Protein AF-A0A7S2K3W3-F1 (afdb_monomer)

Mean predicted aligned error: 16.67 Å

Structure (mmCIF, N/CA/C/O backbone):
data_AF-A0A7S2K3W3-F1
#
_entry.id   AF-A0A7S2K3W3-F1
#
loop_
_atom_site.group_PDB
_atom_site.id
_atom_site.type_symbol
_atom_site.label_atom_id
_atom_site.label_alt_id
_atom_site.label_comp_id
_atom_site.label_asym_id
_atom_site.label_entity_id
_atom_site.label_seq_id
_atom_site.pdbx_PDB_ins_code
_atom_site.Cartn_x
_atom_site.Cartn_y
_atom_site.Cartn_z
_atom_site.occupancy
_atom_site.B_iso_or_equiv
_atom_site.auth_seq_id
_atom_site.auth_comp_id
_atom_site.auth_asym_id
_atom_site.auth_atom_id
_atom_site.pdbx_PDB_model_num
ATOM 1 N N . PHE A 1 1 ? 16.239 -10.147 33.349 1.00 66.12 1 PHE A N 1
ATOM 2 C CA . PHE A 1 1 ? 14.987 -10.497 32.644 1.00 66.12 1 PHE A CA 1
ATOM 3 C C . PHE A 1 1 ? 14.206 -9.239 32.261 1.00 66.12 1 PHE A C 1
ATOM 5 O O . PHE A 1 1 ? 14.341 -8.818 31.120 1.00 66.12 1 PHE A O 1
ATOM 12 N N . TYR A 1 2 ? 13.499 -8.589 33.196 1.00 72.44 2 TYR A N 1
ATOM 13 C CA . TYR A 1 2 ? 12.538 -7.499 32.931 1.00 72.44 2 TYR A CA 1
ATOM 14 C C . TYR A 1 2 ? 13.020 -6.342 32.036 1.00 72.44 2 TYR A C 1
ATOM 16 O O . TYR A 1 2 ? 12.250 -5.871 31.209 1.00 72.44 2 TYR A O 1
ATOM 24 N N . THR A 1 3 ? 14.295 -5.949 32.094 1.00 75.31 3 THR A N 1
ATOM 25 C CA . THR A 1 3 ? 14.893 -4.932 31.200 1.00 75.31 3 THR A CA 1
ATOM 26 C C . THR A 1 3 ? 14.745 -5.253 29.704 1.00 75.31 3 THR A C 1
ATOM 28 O O . THR A 1 3 ? 14.711 -4.340 28.892 1.00 75.31 3 THR A O 1
ATOM 31 N N . ARG A 1 4 ? 14.646 -6.538 29.329 1.00 77.31 4 ARG A N 1
ATOM 32 C CA . ARG A 1 4 ? 14.405 -7.001 27.948 1.00 77.31 4 ARG A CA 1
ATOM 33 C C . ARG A 1 4 ? 12.940 -7.379 27.684 1.00 77.31 4 ARG A C 1
ATOM 35 O O . ARG A 1 4 ? 12.635 -7.844 26.592 1.00 77.31 4 ARG A O 1
ATOM 42 N N . LEU A 1 5 ? 12.033 -7.231 28.659 1.00 81.62 5 LEU A N 1
ATOM 43 C CA . LEU A 1 5 ? 10.653 -7.712 28.524 1.00 81.62 5 LEU A CA 1
ATOM 44 C C . LEU A 1 5 ? 9.931 -6.998 27.378 1.00 81.62 5 LEU A C 1
ATOM 46 O O . LEU A 1 5 ? 9.382 -7.687 26.529 1.00 81.62 5 LEU A O 1
ATOM 50 N N . GLY A 1 6 ? 10.018 -5.663 27.290 1.00 79.75 6 GLY A N 1
ATOM 51 C CA . GLY A 1 6 ? 9.455 -4.895 26.169 1.00 79.75 6 GLY A CA 1
ATOM 52 C C . GLY A 1 6 ? 9.907 -5.432 24.809 1.00 79.75 6 GLY A C 1
ATOM 53 O O . GLY A 1 6 ? 9.072 -5.817 23.999 1.00 79.75 6 GLY A O 1
ATOM 54 N N . SER A 1 7 ? 11.220 -5.589 24.615 1.00 80.38 7 SER A N 1
ATOM 55 C CA . SER A 1 7 ? 11.822 -6.183 23.412 1.00 80.38 7 SER A CA 1
ATOM 56 C C . SER A 1 7 ? 11.330 -7.595 23.088 1.00 80.38 7 SER A C 1
ATOM 58 O O . SER A 1 7 ? 11.260 -7.971 21.923 1.00 80.38 7 SER A O 1
ATOM 60 N N . THR A 1 8 ? 11.019 -8.414 24.093 1.00 82.38 8 THR A N 1
ATOM 61 C CA . THR A 1 8 ? 10.470 -9.762 23.880 1.00 82.38 8 THR A CA 1
ATOM 62 C C . THR A 1 8 ? 8.980 -9.718 23.543 1.00 82.38 8 THR A C 1
ATOM 64 O O . THR A 1 8 ? 8.552 -10.444 22.649 1.00 82.38 8 THR A O 1
ATOM 67 N N . VAL A 1 9 ? 8.192 -8.853 24.194 1.00 84.25 9 VAL A N 1
ATOM 68 C CA . VAL A 1 9 ? 6.762 -8.712 23.876 1.00 84.25 9 VAL A CA 1
ATOM 69 C C . VAL A 1 9 ? 6.581 -8.115 22.479 1.00 84.25 9 VAL A C 1
ATOM 71 O O . VAL A 1 9 ? 5.855 -8.700 21.687 1.00 84.25 9 VAL A O 1
ATOM 74 N N . SER A 1 10 ? 7.293 -7.041 22.121 1.00 81.12 10 SER A N 1
ATOM 75 C CA . SER A 1 10 ? 7.212 -6.422 20.787 1.00 81.12 10 SER A CA 1
ATOM 76 C C . SER A 1 10 ? 7.600 -7.375 19.656 1.00 81.12 10 SER A C 1
ATOM 78 O O . SER A 1 10 ? 6.868 -7.473 18.674 1.00 81.12 10 SER A O 1
ATOM 80 N N . ARG A 1 11 ? 8.689 -8.146 19.809 1.00 78.38 11 ARG A N 1
ATOM 81 C CA . ARG A 1 11 ? 9.066 -9.176 18.822 1.00 78.38 11 ARG A CA 1
ATOM 82 C C . ARG A 1 11 ? 8.009 -10.271 18.696 1.00 78.38 11 ARG A C 1
ATOM 84 O O . ARG A 1 11 ? 7.728 -10.713 17.589 1.00 78.38 11 ARG A O 1
ATOM 91 N N . ARG A 1 12 ? 7.372 -10.689 19.798 1.00 81.00 12 ARG A N 1
ATOM 92 C CA . ARG A 1 12 ? 6.327 -11.723 19.741 1.00 81.00 12 ARG A CA 1
ATOM 93 C C . ARG A 1 12 ? 4.989 -11.200 19.196 1.00 81.00 12 ARG A C 1
ATOM 95 O O . ARG A 1 12 ? 4.342 -11.927 18.451 1.00 81.00 12 ARG A O 1
ATOM 102 N N . VAL A 1 13 ? 4.624 -9.947 19.483 1.00 80.62 13 VAL A N 1
ATOM 103 C CA . VAL A 1 13 ? 3.512 -9.232 18.825 1.00 80.62 13 VAL A CA 1
ATOM 104 C C . VAL A 1 13 ? 3.749 -9.183 17.313 1.00 80.62 13 VAL A C 1
ATOM 106 O O . VAL A 1 13 ? 2.879 -9.581 16.545 1.00 80.62 13 VAL A O 1
ATOM 109 N N . TRP A 1 14 ? 4.955 -8.810 16.873 1.00 78.56 14 TRP A N 1
ATOM 110 C CA . TRP A 1 14 ? 5.309 -8.807 15.451 1.00 78.56 14 TRP A CA 1
ATOM 111 C C . TRP A 1 14 ? 5.325 -10.209 14.812 1.00 78.56 14 TRP A C 1
ATOM 113 O O . TRP A 1 14 ? 4.853 -10.384 13.689 1.00 78.56 14 TRP A O 1
ATOM 123 N N . ALA A 1 15 ? 5.822 -11.231 15.512 1.00 74.94 15 ALA A N 1
ATOM 124 C CA . ALA A 1 15 ? 5.856 -12.602 14.999 1.00 74.94 15 ALA A CA 1
ATOM 125 C C . ALA A 1 15 ? 4.452 -13.211 14.821 1.00 74.94 15 ALA A C 1
ATOM 127 O O . ALA A 1 15 ? 4.197 -13.891 13.831 1.00 74.94 15 ALA A O 1
ATOM 128 N N . GLU A 1 16 ? 3.527 -12.961 15.754 1.00 75.50 16 GLU A N 1
ATOM 129 C CA . GLU A 1 16 ? 2.178 -13.548 15.731 1.00 75.50 16 GLU A CA 1
ATOM 130 C C . GLU A 1 16 ? 1.143 -12.718 14.948 1.00 75.50 16 GLU A C 1
ATOM 132 O O . GLU A 1 16 ? -0.002 -13.144 14.818 1.00 75.50 16 GLU A O 1
ATOM 137 N N . ARG A 1 17 ? 1.530 -11.568 14.379 1.00 72.50 17 ARG A N 1
ATOM 138 C CA . ARG A 1 17 ? 0.621 -10.590 13.750 1.00 72.50 17 ARG A CA 1
ATOM 139 C C . ARG A 1 17 ? -0.324 -11.145 12.672 1.00 72.50 17 ARG A C 1
ATOM 141 O O . ARG A 1 17 ? -1.456 -10.688 12.561 1.00 72.50 17 ARG A O 1
ATOM 148 N N . ALA A 1 18 ? 0.107 -12.156 11.916 1.00 63.22 18 ALA A N 1
ATOM 149 C CA . ALA A 1 18 ? -0.701 -12.809 10.880 1.00 63.22 18 ALA A CA 1
ATOM 150 C C . ALA A 1 18 ? -1.655 -13.894 11.390 1.00 63.22 18 ALA A C 1
ATOM 152 O O . ALA A 1 18 ? -2.540 -14.329 10.644 1.00 63.22 18 ALA A O 1
ATOM 153 N N . ALA A 1 19 ? -1.491 -14.347 12.635 1.00 61.09 19 ALA A N 1
ATOM 154 C CA . ALA A 1 19 ? -2.384 -15.300 13.278 1.00 61.09 19 ALA A CA 1
ATOM 155 C C . ALA A 1 19 ? -3.650 -14.573 13.755 1.00 61.09 19 ALA A C 1
ATOM 157 O O . ALA A 1 19 ? -3.922 -14.501 14.945 1.00 61.09 19 ALA A O 1
ATOM 158 N N . THR A 1 20 ? -4.394 -13.978 12.824 1.00 56.06 20 THR A N 1
ATOM 159 C CA . THR A 1 20 ? -5.616 -13.221 13.105 1.00 56.06 20 THR A CA 1
ATOM 160 C C . THR A 1 20 ? -6.818 -14.164 13.277 1.00 56.06 20 THR A C 1
ATOM 162 O O . THR A 1 20 ? -6.922 -15.130 12.521 1.00 56.06 20 THR A O 1
ATOM 165 N N . PRO A 1 21 ? -7.728 -13.922 14.246 1.00 56.25 21 PRO A N 1
ATOM 166 C CA . PRO A 1 21 ? -7.554 -13.049 15.415 1.00 56.25 21 PRO A CA 1
ATOM 167 C C . PRO A 1 21 ? -6.444 -13.582 16.337 1.00 56.25 21 PRO A C 1
ATOM 169 O O . PRO A 1 21 ? -6.320 -14.795 16.508 1.00 56.25 21 PRO A O 1
ATOM 172 N N . VAL A 1 22 ? -5.678 -12.700 16.991 1.00 61.62 22 VAL A N 1
ATOM 173 C CA . VAL A 1 22 ? -4.498 -13.108 17.784 1.00 61.62 22 VAL A CA 1
ATOM 174 C C . VAL A 1 22 ? -4.883 -13.673 19.158 1.00 61.62 22 VAL A C 1
ATOM 176 O O . VAL A 1 22 ? -4.533 -13.161 20.216 1.00 61.62 22 VAL A O 1
ATOM 179 N N . SER A 1 23 ? -5.588 -14.808 19.151 1.00 59.91 23 SER A N 1
ATOM 180 C CA . SER A 1 23 ? -6.044 -15.554 20.332 1.00 59.91 23 SER A CA 1
ATOM 181 C C . SER A 1 23 ? -4.921 -16.308 21.066 1.00 59.91 23 SER A C 1
ATOM 183 O O . SER A 1 23 ? -5.163 -17.311 21.747 1.00 59.91 23 SER A O 1
ATOM 185 N N . SER A 1 24 ? -3.674 -15.874 20.895 1.00 69.75 24 SER A N 1
ATOM 186 C CA . SER A 1 24 ? -2.498 -16.495 21.489 1.00 69.75 24 SER A CA 1
ATOM 187 C C . SER A 1 24 ? -2.404 -16.167 22.971 1.00 69.75 24 SER A C 1
ATOM 189 O O . SER A 1 24 ? -2.020 -15.070 23.382 1.00 69.75 24 SER A O 1
ATOM 191 N N . ARG A 1 25 ? -2.677 -17.176 23.801 1.00 73.00 25 ARG A N 1
ATOM 192 C CA . ARG A 1 25 ? -2.486 -17.086 25.255 1.00 73.00 25 ARG A CA 1
ATOM 193 C C . ARG A 1 25 ? -1.047 -16.732 25.642 1.00 73.00 25 ARG A C 1
ATOM 195 O O . ARG A 1 25 ? -0.843 -16.234 26.741 1.00 73.00 25 ARG A O 1
ATOM 202 N N . TYR A 1 26 ? -0.065 -16.996 24.774 1.00 77.44 26 TYR A N 1
ATOM 203 C CA . TYR A 1 26 ? 1.340 -16.708 25.049 1.00 77.44 26 TYR A CA 1
ATOM 204 C C . TYR A 1 26 ? 1.639 -15.205 24.958 1.00 77.44 26 TYR A C 1
ATOM 206 O O . TYR A 1 26 ? 2.129 -14.634 25.932 1.00 77.44 26 TYR A O 1
ATOM 214 N N . VAL A 1 27 ? 1.265 -14.535 23.859 1.00 79.75 27 VAL A N 1
ATOM 215 C CA . VAL A 1 27 ? 1.392 -13.067 23.772 1.00 79.75 27 VAL A CA 1
ATOM 216 C C . VAL A 1 27 ? 0.486 -12.374 24.779 1.00 79.75 27 VAL A C 1
ATOM 218 O O . VAL A 1 27 ? 0.955 -11.491 25.491 1.00 79.75 27 VAL A O 1
ATOM 221 N N . GLN A 1 28 ? -0.770 -12.802 24.912 1.00 81.75 28 GLN A N 1
ATOM 222 C CA . GLN A 1 28 ? -1.704 -12.183 25.856 1.00 81.75 28 GLN A CA 1
ATOM 223 C C . GLN A 1 28 ? -1.186 -12.257 27.311 1.00 81.75 28 GLN A C 1
ATOM 225 O O . GLN A 1 28 ? -1.299 -11.282 28.052 1.00 81.75 28 GLN A O 1
ATOM 230 N N . ALA A 1 29 ? -0.525 -13.354 27.709 1.00 80.06 29 ALA A N 1
ATOM 231 C CA . ALA A 1 29 ? 0.133 -13.462 29.017 1.00 80.06 29 ALA A CA 1
ATOM 232 C C . ALA A 1 29 ? 1.418 -12.615 29.139 1.00 80.06 29 ALA A C 1
ATOM 234 O O . ALA A 1 29 ? 1.698 -12.087 30.214 1.00 80.06 29 ALA A O 1
ATOM 235 N N . LEU A 1 30 ? 2.193 -12.450 28.061 1.00 83.38 30 LEU A N 1
ATOM 236 C CA . LEU A 1 30 ? 3.357 -11.553 28.039 1.00 83.38 30 LEU A CA 1
ATOM 237 C C . LEU A 1 30 ? 2.950 -10.071 28.141 1.00 83.38 30 LEU A C 1
ATOM 239 O O . LEU A 1 30 ? 3.629 -9.300 28.820 1.00 83.38 30 LEU A O 1
ATOM 243 N N . ILE A 1 31 ? 1.832 -9.683 27.522 1.00 85.06 31 ILE A N 1
ATOM 244 C CA . ILE A 1 31 ? 1.232 -8.344 27.626 1.00 85.06 31 ILE A CA 1
ATOM 245 C C . ILE A 1 31 ? 0.707 -8.096 29.049 1.00 85.06 31 ILE A C 1
ATOM 247 O O . ILE A 1 31 ? 1.043 -7.075 29.650 1.00 85.06 31 ILE A O 1
ATOM 251 N N . GLU A 1 32 ? -0.037 -9.046 29.628 1.00 82.56 32 GLU A N 1
ATOM 252 C CA . GLU A 1 32 ? -0.505 -8.998 31.026 1.00 82.56 32 GLU A CA 1
ATOM 253 C C . GLU A 1 32 ? 0.671 -8.851 32.013 1.00 82.56 32 GLU A C 1
ATOM 255 O O . GLU A 1 32 ? 0.630 -8.017 32.923 1.00 82.56 32 GLU A O 1
ATOM 260 N N . LEU A 1 33 ? 1.768 -9.589 31.798 1.00 81.81 33 LEU A N 1
ATOM 261 C CA . LEU A 1 33 ? 2.997 -9.456 32.584 1.00 81.81 33 LEU A CA 1
ATOM 262 C C . LEU A 1 33 ? 3.638 -8.068 32.423 1.00 81.81 33 LEU A C 1
ATOM 264 O O . LEU A 1 33 ? 4.057 -7.473 33.415 1.00 81.81 33 LEU A O 1
ATOM 268 N N . LEU A 1 34 ? 3.705 -7.528 31.202 1.00 83.06 34 LEU A N 1
ATOM 269 C CA . LEU A 1 34 ? 4.310 -6.220 30.941 1.00 83.06 34 LEU A CA 1
ATOM 270 C C . LEU A 1 34 ? 3.490 -5.057 31.525 1.00 83.06 34 LEU A C 1
ATOM 272 O O . LEU A 1 34 ? 4.081 -4.158 32.126 1.00 83.06 34 LEU A O 1
ATOM 276 N N . SER A 1 35 ? 2.154 -5.090 31.417 1.00 81.31 35 SER A N 1
ATOM 277 C CA . SER A 1 35 ? 1.265 -4.160 32.139 1.00 81.31 35 SER A CA 1
ATOM 278 C C . SER A 1 35 ? 1.536 -4.233 33.641 1.00 81.31 35 SER A C 1
ATOM 280 O O . SER A 1 35 ? 1.785 -3.215 34.281 1.00 81.31 35 SER A O 1
ATOM 282 N N . SER A 1 36 ? 1.569 -5.441 34.207 1.00 77.88 36 SER A N 1
ATOM 283 C CA . SER A 1 36 ? 1.782 -5.644 35.644 1.00 77.88 36 SER A CA 1
ATOM 284 C C . SER A 1 36 ? 3.129 -5.084 36.124 1.00 77.88 36 SER A C 1
ATOM 286 O O . SER A 1 36 ? 3.174 -4.378 37.127 1.00 77.88 36 SER A O 1
ATOM 288 N N . VAL A 1 37 ? 4.215 -5.291 35.368 1.00 77.81 37 VAL A N 1
ATOM 289 C CA . VAL A 1 37 ? 5.541 -4.719 35.675 1.00 77.81 37 VAL A CA 1
ATOM 290 C C . VAL A 1 37 ? 5.544 -3.185 35.592 1.00 77.81 37 VAL A C 1
ATOM 292 O O . VAL A 1 37 ? 6.164 -2.537 36.438 1.00 77.81 37 VAL A O 1
ATOM 295 N N . LYS A 1 38 ? 4.829 -2.586 34.626 1.00 76.56 38 LYS A N 1
ATOM 296 C CA . LYS A 1 38 ? 4.646 -1.124 34.559 1.00 76.56 38 LYS A CA 1
ATOM 297 C C . LYS A 1 38 ? 3.835 -0.592 35.747 1.00 76.56 38 LYS A C 1
ATOM 299 O O . LYS A 1 38 ? 4.248 0.394 36.352 1.00 76.56 38 LYS A O 1
ATOM 304 N N . ARG A 1 39 ? 2.736 -1.261 36.122 1.00 71.12 39 ARG A N 1
ATOM 305 C CA . ARG A 1 39 ? 1.883 -0.900 37.273 1.00 71.12 39 ARG A CA 1
ATOM 306 C C . ARG A 1 39 ? 2.648 -0.913 38.603 1.00 71.12 39 ARG A C 1
ATOM 308 O O . ARG A 1 39 ? 2.373 -0.083 39.460 1.00 71.12 39 ARG A O 1
ATOM 315 N N . CYS A 1 40 ? 3.663 -1.767 38.751 1.00 69.88 40 CYS A N 1
ATOM 316 C CA . CYS A 1 40 ? 4.581 -1.762 39.899 1.00 69.88 40 CYS A CA 1
ATOM 317 C C . CYS A 1 40 ? 5.620 -0.614 39.902 1.00 69.88 40 CYS A C 1
ATOM 319 O O . CYS A 1 40 ? 6.519 -0.617 40.739 1.00 69.88 40 CYS A O 1
ATOM 321 N N . GLY A 1 41 ? 5.559 0.345 38.970 1.00 64.88 41 GLY A N 1
ATOM 322 C CA . GLY A 1 41 ? 6.457 1.506 38.947 1.00 64.88 41 GLY A CA 1
ATOM 323 C C . GLY A 1 41 ? 7.912 1.191 38.569 1.00 64.88 41 GLY A C 1
ATOM 324 O O . GLY A 1 41 ? 8.815 1.954 38.918 1.00 64.88 41 GLY A O 1
ATOM 325 N N . TRP A 1 42 ? 8.172 0.078 37.869 1.00 67.31 42 TRP A N 1
ATOM 326 C CA . TRP A 1 42 ? 9.525 -0.346 37.481 1.00 67.31 42 TRP A CA 1
ATOM 327 C C . TRP A 1 42 ? 10.189 0.676 36.534 1.00 67.31 42 TRP A C 1
ATOM 329 O O . TRP A 1 42 ? 9.989 0.654 35.320 1.00 67.31 42 TRP A O 1
ATOM 339 N N . LYS A 1 43 ? 11.049 1.551 37.074 1.00 58.28 43 LYS A N 1
ATOM 340 C CA . LYS A 1 43 ? 11.775 2.585 36.300 1.00 58.28 43 LYS A CA 1
ATOM 341 C C . LYS A 1 43 ? 12.898 2.033 35.404 1.00 58.28 43 LYS A C 1
ATOM 343 O O . LYS A 1 43 ? 13.396 2.734 34.533 1.00 58.28 43 LYS A O 1
ATOM 348 N N . GLY A 1 44 ? 13.307 0.776 35.591 1.00 52.38 44 GLY A N 1
ATOM 349 C CA . GLY A 1 44 ? 14.406 0.134 34.853 1.00 52.38 44 GLY A CA 1
ATOM 350 C C . GLY A 1 44 ? 14.049 -0.399 33.456 1.00 52.38 44 GLY A C 1
ATOM 351 O O . GLY A 1 44 ? 14.685 -1.355 33.009 1.00 52.38 44 GLY A O 1
ATOM 352 N N . MET A 1 45 ? 13.019 0.143 32.799 1.00 56.78 45 MET A N 1
ATOM 353 C CA . MET A 1 45 ? 12.616 -0.203 31.430 1.00 56.78 45 MET A CA 1
ATOM 354 C C . MET A 1 45 ? 13.083 0.909 30.477 1.00 56.78 45 MET A C 1
ATOM 356 O O . MET A 1 45 ? 12.405 1.918 30.318 1.00 56.78 45 MET A O 1
ATOM 360 N N . LYS A 1 46 ? 14.277 0.733 29.894 1.00 58.06 46 LYS A N 1
ATOM 361 C CA . LYS A 1 46 ? 14.842 1.625 28.862 1.00 58.06 46 LYS A CA 1
ATOM 362 C C . LYS A 1 46 ? 14.298 1.269 27.465 1.00 58.06 46 LYS A C 1
ATOM 364 O O . LYS A 1 46 ? 13.422 0.411 27.358 1.00 58.06 46 LYS A O 1
ATOM 369 N N . ASP A 1 47 ? 14.804 1.937 26.425 1.00 60.03 47 ASP A N 1
ATOM 370 C CA . ASP A 1 47 ? 14.374 1.799 25.027 1.00 60.03 47 ASP A CA 1
ATOM 371 C C . ASP A 1 47 ? 14.198 0.346 24.556 1.00 60.03 47 ASP A C 1
ATOM 373 O O . ASP A 1 47 ? 14.935 -0.568 24.939 1.00 60.03 47 ASP A O 1
ATOM 377 N N . VAL A 1 48 ? 13.208 0.143 23.685 1.00 64.00 48 VAL A N 1
ATOM 378 C CA . VAL A 1 48 ? 12.814 -1.173 23.171 1.00 64.00 48 VAL A CA 1
ATOM 379 C C . VAL A 1 48 ? 13.711 -1.558 21.991 1.00 64.00 48 VAL A C 1
ATOM 381 O O . VAL A 1 48 ? 13.369 -1.355 20.831 1.00 64.00 48 VAL A O 1
ATOM 384 N N . TYR A 1 49 ? 14.879 -2.124 22.294 1.00 65.12 49 TYR A N 1
ATOM 385 C CA . TYR A 1 49 ? 15.778 -2.689 21.282 1.00 65.12 49 TYR A CA 1
ATOM 386 C C . TYR A 1 49 ? 15.183 -3.976 20.702 1.00 65.12 49 TYR A C 1
ATOM 388 O O . TYR A 1 49 ? 14.996 -4.944 21.441 1.00 65.12 49 TYR A O 1
ATOM 396 N N . VAL A 1 50 ? 14.912 -4.000 19.400 1.00 61.47 50 VAL A N 1
ATOM 397 C CA . VAL A 1 50 ? 14.488 -5.195 18.650 1.00 61.47 50 VAL A CA 1
ATOM 398 C C . VAL A 1 50 ? 15.553 -5.595 17.622 1.00 61.47 50 VAL A C 1
ATOM 400 O O . VAL A 1 50 ? 16.581 -4.931 17.490 1.00 61.47 50 VAL A O 1
ATOM 403 N N . ASP A 1 51 ? 15.358 -6.735 16.968 1.00 61.25 51 ASP A N 1
ATOM 404 C CA . ASP A 1 51 ? 16.263 -7.293 15.967 1.00 61.25 51 ASP A CA 1
ATOM 405 C C . ASP A 1 51 ? 15.874 -6.880 14.538 1.00 61.25 51 ASP A C 1
ATOM 407 O O . ASP A 1 51 ? 14.764 -6.428 14.287 1.00 61.25 51 ASP A O 1
ATOM 411 N N . ALA A 1 52 ? 16.779 -7.094 13.581 1.00 56.59 52 ALA A N 1
ATOM 412 C CA . ALA A 1 52 ? 16.612 -6.746 12.165 1.00 56.59 52 ALA A CA 1
ATOM 413 C C . ALA A 1 52 ? 15.310 -7.248 11.495 1.00 56.59 52 ALA A C 1
ATOM 415 O O . ALA A 1 52 ? 14.836 -6.638 10.536 1.00 56.59 52 ALA A O 1
ATOM 416 N N . ALA A 1 53 ? 14.743 -8.362 11.974 1.00 60.03 53 ALA A N 1
ATOM 417 C CA . ALA A 1 53 ? 13.506 -8.948 11.452 1.00 60.03 53 ALA A CA 1
ATOM 418 C C . ALA A 1 53 ? 12.221 -8.308 12.022 1.00 60.03 53 ALA A C 1
ATOM 420 O O . ALA A 1 53 ? 11.118 -8.680 11.616 1.00 60.03 53 ALA A O 1
ATOM 421 N N . THR A 1 54 ? 12.358 -7.363 12.954 1.00 67.06 54 THR A N 1
ATOM 422 C CA . THR A 1 54 ? 11.261 -6.710 13.669 1.00 67.06 54 THR A CA 1
ATOM 423 C C . THR A 1 54 ? 11.355 -5.196 13.474 1.00 67.06 54 THR A C 1
ATOM 425 O O . THR A 1 54 ? 12.311 -4.594 13.962 1.00 67.06 54 THR A O 1
ATOM 428 N N . PRO A 1 55 ? 10.383 -4.552 12.804 1.00 68.88 55 PRO A N 1
ATOM 429 C CA . PRO A 1 55 ? 10.383 -3.108 12.634 1.00 68.88 55 PRO A CA 1
ATOM 430 C C . PRO A 1 55 ? 10.416 -2.346 13.961 1.00 68.88 55 PRO A C 1
ATOM 432 O O . PRO A 1 55 ? 9.696 -2.661 14.912 1.00 68.88 55 PRO A O 1
ATOM 435 N N . ILE A 1 56 ? 11.269 -1.329 13.997 1.00 72.12 56 ILE A N 1
ATOM 436 C CA . ILE A 1 56 ? 11.388 -0.346 15.070 1.00 72.12 56 ILE A CA 1
ATOM 437 C C . ILE A 1 56 ? 10.302 0.722 14.866 1.00 72.12 56 ILE A C 1
ATOM 439 O O . ILE A 1 56 ? 10.046 1.126 13.731 1.00 72.12 56 ILE A O 1
ATOM 443 N N . GLN A 1 57 ? 9.699 1.215 15.957 1.00 69.56 57 GLN A N 1
ATOM 444 C CA . GLN A 1 57 ? 8.766 2.346 15.907 1.00 69.56 57 GLN A CA 1
ATOM 445 C C . GLN A 1 57 ? 9.436 3.545 15.227 1.00 69.56 57 GLN A C 1
ATOM 447 O O . GLN A 1 57 ? 10.451 4.053 15.714 1.00 69.56 57 GLN A O 1
ATOM 452 N N . GLN A 1 58 ? 8.829 4.039 14.148 1.00 65.62 58 GLN A N 1
ATOM 453 C CA . GLN A 1 58 ? 9.236 5.301 13.547 1.00 65.62 58 GLN A CA 1
ATOM 454 C C . GLN A 1 58 ? 8.915 6.437 14.526 1.00 65.62 58 GLN A C 1
ATOM 456 O O . GLN A 1 58 ? 7.774 6.599 14.959 1.00 65.62 58 GLN A O 1
ATOM 461 N N . LYS A 1 59 ? 9.924 7.227 14.904 1.00 59.66 59 LYS A N 1
ATOM 462 C CA . LYS A 1 59 ? 9.749 8.380 15.800 1.00 59.66 59 LYS A CA 1
ATOM 463 C C . LYS A 1 59 ? 9.284 9.602 15.002 1.00 59.66 59 LYS A C 1
ATOM 465 O O . LYS A 1 59 ? 9.994 10.600 14.943 1.00 59.66 59 LYS A O 1
ATOM 470 N N . LEU A 1 60 ? 8.111 9.488 14.375 1.00 55.88 60 LEU A N 1
ATOM 471 C CA . LEU A 1 60 ? 7.463 10.587 13.662 1.00 55.88 60 LEU A CA 1
ATOM 472 C C . LEU A 1 60 ? 7.213 11.762 14.605 1.00 55.88 60 LEU A C 1
ATOM 474 O O . LEU A 1 60 ? 6.795 11.582 15.754 1.00 55.88 60 LEU A O 1
ATOM 478 N N . SER A 1 61 ? 7.450 12.975 14.113 1.00 51.84 61 SER A N 1
ATOM 479 C CA . SER A 1 61 ? 7.010 14.174 14.815 1.00 51.84 61 SER A CA 1
ATOM 480 C C . SER A 1 61 ? 5.546 14.498 14.497 1.00 51.84 61 SER A C 1
ATOM 482 O O . SER A 1 61 ? 5.156 14.566 13.334 1.00 51.84 61 SER A O 1
ATOM 484 N N . LEU A 1 62 ? 4.739 14.671 15.554 1.00 50.78 62 LEU A N 1
ATOM 485 C CA . LEU A 1 62 ? 3.292 14.903 15.461 1.00 50.78 62 LEU A CA 1
ATOM 486 C C . LEU A 1 62 ? 2.975 16.080 14.530 1.00 50.78 62 LEU A C 1
ATOM 488 O O . LEU A 1 62 ? 3.537 17.164 14.714 1.00 50.78 62 LEU A O 1
ATOM 492 N N . SER A 1 63 ? 2.037 15.899 13.596 1.00 50.66 63 SER A N 1
ATOM 493 C CA . SER A 1 63 ? 1.505 17.012 12.797 1.00 50.66 63 SER A CA 1
ATOM 494 C C . SER A 1 63 ? 0.096 17.378 13.241 1.00 50.66 63 SER A C 1
ATOM 496 O O . SER A 1 63 ? -0.729 16.506 13.483 1.00 50.66 63 SER A O 1
ATOM 498 N N . GLU A 1 64 ? -0.208 18.672 13.316 1.00 47.47 64 GLU A N 1
ATOM 499 C CA . GLU A 1 64 ? -1.476 19.173 13.872 1.00 47.47 64 GLU A CA 1
ATOM 500 C C . GLU A 1 64 ? -2.713 18.899 12.988 1.00 47.47 64 GLU A C 1
ATOM 502 O O . GLU A 1 64 ? -3.826 19.271 13.352 1.00 47.47 64 GLU A O 1
ATOM 507 N N . SER A 1 65 ? -2.524 18.266 11.826 1.00 48.09 65 SER A N 1
ATOM 508 C CA . SER A 1 65 ? -3.519 18.092 10.759 1.00 48.09 65 SER A CA 1
ATOM 509 C C . SER A 1 65 ? -3.938 16.640 10.478 1.00 48.09 65 SER A C 1
ATOM 511 O O . SER A 1 65 ? -4.751 16.423 9.575 1.00 48.09 65 SER A O 1
ATOM 513 N N . THR A 1 66 ? -3.379 15.660 11.192 1.00 55.84 66 THR A N 1
ATOM 514 C CA . THR A 1 66 ? -3.563 14.214 10.958 1.00 55.84 66 THR A CA 1
ATOM 515 C C . THR A 1 66 ? -4.164 13.502 12.171 1.00 55.84 66 THR A C 1
ATOM 517 O O . THR A 1 66 ? -4.022 13.953 13.308 1.00 55.84 66 THR A O 1
ATOM 520 N N . SER A 1 67 ? -4.834 12.370 11.940 1.00 65.94 67 SER A N 1
ATOM 521 C CA . SER A 1 67 ? -5.360 11.522 13.015 1.00 65.94 67 SER A CA 1
ATOM 522 C C . SER A 1 67 ? -4.229 10.739 13.697 1.00 65.94 67 SER A C 1
ATOM 524 O O . SER A 1 67 ? -3.285 10.282 13.047 1.00 65.94 67 SER A O 1
ATOM 526 N N . TRP A 1 68 ? -4.314 10.560 15.022 1.00 72.31 68 TRP A N 1
ATOM 527 C CA . TRP A 1 68 ? -3.240 9.954 15.828 1.00 72.31 68 TRP A CA 1
ATOM 528 C C . TRP A 1 68 ? -2.882 8.521 15.392 1.00 72.31 68 TRP A C 1
ATOM 530 O O . TRP A 1 68 ? -1.754 8.077 15.591 1.00 72.31 68 TRP A O 1
ATOM 540 N N . GLU A 1 69 ? -3.813 7.806 14.756 1.00 68.75 69 GLU A N 1
ATOM 541 C CA . GLU A 1 69 ? -3.584 6.475 14.187 1.00 68.75 69 GLU A CA 1
ATOM 542 C C . GLU A 1 69 ? -2.585 6.494 13.027 1.00 68.75 69 GLU A C 1
ATOM 544 O O . GLU A 1 69 ? -1.826 5.541 12.872 1.00 68.75 69 GLU A O 1
ATOM 549 N N . THR A 1 70 ? -2.559 7.564 12.228 1.00 65.75 70 THR A N 1
ATOM 550 C CA . THR A 1 70 ? -1.578 7.740 11.143 1.00 65.75 70 THR A CA 1
ATOM 551 C C . THR A 1 70 ? -0.215 8.193 11.680 1.00 65.75 70 THR A C 1
ATOM 553 O O . THR A 1 70 ? 0.820 7.849 11.110 1.00 65.75 70 THR A O 1
ATOM 556 N N . ASP A 1 71 ? -0.191 8.886 12.824 1.00 66.25 71 ASP A N 1
ATOM 557 C CA . ASP A 1 71 ? 1.029 9.301 13.535 1.00 66.25 71 ASP A CA 1
ATOM 558 C C . ASP A 1 71 ? 1.688 8.140 14.301 1.00 66.25 71 ASP A C 1
ATOM 560 O O . ASP A 1 71 ? 2.914 8.045 14.337 1.00 66.25 71 ASP A O 1
ATOM 564 N N . GLU A 1 72 ? 0.901 7.221 14.871 1.00 67.00 72 GLU A N 1
ATOM 565 C CA . GLU A 1 72 ? 1.399 5.961 15.452 1.00 67.00 72 GLU A CA 1
ATOM 566 C C . GLU A 1 72 ? 1.530 4.828 14.403 1.00 67.00 72 GLU A C 1
ATOM 568 O O . GLU A 1 72 ? 1.915 3.713 14.753 1.00 67.00 72 GLU A O 1
ATOM 573 N N . GLY A 1 73 ? 1.229 5.092 13.122 1.00 64.50 73 GLY A N 1
ATOM 574 C CA . GLY A 1 73 ? 1.343 4.137 12.005 1.00 64.50 73 GLY A CA 1
ATOM 575 C C . GLY A 1 73 ? 0.375 2.943 12.061 1.00 64.50 73 GLY A C 1
ATOM 576 O O . GLY A 1 73 ? 0.600 1.927 11.410 1.00 64.50 73 GLY A O 1
ATOM 577 N N . LEU A 1 74 ? -0.681 3.029 12.870 1.00 64.56 74 LEU A N 1
ATOM 578 C CA . LEU A 1 74 ? -1.611 1.940 13.180 1.00 64.56 74 LEU A CA 1
ATOM 579 C C . LEU A 1 74 ? -2.733 1.766 12.144 1.00 64.56 74 LEU A C 1
ATOM 581 O O . LEU A 1 74 ? -3.296 0.674 12.043 1.00 64.56 74 LEU A O 1
ATOM 585 N N . VAL A 1 75 ? -3.049 2.808 11.369 1.00 58.66 75 VAL A N 1
ATOM 586 C CA . VAL A 1 75 ? -3.946 2.725 10.204 1.00 58.66 75 VAL A CA 1
ATOM 587 C C . VAL A 1 75 ? -3.125 2.692 8.917 1.00 58.66 75 VAL A C 1
ATOM 589 O O . VAL A 1 75 ? -2.151 3.421 8.752 1.00 58.66 75 VAL A O 1
ATOM 592 N N . SER A 1 76 ? -3.522 1.811 7.997 1.00 58.09 76 SER A N 1
ATOM 593 C CA . SER A 1 76 ? -2.907 1.671 6.678 1.00 58.09 76 SER A CA 1
ATOM 594 C C . SER A 1 76 ? -3.586 2.593 5.665 1.00 58.09 76 SER A C 1
ATOM 596 O O . SER A 1 76 ? -4.540 2.201 4.998 1.00 58.09 76 SER A O 1
ATOM 598 N N . SER A 1 77 ? -3.068 3.815 5.560 1.00 59.66 77 SER A N 1
ATOM 599 C CA . SER A 1 77 ? -3.507 4.849 4.618 1.00 59.66 77 SER A CA 1
ATOM 600 C C . SER A 1 77 ? -2.309 5.522 3.940 1.00 59.66 77 SER A C 1
ATOM 602 O O . SER A 1 77 ? -1.302 5.791 4.596 1.00 59.66 77 SER A O 1
ATOM 604 N N . ASP A 1 78 ? -2.446 5.874 2.658 1.00 58.03 78 ASP A N 1
ATOM 605 C CA . ASP A 1 78 ? -1.527 6.793 1.955 1.00 58.03 78 ASP A CA 1
ATOM 606 C C . ASP A 1 78 ? -1.746 8.271 2.370 1.00 58.03 78 ASP A C 1
ATOM 608 O O . ASP A 1 78 ? -1.057 9.168 1.882 1.00 58.03 78 ASP A O 1
ATOM 612 N N . GLU A 1 79 ? -2.711 8.566 3.253 1.00 57.19 79 GLU A N 1
ATOM 613 C CA . GLU A 1 79 ? -2.953 9.934 3.723 1.00 57.19 79 GLU A CA 1
ATOM 614 C C . GLU A 1 79 ? -1.734 10.484 4.488 1.00 57.19 79 GLU A C 1
ATOM 616 O O . GLU A 1 79 ? -1.144 9.811 5.335 1.00 57.19 79 GLU A O 1
ATOM 621 N N . GLY A 1 80 ? -1.337 11.719 4.167 1.00 58.84 80 GLY A N 1
ATOM 622 C CA . GLY A 1 80 ? -0.167 12.385 4.747 1.00 58.84 80 GLY A CA 1
ATOM 623 C C . GLY A 1 80 ? 1.182 11.957 4.153 1.00 58.84 80 GLY A C 1
ATOM 624 O O . GLY A 1 80 ? 2.190 12.600 4.456 1.00 58.84 80 GLY A O 1
ATOM 625 N N . TRP A 1 81 ? 1.213 10.936 3.288 1.00 70.44 81 TRP A N 1
ATOM 626 C CA . TRP A 1 81 ? 2.424 10.407 2.658 1.00 70.44 81 TRP A CA 1
ATOM 627 C C . TRP A 1 81 ? 2.468 10.699 1.156 1.00 70.44 81 TRP A C 1
ATOM 629 O O . TRP A 1 81 ? 1.758 10.086 0.360 1.00 70.44 81 TRP A O 1
ATOM 639 N N . ASN A 1 82 ? 3.388 11.567 0.737 1.00 75.06 82 ASN A N 1
ATOM 640 C CA . ASN A 1 82 ? 3.766 11.660 -0.670 1.00 75.06 82 ASN A CA 1
ATOM 641 C C . ASN A 1 82 ? 4.701 10.485 -1.001 1.00 75.06 82 ASN A C 1
ATOM 643 O O . ASN A 1 82 ? 5.794 10.386 -0.442 1.00 75.06 82 ASN A O 1
ATOM 647 N N . CYS A 1 83 ? 4.266 9.591 -1.891 1.00 79.00 83 CYS A N 1
ATOM 648 C CA . CYS A 1 83 ? 5.043 8.428 -2.326 1.00 79.00 83 CYS A CA 1
ATOM 649 C C . CYS A 1 83 ? 5.728 8.710 -3.670 1.00 79.00 83 CYS A C 1
ATOM 651 O O . CYS A 1 83 ? 5.058 8.937 -4.679 1.00 79.00 83 CYS A O 1
ATOM 653 N N . TRP A 1 84 ? 7.059 8.703 -3.672 1.00 84.50 84 TRP A N 1
ATOM 654 C CA . TRP A 1 84 ? 7.918 8.980 -4.823 1.00 84.50 84 TRP A CA 1
ATOM 655 C C . TRP A 1 84 ? 8.662 7.711 -5.239 1.00 84.50 84 TRP A C 1
ATOM 657 O O . TRP A 1 84 ? 9.140 6.951 -4.391 1.00 84.50 84 TRP A O 1
ATOM 667 N N . LEU A 1 85 ? 8.768 7.483 -6.546 1.00 85.44 85 LEU A N 1
ATOM 668 C CA . LEU A 1 85 ? 9.465 6.319 -7.098 1.00 85.44 85 LEU A CA 1
ATOM 669 C C . LEU A 1 85 ? 10.896 6.702 -7.459 1.00 85.44 85 LEU A C 1
ATOM 671 O O . LEU A 1 85 ? 11.150 7.853 -7.809 1.00 85.44 85 LEU A O 1
ATOM 675 N N . GLY A 1 86 ? 11.824 5.751 -7.416 1.00 85.88 86 GLY A N 1
ATOM 676 C CA . GLY A 1 86 ? 13.204 6.030 -7.783 1.00 85.88 86 GLY A CA 1
ATOM 677 C C . GLY A 1 86 ? 14.041 4.812 -8.135 1.00 85.88 86 GLY A C 1
ATOM 678 O O . GLY A 1 86 ? 13.661 3.664 -7.902 1.00 85.88 86 GLY A O 1
ATOM 679 N N . ILE A 1 87 ? 15.223 5.088 -8.677 1.00 88.94 87 ILE A N 1
ATOM 680 C CA . ILE A 1 87 ? 16.277 4.107 -8.938 1.00 88.94 87 ILE A CA 1
ATOM 681 C C . ILE A 1 87 ? 17.577 4.644 -8.345 1.00 88.94 87 ILE A C 1
ATOM 683 O O . ILE A 1 87 ? 17.933 5.804 -8.556 1.00 88.94 87 ILE A O 1
ATOM 687 N N . VAL A 1 88 ? 18.312 3.784 -7.640 1.00 89.50 88 VAL A N 1
ATOM 688 C CA . VAL A 1 88 ? 19.706 4.033 -7.270 1.00 89.50 88 VAL A CA 1
ATOM 689 C C . VAL A 1 88 ? 20.609 3.126 -8.090 1.00 89.50 88 VAL A C 1
ATOM 691 O O . VAL A 1 88 ? 20.516 1.900 -8.025 1.00 89.50 88 VAL A O 1
ATOM 694 N N . GLU A 1 89 ? 21.504 3.735 -8.858 1.00 89.19 89 GLU A N 1
ATOM 695 C CA . GLU A 1 89 ? 22.519 3.044 -9.638 1.00 89.19 89 GLU A CA 1
ATOM 696 C C . GLU A 1 89 ? 23.877 3.140 -8.934 1.00 89.19 89 GLU A C 1
ATOM 698 O O . GLU A 1 89 ? 24.497 4.201 -8.858 1.00 89.19 89 GLU A O 1
ATOM 703 N N . CYS A 1 90 ? 24.354 2.011 -8.409 1.00 86.06 90 CYS A N 1
ATOM 704 C CA . CYS A 1 90 ? 25.731 1.878 -7.951 1.00 86.06 90 CYS A CA 1
ATOM 705 C C . CYS A 1 90 ? 26.627 1.666 -9.174 1.00 86.06 90 CYS A C 1
ATOM 707 O O . CYS A 1 90 ? 26.470 0.684 -9.909 1.00 86.06 90 CYS A O 1
ATOM 709 N N . MET A 1 91 ? 27.568 2.583 -9.386 1.00 85.56 91 MET A N 1
ATOM 710 C CA . MET A 1 91 ? 28.450 2.562 -10.550 1.00 85.56 91 MET A CA 1
ATOM 711 C C . MET A 1 91 ? 29.493 1.446 -10.445 1.00 85.56 91 MET A C 1
ATOM 713 O O . MET A 1 91 ? 29.896 1.043 -9.352 1.00 85.56 91 MET A O 1
ATOM 717 N N . SER A 1 92 ? 29.942 0.947 -11.599 1.00 83.12 92 SER A N 1
ATOM 718 C CA . SER A 1 92 ? 31.081 0.030 -11.661 1.00 83.12 92 SER A CA 1
ATOM 719 C C . SER A 1 92 ? 32.336 0.706 -11.121 1.00 83.12 92 SER A C 1
ATOM 721 O O . SER A 1 92 ? 32.599 1.864 -11.445 1.00 83.12 92 SER A O 1
ATOM 723 N N . VAL A 1 93 ? 33.119 -0.022 -10.329 1.00 78.44 93 VAL A N 1
ATOM 724 C CA . VAL A 1 93 ? 34.329 0.506 -9.691 1.00 78.44 93 VAL A CA 1
ATOM 725 C C . VAL A 1 93 ? 35.564 -0.034 -10.400 1.00 78.44 93 VAL A C 1
ATOM 727 O O . VAL A 1 93 ? 35.644 -1.231 -10.674 1.00 78.44 93 VAL A O 1
ATOM 730 N N . GLU A 1 94 ? 36.543 0.834 -10.655 1.00 69.69 94 GLU A N 1
ATOM 731 C CA . GLU A 1 94 ? 37.866 0.459 -11.165 1.00 69.69 94 GLU A CA 1
ATOM 732 C C . GLU A 1 94 ? 38.629 -0.335 -10.094 1.00 69.69 94 GLU A C 1
ATOM 734 O O . GLU A 1 94 ? 39.309 0.207 -9.223 1.00 69.69 94 GLU A O 1
ATOM 739 N N . TRP A 1 95 ? 38.419 -1.650 -10.101 1.00 69.62 95 TRP A N 1
ATOM 740 C CA . TRP A 1 95 ? 38.914 -2.565 -9.082 1.00 69.62 95 TRP A CA 1
ATOM 741 C C . TRP A 1 95 ? 39.091 -3.961 -9.677 1.00 69.62 95 TRP A C 1
ATOM 743 O O . TRP A 1 95 ? 38.119 -4.616 -10.060 1.00 69.62 95 TRP A O 1
ATOM 753 N N . MET A 1 96 ? 40.336 -4.440 -9.748 1.00 63.59 96 MET A N 1
ATOM 754 C CA . MET A 1 96 ? 40.608 -5.799 -10.215 1.00 63.59 96 MET A CA 1
ATOM 755 C C . MET A 1 96 ? 40.079 -6.834 -9.220 1.00 63.59 96 MET A C 1
ATOM 757 O O . MET A 1 96 ? 40.676 -7.074 -8.169 1.00 63.59 96 MET A O 1
ATOM 761 N N . THR A 1 97 ? 38.987 -7.503 -9.592 1.00 60.62 97 THR A N 1
ATOM 762 C CA . THR A 1 97 ? 38.452 -8.645 -8.847 1.00 60.62 97 THR A CA 1
ATOM 763 C C . THR A 1 97 ? 39.515 -9.747 -8.743 1.00 60.62 97 THR A C 1
ATOM 765 O O . THR A 1 97 ? 39.963 -10.242 -9.784 1.00 60.62 97 THR A O 1
ATOM 768 N N . PRO A 1 98 ? 39.927 -10.175 -7.536 1.00 60.94 98 PRO A N 1
ATOM 769 C CA . PRO A 1 98 ? 40.877 -11.272 -7.393 1.00 60.94 98 PRO A CA 1
ATOM 770 C C . PRO A 1 98 ? 40.308 -12.577 -7.963 1.00 60.94 98 PRO A C 1
ATOM 772 O O . PRO A 1 98 ? 39.104 -12.836 -7.903 1.00 60.94 98 PRO A O 1
ATOM 775 N N . SER A 1 99 ? 41.187 -13.427 -8.497 1.00 58.09 99 SER A N 1
ATOM 776 C CA . SER A 1 99 ? 40.809 -14.734 -9.037 1.00 58.09 99 SER A CA 1
ATOM 777 C C . SER A 1 99 ? 40.104 -15.597 -7.981 1.00 58.09 99 SER A C 1
ATOM 779 O O . SER A 1 99 ? 40.437 -15.558 -6.793 1.00 58.09 99 SER A O 1
ATOM 781 N N . ARG A 1 100 ? 39.100 -16.373 -8.416 1.00 55.12 100 ARG A N 1
ATOM 782 C CA . ARG A 1 100 ? 38.295 -17.231 -7.531 1.00 55.12 100 ARG A CA 1
ATOM 783 C C . ARG A 1 100 ? 39.183 -18.246 -6.810 1.00 55.12 100 ARG A C 1
ATOM 785 O O . ARG A 1 100 ? 39.960 -18.954 -7.446 1.00 55.12 100 ARG A O 1
ATOM 792 N N . SER A 1 101 ? 39.024 -18.355 -5.495 1.00 54.84 101 SER A N 1
ATOM 793 C CA . SER A 1 101 ? 39.703 -19.370 -4.695 1.00 54.84 101 SER A CA 1
ATOM 794 C C . SER A 1 101 ? 38.990 -20.726 -4.801 1.00 54.84 101 SER A C 1
ATOM 796 O O . SER A 1 101 ? 37.763 -20.813 -4.816 1.00 54.84 101 SER A O 1
ATOM 798 N N . THR A 1 102 ? 39.758 -21.816 -4.832 1.00 50.66 102 THR A N 1
ATOM 799 C CA . THR A 1 102 ? 39.246 -23.204 -4.771 1.00 50.66 102 THR A CA 1
ATOM 800 C C . THR A 1 102 ? 38.754 -23.606 -3.373 1.00 50.66 102 THR A C 1
ATOM 802 O O . THR A 1 102 ? 38.263 -24.712 -3.167 1.00 50.66 102 THR A O 1
ATOM 805 N N . VAL A 1 103 ? 38.873 -22.695 -2.406 1.00 53.72 103 VAL A N 1
ATOM 806 C CA . VAL A 1 103 ? 38.722 -22.918 -0.962 1.00 53.72 103 VAL A CA 1
ATOM 807 C C . VAL A 1 103 ? 37.301 -23.313 -0.573 1.00 53.72 103 VAL A C 1
ATOM 809 O O . VAL A 1 103 ? 37.126 -24.126 0.330 1.00 53.72 103 VAL A O 1
ATOM 812 N N . ARG A 1 104 ? 36.282 -22.790 -1.267 1.00 51.44 104 ARG A N 1
ATOM 813 C CA . ARG A 1 104 ? 34.881 -23.050 -0.915 1.00 51.44 104 ARG A CA 1
ATOM 814 C C . ARG A 1 104 ? 34.502 -24.532 -1.011 1.00 51.44 104 ARG A C 1
ATOM 816 O O . ARG A 1 104 ? 33.806 -25.010 -0.128 1.00 51.44 104 ARG A O 1
ATOM 823 N N . ALA A 1 105 ? 35.014 -25.258 -2.009 1.00 51.31 105 ALA A N 1
ATOM 824 C CA . ALA A 1 105 ? 34.773 -26.699 -2.134 1.00 51.31 105 ALA A CA 1
ATOM 825 C C . ALA A 1 105 ? 35.259 -27.466 -0.888 1.00 51.31 105 ALA A C 1
ATOM 827 O O . ALA A 1 105 ? 34.547 -28.316 -0.370 1.00 51.31 105 ALA A O 1
ATOM 828 N N . LEU A 1 106 ? 36.421 -27.082 -0.348 1.00 50.31 106 LEU A N 1
ATOM 829 C CA . LEU A 1 106 ? 36.987 -27.673 0.868 1.00 50.31 106 LEU A CA 1
ATOM 830 C C . LEU A 1 106 ? 36.223 -27.251 2.135 1.00 50.31 106 LEU A C 1
ATOM 832 O O . LEU A 1 106 ? 36.123 -28.028 3.079 1.00 50.31 106 LEU A O 1
ATOM 836 N N . MET A 1 107 ? 35.667 -26.034 2.174 1.00 53.09 107 MET A N 1
ATOM 837 C CA . MET A 1 107 ? 34.847 -25.570 3.303 1.00 53.09 107 MET A CA 1
ATOM 838 C C . MET A 1 107 ? 33.481 -26.262 3.358 1.00 53.09 107 MET A C 1
ATOM 840 O O . MET A 1 107 ? 33.053 -26.636 4.448 1.00 53.09 107 MET A O 1
ATOM 844 N N . ASP A 1 108 ? 32.832 -26.473 2.209 1.00 52.94 108 ASP A N 1
ATOM 845 C CA . ASP A 1 108 ? 31.550 -27.185 2.119 1.00 52.94 108 ASP A CA 1
ATOM 846 C C . ASP A 1 108 ? 31.711 -28.699 2.441 1.00 52.94 108 ASP A C 1
ATOM 848 O O . ASP A 1 108 ? 30.765 -29.332 2.910 1.00 52.94 108 ASP A O 1
ATOM 852 N N . GLU A 1 109 ? 32.920 -29.264 2.289 1.00 52.59 109 GLU A N 1
ATOM 853 C CA . GLU A 1 109 ? 33.306 -30.622 2.739 1.00 52.59 109 GLU A CA 1
ATOM 854 C C . GLU A 1 109 ? 33.815 -30.692 4.200 1.00 52.59 109 GLU A C 1
ATOM 856 O O . GLU A 1 109 ? 34.016 -31.780 4.740 1.00 52.59 109 GLU A O 1
ATOM 861 N N . GLY A 1 110 ? 34.013 -29.550 4.869 1.00 49.97 110 GLY A N 1
ATOM 862 C CA . GLY A 1 110 ? 34.485 -29.467 6.258 1.00 49.97 110 GLY A CA 1
ATOM 863 C C . GLY A 1 110 ? 36.010 -29.394 6.453 1.00 49.97 110 GLY A C 1
ATOM 864 O O . GLY A 1 110 ? 36.455 -29.089 7.560 1.00 49.97 110 GLY A O 1
ATOM 865 N N . GLU A 1 111 ? 36.823 -29.559 5.405 1.00 54.91 111 GLU A N 1
ATOM 866 C CA . GLU A 1 111 ? 38.284 -29.327 5.416 1.00 54.91 111 GLU A CA 1
ATOM 867 C C . GLU A 1 111 ? 38.654 -27.842 5.179 1.00 54.91 111 GLU A C 1
ATOM 869 O O . GLU A 1 111 ? 39.574 -27.497 4.431 1.00 54.91 111 GLU A O 1
ATOM 874 N N . GLY A 1 112 ? 37.935 -26.926 5.836 1.00 57.69 112 GLY A N 1
ATOM 875 C CA . GLY A 1 112 ? 38.195 -25.487 5.745 1.00 57.69 112 GLY A CA 1
ATOM 876 C C . GLY A 1 112 ? 39.581 -25.086 6.294 1.00 57.69 112 GLY A C 1
ATOM 877 O O . GLY A 1 112 ? 40.031 -25.648 7.296 1.00 57.69 112 GLY A O 1
ATOM 878 N N . PRO A 1 113 ? 40.274 -24.100 5.686 1.00 62.19 113 PRO A N 1
ATOM 879 C CA . PRO A 1 113 ? 41.632 -23.731 6.085 1.00 62.19 113 PRO A CA 1
ATOM 880 C C . PRO A 1 113 ? 41.709 -23.208 7.532 1.00 62.19 113 PRO A C 1
ATOM 882 O O . PRO A 1 113 ? 40.985 -22.270 7.886 1.00 62.19 113 PRO A O 1
ATOM 885 N N . PRO A 1 114 ? 42.618 -23.738 8.375 1.00 64.00 114 PRO A N 1
ATOM 886 C CA . PRO A 1 114 ? 42.797 -23.255 9.738 1.00 64.00 114 PRO A CA 1
ATOM 887 C C . PRO A 1 114 ? 43.382 -21.835 9.757 1.00 64.00 114 PRO A C 1
ATOM 889 O O . PRO A 1 114 ? 44.527 -21.608 9.353 1.00 64.00 114 PRO A O 1
ATOM 892 N N . MET A 1 115 ? 42.591 -20.893 10.282 1.00 69.94 115 MET A N 1
ATOM 893 C CA . MET A 1 115 ? 42.985 -19.501 10.536 1.00 69.94 115 MET A CA 1
ATOM 894 C C . MET A 1 115 ? 44.316 -19.423 11.293 1.00 69.94 115 MET A C 1
ATOM 896 O O . MET A 1 115 ? 44.451 -20.031 12.355 1.00 69.94 115 MET A O 1
ATOM 900 N N . LEU A 1 116 ? 45.262 -18.618 10.794 1.00 79.56 116 LEU A N 1
ATOM 901 C CA . LEU A 1 116 ? 46.514 -18.337 11.501 1.00 79.56 116 LEU A CA 1
ATOM 902 C C . LEU A 1 116 ? 46.238 -17.605 12.820 1.00 79.56 116 LEU A C 1
ATOM 904 O O . LEU A 1 116 ? 45.830 -16.439 12.823 1.00 79.56 116 LEU A O 1
ATOM 908 N N . ARG A 1 117 ? 46.491 -18.313 13.921 1.00 82.38 117 ARG A N 1
ATOM 909 C CA . ARG A 1 117 ? 46.472 -17.826 15.304 1.00 82.38 117 ARG A CA 1
ATOM 910 C C . ARG A 1 117 ? 47.905 -17.714 15.832 1.00 82.38 117 ARG A C 1
ATOM 912 O O . ARG A 1 117 ? 48.845 -18.162 15.178 1.00 82.38 117 ARG A O 1
ATOM 919 N N . ASP A 1 118 ? 48.050 -17.132 17.017 1.00 84.50 118 ASP A N 1
ATOM 920 C CA . ASP A 1 118 ? 49.275 -17.244 17.816 1.00 84.50 118 ASP A CA 1
ATOM 921 C C . ASP A 1 118 ? 49.691 -18.724 17.973 1.00 84.50 118 ASP A C 1
ATOM 923 O O . ASP A 1 118 ? 48.841 -19.618 18.045 1.00 84.50 118 ASP A O 1
ATOM 927 N N . GLY A 1 119 ? 50.996 -18.987 17.933 1.00 82.25 119 GLY A N 1
ATOM 928 C CA . GLY A 1 119 ? 51.590 -20.325 17.943 1.00 82.25 119 GLY A CA 1
ATOM 929 C C . GLY A 1 119 ? 51.597 -21.073 16.598 1.00 82.25 119 GLY A C 1
ATOM 930 O O . GLY A 1 119 ? 52.319 -22.063 16.473 1.00 82.25 119 GLY A O 1
ATOM 931 N N . CYS A 1 120 ? 50.864 -20.628 15.567 1.00 87.25 120 CYS A N 1
ATOM 932 C CA . CYS A 1 120 ? 50.875 -21.290 14.254 1.00 87.25 120 CYS A CA 1
ATOM 933 C C . CYS A 1 120 ? 52.229 -21.146 13.531 1.00 87.25 120 CYS A C 1
ATOM 935 O O . CYS A 1 120 ? 52.854 -20.082 13.558 1.00 87.25 120 CYS A O 1
ATOM 937 N N . VAL A 1 121 ? 52.651 -22.205 12.828 1.00 88.75 121 VAL A N 1
ATOM 938 C CA . VAL A 1 121 ? 53.900 -22.241 12.044 1.00 88.75 121 VAL A CA 1
ATOM 939 C C . VAL A 1 121 ? 53.647 -21.806 10.599 1.00 88.75 121 VAL A C 1
ATOM 941 O O . VAL A 1 121 ? 52.698 -22.249 9.946 1.00 88.75 121 VAL A O 1
ATOM 944 N N . VAL A 1 122 ? 54.510 -20.931 10.085 1.00 90.38 122 VAL A N 1
ATOM 945 C CA . VAL A 1 122 ? 54.386 -20.319 8.758 1.00 90.38 122 VAL A CA 1
ATOM 946 C C . VAL A 1 122 ? 55.671 -20.404 7.941 1.00 90.38 122 VAL A C 1
ATOM 948 O O . VAL A 1 122 ? 56.780 -20.349 8.470 1.00 90.38 122 VAL A O 1
ATOM 951 N N . CYS A 1 123 ? 55.503 -20.472 6.622 1.00 88.88 123 CYS A N 1
ATOM 952 C CA . CYS A 1 123 ? 56.522 -20.119 5.636 1.00 88.88 123 CYS A CA 1
ATOM 953 C C . CYS A 1 123 ? 56.057 -18.895 4.830 1.00 88.88 123 CYS A C 1
ATOM 955 O O . CYS A 1 123 ? 54.917 -18.442 4.979 1.00 88.88 123 CYS A O 1
ATOM 957 N N . ARG A 1 124 ? 56.904 -18.382 3.930 1.00 84.88 124 ARG A N 1
ATOM 958 C CA . ARG A 1 124 ? 56.497 -17.340 2.973 1.00 84.88 124 ARG A CA 1
ATOM 959 C C . ARG A 1 124 ? 55.322 -17.799 2.095 1.00 84.88 124 ARG A C 1
ATOM 961 O O . ARG A 1 124 ? 55.237 -18.960 1.678 1.00 84.88 124 ARG A O 1
ATOM 968 N N . GLY A 1 125 ? 54.408 -16.868 1.851 1.00 80.81 125 GLY A N 1
ATOM 969 C CA . GLY A 1 125 ? 53.301 -16.982 0.908 1.00 80.81 125 GLY A CA 1
ATOM 970 C C . GLY A 1 125 ? 53.758 -16.804 -0.539 1.00 80.81 125 GLY A C 1
ATOM 971 O O . GLY A 1 125 ? 54.951 -16.860 -0.831 1.00 80.81 125 GLY A O 1
ATOM 972 N N . VAL A 1 126 ? 52.802 -16.639 -1.452 1.00 77.56 126 VAL A N 1
ATOM 973 C CA . VAL A 1 126 ? 53.094 -16.447 -2.886 1.00 77.56 126 VAL A CA 1
ATOM 974 C C . VAL A 1 126 ? 53.323 -14.966 -3.214 1.00 77.56 126 VAL A C 1
ATOM 976 O O . VAL A 1 126 ? 54.086 -14.668 -4.124 1.00 77.56 126 VAL A O 1
ATOM 979 N N . ASP A 1 127 ? 52.739 -14.047 -2.438 1.00 76.00 127 ASP A N 1
ATOM 980 C CA . ASP A 1 127 ? 52.808 -12.598 -2.687 1.00 76.00 127 ASP A CA 1
ATOM 981 C C . ASP A 1 127 ? 54.011 -11.894 -2.012 1.00 76.00 127 ASP A C 1
ATOM 983 O O . ASP A 1 127 ? 54.144 -10.669 -2.105 1.00 76.00 127 ASP A O 1
ATOM 987 N N . TRP A 1 128 ? 54.893 -12.639 -1.325 1.00 81.44 128 TRP A N 1
ATOM 988 C CA . TRP A 1 128 ? 56.065 -12.069 -0.645 1.00 81.44 128 TRP A CA 1
ATOM 989 C C . TRP A 1 128 ? 57.276 -11.915 -1.574 1.00 81.44 128 TRP A C 1
ATOM 991 O O . TRP A 1 128 ? 57.957 -12.892 -1.890 1.00 81.44 128 TRP A O 1
ATOM 1001 N N . ASN A 1 129 ? 57.605 -10.660 -1.887 1.00 70.44 129 ASN A N 1
ATOM 1002 C CA . ASN A 1 129 ? 58.774 -10.263 -2.684 1.00 70.44 129 ASN A CA 1
ATOM 1003 C C . ASN A 1 129 ? 59.808 -9.435 -1.882 1.00 70.44 129 ASN A C 1
ATOM 1005 O O . ASN A 1 129 ? 60.642 -8.756 -2.476 1.00 70.44 129 ASN A O 1
ATOM 1009 N N . GLY A 1 130 ? 59.722 -9.425 -0.547 1.00 67.56 130 GLY A N 1
ATOM 1010 C CA . GLY A 1 130 ? 60.582 -8.612 0.323 1.00 67.56 130 GLY A CA 1
ATOM 1011 C C . GLY A 1 130 ? 61.870 -9.308 0.790 1.00 67.56 130 GLY A C 1
ATOM 1012 O O . GLY A 1 130 ? 62.230 -10.388 0.322 1.00 67.56 130 GLY A O 1
ATOM 1013 N N . CYS A 1 131 ? 62.553 -8.672 1.743 1.00 64.69 131 CYS A N 1
ATOM 1014 C CA . CYS A 1 131 ? 63.879 -9.039 2.245 1.00 64.69 131 CYS A CA 1
ATOM 1015 C C . CYS A 1 131 ? 64.009 -10.467 2.831 1.00 64.69 131 CYS A C 1
ATOM 1017 O O . CYS A 1 131 ? 63.034 -11.132 3.197 1.00 64.69 131 CYS A O 1
ATOM 1019 N N . ASN A 1 132 ? 65.264 -10.927 2.938 1.00 71.38 132 ASN A N 1
ATOM 1020 C CA . ASN A 1 132 ? 65.692 -12.252 3.422 1.00 71.38 132 ASN A CA 1
ATOM 1021 C C . ASN A 1 132 ? 65.597 -12.412 4.963 1.00 71.38 132 ASN A C 1
ATOM 1023 O O . ASN A 1 132 ? 66.432 -13.059 5.590 1.00 71.38 132 ASN A O 1
ATOM 1027 N N . ASP A 1 133 ? 64.592 -11.815 5.604 1.00 71.12 133 ASP A N 1
ATOM 1028 C CA . ASP A 1 133 ? 64.467 -11.788 7.076 1.00 71.12 133 ASP A CA 1
ATOM 1029 C C . ASP A 1 133 ? 64.184 -13.174 7.688 1.00 71.12 133 ASP A C 1
ATOM 1031 O O . ASP A 1 133 ? 64.273 -13.355 8.899 1.00 71.12 133 ASP A O 1
ATOM 1035 N N . ASP A 1 134 ? 63.840 -14.154 6.850 1.00 74.06 134 ASP A N 1
ATOM 1036 C CA . ASP A 1 134 ? 63.540 -15.547 7.192 1.00 74.06 134 ASP A CA 1
ATOM 1037 C C . ASP A 1 134 ? 64.771 -16.473 7.148 1.00 74.06 134 ASP A C 1
ATOM 1039 O O . ASP A 1 134 ? 64.681 -17.648 7.520 1.00 74.06 134 ASP A O 1
ATOM 1043 N N . GLY A 1 135 ? 65.924 -15.960 6.704 1.00 73.50 135 GLY A N 1
ATOM 1044 C CA . GLY A 1 135 ? 67.161 -16.723 6.553 1.00 73.50 135 GLY A CA 1
ATOM 1045 C C . GLY A 1 135 ? 67.117 -17.738 5.408 1.00 73.50 135 GLY A C 1
ATOM 1046 O O . GLY A 1 135 ? 67.766 -18.787 5.484 1.00 73.50 135 GLY A O 1
ATOM 1047 N N . ARG A 1 136 ? 66.316 -17.476 4.365 1.00 79.06 136 ARG A N 1
ATOM 1048 C CA . ARG A 1 136 ? 66.169 -18.346 3.189 1.00 79.06 136 ARG A CA 1
ATOM 1049 C C . ARG A 1 136 ? 67.473 -18.522 2.409 1.00 79.06 136 ARG A C 1
ATOM 1051 O O . ARG A 1 136 ? 67.799 -19.652 2.058 1.00 79.06 136 ARG A O 1
ATOM 1058 N N . ASN A 1 137 ? 68.228 -17.450 2.176 1.00 80.06 137 ASN A N 1
ATOM 1059 C CA . ASN A 1 137 ? 69.524 -17.519 1.496 1.00 80.06 137 ASN A CA 1
ATOM 1060 C C . ASN A 1 137 ? 70.502 -18.410 2.276 1.00 80.06 137 ASN A C 1
ATOM 1062 O O . ASN A 1 137 ? 71.164 -19.260 1.687 1.00 80.06 137 ASN A O 1
ATOM 1066 N N . ASP A 1 138 ? 70.525 -18.285 3.605 1.00 78.81 138 ASP A N 1
ATOM 1067 C CA . ASP A 1 138 ? 71.372 -19.099 4.483 1.00 78.81 138 ASP A CA 1
ATOM 1068 C C . ASP A 1 138 ? 70.958 -20.577 4.433 1.00 78.81 138 ASP A C 1
ATOM 1070 O O . ASP A 1 138 ? 71.809 -21.464 4.383 1.00 78.81 138 ASP A O 1
ATOM 1074 N N . TYR A 1 139 ? 69.649 -20.854 4.373 1.00 81.56 139 TYR A N 1
ATOM 1075 C CA . TYR A 1 139 ? 69.128 -22.204 4.163 1.00 81.56 139 TYR A CA 1
ATOM 1076 C C . TYR A 1 139 ? 69.542 -22.782 2.805 1.00 81.56 139 TYR A C 1
ATOM 1078 O O . TYR A 1 139 ? 69.970 -23.933 2.749 1.00 81.56 139 TYR A O 1
ATOM 1086 N N . ASP A 1 140 ? 69.426 -22.023 1.712 1.00 81.44 140 ASP A N 1
ATOM 1087 C CA . ASP A 1 140 ? 69.790 -22.514 0.380 1.00 81.44 140 ASP A CA 1
ATOM 1088 C C . ASP A 1 140 ? 71.323 -22.698 0.235 1.00 81.44 140 ASP A C 1
ATOM 1090 O O . ASP A 1 140 ? 71.752 -23.674 -0.386 1.00 81.44 140 ASP A O 1
ATOM 1094 N N . VAL A 1 141 ? 72.148 -21.885 0.913 1.00 81.19 141 VAL A N 1
ATOM 1095 C CA . VAL A 1 141 ? 73.608 -22.093 1.053 1.00 81.19 141 VAL A CA 1
ATOM 1096 C C . VAL A 1 141 ? 73.932 -23.343 1.885 1.00 81.19 141 VAL A C 1
ATOM 1098 O O . VAL A 1 141 ? 74.690 -24.204 1.433 1.00 81.19 141 VAL A O 1
ATOM 1101 N N . GLU A 1 142 ? 73.333 -23.509 3.070 1.00 79.06 142 GLU A N 1
ATOM 1102 C CA . GLU A 1 142 ? 73.497 -24.714 3.902 1.00 79.06 142 GLU A CA 1
ATOM 1103 C C . GLU A 1 142 ? 73.076 -25.991 3.163 1.00 79.06 142 GLU A C 1
ATOM 1105 O O . GLU A 1 142 ? 73.705 -27.039 3.300 1.00 79.06 142 GLU A O 1
ATOM 1110 N N . LYS A 1 143 ? 72.001 -25.911 2.378 1.00 81.25 143 LYS A N 1
ATOM 1111 C CA . LYS A 1 143 ? 71.435 -26.997 1.571 1.00 81.25 143 LYS A CA 1
ATOM 1112 C C . LYS A 1 143 ? 72.320 -27.351 0.381 1.00 81.25 143 LYS A C 1
ATOM 1114 O O . LYS A 1 143 ? 72.463 -28.541 0.099 1.00 81.25 143 LYS A O 1
ATOM 1119 N N . ALA A 1 144 ? 72.948 -26.370 -0.269 1.00 79.00 144 ALA A N 1
ATOM 1120 C CA . ALA A 1 144 ? 73.981 -26.612 -1.273 1.00 79.00 144 ALA A CA 1
ATOM 1121 C C . ALA A 1 144 ? 75.184 -27.339 -0.646 1.00 79.00 144 ALA A C 1
ATOM 1123 O O . ALA A 1 144 ? 75.522 -28.440 -1.079 1.00 79.00 144 ALA A O 1
ATOM 1124 N N . ALA A 1 145 ? 75.734 -26.809 0.452 1.00 76.75 145 ALA A N 1
ATOM 1125 C CA . ALA A 1 145 ? 76.855 -27.422 1.168 1.00 76.75 145 ALA A CA 1
ATOM 1126 C C . ALA A 1 145 ? 76.514 -28.805 1.767 1.00 76.75 145 ALA A C 1
ATOM 1128 O O . ALA A 1 145 ? 77.378 -29.677 1.866 1.00 76.75 145 ALA A O 1
ATOM 1129 N N . PHE A 1 146 ? 75.259 -29.046 2.166 1.00 77.88 146 PHE A N 1
ATOM 1130 C CA . PHE A 1 146 ? 74.782 -30.368 2.584 1.00 77.88 146 PHE A CA 1
ATOM 1131 C C . PHE A 1 146 ? 74.713 -31.337 1.399 1.00 77.88 146 PHE A C 1
ATOM 1133 O O . PHE A 1 146 ? 75.132 -32.486 1.536 1.00 77.88 146 PHE A O 1
ATOM 1140 N N . LYS A 1 147 ? 74.197 -30.895 0.242 1.00 76.31 147 LYS A N 1
ATOM 1141 C CA . LYS A 1 147 ? 74.122 -31.708 -0.981 1.00 76.31 147 LYS A CA 1
ATOM 1142 C C . LYS A 1 147 ? 75.521 -32.114 -1.443 1.00 76.31 147 LYS A C 1
ATOM 1144 O O . LYS A 1 147 ? 75.762 -33.301 -1.621 1.00 76.31 147 LYS A O 1
ATOM 1149 N N . GLU A 1 148 ? 76.441 -31.159 -1.518 1.00 74.62 148 GLU A N 1
ATOM 1150 C CA . GLU A 1 148 ? 77.853 -31.365 -1.852 1.00 74.62 148 GLU A CA 1
ATOM 1151 C C . GLU A 1 148 ? 78.524 -32.373 -0.901 1.00 74.62 148 GLU A C 1
ATOM 1153 O O . GLU A 1 148 ? 79.061 -33.386 -1.346 1.00 74.62 148 GLU A O 1
ATOM 1158 N N . LYS A 1 149 ? 78.393 -32.190 0.422 1.00 67.38 149 LYS A N 1
ATOM 1159 C CA . LYS A 1 149 ? 78.921 -33.139 1.426 1.00 67.38 149 LYS A CA 1
ATOM 1160 C C . LYS A 1 149 ? 78.269 -34.525 1.358 1.00 67.38 149 LYS A C 1
ATOM 1162 O O . LYS A 1 149 ? 78.908 -35.516 1.702 1.00 67.38 149 LYS A O 1
ATOM 1167 N N . HIS A 1 150 ? 77.012 -34.619 0.928 1.00 68.56 150 HIS A N 1
ATOM 1168 C CA . HIS A 1 150 ? 76.301 -35.886 0.748 1.00 68.56 150 HIS A CA 1
ATOM 1169 C C . HIS A 1 150 ? 76.665 -36.588 -0.576 1.00 68.56 150 HIS A C 1
ATOM 1171 O O . HIS A 1 150 ? 76.648 -37.817 -0.644 1.00 68.56 150 HIS A O 1
ATOM 1177 N N . GLU A 1 151 ? 77.006 -35.834 -1.620 1.00 65.94 151 GLU A N 1
ATOM 1178 C CA . GLU A 1 151 ? 77.514 -36.356 -2.894 1.00 65.94 151 GLU A CA 1
ATOM 1179 C C . GLU A 1 151 ? 78.972 -36.820 -2.741 1.00 65.94 151 GLU A C 1
ATOM 1181 O O . GLU A 1 151 ? 79.279 -37.957 -3.099 1.00 65.94 151 GLU A O 1
ATOM 1186 N N . ALA A 1 152 ? 79.819 -36.056 -2.043 1.00 59.06 152 ALA A N 1
ATOM 1187 C CA . ALA A 1 152 ? 81.151 -36.499 -1.619 1.00 59.06 152 ALA A CA 1
ATOM 1188 C C . ALA A 1 152 ? 81.099 -37.766 -0.737 1.00 59.06 152 ALA A C 1
ATOM 1190 O O . ALA A 1 152 ? 81.893 -38.681 -0.914 1.00 59.06 152 ALA A O 1
ATOM 1191 N N . ALA A 1 153 ? 80.111 -37.893 0.158 1.00 57.25 153 ALA A N 1
ATOM 1192 C CA . ALA A 1 153 ? 79.913 -39.100 0.974 1.00 57.25 153 ALA A CA 1
ATOM 1193 C C . ALA A 1 153 ? 79.339 -40.322 0.212 1.00 57.25 153 ALA A C 1
ATOM 1195 O O . ALA A 1 153 ? 79.117 -41.372 0.829 1.00 57.25 153 ALA A O 1
ATOM 1196 N N . LYS A 1 154 ? 79.075 -40.192 -1.097 1.00 57.44 154 LYS A N 1
ATOM 1197 C CA . LYS A 1 154 ? 78.735 -41.294 -2.017 1.00 57.44 154 LYS A CA 1
ATOM 1198 C C . LYS A 1 154 ? 79.893 -41.695 -2.935 1.00 57.44 154 LYS A C 1
ATOM 1200 O O . LYS A 1 154 ? 79.896 -42.833 -3.398 1.00 57.44 154 LYS A O 1
ATOM 1205 N N . ALA A 1 155 ? 80.826 -40.790 -3.212 1.00 50.06 155 ALA A N 1
ATOM 1206 C CA . ALA A 1 155 ? 81.972 -41.032 -4.079 1.00 50.06 155 ALA A CA 1
ATOM 1207 C C . ALA A 1 155 ? 83.140 -41.646 -3.287 1.00 50.06 155 ALA A C 1
ATOM 1209 O O . ALA A 1 155 ? 84.084 -40.939 -2.963 1.00 50.06 155 ALA A O 1
ATOM 1210 N N . ASP A 1 156 ? 83.000 -42.925 -2.905 1.00 39.31 156 ASP A N 1
ATOM 1211 C CA . ASP A 1 156 ? 84.079 -43.938 -2.857 1.00 39.31 156 ASP A CA 1
ATOM 1212 C C . ASP A 1 156 ? 83.665 -45.209 -2.075 1.00 39.31 156 ASP A C 1
ATOM 1214 O O . ASP A 1 156 ? 82.893 -45.113 -1.109 1.00 39.31 156 ASP A O 1
ATOM 1218 N N . PRO A 1 157 ? 84.237 -46.397 -2.377 1.00 47.19 157 PRO A N 1
ATOM 1219 C CA . PRO A 1 157 ? 84.978 -46.793 -3.585 1.00 47.19 157 PRO A CA 1
ATOM 1220 C C . PRO A 1 157 ? 84.282 -47.942 -4.352 1.00 47.19 157 PRO A C 1
ATOM 1222 O O . PRO A 1 157 ? 83.489 -48.692 -3.775 1.00 47.19 157 PRO A O 1
ATOM 1225 N N . ALA A 1 158 ? 84.616 -48.118 -5.636 1.00 37.56 158 ALA A N 1
ATOM 1226 C CA . ALA A 1 158 ? 84.297 -49.329 -6.405 1.00 37.56 158 ALA A CA 1
ATOM 1227 C C . ALA A 1 158 ? 85.202 -49.498 -7.647 1.00 37.56 158 ALA A C 1
ATOM 1229 O O . ALA A 1 158 ? 84.809 -49.182 -8.770 1.00 37.56 158 ALA A O 1
ATOM 1230 N N . GLU A 1 159 ? 86.389 -50.067 -7.443 1.00 37.56 159 GLU A N 1
ATOM 1231 C CA . GLU A 1 159 ? 86.967 -51.013 -8.413 1.00 37.56 159 GLU A CA 1
ATOM 1232 C C . GLU A 1 159 ? 86.029 -52.257 -8.460 1.00 37.56 159 GLU A C 1
ATOM 1234 O O . GLU A 1 159 ? 85.176 -52.427 -7.586 1.00 37.56 159 GLU A O 1
ATOM 1239 N N . GLU A 1 160 ? 86.030 -53.166 -9.433 1.00 45.09 160 GLU A N 1
ATOM 1240 C CA . GLU A 1 160 ? 87.028 -53.568 -10.429 1.00 45.09 160 GLU A CA 1
ATOM 1241 C C . GLU A 1 160 ? 86.303 -54.382 -11.532 1.00 45.09 160 GLU A C 1
ATOM 1243 O O . GLU A 1 160 ? 85.247 -54.953 -11.243 1.00 45.09 160 GLU A O 1
ATOM 1248 N N . LYS A 1 161 ? 86.847 -54.515 -12.758 1.00 33.72 161 LYS A N 1
ATOM 1249 C CA . LYS A 1 161 ? 86.467 -55.608 -13.689 1.00 33.72 161 LYS A CA 1
ATOM 1250 C C . LYS A 1 161 ? 87.561 -55.986 -14.697 1.00 33.72 161 LYS A C 1
ATOM 1252 O O . LYS A 1 161 ? 87.842 -55.228 -15.620 1.00 33.72 161 LYS A O 1
ATOM 1257 N N . CYS A 1 162 ? 88.028 -57.230 -14.600 1.00 27.91 162 CYS A N 1
ATOM 1258 C CA . CYS A 1 162 ? 88.417 -58.058 -15.751 1.00 27.91 162 CYS A CA 1
ATOM 1259 C C . CYS A 1 162 ? 87.321 -59.120 -16.017 1.00 27.91 162 CYS A C 1
ATOM 1261 O O . CYS A 1 162 ? 86.313 -59.158 -15.305 1.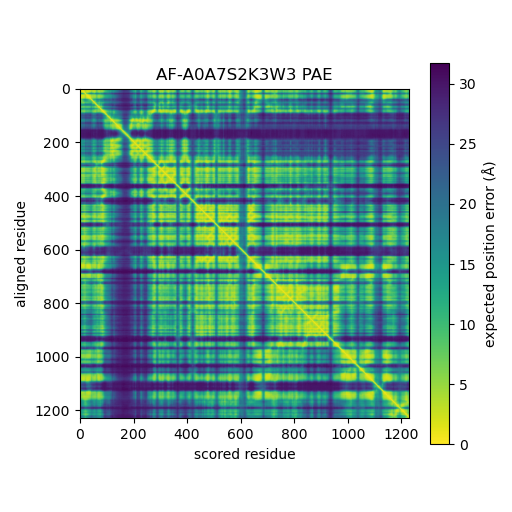00 27.91 162 CYS A O 1
ATOM 1263 N N . ALA A 1 163 ? 87.485 -59.948 -17.053 1.00 35.53 163 ALA A N 1
ATOM 1264 C CA . ALA A 1 163 ? 86.529 -60.981 -17.478 1.00 35.53 163 ALA A CA 1
ATOM 1265 C C . ALA A 1 163 ? 87.229 -62.332 -17.757 1.00 35.53 163 ALA A C 1
ATOM 1267 O O . ALA A 1 163 ? 88.454 -62.388 -17.687 1.00 35.53 163 ALA A O 1
ATOM 1268 N N . ASP A 1 164 ? 86.430 -63.354 -18.114 1.00 30.95 164 ASP A N 1
ATOM 1269 C CA . ASP A 1 164 ? 86.813 -64.706 -18.589 1.00 30.95 164 ASP A CA 1
ATOM 1270 C C . ASP A 1 164 ? 87.450 -65.649 -17.531 1.00 30.95 164 ASP A C 1
ATOM 1272 O O . ASP A 1 164 ? 88.271 -65.211 -16.735 1.00 30.95 164 ASP A O 1
ATOM 1276 N N . MET A 1 165 ? 87.179 -66.967 -17.416 1.00 32.34 165 MET A N 1
ATOM 1277 C CA . MET A 1 165 ? 86.031 -67.872 -17.732 1.00 32.34 165 MET A CA 1
ATOM 1278 C C . MET A 1 165 ? 85.896 -68.856 -16.518 1.00 32.34 165 MET A C 1
ATOM 1280 O O . MET A 1 165 ? 86.546 -68.611 -15.507 1.00 32.34 165 MET A O 1
ATOM 1284 N N . GLU A 1 166 ? 85.158 -69.975 -16.425 1.00 30.70 166 GLU A N 1
ATOM 1285 C CA . GLU A 1 166 ? 84.218 -70.803 -17.226 1.00 30.70 166 GLU A CA 1
ATOM 1286 C C . GLU A 1 166 ? 83.403 -71.649 -16.195 1.00 30.70 166 GLU A C 1
ATOM 1288 O O . GLU A 1 166 ? 83.689 -71.590 -14.999 1.00 30.70 166 GLU A O 1
ATOM 1293 N N . GLY A 1 167 ? 82.489 -72.531 -16.619 1.00 30.28 167 GLY A N 1
ATOM 1294 C CA . GLY A 1 167 ? 82.501 -73.900 -16.072 1.00 30.28 167 GLY A CA 1
ATOM 1295 C C . GLY A 1 167 ? 81.375 -74.350 -15.130 1.00 30.28 167 GLY A C 1
ATOM 1296 O O . GLY A 1 167 ? 81.632 -74.606 -13.963 1.00 30.28 167 GLY A O 1
ATOM 1297 N N . LYS A 1 168 ? 80.200 -74.646 -15.709 1.00 31.39 168 LYS A N 1
ATOM 1298 C CA . LYS A 1 168 ? 79.238 -75.723 -15.327 1.00 31.39 168 LYS A CA 1
ATOM 1299 C C . LYS A 1 168 ? 78.517 -75.741 -13.948 1.00 31.39 168 LYS A C 1
ATOM 1301 O O . LYS A 1 168 ? 79.076 -75.562 -12.878 1.00 31.39 168 LYS A O 1
ATOM 1306 N N . ASN A 1 169 ? 77.236 -76.123 -14.045 1.00 32.12 169 ASN A N 1
ATOM 1307 C CA . ASN A 1 169 ? 76.297 -76.614 -13.011 1.00 32.12 169 ASN A CA 1
ATOM 1308 C C . ASN A 1 169 ? 76.758 -77.951 -12.346 1.00 32.12 169 ASN A C 1
ATOM 1310 O O . ASN A 1 169 ? 77.676 -78.559 -12.908 1.00 32.12 169 ASN A O 1
ATOM 1314 N N . PRO A 1 170 ? 76.089 -78.509 -11.292 1.00 51.78 170 PRO A N 1
ATOM 1315 C CA . PRO A 1 170 ? 74.773 -78.151 -10.710 1.00 51.78 170 PRO A CA 1
ATOM 1316 C C . PRO A 1 170 ? 74.659 -78.118 -9.154 1.00 51.78 170 PRO A C 1
ATOM 1318 O O . PRO A 1 170 ? 75.611 -78.376 -8.432 1.00 51.78 170 PRO A O 1
ATOM 1321 N N . GLU A 1 171 ? 73.417 -77.876 -8.700 1.00 32.91 171 GLU A N 1
ATOM 1322 C CA . GLU A 1 171 ? 72.753 -78.385 -7.474 1.00 32.91 171 GLU A CA 1
ATOM 1323 C C . GLU A 1 171 ? 73.085 -77.852 -6.053 1.00 32.91 171 GLU A C 1
ATOM 1325 O O . GLU A 1 171 ? 74.148 -78.064 -5.489 1.00 32.91 171 GLU A O 1
ATOM 1330 N N . ASN A 1 172 ? 72.034 -77.247 -5.475 1.00 30.83 172 ASN A N 1
ATOM 1331 C CA . ASN A 1 172 ? 71.480 -77.362 -4.116 1.00 30.83 172 ASN A CA 1
ATOM 1332 C C . ASN A 1 172 ? 72.268 -77.130 -2.797 1.00 30.83 172 ASN A C 1
ATOM 1334 O O . ASN A 1 172 ? 73.301 -77.716 -2.502 1.00 30.83 172 ASN A O 1
ATOM 1338 N N . ASP A 1 173 ? 71.524 -76.427 -1.927 1.00 33.16 173 ASP A N 1
ATOM 1339 C CA . ASP A 1 173 ? 71.325 -76.631 -0.481 1.00 33.16 173 ASP A CA 1
ATOM 1340 C C . ASP A 1 173 ? 72.080 -75.833 0.614 1.00 33.16 173 ASP A C 1
ATOM 1342 O O . ASP A 1 173 ? 73.249 -75.475 0.540 1.00 33.16 173 ASP A O 1
ATOM 1346 N N . GLU A 1 174 ? 71.269 -75.574 1.652 1.00 32.31 174 GLU A N 1
ATOM 1347 C CA . GLU A 1 174 ? 71.488 -75.072 3.021 1.00 32.31 174 GLU A CA 1
ATOM 1348 C C . GLU A 1 174 ? 72.067 -73.667 3.341 1.00 32.31 174 GLU A C 1
ATOM 1350 O O . GLU A 1 174 ? 72.890 -73.053 2.669 1.00 32.31 174 GLU A O 1
ATOM 1355 N N . LYS A 1 175 ? 71.547 -73.134 4.461 1.00 39.66 175 LYS A N 1
ATOM 1356 C CA . LYS A 1 175 ? 71.897 -71.868 5.138 1.00 39.66 175 LYS A CA 1
ATOM 1357 C C . LYS A 1 175 ? 72.818 -72.192 6.332 1.00 39.66 175 LYS A C 1
ATOM 1359 O O . LYS A 1 175 ? 72.676 -73.279 6.887 1.00 39.66 175 LYS A O 1
ATOM 1364 N N . PRO A 1 176 ? 73.636 -71.250 6.858 1.00 42.00 176 PRO A N 1
ATOM 1365 C CA . PRO A 1 176 ? 73.116 -70.382 7.928 1.00 42.00 176 PRO A CA 1
ATOM 1366 C C . PRO A 1 176 ? 73.702 -68.948 8.011 1.00 42.00 176 PRO A C 1
ATOM 1368 O O . PRO A 1 176 ? 74.544 -68.503 7.240 1.00 42.00 176 PRO A O 1
ATOM 1371 N N . SER A 1 177 ? 73.172 -68.205 8.984 1.00 31.89 177 SER A N 1
ATOM 1372 C CA . SER A 1 177 ? 73.371 -66.782 9.320 1.00 31.89 177 SER A CA 1
ATOM 1373 C C . SER A 1 177 ? 74.297 -66.572 10.551 1.00 31.89 177 SER A C 1
ATOM 1375 O O . SER A 1 177 ? 74.703 -67.562 11.150 1.00 31.89 177 SER A O 1
ATOM 1377 N N . PRO A 1 178 ? 74.448 -65.355 11.131 1.00 49.31 178 PRO A N 1
ATOM 1378 C CA . PRO A 1 178 ? 74.879 -64.066 10.561 1.00 49.31 178 PRO A CA 1
ATOM 1379 C C . PRO A 1 178 ? 75.975 -63.363 11.419 1.00 49.31 178 PRO A C 1
ATOM 1381 O O . PRO A 1 178 ? 76.156 -63.671 12.596 1.00 49.31 178 PRO A O 1
ATOM 1384 N N . THR A 1 179 ? 76.626 -62.304 10.913 1.00 35.94 179 THR A N 1
ATOM 1385 C CA . THR A 1 179 ? 77.499 -61.421 11.734 1.00 35.94 179 THR A CA 1
ATOM 1386 C C . THR A 1 179 ? 77.233 -59.916 11.539 1.00 35.94 179 THR A C 1
ATOM 1388 O O . THR A 1 179 ? 76.613 -59.478 10.570 1.00 35.94 179 THR A O 1
ATOM 1391 N N . LYS A 1 180 ? 77.618 -59.111 12.543 1.00 45.44 180 LYS A N 1
ATOM 1392 C CA . LYS A 1 180 ? 77.160 -57.720 12.765 1.00 45.44 180 LYS A CA 1
ATOM 1393 C C . LYS A 1 180 ? 77.979 -56.680 11.974 1.00 45.44 180 LYS A C 1
ATOM 1395 O O . LYS A 1 180 ? 79.199 -56.789 11.899 1.00 45.44 180 LYS A O 1
ATOM 1400 N N . LYS A 1 181 ? 77.338 -55.601 11.492 1.00 40.22 181 LYS A N 1
ATOM 1401 C CA . LYS A 1 181 ? 78.003 -54.408 10.908 1.00 40.22 181 LYS A CA 1
ATOM 1402 C C . LYS A 1 181 ? 77.915 -53.176 11.832 1.00 40.22 181 LYS A C 1
ATOM 1404 O O . LYS A 1 181 ? 77.007 -53.072 12.651 1.00 40.22 181 LYS A O 1
ATOM 1409 N N . LYS A 1 182 ? 78.888 -52.259 11.714 1.00 41.31 182 LYS A N 1
ATOM 1410 C CA . LYS A 1 182 ? 79.041 -51.037 12.542 1.00 41.31 182 LYS A CA 1
ATOM 1411 C C . LYS A 1 182 ? 78.166 -49.869 12.042 1.00 41.31 182 LYS A C 1
ATOM 1413 O O . LYS A 1 182 ? 77.894 -49.761 10.850 1.00 41.31 182 LYS A O 1
ATOM 1418 N N . ASN A 1 183 ? 77.790 -48.956 12.943 1.00 40.44 183 ASN A N 1
ATOM 1419 C CA . ASN A 1 183 ? 76.995 -47.755 12.633 1.00 40.44 183 ASN A CA 1
ATOM 1420 C C . ASN A 1 183 ? 77.822 -46.635 11.963 1.00 40.44 183 ASN A C 1
ATOM 1422 O O . ASN A 1 183 ? 78.884 -46.272 12.466 1.00 40.44 183 ASN A O 1
ATOM 1426 N N . LYS A 1 184 ? 77.282 -45.999 10.909 1.00 44.19 184 LYS A N 1
ATOM 1427 C CA . LYS A 1 184 ? 77.726 -44.671 10.427 1.00 44.19 184 LYS A CA 1
ATOM 1428 C C . LYS A 1 184 ? 77.014 -43.558 11.222 1.00 44.19 184 LYS A C 1
ATOM 1430 O O . LYS A 1 184 ? 75.814 -43.661 11.478 1.00 44.19 184 LYS A O 1
ATOM 1435 N N . ARG A 1 185 ? 77.718 -42.470 11.574 1.00 49.06 185 ARG A N 1
ATOM 1436 C CA . ARG A 1 185 ? 77.087 -41.233 12.090 1.00 49.06 185 ARG A CA 1
ATOM 1437 C C . ARG A 1 185 ? 76.265 -40.575 10.969 1.00 49.06 185 ARG A C 1
ATOM 1439 O O . ARG A 1 185 ? 76.745 -40.483 9.843 1.00 49.06 185 ARG A O 1
ATOM 1446 N N . LYS A 1 186 ? 75.044 -40.117 11.268 1.00 53.53 186 LYS A N 1
ATOM 1447 C CA . LYS A 1 186 ? 74.201 -39.358 10.323 1.00 53.53 186 LYS A CA 1
ATOM 1448 C C . LYS A 1 186 ? 74.499 -37.860 10.428 1.00 53.53 186 LYS A C 1
ATOM 1450 O O . LYS A 1 186 ? 74.558 -37.334 11.536 1.00 53.53 186 LYS A O 1
ATOM 1455 N N . ILE A 1 187 ? 74.641 -37.191 9.286 1.00 59.12 187 ILE A N 1
ATOM 1456 C CA . ILE A 1 187 ? 74.750 -35.727 9.195 1.00 59.12 187 ILE A CA 1
ATOM 1457 C C . ILE A 1 187 ? 73.345 -35.125 9.418 1.00 59.12 187 ILE A C 1
ATOM 1459 O O . ILE A 1 187 ? 72.386 -35.647 8.841 1.00 59.12 187 ILE A O 1
ATOM 1463 N N . PRO A 1 188 ? 73.175 -34.074 10.242 1.00 60.72 188 PRO A N 1
ATOM 1464 C CA . PRO A 1 188 ? 71.895 -33.380 10.369 1.00 60.72 188 PRO A CA 1
ATOM 1465 C C . PRO A 1 188 ? 71.562 -32.595 9.089 1.00 60.72 188 PRO A C 1
ATOM 1467 O O . PRO A 1 188 ? 72.432 -31.959 8.500 1.00 60.72 188 PRO A O 1
ATOM 1470 N N . HIS A 1 189 ? 70.297 -32.630 8.668 1.00 70.69 189 HIS A N 1
ATOM 1471 C CA . HIS A 1 189 ? 69.795 -31.797 7.569 1.00 70.69 189 HIS A CA 1
ATOM 1472 C C . HIS A 1 189 ? 69.565 -30.346 8.043 1.00 70.69 189 HIS A C 1
ATOM 1474 O O . HIS A 1 189 ? 69.207 -30.162 9.210 1.00 70.69 189 HIS A O 1
ATOM 1480 N N . PRO A 1 190 ? 69.696 -29.335 7.164 1.00 74.50 190 PRO A N 1
ATOM 1481 C CA . PRO A 1 190 ? 69.409 -27.942 7.511 1.00 74.50 190 PRO A CA 1
ATOM 1482 C C . PRO A 1 190 ? 67.921 -27.710 7.819 1.00 74.50 190 PRO A C 1
ATOM 1484 O O . PRO A 1 190 ? 67.042 -28.281 7.163 1.00 74.50 190 PRO A O 1
ATOM 1487 N N . LYS A 1 191 ? 67.640 -26.856 8.813 1.00 76.38 191 LYS A N 1
ATOM 1488 C CA . LYS A 1 191 ? 66.276 -26.429 9.173 1.00 76.38 191 LYS A CA 1
ATOM 1489 C C . LYS A 1 191 ? 65.713 -25.461 8.135 1.00 76.38 191 LYS A C 1
ATOM 1491 O O . LYS A 1 191 ? 66.432 -24.588 7.650 1.00 76.38 191 LYS A O 1
ATOM 1496 N N . LEU A 1 192 ? 64.420 -25.588 7.847 1.00 81.50 192 LEU A N 1
ATOM 1497 C CA . LEU A 1 192 ? 63.698 -24.732 6.906 1.00 81.50 192 LEU A CA 1
ATOM 1498 C C . LEU A 1 192 ? 63.633 -23.258 7.369 1.00 81.50 192 LEU A C 1
ATOM 1500 O O . LEU A 1 192 ? 63.640 -23.000 8.574 1.00 81.50 192 LEU A O 1
ATOM 1504 N N . PRO A 1 193 ? 63.497 -22.292 6.439 1.00 82.50 193 PRO A N 1
ATOM 1505 C CA . PRO A 1 193 ? 63.119 -20.915 6.752 1.00 82.50 193 PRO A CA 1
ATOM 1506 C C . PRO A 1 193 ? 61.624 -20.866 7.105 1.00 82.50 193 PRO A C 1
ATOM 1508 O O . PRO A 1 193 ? 60.755 -20.664 6.254 1.00 82.50 193 PRO A O 1
ATOM 1511 N N . ILE A 1 194 ? 61.332 -21.134 8.377 1.00 88.19 194 ILE A N 1
ATOM 1512 C CA . ILE A 1 194 ? 59.998 -21.081 8.982 1.00 88.19 194 ILE A CA 1
ATOM 1513 C C . ILE A 1 194 ? 59.983 -20.103 10.159 1.00 88.19 194 ILE A C 1
ATOM 1515 O O . ILE A 1 194 ? 61.024 -19.772 10.732 1.00 88.19 194 ILE A O 1
ATOM 1519 N N . GLY A 1 195 ? 58.793 -19.632 10.513 1.00 88.50 195 GLY A N 1
ATOM 1520 C CA . GLY A 1 195 ? 58.563 -18.782 11.673 1.00 88.50 195 GLY A CA 1
ATOM 1521 C C . GLY A 1 195 ? 57.294 -19.171 12.419 1.00 88.50 195 GLY A C 1
ATOM 1522 O O . GLY A 1 195 ? 56.483 -19.956 11.927 1.00 88.50 195 GLY A O 1
ATOM 1523 N N . THR A 1 196 ? 57.116 -18.598 13.605 1.00 90.75 196 THR A N 1
ATOM 1524 C CA . THR A 1 196 ? 55.891 -18.733 14.405 1.00 90.75 196 THR A CA 1
ATOM 1525 C C . THR A 1 196 ? 55.184 -17.387 14.484 1.00 90.75 196 THR A C 1
ATOM 1527 O O . THR A 1 196 ? 55.830 -16.363 14.711 1.00 90.75 196 THR A O 1
ATOM 1530 N N . VAL A 1 197 ? 53.862 -17.386 14.303 1.00 91.25 197 VAL A N 1
ATOM 1531 C CA . VAL A 1 197 ? 53.011 -16.219 14.578 1.00 91.25 197 VAL A CA 1
ATOM 1532 C C . VAL A 1 197 ? 53.022 -15.946 16.085 1.00 91.25 197 VAL A C 1
ATOM 1534 O O . VAL A 1 197 ? 52.716 -16.850 16.853 1.00 91.25 197 VAL A O 1
ATOM 1537 N N . VAL A 1 198 ? 53.370 -14.721 16.484 1.00 90.44 198 VAL A N 1
ATOM 1538 C CA . VAL A 1 198 ? 53.477 -14.268 17.889 1.00 90.44 198 VAL A CA 1
ATOM 1539 C C . VAL A 1 198 ? 52.289 -13.388 18.296 1.00 90.44 198 VAL A C 1
ATOM 1541 O O . VAL A 1 198 ? 51.881 -13.364 19.451 1.00 90.44 198 VAL A O 1
ATOM 1544 N N . SER A 1 199 ? 51.726 -12.634 17.350 1.00 89.69 199 SER A N 1
ATOM 1545 C CA . SER A 1 199 ? 50.538 -11.806 17.572 1.00 89.69 199 SER A CA 1
ATOM 1546 C C . SER A 1 199 ? 49.799 -11.535 16.257 1.00 89.69 199 SER A C 1
ATOM 1548 O O . SER A 1 199 ? 50.345 -11.665 15.155 1.00 89.69 199 SER A O 1
ATOM 1550 N N . ILE A 1 200 ? 48.526 -11.158 16.380 1.00 89.25 200 ILE A N 1
ATOM 1551 C CA . ILE A 1 200 ? 47.698 -10.656 15.280 1.00 89.25 200 ILE A CA 1
ATOM 1552 C C . ILE A 1 200 ? 47.594 -9.141 15.452 1.00 89.25 200 ILE A C 1
ATOM 1554 O O . ILE A 1 200 ? 47.193 -8.667 16.512 1.00 89.25 200 ILE A O 1
ATOM 1558 N N . GLU A 1 201 ? 47.955 -8.387 14.417 1.00 86.50 201 GLU A N 1
ATOM 1559 C CA . GLU A 1 201 ? 48.145 -6.933 14.482 1.00 86.50 201 GLU A CA 1
ATOM 1560 C C . GLU A 1 201 ? 47.427 -6.225 13.318 1.00 86.50 201 GLU A C 1
ATOM 1562 O O . GLU A 1 201 ? 47.044 -6.868 12.332 1.00 86.50 201 GLU A O 1
ATOM 1567 N N . PRO A 1 202 ? 47.147 -4.913 13.421 1.00 84.19 202 PRO A N 1
ATOM 1568 C CA . PRO A 1 202 ? 46.550 -4.174 12.318 1.00 84.19 202 PRO A CA 1
ATOM 1569 C C . PRO A 1 202 ? 47.543 -3.996 11.162 1.00 84.19 202 PRO A C 1
ATOM 1571 O O . PRO A 1 202 ? 48.708 -3.679 11.382 1.00 84.19 202 PRO A O 1
ATOM 1574 N N . TRP A 1 203 ? 47.061 -4.133 9.926 1.00 82.44 203 TRP A N 1
ATOM 1575 C CA . TRP A 1 203 ? 47.796 -3.732 8.721 1.00 82.44 203 TRP A CA 1
ATOM 1576 C C . TRP A 1 203 ? 47.151 -2.463 8.160 1.00 82.44 203 TRP A C 1
ATOM 1578 O O . TRP A 1 203 ? 45.943 -2.452 7.943 1.00 82.44 203 TRP A O 1
ATOM 1588 N N . GLU A 1 204 ? 47.909 -1.374 8.007 1.00 73.44 204 GLU A N 1
ATOM 1589 C CA . GLU A 1 204 ? 47.387 -0.051 7.599 1.00 73.44 204 GLU A CA 1
ATOM 1590 C C . GLU A 1 204 ? 46.109 0.393 8.351 1.00 73.44 204 GLU A C 1
ATOM 1592 O O . GLU A 1 204 ? 45.137 0.892 7.776 1.00 73.44 204 GLU A O 1
ATOM 1597 N N . GLY A 1 205 ? 46.079 0.153 9.666 1.00 69.38 205 GLY A N 1
ATOM 1598 C CA . GLY A 1 205 ? 44.932 0.456 10.529 1.00 69.38 205 GLY A CA 1
ATOM 1599 C C . GLY A 1 205 ? 43.749 -0.519 10.424 1.00 69.38 205 GLY A C 1
ATOM 1600 O O . GLY A 1 205 ? 42.796 -0.382 11.188 1.00 69.38 205 GLY A O 1
ATOM 1601 N N . MET A 1 206 ? 43.795 -1.521 9.541 1.00 70.94 206 MET A N 1
ATOM 1602 C CA . MET A 1 206 ? 42.790 -2.586 9.446 1.00 70.94 206 MET A CA 1
ATOM 1603 C C . MET A 1 206 ? 43.128 -3.725 10.424 1.00 70.94 206 MET A C 1
ATOM 1605 O O . MET A 1 206 ? 44.126 -4.425 10.217 1.00 70.94 206 MET A O 1
ATOM 1609 N N . PRO A 1 207 ? 42.345 -3.936 11.500 1.00 75.50 207 PRO A N 1
ATOM 1610 C CA . PRO A 1 207 ? 42.643 -4.954 12.504 1.00 75.50 207 PRO A CA 1
ATOM 1611 C C . PRO A 1 207 ? 42.497 -6.368 11.931 1.00 75.50 207 PRO A C 1
ATOM 1613 O O . PRO A 1 207 ? 41.594 -6.645 11.146 1.00 75.50 207 PRO A O 1
ATOM 1616 N N . GLY A 1 208 ? 43.363 -7.289 12.358 1.00 76.50 208 GLY A N 1
ATOM 1617 C CA . GLY A 1 208 ? 43.235 -8.708 12.010 1.00 76.50 208 GLY A CA 1
ATOM 1618 C C . GLY A 1 208 ? 43.800 -9.117 10.646 1.00 76.50 208 GLY A C 1
ATOM 1619 O O . GLY A 1 208 ? 43.626 -10.277 10.264 1.00 76.50 208 GLY A O 1
ATOM 1620 N N . LEU A 1 209 ? 44.485 -8.217 9.926 1.00 80.81 209 LEU A N 1
ATOM 1621 C CA . LEU A 1 209 ? 45.108 -8.491 8.619 1.00 80.81 209 LEU A CA 1
ATOM 1622 C C . LEU A 1 209 ? 46.639 -8.661 8.682 1.00 80.81 209 LEU A C 1
ATOM 1624 O O . LEU A 1 209 ? 47.191 -9.437 7.900 1.00 80.81 209 LEU A O 1
ATOM 1628 N N . GLY A 1 210 ? 47.320 -8.045 9.651 1.00 86.31 210 GLY A N 1
ATOM 1629 C CA . GLY A 1 210 ? 48.742 -8.274 9.916 1.00 86.31 210 GLY A CA 1
ATOM 1630 C C . GLY A 1 210 ? 48.976 -9.472 10.843 1.00 86.31 210 GLY A C 1
ATOM 1631 O O . GLY A 1 210 ? 48.203 -9.722 11.771 1.00 86.31 210 GLY A O 1
ATOM 1632 N N . ARG A 1 211 ? 50.059 -10.221 10.617 1.00 90.88 211 ARG A N 1
ATOM 1633 C CA . ARG A 1 211 ? 50.608 -11.177 11.596 1.00 90.88 211 ARG A CA 1
ATOM 1634 C C . ARG A 1 211 ? 52.039 -10.790 11.925 1.00 90.88 211 ARG A C 1
ATOM 1636 O O . ARG A 1 211 ? 52.854 -10.676 11.012 1.00 90.88 211 ARG A O 1
ATOM 1643 N N . ARG A 1 212 ? 52.347 -10.655 13.215 1.00 90.94 212 ARG A N 1
ATOM 1644 C CA . ARG A 1 212 ? 53.729 -10.599 13.696 1.00 90.94 212 ARG A CA 1
ATOM 1645 C C . ARG A 1 212 ? 54.285 -12.015 13.704 1.00 90.94 212 ARG A C 1
ATOM 1647 O O . ARG A 1 212 ? 53.705 -12.898 14.335 1.00 90.94 212 ARG A O 1
ATOM 1654 N N . VAL A 1 213 ? 55.392 -12.236 13.010 1.00 91.19 213 VAL A N 1
ATOM 1655 C CA . VAL A 1 213 ? 56.058 -13.539 12.904 1.00 91.19 213 VAL A CA 1
ATOM 1656 C C . VAL A 1 213 ? 57.492 -13.403 13.381 1.00 91.19 213 VAL A C 1
ATOM 1658 O O . VAL A 1 213 ? 58.202 -12.509 12.925 1.00 91.19 213 VAL A O 1
ATOM 1661 N N . ARG A 1 214 ? 57.922 -14.314 14.260 1.00 91.12 214 ARG A N 1
ATOM 1662 C CA . ARG A 1 214 ? 59.329 -14.497 14.633 1.00 91.12 214 ARG A CA 1
ATOM 1663 C C . ARG A 1 214 ? 59.917 -15.638 13.810 1.00 91.12 214 ARG A C 1
ATOM 1665 O O . ARG A 1 214 ? 59.458 -16.778 13.929 1.00 91.12 214 ARG A O 1
ATOM 1672 N N . TRP A 1 215 ? 60.916 -15.351 12.982 1.00 89.75 215 TRP A N 1
ATOM 1673 C CA . TRP A 1 215 ? 61.576 -16.358 12.146 1.00 89.75 215 TRP A CA 1
ATOM 1674 C C . TRP A 1 215 ? 62.584 -17.177 12.955 1.00 89.75 215 TRP A C 1
ATOM 1676 O O . TRP A 1 215 ? 63.397 -16.634 13.700 1.00 89.75 215 TRP A O 1
ATOM 1686 N N . HIS A 1 216 ? 62.547 -18.503 12.813 1.00 86.44 216 HIS A N 1
ATOM 1687 C CA . HIS A 1 216 ? 63.332 -19.422 13.649 1.00 86.44 216 HIS A CA 1
ATOM 1688 C C . HIS A 1 216 ? 64.827 -19.430 13.313 1.00 86.44 216 HIS A C 1
ATOM 1690 O O . HIS A 1 216 ? 65.635 -19.763 14.176 1.00 86.44 216 HIS A O 1
ATOM 1696 N N . ARG A 1 217 ? 65.199 -19.095 12.069 1.00 79.94 217 ARG A N 1
ATOM 1697 C CA . ARG A 1 217 ? 66.600 -19.082 11.609 1.00 79.94 217 ARG A CA 1
ATOM 1698 C C . ARG A 1 217 ? 67.345 -17.802 11.993 1.00 79.94 217 ARG A C 1
ATOM 1700 O O . ARG A 1 217 ? 68.506 -17.875 12.371 1.00 79.94 217 ARG A O 1
ATOM 1707 N N . THR A 1 218 ? 66.686 -16.649 11.892 1.00 80.12 218 THR A N 1
ATOM 1708 C CA . THR A 1 218 ? 67.293 -15.318 12.093 1.00 80.12 218 THR A CA 1
ATOM 1709 C C . THR A 1 218 ? 66.979 -14.705 13.458 1.00 80.12 218 THR A C 1
ATOM 1711 O O . THR A 1 218 ? 67.670 -13.788 13.888 1.00 80.12 218 THR A O 1
ATOM 1714 N N . GLY A 1 219 ? 65.920 -15.169 14.132 1.00 79.44 219 GLY A N 1
ATOM 1715 C CA . GLY A 1 219 ? 65.391 -14.558 15.355 1.00 79.44 219 GLY A CA 1
ATOM 1716 C C . GLY A 1 219 ? 64.637 -13.239 15.134 1.00 79.44 219 GLY A C 1
ATOM 1717 O O . GLY A 1 219 ? 64.103 -12.690 16.095 1.00 79.44 219 GLY A O 1
ATOM 1718 N N . ILE A 1 220 ? 64.570 -12.739 13.894 1.00 85.25 220 ILE A N 1
ATOM 1719 C CA . ILE A 1 220 ? 63.958 -11.449 13.553 1.00 85.25 220 ILE A CA 1
ATOM 1720 C C . ILE A 1 220 ? 62.431 -11.544 13.661 1.00 85.25 220 ILE A C 1
ATOM 1722 O O . ILE A 1 220 ? 61.820 -12.524 13.223 1.00 85.25 220 ILE A O 1
ATOM 1726 N N . GLU A 1 221 ? 61.817 -10.499 14.220 1.00 89.38 221 GLU A N 1
ATOM 1727 C CA . GLU A 1 221 ? 60.371 -10.280 14.183 1.00 89.38 221 GLU A CA 1
ATOM 1728 C C . GLU A 1 221 ? 59.994 -9.274 13.096 1.00 89.38 221 GLU A C 1
ATOM 1730 O O . GLU A 1 221 ? 60.591 -8.204 12.996 1.00 89.38 221 GLU A O 1
ATOM 1735 N N . GLY A 1 222 ? 58.958 -9.597 12.323 1.00 87.81 222 GLY A N 1
ATOM 1736 C CA . GLY A 1 222 ? 58.362 -8.695 11.339 1.00 87.81 222 GLY A CA 1
ATOM 1737 C C . GLY A 1 222 ? 56.844 -8.838 11.289 1.00 87.81 222 GLY A C 1
ATOM 1738 O O . GLY A 1 222 ? 56.298 -9.871 11.682 1.00 87.81 222 GLY A O 1
ATOM 1739 N N . ILE A 1 223 ? 56.157 -7.797 10.814 1.00 88.88 223 ILE A N 1
ATOM 1740 C CA . ILE A 1 223 ? 54.715 -7.824 10.539 1.00 88.88 223 ILE A CA 1
ATOM 1741 C C . ILE A 1 223 ? 54.531 -8.102 9.045 1.00 88.88 223 ILE A C 1
ATOM 1743 O O . ILE A 1 223 ? 55.139 -7.429 8.217 1.00 88.88 223 ILE A O 1
ATOM 1747 N N . TYR A 1 224 ? 53.688 -9.076 8.704 1.00 88.31 224 TYR A N 1
ATOM 1748 C CA . TYR A 1 224 ? 53.465 -9.524 7.325 1.00 88.31 224 TYR A CA 1
ATOM 1749 C C . TYR A 1 224 ? 51.968 -9.607 6.991 1.00 88.31 224 TYR A C 1
ATOM 1751 O O . TYR A 1 224 ? 51.140 -9.863 7.876 1.00 88.31 224 TYR A O 1
ATOM 1759 N N . ARG A 1 225 ? 51.611 -9.405 5.715 1.00 86.19 225 ARG A N 1
ATOM 1760 C CA . ARG A 1 225 ? 50.218 -9.385 5.238 1.00 86.19 225 ARG A CA 1
ATOM 1761 C C . ARG A 1 225 ? 49.617 -10.777 5.180 1.00 86.19 225 ARG A C 1
ATOM 1763 O O . ARG A 1 225 ? 50.236 -11.737 4.720 1.00 86.19 225 ARG A O 1
ATOM 1770 N N . PHE A 1 226 ? 48.351 -10.867 5.558 1.00 84.56 226 PHE A N 1
ATOM 1771 C CA . PHE A 1 226 ? 47.544 -12.065 5.385 1.00 84.56 226 PHE A CA 1
ATOM 1772 C C . PHE A 1 226 ? 46.096 -11.622 5.136 1.00 84.56 226 PHE A C 1
ATOM 1774 O O . PHE A 1 226 ? 45.308 -11.485 6.072 1.00 84.56 226 PHE A O 1
ATOM 1781 N N . GLY A 1 227 ? 45.798 -11.312 3.869 1.00 76.19 227 GLY A N 1
ATOM 1782 C CA . GLY A 1 227 ? 44.575 -10.632 3.435 1.00 76.19 227 GLY A CA 1
ATOM 1783 C C . GLY A 1 227 ? 44.701 -9.102 3.364 1.00 76.19 227 GLY A C 1
ATOM 1784 O O . GLY A 1 227 ? 43.691 -8.419 3.464 1.00 76.19 227 GLY A O 1
ATOM 1785 N N . GLY A 1 228 ? 45.921 -8.561 3.245 1.00 71.12 228 GLY A N 1
ATOM 1786 C CA . GLY A 1 228 ? 46.166 -7.120 3.057 1.00 71.12 228 GLY A CA 1
ATOM 1787 C C . GLY A 1 228 ? 46.164 -6.710 1.579 1.00 71.12 228 GLY A C 1
ATOM 1788 O O . GLY A 1 228 ? 46.207 -7.569 0.706 1.00 71.12 228 GLY A O 1
ATOM 1789 N N . ASP A 1 229 ? 46.154 -5.406 1.297 1.00 74.19 229 ASP A N 1
ATOM 1790 C CA . ASP A 1 229 ? 46.454 -4.807 -0.019 1.00 74.19 229 ASP A CA 1
ATOM 1791 C C . ASP A 1 229 ? 45.734 -5.465 -1.220 1.00 74.19 229 ASP A C 1
ATOM 1793 O O . ASP A 1 229 ? 46.357 -5.827 -2.222 1.00 74.19 229 ASP A O 1
ATOM 1797 N N . GLY A 1 230 ? 44.418 -5.678 -1.107 1.00 71.19 230 GLY A N 1
ATOM 1798 C CA . GLY A 1 230 ? 43.623 -6.337 -2.148 1.00 71.19 230 GLY A CA 1
ATOM 1799 C C . GLY A 1 230 ? 43.740 -7.868 -2.137 1.00 71.19 230 GLY A C 1
ATOM 1800 O O . GLY A 1 230 ? 43.818 -8.494 -3.197 1.00 71.19 230 GLY A O 1
ATOM 1801 N N . GLY A 1 231 ? 43.770 -8.474 -0.946 1.00 75.19 231 GLY A N 1
ATOM 1802 C CA . GLY A 1 231 ? 43.754 -9.927 -0.756 1.00 75.19 231 GLY A CA 1
ATOM 1803 C C . GLY A 1 231 ? 45.102 -10.639 -0.927 1.00 75.19 231 GLY A C 1
ATOM 1804 O O . GLY A 1 231 ? 45.116 -11.828 -1.239 1.00 75.19 231 GLY A O 1
ATOM 1805 N N . ARG A 1 232 ? 46.230 -9.943 -0.738 1.00 79.88 232 ARG A N 1
ATOM 1806 C CA . ARG A 1 232 ? 47.592 -10.505 -0.774 1.00 79.88 232 ARG A CA 1
ATOM 1807 C C . ARG A 1 232 ? 47.942 -11.261 0.517 1.00 79.88 232 ARG A C 1
ATOM 1809 O O . ARG A 1 232 ? 47.580 -10.851 1.627 1.00 79.88 232 ARG A O 1
ATOM 1816 N N . PHE A 1 233 ? 48.705 -12.346 0.381 1.00 84.62 233 PHE A N 1
ATOM 1817 C CA . PHE A 1 233 ? 49.155 -13.211 1.472 1.00 84.62 233 PHE A CA 1
ATOM 1818 C C . PHE A 1 233 ? 50.678 -13.436 1.425 1.00 84.62 233 PHE A C 1
ATOM 1820 O O . PHE A 1 233 ? 51.193 -14.273 0.679 1.00 84.62 233 PHE A O 1
ATOM 1827 N N . ASP A 1 234 ? 51.403 -12.737 2.304 1.00 86.44 234 ASP A N 1
ATOM 1828 C CA . ASP A 1 234 ? 52.861 -12.852 2.478 1.00 86.44 234 ASP A CA 1
ATOM 1829 C C . ASP A 1 234 ? 53.282 -14.126 3.228 1.00 86.44 234 ASP A C 1
ATOM 1831 O O . ASP A 1 234 ? 54.466 -14.469 3.278 1.00 86.44 234 ASP A O 1
ATOM 1835 N N . LEU A 1 235 ? 52.320 -14.831 3.832 1.00 87.25 235 LEU A N 1
ATOM 1836 C CA . LEU A 1 235 ? 52.522 -16.016 4.665 1.00 87.25 235 LEU A CA 1
ATOM 1837 C C . LEU A 1 235 ? 51.683 -17.200 4.172 1.00 87.25 235 LEU A C 1
ATOM 1839 O O . LEU A 1 235 ? 50.660 -17.050 3.504 1.00 87.25 235 LEU A O 1
ATOM 1843 N N . SER A 1 236 ? 52.082 -18.410 4.547 1.00 86.69 236 SER A N 1
ATOM 1844 C CA . SER A 1 236 ? 51.278 -19.623 4.390 1.00 86.69 236 SER A CA 1
ATOM 1845 C C . SER A 1 236 ? 51.462 -20.554 5.579 1.00 86.69 236 SER A C 1
ATOM 1847 O O . SER A 1 236 ? 52.585 -20.793 6.017 1.00 86.69 236 SER A O 1
ATOM 1849 N N . HIS A 1 237 ? 50.351 -21.090 6.081 1.00 87.50 237 HIS A N 1
ATOM 1850 C CA . HIS A 1 237 ? 50.319 -22.024 7.204 1.00 87.50 237 HIS A CA 1
ATOM 1851 C C . HIS A 1 237 ? 50.848 -23.398 6.755 1.00 87.50 237 HIS A C 1
ATOM 1853 O O . HIS A 1 237 ? 50.380 -23.953 5.754 1.00 87.50 237 HIS A O 1
ATOM 1859 N N . VAL A 1 238 ? 51.831 -23.939 7.477 1.00 87.94 238 VAL A N 1
ATOM 1860 C CA . VAL A 1 238 ? 52.487 -25.214 7.153 1.00 87.94 238 VAL A CA 1
ATOM 1861 C C . VAL A 1 238 ? 52.674 -26.091 8.386 1.00 87.94 238 VAL A C 1
ATOM 1863 O O . VAL A 1 238 ? 53.219 -25.656 9.396 1.00 87.94 238 VAL A O 1
ATOM 1866 N N . ASP A 1 239 ? 52.307 -27.364 8.260 1.00 86.75 239 ASP A N 1
ATOM 1867 C CA . ASP A 1 239 ? 52.647 -28.389 9.243 1.00 86.75 239 ASP A CA 1
ATOM 1868 C C . ASP A 1 239 ? 54.059 -28.894 8.928 1.00 86.75 239 ASP A C 1
ATOM 1870 O O . ASP A 1 239 ? 54.329 -29.325 7.802 1.00 86.75 239 ASP A O 1
ATOM 1874 N N . VAL A 1 240 ? 54.970 -28.890 9.901 1.00 86.75 240 VAL A N 1
ATOM 1875 C CA . VAL A 1 240 ? 56.349 -29.387 9.735 1.00 86.75 240 VAL A CA 1
ATOM 1876 C C . VAL A 1 240 ? 56.580 -30.695 10.489 1.00 86.75 240 VAL A C 1
ATOM 1878 O O . VAL A 1 240 ? 55.820 -31.090 11.369 1.00 86.75 240 VAL A O 1
ATOM 1881 N N . ASN A 1 241 ? 57.628 -31.424 10.109 1.00 82.88 241 ASN A N 1
ATOM 1882 C CA . ASN A 1 241 ? 58.087 -32.586 10.867 1.00 82.88 241 ASN A CA 1
ATOM 1883 C C . ASN A 1 241 ? 58.793 -32.155 12.171 1.00 82.88 241 ASN A C 1
ATOM 1885 O O . ASN A 1 241 ? 59.364 -31.072 12.205 1.00 82.88 241 ASN A O 1
ATOM 1889 N N . GLU A 1 242 ? 58.876 -33.034 13.178 1.00 76.19 242 GLU A N 1
ATOM 1890 C CA . GLU A 1 242 ? 59.475 -32.801 14.523 1.00 76.19 242 GLU A CA 1
ATOM 1891 C C . GLU A 1 242 ? 60.895 -32.197 14.550 1.00 76.19 242 GLU A C 1
ATOM 1893 O O . GLU A 1 242 ? 61.387 -31.792 15.598 1.00 76.19 242 GLU A O 1
ATOM 1898 N N . LYS A 1 243 ? 61.597 -32.203 13.413 1.00 74.56 243 LYS A N 1
ATOM 1899 C CA . LYS A 1 243 ? 62.974 -31.709 13.260 1.00 74.56 243 LYS A CA 1
ATOM 1900 C C . LYS A 1 243 ? 63.077 -30.487 12.345 1.00 74.56 243 LYS A C 1
ATOM 1902 O O . LYS A 1 243 ? 64.185 -30.088 12.019 1.00 74.56 243 LYS A O 1
ATOM 1907 N N . GLU A 1 244 ? 61.943 -29.937 11.901 1.00 79.50 244 GLU A N 1
ATOM 1908 C CA . GLU A 1 244 ? 61.822 -28.699 11.106 1.00 79.50 244 GLU A CA 1
ATOM 1909 C C . GLU A 1 244 ? 62.549 -28.730 9.743 1.00 79.50 244 GLU A C 1
ATOM 1911 O O . GLU A 1 244 ? 62.788 -27.705 9.111 1.00 79.50 244 GLU A O 1
ATOM 1916 N N . THR A 1 245 ? 62.874 -29.928 9.248 1.00 76.56 245 THR A N 1
ATOM 1917 C CA . THR A 1 245 ? 63.625 -30.164 7.999 1.00 76.56 245 THR A CA 1
ATOM 1918 C C . THR A 1 245 ? 62.746 -30.459 6.780 1.00 76.56 245 THR A C 1
ATOM 1920 O O . THR A 1 245 ? 63.247 -30.495 5.657 1.00 76.56 245 THR A O 1
ATOM 1923 N N . LYS A 1 246 ? 61.441 -30.708 6.968 1.00 80.69 246 LYS A N 1
ATOM 1924 C CA . LYS A 1 246 ? 60.484 -30.983 5.882 1.00 80.69 246 LYS A CA 1
ATOM 1925 C C . LYS A 1 246 ? 59.060 -30.560 6.265 1.00 80.69 246 LYS A C 1
ATOM 1927 O O . LYS A 1 246 ? 58.600 -30.883 7.361 1.00 80.69 246 LYS A O 1
ATOM 1932 N N . ILE A 1 247 ? 58.361 -29.912 5.331 1.00 85.56 247 ILE A N 1
ATOM 1933 C CA . ILE A 1 247 ? 56.915 -29.636 5.392 1.00 85.56 247 ILE A CA 1
ATOM 1934 C C . ILE A 1 247 ? 56.138 -30.945 5.157 1.00 85.56 247 ILE A C 1
ATOM 1936 O O . ILE A 1 247 ? 56.427 -31.683 4.213 1.00 85.56 247 ILE A O 1
ATOM 1940 N N . ARG A 1 248 ? 55.162 -31.235 6.023 1.00 84.81 248 ARG A N 1
ATOM 1941 C CA . ARG A 1 248 ? 54.219 -32.361 5.923 1.00 84.81 248 ARG A CA 1
ATOM 1942 C C . ARG A 1 248 ? 52.969 -31.983 5.117 1.00 84.81 248 ARG A C 1
ATOM 1944 O O . ARG A 1 248 ? 52.612 -32.714 4.201 1.00 84.81 248 ARG A O 1
ATOM 1951 N N . ARG A 1 249 ? 52.341 -30.845 5.435 1.00 82.88 249 ARG A N 1
ATOM 1952 C CA . ARG A 1 249 ? 51.130 -30.302 4.786 1.00 82.88 249 ARG A CA 1
ATOM 1953 C C . ARG A 1 249 ? 51.287 -28.786 4.645 1.00 82.88 249 ARG A C 1
ATOM 1955 O O . ARG A 1 249 ? 51.826 -28.141 5.540 1.00 82.88 249 ARG A O 1
ATOM 1962 N N . ARG A 1 250 ? 50.824 -28.215 3.532 1.00 82.94 250 ARG A N 1
ATOM 1963 C CA . ARG A 1 250 ? 50.590 -26.770 3.381 1.00 82.94 250 ARG A CA 1
ATOM 1964 C C . ARG A 1 250 ? 49.082 -26.583 3.341 1.00 82.94 250 ARG A C 1
ATOM 1966 O O . ARG A 1 250 ? 48.423 -27.232 2.531 1.00 82.94 250 ARG A O 1
ATOM 1973 N N . HIS A 1 251 ? 48.542 -25.756 4.225 1.00 80.06 251 HIS A N 1
ATOM 1974 C CA . HIS A 1 251 ? 47.108 -25.472 4.232 1.00 80.06 251 HIS A CA 1
ATOM 1975 C C . HIS A 1 251 ? 46.774 -24.459 3.126 1.00 80.06 251 HIS A C 1
ATOM 1977 O O . HIS A 1 251 ? 47.628 -23.626 2.796 1.00 80.06 251 HIS A O 1
ATOM 1983 N N . PRO A 1 252 ? 45.568 -24.513 2.532 1.00 75.44 252 PRO A N 1
ATOM 1984 C CA . PRO A 1 252 ? 45.142 -23.488 1.590 1.00 75.44 252 PRO A CA 1
ATOM 1985 C C . PRO A 1 252 ? 45.020 -22.124 2.286 1.00 75.44 252 PRO A C 1
ATOM 1987 O O . PRO A 1 252 ? 44.842 -22.035 3.503 1.00 75.44 252 PRO A O 1
ATOM 1990 N N . LEU A 1 253 ? 45.131 -21.047 1.510 1.00 76.06 253 LEU A N 1
ATOM 1991 C CA . LEU A 1 253 ? 44.857 -19.694 1.998 1.00 76.06 253 LEU A CA 1
ATOM 1992 C C . LEU A 1 253 ? 43.342 -19.526 2.233 1.00 76.06 253 LEU A C 1
ATOM 1994 O O . LEU A 1 253 ? 42.562 -20.170 1.533 1.00 76.06 253 LEU A O 1
ATOM 1998 N N . PRO A 1 254 ? 42.897 -18.702 3.196 1.00 74.94 254 PRO A N 1
ATOM 1999 C CA . PRO A 1 254 ? 41.478 -18.395 3.363 1.00 74.94 254 PRO A CA 1
ATOM 2000 C C . PRO A 1 254 ? 40.952 -17.512 2.218 1.00 74.94 254 PRO A C 1
ATOM 2002 O O . PRO A 1 254 ? 41.721 -16.833 1.538 1.00 74.94 254 PRO A O 1
ATOM 2005 N N . GLU A 1 255 ? 39.631 -17.495 2.027 1.00 74.38 255 GLU A N 1
ATOM 2006 C CA . GLU A 1 255 ? 38.964 -16.543 1.128 1.00 74.38 255 GLU A CA 1
ATOM 2007 C C . GLU A 1 255 ? 39.189 -15.105 1.641 1.00 74.38 255 GLU A C 1
ATOM 2009 O O . GLU A 1 255 ? 38.989 -14.836 2.828 1.00 74.38 255 GLU A O 1
ATOM 2014 N N . SER A 1 256 ? 39.641 -14.188 0.779 1.00 75.25 256 SER A N 1
ATOM 2015 C CA . SER A 1 256 ? 39.904 -12.796 1.182 1.00 75.25 256 SER A CA 1
ATOM 2016 C C . SER A 1 256 ? 38.622 -11.955 1.226 1.00 75.25 256 SER A C 1
ATOM 2018 O O . SER A 1 256 ? 37.629 -12.277 0.568 1.00 75.25 256 SER A O 1
ATOM 2020 N N . SER A 1 257 ? 38.642 -10.836 1.959 1.00 74.81 257 SER A N 1
ATOM 2021 C CA . SER A 1 257 ? 37.523 -9.881 2.019 1.00 74.81 257 SER A CA 1
ATOM 2022 C C . SER A 1 257 ? 37.060 -9.452 0.623 1.00 74.81 257 SER A C 1
ATOM 2024 O O . SER A 1 257 ? 35.867 -9.405 0.340 1.00 74.81 257 SER A O 1
ATOM 2026 N N . GLU A 1 258 ? 38.011 -9.206 -0.275 1.00 77.00 258 GLU A N 1
ATOM 2027 C CA . GLU A 1 258 ? 37.808 -8.852 -1.678 1.00 77.00 258 GLU A CA 1
ATOM 2028 C C . GLU A 1 258 ? 37.109 -9.971 -2.465 1.00 77.00 258 GLU A C 1
ATOM 2030 O O . GLU A 1 258 ? 36.153 -9.705 -3.193 1.00 77.00 258 GLU A O 1
ATOM 2035 N N . GLN A 1 259 ? 37.535 -11.228 -2.296 1.00 75.12 259 GLN A N 1
ATOM 2036 C CA . GLN A 1 259 ? 36.882 -12.384 -2.925 1.00 75.12 259 GLN A CA 1
ATOM 2037 C C . GLN A 1 259 ? 35.429 -12.530 -2.440 1.00 75.12 259 GLN A C 1
ATOM 2039 O O . GLN A 1 259 ? 34.526 -12.725 -3.257 1.00 75.12 259 GLN A O 1
ATOM 2044 N N . ILE A 1 260 ? 35.186 -12.342 -1.137 1.00 75.19 260 ILE A N 1
ATOM 2045 C CA . ILE A 1 260 ? 33.842 -12.365 -0.541 1.00 75.19 260 ILE A CA 1
ATOM 2046 C C . ILE A 1 260 ? 32.974 -11.232 -1.117 1.00 75.19 260 ILE A C 1
ATOM 2048 O O . ILE A 1 260 ? 31.856 -11.494 -1.559 1.00 75.19 260 ILE A O 1
ATOM 2052 N N . MET A 1 261 ? 33.467 -9.988 -1.173 1.00 74.00 261 MET A N 1
ATOM 2053 C CA . MET A 1 261 ? 32.700 -8.863 -1.734 1.00 74.00 261 MET A CA 1
ATOM 2054 C C . MET A 1 261 ? 32.414 -9.053 -3.235 1.00 74.00 261 MET A C 1
ATOM 2056 O O . MET A 1 261 ? 31.282 -8.848 -3.676 1.00 74.00 261 MET A O 1
ATOM 2060 N N . SER A 1 262 ? 33.396 -9.513 -4.022 1.00 75.00 262 SER A N 1
ATOM 2061 C CA . SER A 1 262 ? 33.219 -9.819 -5.452 1.00 75.00 262 SER A CA 1
ATOM 2062 C C . SER A 1 262 ? 32.157 -10.906 -5.675 1.00 75.00 262 SER A C 1
ATOM 2064 O O . SER A 1 262 ? 31.307 -10.766 -6.553 1.00 75.00 262 SER A O 1
ATOM 2066 N N . ARG A 1 263 ? 32.113 -11.939 -4.822 1.00 72.38 263 ARG A N 1
ATOM 2067 C CA . ARG A 1 263 ? 31.076 -12.986 -4.837 1.00 72.38 263 ARG A CA 1
ATOM 2068 C C . ARG A 1 263 ? 29.662 -12.450 -4.573 1.00 72.38 263 ARG A C 1
ATOM 2070 O O . ARG A 1 263 ? 28.707 -12.980 -5.132 1.00 72.38 263 ARG A O 1
ATOM 2077 N N . HIS A 1 264 ? 29.514 -11.400 -3.764 1.00 71.25 264 HIS A N 1
ATOM 2078 C CA . HIS A 1 264 ? 28.239 -10.689 -3.579 1.00 71.25 264 HIS A CA 1
ATOM 2079 C C . HIS A 1 264 ? 27.958 -9.652 -4.696 1.00 71.25 264 HIS A C 1
ATOM 2081 O O . HIS A 1 264 ? 26.934 -8.962 -4.687 1.00 71.25 264 HIS A O 1
ATOM 2087 N N . GLY A 1 265 ? 28.829 -9.564 -5.706 1.00 70.81 265 GLY A N 1
ATOM 2088 C CA . GLY A 1 265 ? 28.724 -8.636 -6.830 1.00 70.81 265 GLY A CA 1
ATOM 2089 C C . GLY A 1 265 ? 28.964 -7.185 -6.418 1.00 70.81 265 GLY A C 1
ATOM 2090 O O . GLY A 1 265 ? 28.212 -6.301 -6.823 1.00 70.81 265 GLY A O 1
ATOM 2091 N N . PHE A 1 266 ? 29.949 -6.937 -5.556 1.00 79.06 266 PHE A N 1
ATOM 2092 C CA . PHE A 1 266 ? 30.549 -5.611 -5.417 1.00 79.06 266 PHE A CA 1
ATOM 2093 C C . PHE A 1 266 ? 31.442 -5.308 -6.637 1.00 79.06 266 PHE A C 1
ATOM 2095 O O . PHE A 1 266 ? 32.028 -6.220 -7.221 1.00 79.06 266 PHE A O 1
ATOM 2102 N N . GLY A 1 267 ? 31.543 -4.034 -7.027 1.00 73.12 267 GLY A N 1
ATOM 2103 C CA . GLY A 1 267 ? 32.353 -3.564 -8.163 1.00 73.12 267 GLY A CA 1
ATOM 2104 C C . GLY A 1 267 ? 31.660 -3.630 -9.532 1.00 73.12 267 GLY A C 1
ATOM 2105 O O . GLY A 1 267 ? 32.008 -2.856 -10.419 1.00 73.12 267 GLY A O 1
ATOM 2106 N N . SER A 1 268 ? 30.640 -4.477 -9.708 1.00 79.31 268 SER A N 1
ATOM 2107 C CA . SER A 1 268 ? 29.770 -4.473 -10.895 1.00 79.31 268 SER A CA 1
ATOM 2108 C C . SER A 1 268 ? 28.732 -3.347 -10.833 1.00 79.31 268 SER A C 1
ATOM 2110 O O . SER A 1 268 ? 28.102 -3.183 -9.786 1.00 79.31 268 SER A O 1
ATOM 2112 N N . ARG A 1 269 ? 28.474 -2.661 -11.958 1.00 83.56 269 ARG A N 1
ATOM 2113 C CA . ARG A 1 269 ? 27.354 -1.711 -12.097 1.00 83.56 269 ARG A CA 1
ATOM 2114 C C . ARG A 1 269 ? 26.028 -2.416 -11.781 1.00 83.56 269 ARG A C 1
ATOM 2116 O O . ARG A 1 269 ? 25.761 -3.482 -12.335 1.00 83.56 269 ARG A O 1
ATOM 2123 N N . LYS A 1 270 ? 25.217 -1.844 -10.888 1.00 82.25 270 LYS A N 1
ATOM 2124 C CA . LYS A 1 270 ? 23.935 -2.413 -10.437 1.00 82.25 270 LYS A CA 1
ATOM 2125 C C . LYS A 1 270 ? 22.893 -1.322 -10.223 1.00 82.25 270 LYS A C 1
ATOM 2127 O O . LYS A 1 270 ? 23.196 -0.300 -9.615 1.00 82.25 270 LYS A O 1
ATOM 2132 N N . LYS A 1 271 ? 21.660 -1.597 -10.647 1.00 86.12 271 LYS A N 1
ATOM 2133 C CA . LYS A 1 271 ? 20.472 -0.790 -10.351 1.00 86.12 271 LYS A CA 1
ATOM 2134 C C . LYS A 1 271 ? 19.665 -1.450 -9.238 1.00 86.12 271 LYS A C 1
ATOM 2136 O O . LYS A 1 271 ? 19.495 -2.668 -9.250 1.00 86.12 271 LYS A O 1
ATOM 2141 N N . TYR A 1 272 ? 19.177 -0.636 -8.314 1.00 87.31 272 TYR A N 1
ATOM 2142 C CA . TYR A 1 272 ? 18.245 -1.008 -7.256 1.00 87.31 272 TYR A CA 1
ATOM 2143 C C . TYR A 1 272 ? 17.065 -0.047 -7.320 1.00 87.31 272 TYR A C 1
ATOM 2145 O O . TYR A 1 272 ? 17.272 1.163 -7.432 1.00 87.31 272 TYR A O 1
ATOM 2153 N N . ASN A 1 273 ? 15.843 -0.557 -7.236 1.00 87.69 273 ASN A N 1
ATOM 2154 C CA . ASN A 1 273 ? 14.662 0.303 -7.278 1.00 87.69 273 ASN A CA 1
ATOM 2155 C C . ASN A 1 273 ? 14.312 0.702 -5.838 1.00 87.69 273 ASN A C 1
ATOM 2157 O O . ASN A 1 273 ? 14.475 -0.103 -4.921 1.00 87.69 273 ASN A O 1
ATOM 2161 N N . VAL A 1 274 ? 13.868 1.938 -5.620 1.00 90.19 274 VAL A N 1
ATOM 2162 C CA . VAL A 1 274 ? 13.576 2.482 -4.285 1.00 90.19 274 VAL A CA 1
ATOM 2163 C C . VAL A 1 274 ? 12.218 3.173 -4.253 1.00 90.19 274 VAL A C 1
ATOM 2165 O O . VAL A 1 274 ? 11.747 3.709 -5.257 1.00 90.19 274 VAL A O 1
ATOM 2168 N N . LEU A 1 275 ? 11.595 3.166 -3.077 1.00 89.19 275 LEU A N 1
ATOM 2169 C CA . LEU A 1 275 ? 10.341 3.863 -2.801 1.00 89.19 275 LEU A CA 1
ATOM 2170 C C . LEU A 1 275 ? 10.584 4.826 -1.639 1.00 89.19 275 LEU A C 1
ATOM 2172 O O . LEU A 1 275 ? 10.888 4.394 -0.527 1.00 89.19 275 LEU A O 1
ATOM 2176 N N . LEU A 1 276 ? 10.475 6.128 -1.901 1.00 88.12 276 LEU A N 1
ATOM 2177 C CA . LEU A 1 276 ? 10.614 7.167 -0.886 1.00 88.12 276 LEU A CA 1
ATOM 2178 C C . LEU A 1 276 ? 9.223 7.651 -0.470 1.00 88.12 276 LEU A C 1
ATOM 2180 O O . LEU A 1 276 ? 8.466 8.173 -1.286 1.00 88.12 276 LEU A O 1
ATOM 2184 N N . ARG A 1 277 ? 8.890 7.504 0.812 1.00 84.81 277 ARG A N 1
ATOM 2185 C CA . ARG A 1 277 ? 7.689 8.086 1.418 1.00 84.81 277 ARG A CA 1
ATOM 2186 C C . ARG A 1 277 ? 8.096 9.321 2.209 1.00 84.81 277 ARG A C 1
ATOM 2188 O O . ARG A 1 277 ? 8.855 9.199 3.168 1.00 84.81 277 ARG A O 1
ATOM 2195 N N . ILE A 1 278 ? 7.588 10.491 1.831 1.00 80.62 278 ILE A N 1
ATOM 2196 C CA . ILE A 1 278 ? 7.843 11.757 2.531 1.00 80.62 278 ILE A CA 1
ATOM 2197 C C . ILE A 1 278 ? 6.561 12.223 3.216 1.00 80.62 278 ILE A C 1
ATOM 2199 O O . ILE A 1 278 ? 5.504 12.277 2.583 1.00 80.62 278 ILE A O 1
ATOM 2203 N N . ARG A 1 279 ? 6.657 12.603 4.493 1.00 73.69 279 ARG A N 1
ATOM 2204 C CA . ARG A 1 279 ? 5.551 13.196 5.248 1.00 73.69 279 ARG A CA 1
ATOM 2205 C C . ARG A 1 279 ? 5.819 14.675 5.509 1.00 73.69 279 ARG A C 1
ATOM 2207 O O . ARG A 1 279 ? 6.893 15.047 5.979 1.00 73.69 279 ARG A O 1
ATOM 2214 N N . SER A 1 280 ? 4.836 15.530 5.217 1.00 65.19 280 SER A N 1
ATOM 2215 C CA . SER A 1 280 ? 5.003 16.972 5.420 1.00 65.19 280 SER A CA 1
ATOM 2216 C C . SER A 1 280 ? 4.872 17.370 6.883 1.00 65.19 280 SER A C 1
ATOM 2218 O O . SER A 1 280 ? 3.864 17.109 7.540 1.00 65.19 280 SER A O 1
ATOM 2220 N N . ILE A 1 281 ? 5.919 18.020 7.381 1.00 62.16 281 ILE A N 1
ATOM 2221 C CA . ILE A 1 281 ? 6.018 18.567 8.727 1.00 62.16 281 ILE A CA 1
ATOM 2222 C C . ILE A 1 281 ? 6.288 20.059 8.571 1.00 62.16 281 ILE A C 1
ATOM 2224 O O . ILE A 1 281 ? 7.224 20.470 7.896 1.00 62.16 281 ILE A O 1
ATOM 2228 N N . GLY A 1 282 ? 5.453 20.893 9.193 1.00 53.88 282 GLY A N 1
ATOM 2229 C CA . GLY A 1 282 ? 5.485 22.353 9.030 1.00 53.88 282 GLY A CA 1
ATOM 2230 C C . GLY A 1 282 ? 6.682 23.070 9.670 1.00 53.88 282 GLY A C 1
ATOM 2231 O O . GLY A 1 282 ? 6.568 24.252 9.983 1.00 53.88 282 GLY A O 1
ATOM 2232 N N . LYS A 1 283 ? 7.800 22.375 9.912 1.00 58.25 283 LYS A N 1
ATOM 2233 C CA . LYS A 1 283 ? 9.014 22.939 10.508 1.00 58.25 283 LYS A CA 1
ATOM 2234 C C . LYS A 1 283 ? 9.830 23.651 9.432 1.00 58.25 283 LYS A C 1
ATOM 2236 O O . LYS A 1 283 ? 10.569 23.022 8.678 1.00 58.25 283 LYS A O 1
ATOM 2241 N N . LYS A 1 284 ? 9.703 24.975 9.401 1.00 58.72 284 LYS A N 1
ATOM 2242 C CA . LYS A 1 284 ? 10.665 25.857 8.739 1.00 58.72 284 LYS A CA 1
ATOM 2243 C C . LYS A 1 284 ? 11.921 25.962 9.604 1.00 58.72 284 LYS A C 1
ATOM 2245 O O . LYS A 1 284 ? 11.802 26.223 10.802 1.00 58.72 284 LYS A O 1
ATOM 2250 N N . GLN A 1 285 ? 13.092 25.792 9.004 1.00 55.97 285 GLN A N 1
ATOM 2251 C CA . GLN A 1 285 ? 14.377 26.139 9.601 1.00 55.97 285 GLN A CA 1
ATOM 2252 C C . GLN A 1 285 ? 14.960 27.306 8.801 1.00 55.97 285 GLN A C 1
ATOM 2254 O O . GLN A 1 285 ? 15.108 27.216 7.588 1.00 55.97 285 GLN A O 1
ATOM 2259 N N . ILE A 1 286 ? 15.243 28.413 9.482 1.00 57.16 286 ILE A N 1
ATOM 2260 C CA . ILE A 1 286 ? 15.918 29.572 8.889 1.00 57.16 286 ILE A CA 1
ATOM 2261 C C . ILE A 1 286 ? 17.417 29.340 9.073 1.00 57.16 286 ILE A C 1
ATOM 2263 O O . ILE A 1 286 ? 17.837 29.016 10.189 1.00 57.16 286 ILE A O 1
ATOM 2267 N N . VAL A 1 287 ? 18.193 29.443 7.994 1.00 58.22 287 VAL A N 1
ATOM 2268 C CA . VAL A 1 287 ? 19.643 29.174 8.008 1.00 58.22 287 VAL A CA 1
ATOM 2269 C C . VAL A 1 287 ? 20.435 30.472 7.855 1.00 58.22 287 VAL A C 1
ATOM 2271 O O . VAL A 1 287 ? 21.309 30.742 8.677 1.00 58.22 287 VAL A O 1
ATOM 2274 N N . GLU A 1 288 ? 20.060 31.308 6.886 1.00 53.84 288 GLU A N 1
ATOM 2275 C CA . GLU A 1 288 ? 20.534 32.688 6.709 1.00 53.84 288 GLU A CA 1
ATOM 2276 C C . GLU A 1 288 ? 19.326 33.631 6.520 1.00 53.84 288 GLU A C 1
ATOM 2278 O O . GLU A 1 288 ? 18.189 33.162 6.460 1.00 53.84 288 GLU A O 1
ATOM 2283 N N . GLU A 1 289 ? 19.531 34.954 6.492 1.00 52.31 289 GLU A N 1
ATOM 2284 C CA . GLU A 1 289 ? 18.443 35.939 6.694 1.00 52.31 289 GLU A CA 1
ATOM 2285 C C . GLU A 1 289 ? 17.321 35.911 5.630 1.00 52.31 289 GLU A C 1
ATOM 2287 O O . GLU A 1 289 ? 16.196 36.289 5.956 1.00 52.31 289 GLU A O 1
ATOM 2292 N N . ASP A 1 290 ? 17.583 35.384 4.426 1.00 52.25 290 ASP A N 1
ATOM 2293 C CA . ASP A 1 290 ? 16.592 35.194 3.349 1.00 52.25 290 ASP A CA 1
ATOM 2294 C C . ASP A 1 290 ? 16.293 33.708 3.007 1.00 52.25 290 ASP A C 1
ATOM 2296 O O . ASP A 1 290 ? 15.395 33.432 2.207 1.00 52.25 290 ASP A O 1
ATOM 2300 N N . GLU A 1 291 ? 16.987 32.724 3.605 1.00 53.06 291 GLU A N 1
ATOM 2301 C CA . GLU A 1 291 ? 16.857 31.301 3.226 1.00 53.06 291 GLU A CA 1
ATOM 2302 C C . GLU A 1 291 ? 16.106 30.437 4.254 1.00 53.06 291 GLU A C 1
ATOM 2304 O O . GLU A 1 291 ? 16.459 30.342 5.436 1.00 53.06 291 GLU A O 1
ATOM 2309 N N . VAL A 1 292 ? 15.063 29.750 3.769 1.00 58.56 292 VAL A N 1
ATOM 2310 C CA . VAL A 1 292 ? 14.146 28.923 4.566 1.00 58.56 292 VAL A CA 1
ATOM 2311 C C . VAL A 1 292 ? 14.149 27.476 4.066 1.00 58.56 292 VAL A C 1
ATOM 2313 O O . VAL A 1 292 ? 13.436 27.140 3.120 1.00 58.56 292 VAL A O 1
ATOM 2316 N N . GLU A 1 293 ? 14.878 26.598 4.755 1.00 67.31 293 GLU A N 1
ATOM 2317 C CA . GLU A 1 293 ? 14.754 25.149 4.570 1.00 67.31 293 GLU A CA 1
ATOM 2318 C C . GLU A 1 293 ? 13.426 24.637 5.162 1.00 67.31 293 GLU A C 1
ATOM 2320 O O . GLU A 1 293 ? 12.963 25.106 6.212 1.00 67.31 293 GLU A O 1
ATOM 2325 N N . ILE A 1 294 ? 12.820 23.619 4.538 1.00 67.38 294 ILE A N 1
ATOM 2326 C CA . ILE A 1 294 ? 11.642 22.928 5.094 1.00 67.38 294 ILE A CA 1
ATOM 2327 C C . ILE A 1 294 ? 11.968 21.459 5.380 1.00 67.38 294 ILE A C 1
ATOM 2329 O O . ILE A 1 294 ? 12.077 20.638 4.465 1.00 67.38 294 ILE A O 1
ATOM 2333 N N . LEU A 1 295 ? 12.077 21.116 6.666 1.00 72.75 295 LEU A N 1
ATOM 2334 C CA . LEU A 1 295 ? 12.475 19.784 7.124 1.00 72.75 295 LEU A CA 1
ATOM 2335 C C . LEU A 1 295 ? 11.288 18.810 7.171 1.00 72.75 295 LEU A C 1
ATOM 2337 O O . LEU A 1 295 ? 10.312 19.027 7.893 1.00 72.75 295 LEU A O 1
ATOM 2341 N N . HIS A 1 296 ? 11.420 17.700 6.450 1.00 74.94 296 HIS A N 1
ATOM 2342 C CA . HIS A 1 296 ? 10.446 16.614 6.365 1.00 74.94 296 HIS A CA 1
ATOM 2343 C C . HIS A 1 296 ? 11.029 15.298 6.921 1.00 74.94 296 HIS A C 1
ATOM 2345 O O . HIS A 1 296 ? 12.178 14.958 6.638 1.00 74.94 296 HIS A O 1
ATOM 2351 N N . ASP A 1 297 ? 10.221 14.530 7.663 1.00 79.31 297 ASP A N 1
ATOM 2352 C CA . ASP A 1 297 ? 10.541 13.149 8.065 1.00 79.31 297 ASP A CA 1
ATOM 2353 C C . ASP A 1 297 ? 10.124 12.196 6.919 1.00 79.31 297 ASP A C 1
ATOM 2355 O O . ASP A 1 297 ? 9.048 12.355 6.328 1.00 79.31 297 ASP A O 1
ATOM 2359 N N . GLY A 1 298 ? 10.928 11.172 6.616 1.00 83.56 298 GLY A N 1
ATOM 2360 C CA . GLY A 1 298 ? 10.617 10.204 5.559 1.00 83.56 298 GLY A CA 1
ATOM 2361 C C . GLY A 1 298 ? 11.079 8.769 5.825 1.00 83.56 298 GLY A C 1
ATOM 2362 O O . GLY A 1 298 ? 11.793 8.474 6.788 1.00 83.56 298 GLY A O 1
ATOM 2363 N N . VAL A 1 299 ? 10.667 7.859 4.938 1.00 87.06 299 VAL A N 1
ATOM 2364 C CA . VAL A 1 299 ? 11.158 6.474 4.868 1.00 87.06 299 VAL A CA 1
ATOM 2365 C C . VAL A 1 299 ? 11.602 6.156 3.448 1.00 87.06 299 VAL A C 1
ATOM 2367 O O . VAL A 1 299 ? 10.809 6.258 2.515 1.00 87.06 299 VAL A O 1
ATOM 2370 N N . LEU A 1 300 ? 12.850 5.719 3.301 1.00 90.25 300 LEU A N 1
ATOM 2371 C CA . LEU A 1 300 ? 13.387 5.165 2.063 1.00 90.25 300 LEU A CA 1
ATOM 2372 C C . LEU A 1 300 ? 13.365 3.633 2.154 1.00 90.25 300 LEU A C 1
ATOM 2374 O O . LEU A 1 300 ? 14.133 3.030 2.910 1.00 90.25 300 LEU A O 1
ATOM 2378 N N . GLU A 1 301 ? 12.454 3.002 1.416 1.00 89.56 301 GLU A N 1
ATOM 2379 C CA . GLU A 1 301 ? 12.377 1.547 1.284 1.00 89.56 301 GLU A CA 1
ATOM 2380 C C . GLU A 1 301 ? 13.378 1.052 0.224 1.00 89.56 301 GLU A C 1
ATOM 2382 O O . GLU A 1 301 ? 13.478 1.602 -0.875 1.00 89.56 301 GLU A O 1
ATOM 2387 N N . TRP A 1 302 ? 14.097 -0.022 0.563 1.00 88.31 302 TRP A N 1
ATOM 2388 C CA . TRP A 1 302 ? 15.126 -0.692 -0.237 1.00 88.31 302 TRP A CA 1
ATOM 2389 C C . TRP A 1 302 ? 14.746 -2.177 -0.445 1.00 88.31 302 TRP A C 1
ATOM 2391 O O . TRP A 1 302 ? 15.250 -3.052 0.275 1.00 88.31 302 TRP A O 1
ATOM 2401 N N . PRO A 1 303 ? 13.862 -2.509 -1.408 1.00 86.75 303 PRO A N 1
ATOM 2402 C CA . PRO A 1 303 ? 13.304 -3.855 -1.568 1.00 86.75 303 PRO A CA 1
ATOM 2403 C C . PRO A 1 303 ? 14.350 -4.938 -1.866 1.00 86.75 303 PRO A C 1
ATOM 2405 O O . PRO A 1 303 ? 14.301 -6.011 -1.269 1.00 86.75 303 PRO A O 1
ATOM 2408 N N . ASP A 1 304 ? 15.356 -4.660 -2.701 1.00 82.50 304 ASP A N 1
ATOM 2409 C CA . ASP A 1 304 ? 16.446 -5.610 -3.001 1.00 82.50 304 ASP A CA 1
ATOM 2410 C C . ASP A 1 304 ? 17.270 -6.011 -1.751 1.00 82.50 304 ASP A C 1
ATOM 2412 O O . ASP A 1 304 ? 17.840 -7.108 -1.677 1.00 82.50 304 ASP A O 1
ATOM 2416 N N . PHE A 1 305 ? 17.287 -5.150 -0.726 1.00 80.38 305 PHE A N 1
ATOM 2417 C CA . PHE A 1 305 ? 17.935 -5.391 0.568 1.00 80.38 305 PHE A CA 1
ATOM 2418 C C . PHE A 1 305 ? 16.963 -5.912 1.645 1.00 80.38 305 PHE A C 1
ATOM 2420 O O . PHE A 1 305 ? 17.413 -6.328 2.714 1.00 80.38 305 PHE A O 1
ATOM 2427 N N . GLY A 1 306 ? 15.650 -5.928 1.376 1.00 80.62 306 GLY A N 1
ATOM 2428 C CA . GLY A 1 306 ? 14.607 -6.265 2.352 1.00 80.62 306 GLY A CA 1
ATOM 2429 C C . GLY A 1 306 ? 14.580 -5.304 3.546 1.00 80.62 306 GLY A C 1
ATOM 2430 O O . GLY A 1 306 ? 14.445 -5.743 4.690 1.00 80.62 306 GLY A O 1
ATOM 2431 N N . ALA A 1 307 ? 14.812 -4.012 3.296 1.00 83.38 307 ALA A N 1
ATOM 2432 C CA . ALA A 1 307 ? 15.109 -3.022 4.327 1.00 83.38 307 ALA A CA 1
ATOM 2433 C C . ALA A 1 307 ? 14.336 -1.709 4.146 1.00 83.38 307 ALA A C 1
ATOM 2435 O O . ALA A 1 307 ? 13.962 -1.343 3.035 1.00 83.38 307 ALA A O 1
ATOM 2436 N N . GLY A 1 308 ? 14.155 -0.975 5.243 1.00 87.50 308 GLY A N 1
ATOM 2437 C CA . GLY A 1 308 ? 13.576 0.367 5.259 1.00 87.50 308 GLY A CA 1
ATOM 2438 C C . GLY A 1 308 ? 14.384 1.276 6.174 1.00 87.50 308 GLY A C 1
ATOM 2439 O O . GLY A 1 308 ? 14.726 0.889 7.294 1.00 87.50 308 GLY A O 1
ATOM 2440 N N . VAL A 1 309 ? 14.720 2.471 5.697 1.00 88.62 309 VAL A N 1
ATOM 2441 C CA . VAL A 1 309 ? 15.615 3.427 6.363 1.00 88.62 309 VAL A CA 1
ATOM 2442 C C . VAL A 1 309 ? 14.839 4.701 6.682 1.00 88.62 309 VAL A C 1
ATOM 2444 O O . VAL A 1 309 ? 14.200 5.263 5.798 1.00 88.62 309 VAL A O 1
ATOM 2447 N N . GLN A 1 310 ? 14.906 5.185 7.927 1.00 88.00 310 GLN A N 1
ATOM 2448 C CA . GLN A 1 310 ? 14.427 6.533 8.240 1.00 88.00 310 GLN A CA 1
ATOM 2449 C C . GLN A 1 310 ? 15.366 7.549 7.590 1.00 88.00 310 GLN A C 1
ATOM 2451 O O . GLN A 1 310 ? 16.581 7.501 7.818 1.00 88.00 310 GLN A O 1
ATOM 2456 N N . VAL A 1 311 ? 14.789 8.462 6.814 1.00 89.38 311 VAL A N 1
ATOM 2457 C CA . VAL A 1 311 ? 15.496 9.580 6.193 1.00 89.38 311 VAL A CA 1
ATOM 2458 C C . VAL A 1 311 ? 14.974 10.909 6.722 1.00 89.38 311 VAL A C 1
ATOM 2460 O O . VAL A 1 311 ? 13.789 11.040 7.031 1.00 89.38 311 VAL A O 1
ATOM 2463 N N . ASP A 1 312 ? 15.866 11.888 6.773 1.00 88.69 312 ASP A N 1
ATOM 2464 C CA . ASP A 1 312 ? 15.510 13.297 6.905 1.00 88.69 312 ASP A CA 1
ATOM 2465 C C . ASP A 1 312 ? 15.600 13.920 5.504 1.00 88.69 312 ASP A C 1
ATOM 2467 O O . ASP A 1 312 ? 16.571 13.665 4.783 1.00 88.69 312 ASP A O 1
ATOM 2471 N N . CYS A 1 313 ? 14.608 14.720 5.113 1.00 86.50 313 CYS A N 1
ATOM 2472 C CA . CYS A 1 313 ? 14.557 15.395 3.816 1.00 86.50 313 CYS A CA 1
ATOM 2473 C C . CYS A 1 313 ? 14.475 16.917 4.017 1.00 86.50 313 CYS A C 1
ATOM 2475 O O . CYS A 1 313 ? 13.432 17.426 4.432 1.00 86.50 313 CYS A O 1
AT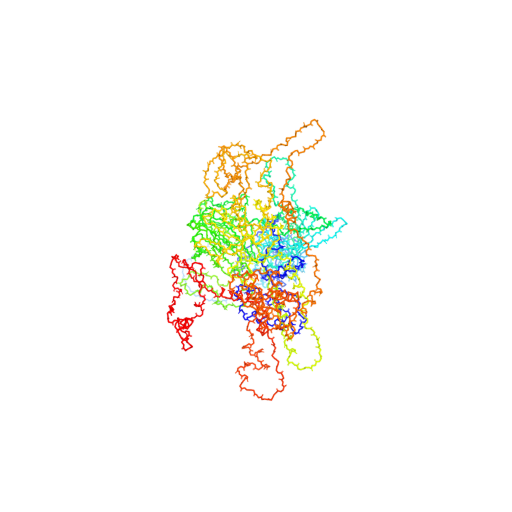OM 2477 N N . CYS A 1 314 ? 15.551 17.644 3.710 1.00 85.06 314 CYS A N 1
ATOM 2478 C CA . CYS A 1 314 ? 15.527 19.109 3.619 1.00 85.06 314 CYS A CA 1
ATOM 2479 C C . CYS A 1 314 ? 15.162 19.520 2.190 1.00 85.06 314 CYS A C 1
ATOM 2481 O O . CYS A 1 314 ? 15.817 19.078 1.247 1.00 85.06 314 CYS A O 1
ATOM 2483 N N . PHE A 1 315 ? 14.139 20.362 2.049 1.00 82.88 315 PHE A N 1
ATOM 2484 C CA . PHE A 1 315 ? 13.779 21.027 0.794 1.00 82.88 315 PHE A CA 1
ATOM 2485 C C . PHE A 1 315 ? 14.367 22.441 0.783 1.00 82.88 315 PHE A C 1
ATOM 2487 O O . PHE A 1 315 ? 14.169 23.177 1.756 1.00 82.88 315 PHE A O 1
ATOM 2494 N N . HIS A 1 316 ? 15.040 22.800 -0.311 1.00 81.06 316 HIS A N 1
ATOM 2495 C CA . HIS A 1 316 ? 15.745 24.073 -0.498 1.00 81.06 316 HIS A CA 1
ATOM 2496 C C . HIS A 1 316 ? 14.952 25.081 -1.338 1.00 81.06 316 HIS A C 1
ATOM 2498 O O . HIS A 1 316 ? 13.987 24.734 -2.022 1.00 81.06 316 HIS A O 1
ATOM 2504 N N . SER A 1 317 ? 15.382 26.344 -1.297 1.00 71.19 317 SER A N 1
ATOM 2505 C CA . SER A 1 317 ? 14.809 27.477 -2.042 1.00 71.19 317 SER A CA 1
ATOM 2506 C C . SER A 1 317 ? 14.936 27.341 -3.569 1.00 71.19 317 SER A C 1
ATOM 2508 O O . SER A 1 317 ? 14.081 27.839 -4.301 1.00 71.19 317 SER A O 1
ATOM 2510 N N . ASP A 1 318 ? 15.966 26.642 -4.051 1.00 70.88 318 ASP A N 1
ATOM 2511 C CA . ASP A 1 318 ? 16.257 26.394 -5.471 1.00 70.88 318 ASP A CA 1
ATOM 2512 C C . ASP A 1 318 ? 15.525 25.168 -6.059 1.00 70.88 318 ASP A C 1
ATOM 2514 O O . ASP A 1 318 ? 15.670 24.870 -7.246 1.00 70.88 318 ASP A O 1
ATOM 2518 N N . GLY A 1 319 ? 14.747 24.452 -5.238 1.00 72.62 319 GLY A N 1
ATOM 2519 C CA . GLY A 1 319 ? 14.080 23.198 -5.597 1.00 72.62 319 GLY A CA 1
ATOM 2520 C C . GLY A 1 319 ? 14.928 21.936 -5.393 1.00 72.62 319 GLY A C 1
ATOM 2521 O O . GLY A 1 319 ? 14.423 20.834 -5.606 1.00 72.62 319 GLY A O 1
ATOM 2522 N N . ALA A 1 320 ? 16.187 22.048 -4.958 1.00 81.69 320 ALA A N 1
ATOM 2523 C CA . ALA A 1 320 ? 16.993 20.891 -4.585 1.00 81.69 320 ALA A CA 1
ATOM 2524 C C . ALA A 1 320 ? 16.517 20.258 -3.265 1.00 81.69 320 ALA A C 1
ATOM 2526 O O . ALA A 1 320 ? 15.859 20.882 -2.428 1.00 81.69 320 ALA A O 1
ATOM 2527 N N . ILE A 1 321 ? 16.870 18.986 -3.067 1.00 86.75 321 ILE A N 1
ATOM 2528 C CA . ILE A 1 321 ? 16.478 18.198 -1.896 1.00 86.75 321 ILE A CA 1
ATOM 2529 C C . ILE A 1 321 ? 17.674 17.417 -1.359 1.00 86.75 321 ILE A C 1
ATOM 2531 O O . ILE A 1 321 ? 18.258 16.580 -2.052 1.00 86.75 321 ILE A O 1
ATOM 2535 N N . THR A 1 322 ? 18.002 17.636 -0.087 1.00 88.75 322 THR A N 1
ATOM 2536 C CA . THR A 1 322 ? 18.993 16.831 0.637 1.00 88.75 322 THR A CA 1
ATOM 2537 C C . THR A 1 322 ? 18.291 15.699 1.384 1.00 88.75 322 THR A C 1
ATOM 2539 O O . THR A 1 322 ? 17.532 15.950 2.318 1.00 88.75 322 THR A O 1
ATOM 2542 N N . VAL A 1 323 ? 18.577 14.448 1.013 1.00 91.06 323 VAL A N 1
ATOM 2543 C CA . VAL A 1 323 ? 18.077 13.231 1.674 1.00 91.06 323 VAL A CA 1
ATOM 2544 C C . VAL A 1 323 ? 19.200 12.602 2.503 1.00 91.06 323 VAL A C 1
ATOM 2546 O O . VAL A 1 323 ? 20.230 12.209 1.952 1.00 91.06 323 VAL A O 1
ATOM 2549 N N . VAL A 1 324 ? 19.011 12.485 3.821 1.00 91.56 324 VAL A N 1
ATOM 2550 C CA . VAL A 1 324 ? 20.005 11.935 4.764 1.00 91.56 324 VAL A CA 1
ATOM 2551 C C . VAL A 1 324 ? 19.494 10.647 5.408 1.00 91.56 324 VAL A C 1
ATOM 2553 O O . VAL A 1 324 ? 18.564 10.672 6.209 1.00 91.56 324 VAL A O 1
ATOM 2556 N N . GLU A 1 325 ? 20.138 9.515 5.129 1.00 91.38 325 GLU A N 1
ATOM 2557 C CA . GLU A 1 325 ? 19.829 8.216 5.740 1.00 91.38 325 GLU A CA 1
ATOM 2558 C C . GLU A 1 325 ? 20.302 8.156 7.202 1.00 91.38 325 GLU A C 1
ATOM 2560 O O . GLU A 1 325 ? 21.500 8.078 7.486 1.00 91.38 325 GLU A O 1
ATOM 2565 N N . ARG A 1 326 ? 19.364 8.165 8.160 1.00 88.81 326 ARG A N 1
ATOM 2566 C CA . ARG A 1 326 ? 19.669 8.177 9.602 1.00 88.81 326 ARG A CA 1
ATOM 2567 C C . ARG A 1 326 ? 19.897 6.786 10.179 1.00 88.81 326 ARG A C 1
ATOM 2569 O O . ARG A 1 326 ? 20.969 6.519 10.717 1.00 88.81 326 ARG A O 1
ATOM 2576 N N . HIS A 1 327 ? 18.899 5.905 10.108 1.00 83.75 327 HIS A N 1
ATOM 2577 C CA . HIS A 1 327 ? 18.995 4.542 10.640 1.00 83.75 327 HIS A CA 1
ATOM 2578 C C . HIS A 1 327 ? 17.953 3.593 10.039 1.00 83.75 327 HIS A C 1
ATOM 2580 O O . HIS A 1 327 ? 16.842 4.002 9.700 1.00 83.75 327 HIS A O 1
ATOM 2586 N N . LEU A 1 328 ? 18.291 2.303 9.978 1.00 82.56 328 LEU A N 1
ATOM 2587 C CA . LEU A 1 328 ? 17.348 1.239 9.626 1.00 82.56 328 LEU A CA 1
ATOM 2588 C C . LEU A 1 328 ? 16.163 1.212 10.602 1.00 82.56 328 LEU A C 1
ATOM 2590 O O . LEU A 1 328 ? 16.358 1.139 11.815 1.00 82.56 328 LEU A O 1
ATOM 2594 N N . LEU A 1 329 ? 14.950 1.234 10.053 1.00 80.00 329 LEU A N 1
ATOM 2595 C CA . LEU A 1 329 ? 13.704 0.918 10.753 1.00 80.00 329 LEU A CA 1
ATOM 2596 C C . LEU A 1 329 ? 13.444 -0.593 10.727 1.00 80.00 329 LEU A C 1
ATOM 2598 O O . LEU A 1 329 ? 12.971 -1.146 11.715 1.00 80.00 329 LEU A O 1
ATOM 2602 N N . PHE A 1 330 ? 13.789 -1.267 9.627 1.00 78.75 330 PHE A N 1
ATOM 2603 C CA . PHE A 1 330 ? 13.784 -2.728 9.497 1.00 78.75 330 PHE A CA 1
ATOM 2604 C C . PHE A 1 330 ? 14.793 -3.197 8.441 1.00 78.75 330 PHE A C 1
ATOM 2606 O O . PHE A 1 330 ? 15.279 -2.402 7.635 1.00 78.75 330 PHE A O 1
ATOM 2613 N N . GLY A 1 331 ? 15.082 -4.499 8.430 1.00 76.00 331 GLY A N 1
ATOM 2614 C CA . GLY A 1 331 ? 16.050 -5.122 7.531 1.00 76.00 331 GLY A CA 1
ATOM 2615 C C . GLY A 1 331 ? 17.370 -5.449 8.227 1.00 76.00 331 GLY A C 1
ATOM 2616 O O . GLY A 1 331 ? 17.656 -4.991 9.336 1.00 76.00 331 GLY A O 1
ATOM 2617 N N . SER A 1 332 ? 18.179 -6.293 7.584 1.00 75.50 332 SER A N 1
ATOM 2618 C CA . SER A 1 332 ? 19.453 -6.764 8.139 1.00 75.50 332 SER A CA 1
ATOM 2619 C C . SER A 1 332 ? 20.402 -5.601 8.423 1.00 75.50 332 SER A C 1
ATOM 2621 O O . SER A 1 332 ? 20.745 -4.850 7.517 1.00 75.50 332 SER A O 1
ATOM 2623 N N . LYS A 1 333 ? 20.871 -5.463 9.667 1.00 75.56 333 LYS A N 1
ATOM 2624 C CA . LYS A 1 333 ? 21.858 -4.433 10.020 1.00 75.56 333 LYS A CA 1
ATOM 2625 C C . LYS A 1 333 ? 23.285 -4.823 9.629 1.00 75.56 333 LYS A C 1
ATOM 2627 O O . LYS A 1 333 ? 24.046 -3.957 9.212 1.00 75.56 333 LYS A O 1
ATOM 2632 N N . ASP A 1 334 ? 23.632 -6.101 9.781 1.00 73.25 334 ASP A N 1
ATOM 2633 C CA . ASP A 1 334 ? 25.023 -6.581 9.861 1.00 73.25 334 ASP A CA 1
ATOM 2634 C C . ASP A 1 334 ? 25.384 -7.662 8.819 1.00 73.25 334 ASP A C 1
ATOM 2636 O O . ASP A 1 334 ? 26.367 -8.383 8.967 1.00 73.25 334 ASP A O 1
ATOM 2640 N N . SER A 1 335 ? 24.578 -7.794 7.761 1.00 71.81 335 SER A N 1
ATOM 2641 C CA . SER A 1 335 ? 24.887 -8.584 6.553 1.00 71.81 335 SER A CA 1
ATOM 2642 C C . SER A 1 335 ? 23.988 -8.171 5.387 1.00 71.81 335 SER A C 1
ATOM 2644 O O . SER A 1 335 ? 22.858 -7.739 5.618 1.00 71.81 335 SER A O 1
ATOM 2646 N N . GLY A 1 336 ? 24.437 -8.346 4.143 1.00 75.50 336 GLY A N 1
ATOM 2647 C CA . GLY A 1 336 ? 23.633 -8.076 2.943 1.00 75.50 336 GLY A CA 1
ATOM 2648 C C . GLY A 1 336 ? 23.911 -6.734 2.256 1.00 75.50 336 GLY A C 1
ATOM 2649 O O . GLY A 1 336 ? 23.438 -6.534 1.138 1.00 75.50 336 GLY A O 1
ATOM 2650 N N . TRP A 1 337 ? 24.683 -5.835 2.878 1.00 82.44 337 TRP A N 1
ATOM 2651 C CA . TRP A 1 337 ? 25.045 -4.526 2.310 1.00 82.44 337 TRP A CA 1
ATOM 2652 C C . TRP A 1 337 ? 26.350 -4.534 1.501 1.00 82.44 337 TRP A C 1
ATOM 2654 O O . TRP A 1 337 ? 26.794 -3.483 1.031 1.00 82.44 337 TRP A O 1
ATOM 2664 N N . GLU A 1 338 ? 26.949 -5.708 1.279 1.00 80.75 338 GLU A N 1
ATOM 2665 C CA . GLU A 1 338 ? 28.249 -5.876 0.620 1.00 80.75 338 GLU A CA 1
ATOM 2666 C C . GLU A 1 338 ? 28.283 -5.177 -0.748 1.00 80.75 338 GLU A C 1
ATOM 2668 O O . GLU A 1 338 ? 29.238 -4.474 -1.070 1.00 80.75 338 GLU A O 1
ATOM 2673 N N . ALA A 1 339 ? 27.199 -5.294 -1.518 1.00 78.56 339 ALA A N 1
ATOM 2674 C CA . ALA A 1 339 ? 27.068 -4.714 -2.853 1.00 78.56 339 ALA A CA 1
ATOM 2675 C C . ALA A 1 339 ? 26.727 -3.206 -2.885 1.00 78.56 339 ALA A C 1
ATOM 2677 O O . ALA A 1 339 ? 26.712 -2.634 -3.973 1.00 78.56 339 ALA A O 1
ATOM 2678 N N . ARG A 1 340 ? 26.454 -2.568 -1.732 1.00 82.69 340 ARG A N 1
ATOM 2679 C CA . ARG A 1 340 ? 26.180 -1.118 -1.609 1.00 82.69 340 ARG A CA 1
ATOM 2680 C C . ARG A 1 340 ? 27.264 -0.358 -0.837 1.00 82.69 340 ARG A C 1
ATOM 2682 O O . ARG A 1 340 ? 27.467 0.819 -1.097 1.00 82.69 340 ARG A O 1
ATOM 2689 N N . PHE A 1 341 ? 27.970 -1.000 0.095 1.00 84.00 341 PHE A N 1
ATOM 2690 C CA . PHE A 1 341 ? 28.983 -0.335 0.931 1.00 84.00 341 PHE A CA 1
ATOM 2691 C C . PHE A 1 341 ? 30.368 -1.003 0.911 1.00 84.00 341 PHE A C 1
ATOM 2693 O O . PHE A 1 341 ? 31.293 -0.485 1.535 1.00 84.00 341 PHE A O 1
ATOM 2700 N N . GLY A 1 342 ? 30.541 -2.148 0.237 1.00 77.56 342 GLY A N 1
ATOM 2701 C CA . GLY A 1 342 ? 31.786 -2.932 0.286 1.00 77.56 342 GLY A CA 1
ATOM 2702 C C . GLY A 1 342 ? 32.064 -3.564 1.660 1.00 77.56 342 GLY A C 1
ATOM 2703 O O . GLY A 1 342 ? 33.185 -3.990 1.941 1.00 77.56 342 GLY A O 1
ATOM 2704 N N . GLN A 1 343 ? 31.054 -3.601 2.532 1.00 79.50 343 GLN A N 1
ATOM 2705 C CA . GLN A 1 343 ? 31.072 -4.193 3.869 1.00 79.50 343 GLN A CA 1
ATOM 2706 C C . GLN A 1 343 ? 29.688 -4.785 4.197 1.00 79.50 343 GLN A C 1
ATOM 2708 O O . GLN A 1 343 ? 28.692 -4.304 3.657 1.00 79.50 343 GLN A O 1
ATOM 2713 N N . PRO A 1 344 ? 29.593 -5.798 5.081 1.00 76.69 344 PRO A N 1
ATOM 2714 C CA . PRO A 1 344 ? 28.326 -6.470 5.382 1.00 76.69 344 PRO A CA 1
ATOM 2715 C C . PRO A 1 344 ? 27.314 -5.591 6.134 1.00 76.69 344 PRO A C 1
ATOM 2717 O O . PRO A 1 344 ? 26.110 -5.745 5.922 1.00 76.69 344 PRO A O 1
ATOM 2720 N N . SER A 1 345 ? 27.776 -4.673 6.994 1.00 82.94 345 SER A N 1
ATOM 2721 C CA . SER A 1 345 ? 26.902 -3.812 7.805 1.00 82.94 345 SER A CA 1
ATOM 2722 C C . SER A 1 345 ? 26.476 -2.524 7.094 1.00 82.94 345 SER A C 1
ATOM 2724 O O . SER A 1 345 ? 27.267 -1.900 6.381 1.00 82.94 345 SER A O 1
ATOM 2726 N N . PHE A 1 346 ? 25.254 -2.073 7.381 1.00 85.19 346 PHE A N 1
ATOM 2727 C CA . PHE A 1 346 ? 24.705 -0.782 6.956 1.00 85.19 346 PHE A CA 1
ATOM 2728 C C . PHE A 1 346 ? 25.522 0.411 7.491 1.00 85.19 346 PHE A C 1
ATOM 2730 O O . PHE A 1 346 ? 25.986 0.391 8.635 1.00 85.19 346 PHE A O 1
ATOM 2737 N N . ILE A 1 347 ? 25.657 1.474 6.686 1.00 86.81 347 ILE A N 1
ATOM 2738 C CA . ILE A 1 347 ? 26.341 2.722 7.057 1.00 86.81 347 ILE A CA 1
ATOM 2739 C C . ILE A 1 347 ? 25.313 3.859 7.221 1.00 86.81 347 ILE A C 1
ATOM 2741 O O . ILE A 1 347 ? 24.815 4.364 6.213 1.00 86.81 347 ILE A O 1
ATOM 2745 N N . PRO A 1 348 ? 25.016 4.306 8.459 1.00 86.62 348 PRO A N 1
ATOM 2746 C CA . PRO A 1 348 ? 24.193 5.491 8.697 1.00 86.62 348 PRO A CA 1
ATOM 2747 C C . PRO A 1 348 ? 24.956 6.786 8.380 1.00 86.62 348 PRO A C 1
ATOM 2749 O O . PRO A 1 348 ? 26.186 6.829 8.463 1.00 86.62 348 PRO A O 1
ATOM 2752 N N . GLY A 1 349 ? 24.221 7.857 8.079 1.00 86.00 349 GLY A N 1
ATOM 2753 C CA . GLY A 1 349 ? 24.766 9.173 7.732 1.00 86.00 349 GLY A CA 1
ATOM 2754 C C . GLY A 1 349 ? 25.162 9.318 6.261 1.00 86.00 349 GLY A C 1
ATOM 2755 O O . GLY A 1 349 ? 25.999 10.157 5.938 1.00 86.00 349 GLY A O 1
ATOM 2756 N N . THR A 1 350 ? 24.612 8.487 5.375 1.00 86.75 350 THR A N 1
ATOM 2757 C CA . THR A 1 350 ? 24.769 8.632 3.924 1.00 86.75 350 THR A CA 1
ATOM 2758 C C . THR A 1 350 ? 23.805 9.697 3.399 1.00 86.75 350 THR A C 1
ATOM 2760 O O . THR A 1 350 ? 22.618 9.679 3.716 1.00 86.75 350 THR A O 1
ATOM 2763 N N . THR A 1 351 ? 24.330 10.641 2.616 1.00 89.94 351 THR A N 1
ATOM 2764 C CA . THR A 1 351 ? 23.579 11.797 2.105 1.00 89.94 351 THR A CA 1
ATOM 2765 C C . THR A 1 351 ? 23.557 11.789 0.584 1.00 89.94 351 THR A C 1
ATOM 2767 O O . THR A 1 351 ? 24.601 11.601 -0.046 1.00 89.94 351 THR A O 1
ATOM 2770 N N . PHE A 1 352 ? 22.387 12.053 0.012 1.00 89.81 352 PHE A N 1
ATOM 2771 C CA . PHE A 1 352 ? 22.199 12.411 -1.389 1.00 89.81 352 PHE A CA 1
ATOM 2772 C C . PHE A 1 352 ? 21.726 13.866 -1.450 1.00 89.81 352 PHE A C 1
ATOM 2774 O O . PHE A 1 352 ? 20.793 14.232 -0.739 1.00 89.81 352 PHE A O 1
ATOM 2781 N N . VAL A 1 353 ? 22.356 14.685 -2.290 1.00 89.44 353 VAL A N 1
ATOM 2782 C CA . VAL A 1 353 ? 21.821 15.995 -2.687 1.00 89.44 353 VAL A CA 1
ATOM 2783 C C . VAL A 1 353 ? 21.288 15.815 -4.098 1.00 89.44 353 VAL A C 1
ATOM 2785 O O . VAL A 1 353 ? 22.055 15.456 -4.993 1.00 89.44 353 VAL A O 1
ATOM 2788 N N . LEU A 1 354 ? 19.978 15.968 -4.262 1.00 88.81 354 LEU A N 1
ATOM 2789 C CA . LEU A 1 354 ? 19.265 15.793 -5.521 1.00 88.81 354 LEU A CA 1
ATOM 2790 C C . LEU A 1 354 ? 18.866 17.172 -6.046 1.00 88.81 354 LEU A C 1
ATOM 2792 O O . LEU A 1 354 ? 18.280 17.954 -5.301 1.00 88.81 354 LEU A O 1
ATOM 2796 N N . SER A 1 355 ? 19.141 17.461 -7.312 1.00 86.69 355 SER A N 1
ATOM 2797 C CA . SER A 1 355 ? 18.732 18.708 -7.965 1.00 86.69 355 SER A CA 1
ATOM 2798 C C . SER A 1 355 ? 17.738 18.416 -9.094 1.00 86.69 355 SER A C 1
ATOM 2800 O O . SER A 1 355 ? 17.882 17.385 -9.763 1.00 86.69 355 SER A O 1
ATOM 2802 N N . PRO A 1 356 ? 16.772 19.315 -9.360 1.00 83.25 356 PRO A N 1
ATOM 2803 C CA . PRO A 1 356 ? 15.955 19.261 -10.567 1.00 83.25 356 PRO A CA 1
ATOM 2804 C C . PRO A 1 356 ? 16.821 19.209 -11.828 1.00 83.25 356 PRO A C 1
ATOM 2806 O O . PRO A 1 356 ? 17.701 20.054 -12.038 1.00 83.25 356 PRO A O 1
ATOM 2809 N N . THR A 1 357 ? 16.592 18.215 -12.685 1.00 75.50 357 THR A N 1
ATOM 2810 C CA . THR A 1 357 ? 17.302 18.114 -13.965 1.00 75.50 357 THR A CA 1
ATOM 2811 C C . THR A 1 357 ? 16.816 19.208 -14.913 1.00 75.50 357 THR A C 1
ATOM 2813 O O . THR A 1 357 ? 15.673 19.175 -15.358 1.00 75.50 357 THR A O 1
ATOM 2816 N N . LYS A 1 358 ? 17.691 20.154 -15.284 1.00 53.50 358 LYS A N 1
ATOM 2817 C CA . LYS A 1 358 ? 17.377 21.288 -16.187 1.00 53.50 358 LYS A CA 1
ATOM 2818 C C . LYS A 1 358 ? 17.108 20.897 -17.654 1.00 53.50 358 LYS A C 1
ATOM 2820 O O . LYS A 1 358 ? 17.037 21.765 -18.526 1.00 53.50 358 LYS A O 1
ATOM 2825 N N . GLU A 1 359 ? 16.925 19.610 -17.935 1.00 42.66 359 GLU A N 1
ATOM 2826 C CA . GLU A 1 359 ? 16.478 19.079 -19.226 1.00 42.66 359 GLU A CA 1
ATOM 2827 C C . GLU A 1 359 ? 14.965 19.310 -19.380 1.00 42.66 359 GLU A C 1
ATOM 2829 O O . GLU A 1 359 ? 14.132 18.421 -19.277 1.00 42.66 359 GLU A O 1
ATOM 2834 N N . THR A 1 360 ? 14.629 20.593 -19.514 1.00 35.22 360 THR A N 1
ATOM 2835 C CA . THR A 1 360 ? 13.360 21.136 -20.036 1.00 35.22 360 THR A CA 1
ATOM 2836 C C . THR A 1 360 ? 13.590 22.535 -20.651 1.00 35.22 360 THR A C 1
ATOM 2838 O O . THR A 1 360 ? 12.652 23.236 -21.024 1.00 35.22 360 THR A O 1
ATOM 2841 N N . THR A 1 361 ? 14.854 22.991 -20.753 1.00 31.61 361 THR A N 1
ATOM 2842 C CA . THR A 1 361 ? 15.232 24.279 -21.362 1.00 31.61 361 THR A CA 1
ATOM 2843 C C . THR A 1 361 ? 16.520 24.183 -22.192 1.00 31.61 361 THR A C 1
ATOM 2845 O O . THR A 1 361 ? 17.619 24.262 -21.648 1.00 31.61 361 THR A O 1
ATOM 2848 N N . ARG A 1 362 ? 16.357 24.136 -23.523 1.00 32.31 362 ARG A N 1
ATOM 2849 C CA . ARG A 1 362 ? 17.355 24.424 -24.582 1.00 32.31 362 ARG A CA 1
ATOM 2850 C C . ARG A 1 362 ? 18.670 23.616 -24.611 1.00 32.31 362 ARG A C 1
ATOM 2852 O O . ARG A 1 362 ? 19.664 23.992 -23.996 1.00 32.31 362 ARG A O 1
ATOM 2859 N N . SER A 1 363 ? 18.750 22.696 -25.574 1.00 24.73 363 SER A N 1
ATOM 2860 C CA . SER A 1 363 ? 19.919 22.597 -26.468 1.00 24.73 363 SER A CA 1
ATOM 2861 C C . SER A 1 363 ? 19.462 22.274 -27.903 1.00 24.73 363 SER A C 1
ATOM 2863 O O . SER A 1 363 ? 18.379 21.723 -28.088 1.00 24.73 363 SER A O 1
ATOM 2865 N N . ASP A 1 364 ? 20.222 22.680 -28.925 1.00 31.83 364 ASP A N 1
ATOM 2866 C CA . ASP A 1 364 ? 19.743 22.689 -30.317 1.00 31.83 364 ASP A CA 1
ATOM 2867 C C . ASP A 1 364 ? 19.759 21.314 -31.014 1.00 31.83 364 ASP A C 1
ATOM 2869 O O . ASP A 1 364 ? 20.747 20.933 -31.653 1.00 31.83 364 ASP A O 1
ATOM 2873 N N . ARG A 1 365 ? 18.609 20.629 -30.990 1.00 27.88 365 ARG A N 1
ATOM 2874 C CA . ARG A 1 365 ? 17.991 19.919 -32.133 1.00 27.88 365 ARG A CA 1
ATOM 2875 C C . ARG A 1 365 ? 16.493 19.739 -31.865 1.00 27.88 365 ARG A C 1
ATOM 2877 O O . ARG A 1 365 ? 16.072 19.725 -30.716 1.00 27.88 365 ARG A O 1
ATOM 2884 N N . GLY A 1 366 ? 15.695 19.678 -32.932 1.00 34.62 366 GLY A N 1
ATOM 2885 C CA . GLY A 1 366 ? 14.241 19.525 -32.825 1.00 34.62 366 GLY A CA 1
ATOM 2886 C C . GLY A 1 366 ? 13.807 18.114 -32.417 1.00 34.62 366 GLY A C 1
ATOM 2887 O O . GLY A 1 366 ? 14.608 17.185 -32.473 1.00 34.62 366 GLY A O 1
ATOM 2888 N N . GLU A 1 367 ? 12.515 17.994 -32.096 1.00 38.31 367 GLU A N 1
ATOM 2889 C CA . GLU A 1 367 ? 11.788 16.745 -31.805 1.00 38.31 367 GLU A CA 1
ATOM 2890 C C . GLU A 1 367 ? 12.131 16.047 -30.473 1.00 38.31 367 GLU A C 1
ATOM 2892 O O . GLU A 1 367 ? 12.625 14.925 -30.470 1.00 38.31 367 GLU A O 1
ATOM 2897 N N . ASP A 1 368 ? 11.747 16.656 -29.340 1.00 34.47 368 ASP A N 1
ATOM 2898 C CA . ASP A 1 368 ? 10.943 15.944 -28.324 1.00 34.47 368 ASP A CA 1
ATOM 2899 C C . ASP A 1 368 ? 10.197 16.913 -27.367 1.00 34.47 368 ASP A C 1
ATOM 2901 O O . ASP A 1 368 ? 10.266 18.128 -27.544 1.00 34.47 368 ASP A O 1
ATOM 2905 N N . GLU A 1 369 ? 9.458 16.370 -26.386 1.00 36.88 369 GLU A N 1
ATOM 2906 C CA . GLU A 1 369 ? 8.574 17.057 -25.404 1.00 36.88 369 GLU A CA 1
ATOM 2907 C C . GLU A 1 369 ? 7.148 17.421 -25.874 1.00 36.88 369 GLU A C 1
ATOM 2909 O O . GLU A 1 369 ? 6.534 18.407 -25.459 1.00 36.88 369 GLU A O 1
ATOM 2914 N N . GLY A 1 370 ? 6.530 16.520 -26.644 1.00 30.33 370 GLY A N 1
ATOM 2915 C CA . GLY A 1 370 ? 5.086 16.510 -26.936 1.00 30.33 370 GLY A CA 1
ATOM 2916 C C . GLY A 1 370 ? 4.170 16.205 -25.732 1.00 30.33 370 GLY A C 1
ATOM 2917 O O . GLY A 1 370 ? 3.262 15.379 -25.843 1.00 30.33 370 GLY A O 1
ATOM 2918 N N . GLY A 1 371 ? 4.393 16.846 -24.583 1.00 33.03 371 GLY A N 1
ATOM 2919 C CA . GLY A 1 371 ? 3.571 16.726 -23.379 1.00 33.03 371 GLY A CA 1
ATOM 2920 C C . GLY A 1 371 ? 4.275 17.266 -22.137 1.00 33.03 371 GLY A C 1
ATOM 2921 O O . GLY A 1 371 ? 5.252 16.675 -21.688 1.00 33.03 371 GLY A O 1
ATOM 2922 N N . SER A 1 372 ? 3.739 18.347 -21.550 1.00 37.06 372 SER A N 1
ATOM 2923 C CA . SER A 1 372 ? 4.228 18.897 -20.277 1.00 37.06 372 SER A CA 1
ATOM 2924 C C . SER A 1 372 ? 4.301 17.791 -19.228 1.00 37.06 372 SER A C 1
ATOM 2926 O O . SER A 1 372 ? 3.281 17.197 -18.857 1.00 37.06 372 SER A O 1
ATOM 2928 N N . SER A 1 373 ? 5.518 17.479 -18.781 1.00 46.31 373 SER A N 1
ATOM 2929 C CA . SER A 1 373 ? 5.747 16.416 -17.817 1.00 46.31 373 SER A CA 1
ATOM 2930 C C . SER A 1 373 ? 5.104 16.812 -16.488 1.00 46.31 373 SER A C 1
ATOM 2932 O O . SER A 1 373 ? 5.608 17.665 -15.761 1.00 46.31 373 SER A O 1
ATOM 2934 N N . LEU A 1 374 ? 3.970 16.175 -16.164 1.00 51.56 374 LEU A N 1
ATOM 2935 C CA . LEU A 1 374 ? 3.290 16.297 -14.863 1.00 51.56 374 LEU A CA 1
ATOM 2936 C C . LEU A 1 374 ? 4.197 15.882 -13.694 1.00 51.56 374 LEU A C 1
ATOM 2938 O O . LEU A 1 374 ? 3.889 16.176 -12.540 1.00 51.56 374 LEU A O 1
ATOM 2942 N N . TYR A 1 375 ? 5.292 15.193 -14.007 1.00 61.50 375 TYR A N 1
ATOM 2943 C CA . TYR A 1 375 ? 6.299 14.706 -13.088 1.00 61.50 375 TYR A CA 1
ATOM 2944 C C . TYR A 1 375 ? 7.653 15.374 -13.356 1.00 61.50 375 TYR A C 1
ATOM 2946 O O . TYR A 1 375 ? 7.933 15.821 -14.467 1.00 61.50 375 TYR A O 1
ATOM 2954 N N . GLU A 1 376 ? 8.474 15.445 -12.322 1.00 72.75 376 GLU A N 1
ATOM 2955 C CA . GLU A 1 376 ? 9.805 16.047 -12.291 1.00 72.75 376 GLU A CA 1
ATOM 2956 C C . GLU A 1 376 ? 10.831 14.962 -11.946 1.00 72.75 376 GLU A C 1
ATOM 2958 O O . GLU A 1 376 ? 10.528 14.092 -11.124 1.00 72.75 376 GLU A O 1
ATOM 2963 N N . GLU A 1 377 ? 12.005 14.974 -12.591 1.00 83.38 377 GLU A N 1
ATOM 2964 C CA . GLU A 1 377 ? 13.136 14.105 -12.233 1.00 83.38 377 GLU A CA 1
ATOM 2965 C C . GLU A 1 377 ? 14.133 14.894 -11.378 1.00 83.38 377 GLU A C 1
ATOM 2967 O O . GLU A 1 377 ? 14.604 15.973 -11.748 1.00 83.38 377 GLU A O 1
ATOM 2972 N N . LEU A 1 378 ? 14.456 14.329 -10.217 1.00 84.75 378 LEU A N 1
ATOM 2973 C CA . LEU A 1 378 ? 15.506 14.809 -9.333 1.00 84.75 378 LEU A CA 1
ATOM 2974 C C . LEU A 1 378 ? 16.697 13.859 -9.443 1.00 84.75 378 LEU A C 1
ATOM 2976 O O . LEU A 1 378 ? 16.581 12.678 -9.100 1.00 84.75 378 LEU A O 1
ATOM 2980 N N . LEU A 1 379 ? 17.841 14.375 -9.889 1.00 89.56 379 LEU A N 1
ATOM 2981 C CA . LEU A 1 379 ? 19.082 13.617 -10.033 1.00 89.56 379 LEU A CA 1
ATOM 2982 C C . LEU A 1 379 ? 20.105 14.085 -9.000 1.00 89.56 379 LEU A C 1
ATOM 2984 O O . LEU A 1 379 ? 20.324 15.280 -8.811 1.00 89.56 379 LEU A O 1
ATOM 2988 N N . GLY A 1 380 ? 20.794 13.139 -8.372 1.00 88.12 380 GLY A N 1
ATOM 2989 C CA . GLY A 1 380 ? 21.941 13.435 -7.524 1.00 88.12 380 GLY A CA 1
ATOM 2990 C C . GLY A 1 380 ? 22.901 12.265 -7.408 1.00 88.12 380 GLY A C 1
ATOM 2991 O O . GLY A 1 380 ? 22.581 11.132 -7.766 1.00 88.12 380 GLY A O 1
ATOM 2992 N N . SER A 1 381 ? 24.095 12.526 -6.883 1.00 88.75 381 SER A N 1
ATOM 2993 C CA . SER A 1 381 ? 25.105 11.490 -6.659 1.00 88.75 381 SER A CA 1
ATOM 2994 C C . SER A 1 381 ? 25.709 11.580 -5.263 1.00 88.75 381 SER A C 1
ATOM 2996 O O . SER A 1 381 ? 25.751 12.640 -4.640 1.00 88.75 381 SER A O 1
ATOM 2998 N N . THR A 1 382 ? 26.181 10.442 -4.762 1.00 87.81 382 THR A N 1
ATOM 2999 C CA . THR A 1 382 ? 26.934 10.345 -3.512 1.00 87.81 382 THR A CA 1
ATOM 3000 C C . THR A 1 382 ? 28.176 9.481 -3.714 1.00 87.81 382 THR A C 1
ATOM 3002 O O . THR A 1 382 ? 28.195 8.579 -4.555 1.00 87.81 382 THR A O 1
ATOM 3005 N N . SER A 1 383 ? 29.241 9.763 -2.965 1.00 85.25 383 SER A N 1
ATOM 3006 C CA . SER A 1 383 ? 30.528 9.063 -3.055 1.00 85.25 383 SER A CA 1
ATOM 3007 C C . SER A 1 383 ? 31.008 8.638 -1.672 1.00 85.25 383 SER A C 1
ATOM 3009 O O . SER A 1 383 ? 31.184 9.475 -0.789 1.00 85.25 383 SER A O 1
ATOM 3011 N N . HIS A 1 384 ? 31.286 7.346 -1.492 1.00 83.06 384 HIS A N 1
ATOM 3012 C CA . HIS A 1 384 ? 31.806 6.794 -0.240 1.00 83.06 384 HIS A CA 1
ATOM 3013 C C . HIS A 1 384 ? 33.185 6.149 -0.432 1.00 83.06 384 HIS A C 1
ATOM 3015 O O . HIS A 1 384 ? 33.451 5.508 -1.449 1.00 83.06 384 HIS A O 1
ATOM 3021 N N . LEU A 1 385 ? 34.066 6.287 0.564 1.00 83.81 385 LEU A N 1
ATOM 3022 C CA . LEU A 1 385 ? 35.356 5.592 0.610 1.00 83.81 385 LEU A CA 1
ATOM 3023 C C . LEU A 1 385 ? 35.216 4.310 1.434 1.00 83.81 385 LEU A C 1
ATOM 3025 O O . LEU A 1 385 ? 35.059 4.360 2.654 1.00 83.81 385 LEU A O 1
ATOM 3029 N N . VAL A 1 386 ? 35.292 3.162 0.765 1.00 82.31 386 VAL A N 1
ATOM 3030 C CA . VAL A 1 386 ? 35.101 1.845 1.377 1.00 82.31 386 VAL A CA 1
ATOM 3031 C C . VAL A 1 386 ? 36.218 1.573 2.386 1.00 82.31 386 VAL A C 1
ATOM 3033 O O . VAL A 1 386 ? 37.395 1.473 2.038 1.00 82.31 386 VAL A O 1
ATOM 3036 N N . LYS A 1 387 ? 35.850 1.442 3.664 1.00 75.50 387 LYS A N 1
ATOM 3037 C CA . LYS A 1 387 ? 36.808 1.263 4.770 1.00 75.50 387 LYS A CA 1
ATOM 3038 C C . LYS A 1 387 ? 37.529 -0.086 4.711 1.00 75.50 387 LYS A C 1
ATOM 3040 O O . LYS A 1 387 ? 38.713 -0.152 5.031 1.00 75.50 387 LYS A O 1
ATOM 3045 N N . SER A 1 388 ? 36.809 -1.122 4.293 1.00 71.06 388 SER A N 1
ATOM 3046 C CA . SER A 1 388 ? 37.150 -2.552 4.317 1.00 71.06 388 SER A CA 1
ATOM 3047 C C . SER A 1 388 ? 37.974 -3.064 3.132 1.00 71.06 388 SER A C 1
ATOM 3049 O O . SER A 1 388 ? 38.479 -4.179 3.212 1.00 71.06 388 SER A O 1
ATOM 3051 N N . LEU A 1 389 ? 38.102 -2.300 2.042 1.00 76.06 389 LEU A N 1
ATOM 3052 C CA . LEU A 1 389 ? 38.737 -2.748 0.795 1.00 76.06 389 LEU A CA 1
ATOM 3053 C C . LEU A 1 389 ? 39.898 -1.835 0.389 1.00 76.06 389 LEU A C 1
ATOM 3055 O O . LEU A 1 389 ? 39.927 -0.651 0.740 1.00 76.06 389 LEU A O 1
ATOM 3059 N N . ARG A 1 390 ? 40.844 -2.387 -0.376 1.00 76.31 390 ARG A N 1
ATOM 3060 C CA . ARG A 1 390 ? 41.951 -1.667 -1.024 1.00 76.31 390 ARG A CA 1
ATOM 3061 C C . ARG A 1 390 ? 42.059 -2.074 -2.497 1.00 76.31 390 ARG A C 1
ATOM 3063 O O . ARG A 1 390 ? 41.622 -3.168 -2.862 1.00 76.31 390 ARG A O 1
ATOM 3070 N N . ASN A 1 391 ? 42.637 -1.211 -3.334 1.00 74.38 391 ASN A N 1
ATOM 3071 C CA . ASN A 1 391 ? 43.086 -1.613 -4.665 1.00 74.38 391 ASN A CA 1
ATOM 3072 C C . ASN A 1 391 ? 44.241 -2.614 -4.521 1.00 74.38 391 ASN A C 1
ATOM 3074 O O . ASN A 1 391 ? 45.101 -2.451 -3.653 1.00 74.38 391 ASN A O 1
ATOM 3078 N N . LYS A 1 392 ? 44.267 -3.640 -5.377 1.00 71.56 392 LYS A N 1
ATOM 3079 C CA . LYS A 1 392 ? 45.305 -4.672 -5.345 1.00 71.56 392 LYS A CA 1
ATOM 3080 C C . LYS A 1 392 ? 46.667 -4.139 -5.779 1.00 71.56 392 LYS A C 1
ATOM 3082 O O . LYS A 1 392 ? 47.677 -4.661 -5.315 1.00 71.56 392 LYS A O 1
ATOM 3087 N N . GLU A 1 393 ? 46.713 -3.142 -6.658 1.00 70.56 393 GLU A N 1
ATOM 3088 C CA . GLU A 1 393 ? 47.964 -2.615 -7.217 1.00 70.56 393 GLU A CA 1
ATOM 3089 C C . GLU A 1 393 ? 48.639 -1.639 -6.248 1.00 70.56 393 GLU A C 1
ATOM 3091 O O . GLU A 1 393 ? 49.678 -1.985 -5.685 1.00 70.56 393 GLU A O 1
ATOM 3096 N N . ASP A 1 394 ? 48.005 -0.493 -5.981 1.00 71.25 394 ASP A N 1
ATOM 3097 C CA . ASP A 1 394 ? 48.600 0.623 -5.220 1.00 71.25 394 ASP A CA 1
ATOM 3098 C C . ASP A 1 394 ? 48.341 0.584 -3.706 1.00 71.25 394 ASP A C 1
ATOM 3100 O O . ASP A 1 394 ? 48.777 1.477 -2.983 1.00 71.25 394 ASP A O 1
ATOM 3104 N N . GLY A 1 395 ? 47.523 -0.355 -3.218 1.00 68.56 395 GLY A N 1
ATOM 3105 C CA . GLY A 1 395 ? 47.002 -0.316 -1.845 1.00 68.56 395 GLY A CA 1
ATOM 3106 C C . GLY A 1 395 ? 46.013 0.833 -1.577 1.00 68.56 395 GLY A C 1
ATOM 3107 O O . GLY A 1 395 ? 45.585 1.021 -0.444 1.00 68.56 395 GLY A O 1
ATOM 3108 N N . GLY A 1 396 ? 45.604 1.605 -2.591 1.00 76.44 396 GLY A N 1
ATOM 3109 C CA . GLY A 1 396 ? 44.702 2.755 -2.437 1.00 76.44 396 GLY A CA 1
ATOM 3110 C C . GLY A 1 396 ? 43.307 2.401 -1.892 1.00 76.44 396 GLY A C 1
ATOM 3111 O O . GLY A 1 396 ? 42.812 1.287 -2.064 1.00 76.44 396 GLY A O 1
ATOM 3112 N N . LYS A 1 397 ? 42.628 3.358 -1.244 1.00 78.94 397 LYS A N 1
ATOM 3113 C CA . LYS A 1 397 ? 41.235 3.183 -0.781 1.00 78.94 397 LYS A CA 1
ATOM 3114 C C . LYS A 1 397 ? 40.263 3.172 -1.961 1.00 78.94 397 LYS A C 1
ATOM 3116 O O . LYS A 1 397 ? 40.273 4.085 -2.780 1.00 78.94 397 LYS A O 1
ATOM 3121 N N . VAL A 1 398 ? 39.369 2.187 -1.986 1.00 82.25 398 VAL A N 1
ATOM 3122 C CA . VAL A 1 398 ? 38.346 2.045 -3.030 1.00 82.25 398 VAL A CA 1
ATOM 3123 C C . VAL A 1 398 ? 37.239 3.092 -2.832 1.00 82.25 398 VAL A C 1
ATOM 3125 O O . VAL A 1 398 ? 36.665 3.188 -1.744 1.00 82.25 398 VAL A O 1
ATOM 3128 N N . ARG A 1 399 ? 36.922 3.871 -3.874 1.00 83.88 399 ARG A N 1
ATOM 3129 C CA . ARG A 1 399 ? 35.760 4.778 -3.904 1.00 83.88 399 ARG A CA 1
ATOM 3130 C C . ARG A 1 399 ? 34.586 4.078 -4.587 1.00 83.88 399 ARG A C 1
ATOM 3132 O O . ARG A 1 399 ? 34.768 3.474 -5.636 1.00 83.88 399 ARG A O 1
ATOM 3139 N N . LEU A 1 400 ? 33.393 4.200 -4.016 1.00 85.69 400 LEU A N 1
ATOM 3140 C CA . LEU A 1 400 ? 32.137 3.823 -4.659 1.00 85.69 400 LEU A CA 1
ATOM 3141 C C . LEU A 1 400 ? 31.290 5.078 -4.880 1.00 85.69 400 LEU A C 1
ATOM 3143 O O . LEU A 1 400 ? 31.041 5.820 -3.929 1.00 85.69 400 LEU A O 1
ATOM 3147 N N . THR A 1 401 ? 30.821 5.269 -6.110 1.00 87.56 401 THR A N 1
ATOM 3148 C CA . THR A 1 401 ? 29.837 6.297 -6.472 1.00 87.56 401 THR A CA 1
ATOM 3149 C C . THR A 1 401 ? 28.468 5.644 -6.643 1.00 87.56 401 THR A C 1
ATOM 3151 O O . THR A 1 401 ? 28.362 4.533 -7.166 1.00 87.56 401 THR A O 1
ATOM 3154 N N . SER A 1 402 ? 27.409 6.308 -6.189 1.00 90.12 402 SER A N 1
ATOM 3155 C CA . SER A 1 402 ? 26.024 5.909 -6.460 1.00 90.12 402 SER A CA 1
ATOM 3156 C C . SER A 1 402 ? 25.206 7.118 -6.888 1.00 90.12 402 SER A C 1
ATOM 3158 O O . SER A 1 402 ? 25.233 8.145 -6.212 1.00 90.12 402 SER A O 1
ATOM 3160 N N . GLU A 1 403 ? 24.485 6.987 -7.995 1.00 91.56 403 GLU A N 1
ATOM 3161 C CA . GLU A 1 403 ? 23.536 7.983 -8.495 1.00 91.56 403 GLU A CA 1
ATOM 3162 C C . GLU A 1 403 ? 22.125 7.612 -8.037 1.00 91.56 403 GLU A C 1
ATOM 3164 O O . GLU A 1 403 ? 21.750 6.444 -8.097 1.00 91.56 403 GLU A O 1
ATOM 3169 N N . MET A 1 404 ? 21.345 8.588 -7.580 1.00 91.75 404 MET A N 1
ATOM 3170 C CA . MET A 1 404 ? 19.932 8.438 -7.238 1.00 91.75 404 MET A CA 1
ATOM 3171 C C . MET A 1 404 ? 19.101 9.307 -8.181 1.00 91.75 404 MET A C 1
ATOM 3173 O O . MET A 1 404 ? 19.387 10.492 -8.348 1.00 91.75 404 MET A O 1
ATOM 3177 N N . ARG A 1 405 ? 18.065 8.702 -8.762 1.00 91.00 405 ARG A N 1
ATOM 3178 C CA . ARG A 1 405 ? 17.012 9.364 -9.538 1.00 91.00 405 ARG A CA 1
ATOM 3179 C C . ARG A 1 405 ? 15.694 9.157 -8.820 1.00 91.00 405 ARG A C 1
ATOM 3181 O O . ARG A 1 405 ? 15.358 8.007 -8.531 1.00 91.00 405 ARG A O 1
ATOM 3188 N N . LEU A 1 406 ? 14.975 10.235 -8.531 1.00 87.75 406 LEU A N 1
ATOM 3189 C CA . LEU A 1 406 ? 13.617 10.189 -7.991 1.00 87.75 406 LEU A CA 1
ATOM 3190 C C . LEU A 1 406 ? 12.656 10.908 -8.936 1.00 87.75 406 LEU A C 1
ATOM 3192 O O . LEU A 1 406 ? 13.017 11.925 -9.523 1.00 87.75 406 LEU A O 1
ATOM 3196 N N . TRP A 1 407 ? 11.419 10.421 -9.004 1.00 84.25 407 TRP A N 1
ATOM 3197 C CA . TRP A 1 407 ? 10.324 11.069 -9.716 1.00 84.25 407 TRP A CA 1
ATOM 3198 C C . TRP A 1 407 ? 9.181 11.410 -8.758 1.00 84.25 407 TRP A C 1
ATOM 3200 O O . TRP A 1 407 ? 8.750 10.574 -7.956 1.00 84.25 407 TRP A O 1
ATOM 3210 N N . HIS A 1 408 ? 8.649 12.626 -8.876 1.00 75.75 408 HIS A N 1
ATOM 3211 C CA . HIS A 1 408 ? 7.457 13.093 -8.158 1.00 75.75 408 HIS A CA 1
ATOM 3212 C C . HIS A 1 408 ? 6.572 13.954 -9.057 1.00 75.75 408 HIS A C 1
ATOM 3214 O O . HIS A 1 408 ? 7.011 14.389 -10.115 1.00 75.75 408 HIS A O 1
ATOM 3220 N N . ARG A 1 409 ? 5.313 14.212 -8.671 1.00 67.88 409 ARG A N 1
ATOM 3221 C CA . ARG A 1 409 ? 4.466 15.177 -9.396 1.00 67.88 409 ARG A CA 1
ATOM 3222 C C . ARG A 1 409 ? 5.007 16.591 -9.159 1.00 67.88 409 ARG A C 1
ATOM 3224 O O . ARG A 1 409 ? 5.350 16.908 -8.020 1.00 67.88 409 ARG A O 1
ATOM 3231 N N . LYS A 1 410 ? 5.054 17.440 -10.190 1.00 61.38 410 LYS A N 1
ATOM 3232 C CA . LYS A 1 410 ? 5.341 18.875 -10.022 1.00 61.38 410 LYS A CA 1
ATOM 3233 C C . LYS A 1 410 ? 4.286 19.480 -9.097 1.00 61.38 410 LYS A C 1
ATOM 3235 O O . LYS A 1 410 ? 3.090 19.355 -9.371 1.00 61.38 410 LYS A O 1
ATOM 3240 N N . ASN A 1 411 ? 4.718 20.089 -7.995 1.00 51.06 411 ASN A N 1
ATOM 3241 C CA . ASN A 1 411 ? 3.810 20.814 -7.108 1.00 51.06 411 ASN A CA 1
ATOM 3242 C C . ASN A 1 411 ? 3.444 22.155 -7.762 1.00 51.06 411 ASN A C 1
ATOM 3244 O O . ASN A 1 411 ? 4.356 22.864 -8.191 1.00 51.06 411 ASN A O 1
ATOM 3248 N N . PRO A 1 412 ? 2.160 22.553 -7.808 1.00 40.72 412 PRO A N 1
ATOM 3249 C CA . PRO A 1 412 ? 1.826 23.948 -8.062 1.00 40.72 412 PRO A CA 1
ATOM 3250 C C . PRO A 1 412 ? 2.395 24.819 -6.930 1.00 40.72 412 PRO A C 1
ATOM 3252 O O . PRO A 1 412 ? 2.487 24.385 -5.777 1.00 40.72 412 PRO A O 1
ATOM 3255 N N . HIS A 1 413 ? 2.785 26.055 -7.250 1.00 38.53 413 HIS A N 1
ATOM 3256 C CA . HIS A 1 413 ? 3.217 27.020 -6.237 1.00 38.53 413 HIS A CA 1
ATOM 3257 C C . HIS A 1 413 ? 2.085 27.300 -5.231 1.00 38.53 413 HIS A C 1
ATOM 3259 O O . HIS A 1 413 ? 0.904 27.175 -5.551 1.00 38.53 413 HIS A O 1
ATOM 3265 N N . PHE A 1 414 ? 2.435 27.712 -4.008 1.00 37.41 414 PHE A N 1
ATOM 3266 C CA . PHE A 1 414 ? 1.451 28.128 -3.005 1.00 37.41 414 PHE A CA 1
ATOM 3267 C C . PHE A 1 414 ? 0.678 29.367 -3.488 1.00 37.41 414 PHE A C 1
ATOM 3269 O O . PHE A 1 414 ? 1.188 30.482 -3.397 1.00 37.41 414 PHE A O 1
ATOM 3276 N N . VAL A 1 415 ? -0.556 29.183 -3.964 1.00 32.72 415 VAL A N 1
ATOM 3277 C CA . VAL A 1 415 ? -1.448 30.289 -4.346 1.00 32.72 415 VAL A CA 1
ATOM 3278 C C . VAL A 1 415 ? -2.152 30.838 -3.093 1.00 32.72 415 VAL A C 1
ATOM 3280 O O . VAL A 1 415 ? -2.889 30.091 -2.440 1.00 32.72 415 VAL A O 1
ATOM 3283 N N . PRO A 1 416 ? -1.959 32.117 -2.716 1.00 30.91 416 PRO A N 1
ATOM 3284 C CA . PRO A 1 416 ? -2.693 32.726 -1.610 1.00 30.91 416 PRO A CA 1
ATOM 3285 C C . PRO A 1 416 ? -4.146 33.007 -2.017 1.00 30.91 416 PRO A C 1
ATOM 3287 O O . PRO A 1 416 ? -4.411 33.728 -2.979 1.00 30.91 416 PRO A O 1
ATOM 3290 N N . VAL A 1 417 ? -5.110 32.470 -1.262 1.00 34.56 417 VAL A N 1
ATOM 3291 C CA . VAL A 1 417 ? -6.534 32.768 -1.471 1.00 34.56 417 VAL A CA 1
ATOM 3292 C C . VAL A 1 417 ? -6.905 34.002 -0.648 1.00 34.56 417 VAL A C 1
ATOM 3294 O O . VAL A 1 417 ? -7.098 33.931 0.568 1.00 34.56 417 VAL A O 1
ATOM 3297 N N . TYR A 1 418 ? -7.000 35.150 -1.319 1.00 33.50 418 TYR A N 1
ATOM 3298 C CA . TYR A 1 418 ? -7.431 36.401 -0.699 1.00 33.50 418 TYR A CA 1
ATOM 3299 C C . TYR A 1 418 ? -8.927 36.365 -0.375 1.00 33.50 418 TYR A C 1
ATOM 3301 O O . TYR A 1 418 ? -9.772 36.261 -1.265 1.00 33.50 418 TYR A O 1
ATOM 3309 N N . THR A 1 419 ? -9.266 36.482 0.910 1.00 33.28 419 THR A N 1
ATOM 3310 C CA . THR A 1 419 ? -10.657 36.671 1.343 1.00 33.28 419 THR A CA 1
ATOM 3311 C C . THR A 1 419 ? -11.055 38.147 1.273 1.00 33.28 419 THR A C 1
ATOM 3313 O O . THR A 1 419 ? -10.237 39.036 1.508 1.00 33.28 419 THR A O 1
ATOM 3316 N N . SER A 1 420 ? -12.342 38.427 1.044 1.00 35.06 420 SER A N 1
ATOM 3317 C CA . SER A 1 420 ? -12.913 39.787 1.052 1.00 35.06 420 SER A CA 1
ATOM 3318 C C . SER A 1 420 ? -12.797 40.522 2.400 1.00 35.06 420 SER A C 1
ATOM 3320 O O . SER A 1 420 ? -13.057 41.719 2.470 1.00 35.06 420 SER A O 1
ATOM 3322 N N . ALA A 1 421 ? -12.369 39.827 3.461 1.00 34.28 421 ALA A N 1
ATOM 3323 C CA . ALA A 1 421 ? -12.084 40.379 4.785 1.00 34.28 421 ALA A CA 1
ATOM 3324 C C . ALA A 1 421 ? -10.580 40.635 5.041 1.00 34.28 421 ALA A C 1
ATOM 3326 O O . ALA A 1 421 ? -10.188 40.886 6.180 1.00 34.28 421 ALA A O 1
ATOM 3327 N N . GLY A 1 422 ? -9.718 40.529 4.021 1.00 28.25 422 GLY A N 1
ATOM 3328 C CA . GLY A 1 422 ? -8.283 40.823 4.138 1.00 28.25 422 GLY A CA 1
ATOM 3329 C C . GLY A 1 422 ? -7.468 39.799 4.940 1.00 28.25 422 GLY A C 1
ATOM 3330 O O . GLY A 1 422 ? -6.322 40.074 5.287 1.00 28.25 422 GLY A O 1
ATOM 3331 N N . ARG A 1 423 ? -8.028 38.619 5.240 1.00 29.81 423 ARG A N 1
ATOM 3332 C CA . ARG A 1 423 ? -7.269 37.481 5.782 1.00 29.81 423 ARG A CA 1
ATOM 3333 C C . ARG A 1 423 ? -6.765 36.591 4.654 1.00 29.81 423 ARG A C 1
ATOM 3335 O O . ARG A 1 423 ? -7.544 36.197 3.784 1.00 29.81 423 ARG A O 1
ATOM 3342 N N . GLU A 1 424 ? -5.491 36.228 4.728 1.00 30.27 424 GLU A N 1
ATOM 3343 C CA . GLU A 1 424 ? -4.922 35.121 3.964 1.00 30.27 424 GLU A CA 1
ATOM 3344 C C . GLU A 1 424 ? -5.397 33.792 4.568 1.00 30.27 424 GLU A C 1
ATOM 3346 O O . GLU A 1 424 ? -5.064 33.472 5.711 1.00 30.27 424 GLU A O 1
ATOM 3351 N N . GLU A 1 425 ? -6.143 32.993 3.805 1.00 32.41 425 GLU A N 1
ATOM 3352 C CA . GLU A 1 425 ? -6.324 31.571 4.112 1.00 32.41 425 GLU A CA 1
ATOM 3353 C C . GLU A 1 425 ? -5.482 30.748 3.132 1.00 32.41 425 GLU A C 1
ATOM 3355 O O . GLU A 1 425 ? -5.774 30.654 1.940 1.00 32.41 425 GLU A O 1
ATOM 3360 N N . THR A 1 426 ? -4.398 30.148 3.629 1.00 33.09 426 THR A N 1
ATOM 3361 C CA . THR A 1 426 ? -3.527 29.280 2.824 1.00 33.09 426 THR A CA 1
ATOM 3362 C C . THR A 1 426 ? -4.124 27.876 2.728 1.00 33.09 426 THR A C 1
ATOM 3364 O O . THR A 1 426 ? -3.880 27.006 3.568 1.00 33.09 426 THR A O 1
ATOM 3367 N N . VAL A 1 427 ? -4.926 27.648 1.685 1.00 37.41 427 VAL A N 1
ATOM 3368 C CA . VAL A 1 427 ? -5.546 26.346 1.394 1.00 37.41 427 VAL A CA 1
ATOM 3369 C C . VAL A 1 427 ? -4.475 25.342 0.946 1.00 37.41 427 VAL A C 1
ATOM 3371 O O . VAL A 1 427 ? -4.148 25.221 -0.231 1.00 37.41 427 VAL A O 1
ATOM 3374 N N . LYS A 1 428 ? -3.903 24.606 1.905 1.00 41.44 428 LYS A N 1
ATOM 3375 C CA . LYS A 1 428 ? -2.987 23.492 1.624 1.00 41.44 428 LYS A CA 1
ATOM 3376 C C . LYS A 1 428 ? -3.756 22.301 1.049 1.00 41.44 428 LYS A C 1
ATOM 3378 O O . LYS A 1 428 ? -4.515 21.657 1.772 1.00 41.44 428 LYS A O 1
ATOM 3383 N N . LEU A 1 429 ? -3.508 21.972 -0.216 1.00 43.75 429 LEU A N 1
ATOM 3384 C CA . LEU A 1 429 ? -4.036 20.767 -0.861 1.00 43.75 429 LEU A CA 1
ATOM 3385 C C . LEU A 1 429 ? -3.450 19.496 -0.215 1.00 43.75 429 LEU A C 1
ATOM 3387 O O . LEU A 1 429 ? -2.238 19.396 0.003 1.00 43.75 429 LEU A O 1
ATOM 3391 N N . ARG A 1 430 ? -4.305 18.509 0.096 1.00 50.72 430 ARG A N 1
ATOM 3392 C CA . ARG A 1 430 ? -3.891 17.220 0.683 1.00 50.72 430 ARG A CA 1
ATOM 3393 C C . ARG A 1 430 ? -3.357 16.261 -0.389 1.00 50.72 430 ARG A C 1
ATOM 3395 O O . ARG A 1 430 ? -4.090 15.417 -0.900 1.00 50.72 430 ARG A O 1
ATOM 3402 N N . GLY A 1 431 ? -2.054 16.367 -0.648 1.00 51.25 431 GLY A N 1
ATOM 3403 C CA . GLY A 1 431 ? -1.258 15.364 -1.363 1.00 51.25 431 GLY A CA 1
ATOM 3404 C C . GLY A 1 431 ? -1.413 15.364 -2.886 1.00 51.25 431 GLY A C 1
ATOM 3405 O O . GLY A 1 431 ? -2.368 15.897 -3.447 1.00 51.25 431 GLY A O 1
ATOM 3406 N N . SER A 1 432 ? -0.454 14.733 -3.564 1.00 55.56 432 SER A N 1
ATOM 3407 C CA . SER A 1 432 ? -0.498 14.506 -5.015 1.00 55.56 432 SER A CA 1
ATOM 3408 C C . SER A 1 432 ? -0.830 13.039 -5.330 1.00 55.56 432 SER A C 1
ATOM 3410 O O . SER A 1 432 ? -0.452 12.154 -4.557 1.00 55.56 432 SER A O 1
ATOM 3412 N N . PRO A 1 433 ? -1.533 12.739 -6.440 1.00 62.00 433 PRO A N 1
ATOM 3413 C CA . PRO A 1 433 ? -1.813 11.360 -6.821 1.00 62.00 433 PRO A CA 1
ATOM 3414 C C . PRO A 1 433 ? -0.493 10.642 -7.148 1.00 62.00 433 PRO A C 1
ATOM 3416 O O . PRO A 1 433 ? 0.301 11.179 -7.930 1.00 62.00 433 PRO A O 1
ATOM 3419 N N . PRO A 1 434 ? -0.242 9.441 -6.590 1.00 66.38 434 PRO A N 1
ATOM 3420 C CA . PRO A 1 434 ? 1.024 8.747 -6.787 1.00 66.38 434 PRO A CA 1
ATOM 3421 C C . PRO A 1 434 ? 1.247 8.379 -8.258 1.00 66.38 434 PRO A C 1
ATOM 3423 O O . PRO A 1 434 ? 0.297 8.118 -9.006 1.00 66.38 434 PRO A O 1
ATOM 3426 N N . LEU A 1 435 ? 2.525 8.328 -8.648 1.00 74.88 435 LEU A N 1
ATOM 3427 C CA . LEU A 1 435 ? 2.986 7.793 -9.934 1.00 74.88 435 LEU A CA 1
ATOM 3428 C C . LEU A 1 435 ? 2.377 6.406 -10.209 1.00 74.88 435 LEU A C 1
ATOM 3430 O O . LEU A 1 435 ? 2.176 5.645 -9.265 1.00 74.88 435 LEU A O 1
ATOM 3434 N N . PRO A 1 436 ? 2.087 6.048 -11.471 1.00 77.56 436 PRO A N 1
ATOM 3435 C CA . PRO A 1 436 ? 1.565 4.728 -11.815 1.00 77.56 436 PRO A CA 1
ATOM 3436 C C . PRO A 1 436 ? 2.593 3.621 -11.543 1.00 77.56 436 PRO A C 1
ATOM 3438 O O . PRO A 1 436 ? 3.800 3.850 -11.620 1.00 77.56 436 PRO A O 1
ATOM 3441 N N . LEU A 1 437 ? 2.109 2.400 -11.307 1.00 85.94 437 LEU A N 1
ATOM 3442 C CA . LEU A 1 437 ? 2.955 1.209 -11.308 1.00 85.94 437 LEU A CA 1
ATOM 3443 C C . LEU A 1 437 ? 3.426 0.898 -12.743 1.00 85.94 437 LEU A C 1
ATOM 3445 O O . LEU A 1 437 ? 2.668 1.049 -13.704 1.00 85.94 437 LEU A O 1
ATOM 3449 N N . THR A 1 438 ? 4.675 0.458 -12.882 1.00 89.56 438 THR A N 1
ATOM 3450 C CA . THR A 1 438 ? 5.315 0.107 -14.162 1.00 89.56 438 THR A CA 1
ATOM 3451 C C . THR A 1 438 ? 6.042 -1.236 -14.062 1.00 89.56 438 THR A C 1
ATOM 3453 O O . THR A 1 438 ? 6.200 -1.789 -12.973 1.00 89.56 438 THR A O 1
ATOM 3456 N N . PHE A 1 439 ? 6.485 -1.776 -15.195 1.00 90.50 439 PHE A N 1
ATOM 3457 C CA . PHE A 1 439 ? 7.412 -2.901 -15.288 1.00 90.50 439 PHE A CA 1
ATOM 3458 C C . PHE A 1 439 ? 8.874 -2.445 -15.150 1.00 90.50 439 PHE A C 1
ATOM 3460 O O . PHE A 1 439 ? 9.214 -1.286 -15.384 1.00 90.50 439 PHE A O 1
ATOM 3467 N N . ASP A 1 440 ? 9.751 -3.371 -14.765 1.00 87.75 440 ASP A N 1
ATOM 3468 C CA . ASP A 1 440 ? 11.198 -3.168 -14.728 1.00 87.75 440 ASP A CA 1
ATOM 3469 C C . ASP A 1 440 ? 11.818 -3.511 -16.095 1.00 87.75 440 ASP A C 1
ATOM 3471 O O . ASP A 1 440 ? 11.961 -4.682 -16.456 1.00 87.75 440 ASP A O 1
ATOM 3475 N N . ASN A 1 441 ? 12.231 -2.481 -16.841 1.00 83.56 441 ASN A N 1
ATOM 3476 C CA . ASN A 1 441 ? 12.896 -2.607 -18.148 1.00 83.56 441 ASN A CA 1
ATOM 3477 C C . ASN A 1 441 ? 14.244 -3.361 -18.095 1.00 83.56 441 ASN A C 1
ATOM 3479 O O . ASN A 1 441 ? 14.808 -3.678 -19.138 1.00 83.56 441 ASN A O 1
ATOM 3483 N N . GLY A 1 442 ? 14.796 -3.628 -16.907 1.00 79.75 442 GLY A N 1
ATOM 3484 C CA . GLY A 1 442 ? 15.963 -4.487 -16.709 1.00 79.75 442 GLY A CA 1
ATOM 3485 C C . GLY A 1 442 ? 15.626 -5.913 -16.258 1.00 79.75 442 GLY A C 1
ATOM 3486 O O . GLY A 1 442 ? 16.552 -6.689 -16.010 1.00 79.75 442 GLY A O 1
ATOM 3487 N N . TYR A 1 443 ? 14.343 -6.264 -16.091 1.00 85.75 443 TYR A N 1
ATOM 3488 C CA . TYR A 1 443 ? 13.936 -7.501 -15.418 1.00 85.75 443 TYR A CA 1
ATOM 3489 C C . TYR A 1 443 ? 12.672 -8.168 -15.998 1.00 85.75 443 TYR A C 1
ATOM 3491 O O . TYR A 1 443 ? 11.692 -8.464 -15.305 1.00 85.75 443 TYR A O 1
ATOM 3499 N N . HIS A 1 444 ? 12.729 -8.471 -17.294 1.00 88.38 444 HIS A N 1
ATOM 3500 C CA . HIS A 1 444 ? 11.734 -9.268 -18.011 1.00 88.38 444 HIS A CA 1
ATOM 3501 C C . HIS A 1 444 ? 12.391 -10.345 -18.885 1.00 88.38 444 HIS A C 1
ATOM 3503 O O . HIS A 1 444 ? 13.585 -10.298 -19.184 1.00 88.38 444 HIS A O 1
ATOM 3509 N N . ALA A 1 445 ? 11.613 -11.354 -19.271 1.00 87.69 445 ALA A N 1
ATOM 3510 C CA . ALA A 1 445 ? 12.029 -12.356 -20.242 1.00 87.69 445 ALA A CA 1
ATOM 3511 C C . ALA A 1 445 ? 12.234 -11.717 -21.634 1.00 87.69 445 ALA A C 1
ATOM 3513 O O . ALA A 1 445 ? 11.479 -10.813 -21.998 1.00 87.69 445 ALA A O 1
ATOM 3514 N N . PRO A 1 446 ? 13.189 -12.209 -22.447 1.00 86.00 446 PRO A N 1
ATOM 3515 C CA . PRO A 1 446 ? 13.492 -11.632 -23.760 1.00 86.00 446 PRO A CA 1
ATOM 3516 C C . PRO A 1 446 ? 12.368 -11.803 -24.795 1.00 86.00 446 PRO A C 1
ATOM 3518 O O . PRO A 1 446 ? 12.380 -11.112 -25.805 1.00 86.00 446 PRO A O 1
ATOM 3521 N N . SER A 1 447 ? 11.396 -12.690 -24.550 1.00 87.31 447 SER A N 1
ATOM 3522 C CA . SER A 1 447 ? 10.187 -12.845 -25.371 1.00 87.31 447 SER A CA 1
ATOM 3523 C C . SER A 1 447 ? 9.035 -11.909 -24.970 1.00 87.31 447 SER A C 1
ATOM 3525 O O . SER A 1 447 ? 7.937 -12.034 -25.508 1.00 87.31 447 SER A O 1
ATOM 3527 N N . ILE A 1 448 ? 9.262 -10.987 -24.026 1.00 88.94 448 ILE A N 1
ATOM 3528 C CA . ILE A 1 448 ? 8.309 -9.947 -23.619 1.00 88.94 448 ILE A CA 1
ATOM 3529 C C . ILE A 1 448 ? 8.890 -8.580 -23.986 1.00 88.94 448 ILE A C 1
ATOM 3531 O O . ILE A 1 448 ? 10.017 -8.281 -23.590 1.00 88.94 448 ILE A O 1
ATOM 3535 N N . SER A 1 449 ? 8.110 -7.732 -24.654 1.00 89.62 449 SER A N 1
ATOM 3536 C CA . SER A 1 449 ? 8.391 -6.300 -24.791 1.00 89.62 449 SER A CA 1
ATOM 3537 C C . SER A 1 449 ? 7.539 -5.467 -23.827 1.00 89.62 449 SER A C 1
ATOM 3539 O O . SER A 1 449 ? 6.408 -5.829 -23.486 1.00 89.62 449 SER A O 1
ATOM 3541 N N . ILE A 1 450 ? 8.109 -4.355 -23.353 1.00 89.25 450 ILE A N 1
ATOM 3542 C CA . ILE A 1 450 ? 7.471 -3.392 -22.445 1.00 89.25 450 ILE A CA 1
ATOM 3543 C C . ILE A 1 450 ? 7.236 -2.083 -23.210 1.00 89.25 450 ILE A C 1
ATOM 3545 O O . ILE A 1 450 ? 8.074 -1.670 -24.012 1.00 89.25 450 ILE A O 1
ATOM 3549 N N . SER A 1 451 ? 6.098 -1.434 -22.965 1.00 86.19 451 SER A N 1
ATOM 3550 C CA . SER A 1 451 ? 5.725 -0.149 -23.568 1.00 86.19 451 SER A CA 1
ATOM 3551 C C . SER A 1 451 ? 6.651 1.012 -23.176 1.00 86.19 451 SER A C 1
ATOM 3553 O O . SER A 1 451 ? 7.281 1.011 -22.118 1.00 86.19 451 SER A O 1
ATOM 3555 N N . GLN A 1 452 ? 6.665 2.076 -23.983 1.00 78.62 452 GLN A N 1
ATOM 3556 C CA . GLN A 1 452 ? 7.421 3.308 -23.715 1.00 78.62 452 GLN A CA 1
ATOM 3557 C C . GLN A 1 452 ? 6.984 3.983 -22.404 1.00 78.62 452 GLN A C 1
ATOM 3559 O O . GLN A 1 452 ? 7.802 4.567 -21.701 1.00 78.62 452 GLN A O 1
ATOM 3564 N N . ASN A 1 453 ? 5.698 3.871 -22.042 1.00 74.31 453 ASN A N 1
ATOM 3565 C CA . ASN A 1 453 ? 5.165 4.360 -20.764 1.00 74.31 453 ASN A CA 1
ATOM 3566 C C . ASN A 1 453 ? 5.407 3.401 -19.574 1.00 74.31 453 ASN A C 1
ATOM 3568 O O . ASN A 1 453 ? 4.942 3.674 -18.468 1.00 74.31 453 ASN A O 1
ATOM 3572 N N . GLY A 1 454 ? 6.067 2.259 -19.801 1.00 83.44 454 GLY A N 1
ATOM 3573 C CA . GLY A 1 454 ? 6.395 1.245 -18.799 1.00 83.44 454 GLY A CA 1
ATOM 3574 C C . GLY A 1 454 ? 5.212 0.461 -18.220 1.00 83.44 454 GLY A C 1
ATOM 3575 O O . GLY A 1 454 ? 5.435 -0.386 -17.361 1.00 83.44 454 GLY A O 1
ATOM 3576 N N . ARG A 1 455 ? 3.957 0.722 -18.614 1.00 86.12 455 ARG A N 1
ATOM 3577 C CA . ARG A 1 455 ? 2.769 0.126 -17.967 1.00 86.12 455 ARG A CA 1
ATOM 3578 C C . ARG A 1 455 ? 2.276 -1.182 -18.577 1.00 86.12 455 ARG A C 1
ATOM 3580 O O . ARG A 1 455 ? 1.522 -1.887 -17.913 1.00 86.12 455 ARG A O 1
ATOM 3587 N N . MET A 1 456 ? 2.633 -1.488 -19.820 1.00 89.38 456 MET A N 1
ATOM 3588 C CA . MET A 1 456 ? 2.068 -2.597 -20.592 1.00 89.38 456 MET A CA 1
ATOM 3589 C C . MET A 1 456 ? 3.170 -3.574 -21.002 1.00 89.38 456 MET A C 1
ATOM 3591 O O . MET A 1 456 ? 4.241 -3.156 -21.437 1.00 89.38 456 MET A O 1
ATOM 3595 N N . ALA A 1 457 ? 2.887 -4.870 -20.881 1.00 91.31 457 ALA A N 1
ATOM 3596 C CA . ALA A 1 457 ? 3.766 -5.957 -21.300 1.00 91.31 457 ALA A CA 1
ATOM 3597 C C . ALA A 1 457 ? 3.073 -6.789 -22.387 1.00 91.31 457 ALA A C 1
ATOM 3599 O O . ALA A 1 457 ? 1.896 -7.124 -22.241 1.00 91.31 457 ALA A O 1
ATOM 3600 N N . THR A 1 458 ? 3.797 -7.117 -23.460 1.00 91.12 458 THR A N 1
ATOM 3601 C CA . THR A 1 458 ? 3.310 -7.917 -24.600 1.00 91.12 458 THR A CA 1
ATOM 3602 C C . THR A 1 458 ? 4.258 -9.086 -24.861 1.00 91.12 458 THR A C 1
ATOM 3604 O O . THR A 1 458 ? 5.470 -8.892 -24.859 1.00 91.12 458 THR A O 1
ATOM 3607 N N . CYS A 1 459 ? 3.738 -10.289 -25.101 1.00 89.88 459 CYS A N 1
ATOM 3608 C CA . CYS A 1 459 ? 4.538 -11.450 -25.489 1.00 89.88 459 CYS A CA 1
ATOM 3609 C C . CYS A 1 459 ? 4.731 -11.490 -27.014 1.00 89.88 459 CYS A C 1
ATOM 3611 O O . CYS A 1 459 ? 3.768 -11.643 -27.764 1.00 89.88 459 CYS A O 1
ATOM 3613 N N . GLU A 1 460 ? 5.975 -11.373 -27.480 1.00 85.94 460 GLU A N 1
ATOM 3614 C CA . GLU A 1 460 ? 6.308 -11.356 -28.913 1.00 85.94 460 GLU A CA 1
ATOM 3615 C C . GLU A 1 460 ? 6.593 -12.758 -29.478 1.00 85.94 460 GLU A C 1
ATOM 3617 O O . GLU A 1 460 ? 6.515 -12.965 -30.688 1.00 85.94 460 GLU A O 1
ATOM 3622 N N . ALA A 1 461 ? 6.916 -13.737 -28.621 1.00 78.44 461 ALA A N 1
ATOM 3623 C CA . ALA A 1 461 ? 7.272 -15.090 -29.047 1.00 78.44 461 ALA A CA 1
ATOM 3624 C C . ALA A 1 461 ? 6.789 -16.171 -28.065 1.00 78.44 461 ALA A C 1
ATOM 3626 O O . ALA A 1 461 ? 7.167 -16.194 -26.893 1.00 78.44 461 ALA A O 1
ATOM 3627 N N . SER A 1 462 ? 6.010 -17.128 -28.581 1.00 68.94 462 SER A N 1
ATOM 3628 C CA . SER A 1 462 ? 5.408 -18.249 -27.837 1.00 68.94 462 SER A CA 1
ATOM 3629 C C . SER A 1 462 ? 6.407 -19.374 -27.486 1.00 68.94 462 SER A C 1
ATOM 3631 O O . SER A 1 462 ? 6.104 -20.559 -27.633 1.00 68.94 462 SER A O 1
ATOM 3633 N N . GLU A 1 463 ? 7.610 -19.031 -27.018 1.00 67.31 463 GLU A N 1
ATOM 3634 C CA . GLU A 1 463 ? 8.665 -19.997 -26.650 1.00 67.31 463 GLU A CA 1
ATOM 3635 C C . GLU A 1 463 ? 8.397 -20.732 -25.318 1.00 67.31 463 GLU A C 1
ATOM 3637 O O . GLU A 1 463 ? 9.152 -21.620 -24.919 1.00 67.31 463 GLU A O 1
ATOM 3642 N N . GLY A 1 464 ? 7.310 -20.388 -24.622 1.00 78.94 464 GLY A N 1
ATOM 3643 C CA . GLY A 1 464 ? 6.865 -21.024 -23.384 1.00 78.94 464 GLY A CA 1
ATOM 3644 C C . GLY A 1 464 ? 6.402 -20.009 -22.341 1.00 78.94 464 GLY A C 1
ATOM 3645 O O . GLY A 1 464 ? 6.201 -18.836 -22.631 1.00 78.94 464 GLY A O 1
ATOM 3646 N N . ARG A 1 465 ? 6.245 -20.463 -21.092 1.00 86.88 465 ARG A N 1
ATOM 3647 C CA . ARG A 1 465 ? 5.892 -19.597 -19.953 1.00 86.88 465 ARG A CA 1
ATOM 3648 C C . ARG A 1 465 ? 7.008 -18.571 -19.707 1.00 86.88 465 ARG A C 1
ATOM 3650 O O . ARG A 1 465 ? 8.068 -18.954 -19.228 1.00 86.88 465 ARG A O 1
ATOM 3657 N N . CYS A 1 466 ? 6.777 -17.293 -19.978 1.00 89.06 466 CYS A N 1
ATOM 3658 C CA . CYS A 1 466 ? 7.722 -16.191 -19.749 1.00 89.06 466 CYS A CA 1
ATOM 3659 C C . CYS A 1 466 ? 7.277 -15.319 -18.555 1.00 89.06 466 CYS A C 1
ATOM 3661 O O . CYS A 1 466 ? 6.153 -15.473 -18.080 1.00 89.06 466 CYS A O 1
ATOM 3663 N N . THR A 1 467 ? 8.141 -14.442 -18.018 1.00 91.50 467 THR A N 1
ATOM 3664 C CA . THR A 1 467 ? 7.794 -13.534 -16.895 1.00 91.50 467 THR A CA 1
ATOM 3665 C C . THR A 1 467 ? 8.401 -12.135 -17.005 1.00 91.50 467 THR A C 1
ATOM 3667 O O . THR A 1 467 ? 9.530 -11.980 -17.465 1.00 91.50 467 THR A O 1
ATOM 3670 N N . ALA A 1 468 ? 7.665 -11.130 -16.526 1.00 92.19 468 ALA A N 1
ATOM 3671 C CA . ALA A 1 468 ? 8.103 -9.746 -16.346 1.00 92.19 468 ALA A CA 1
ATOM 3672 C C . ALA A 1 468 ? 7.775 -9.260 -14.925 1.00 92.19 468 ALA A C 1
ATOM 3674 O O . ALA A 1 468 ? 6.711 -9.575 -14.386 1.00 92.19 468 ALA A O 1
ATOM 3675 N N . PHE A 1 469 ? 8.691 -8.508 -14.315 1.00 92.75 469 PHE A N 1
ATOM 3676 C CA . PHE A 1 469 ? 8.555 -7.995 -12.949 1.00 92.75 469 PHE A CA 1
ATOM 3677 C C . PHE A 1 469 ? 8.163 -6.512 -12.948 1.00 92.75 469 PHE A C 1
ATOM 3679 O O . PHE A 1 469 ? 8.520 -5.765 -13.857 1.00 92.75 469 PHE A O 1
ATOM 3686 N N . GLY A 1 470 ? 7.443 -6.082 -11.912 1.00 90.75 470 GLY A N 1
ATOM 3687 C CA . GLY A 1 470 ? 7.163 -4.674 -11.636 1.00 90.75 470 GLY A CA 1
ATOM 3688 C C . GLY A 1 470 ? 8.423 -3.889 -11.251 1.00 90.75 470 GLY A C 1
ATOM 3689 O O . GLY A 1 470 ? 9.409 -4.457 -10.784 1.00 90.75 470 GLY A O 1
ATOM 3690 N N . SER A 1 471 ? 8.376 -2.568 -11.403 1.00 86.94 471 SER A N 1
ATOM 3691 C CA . SER A 1 471 ? 9.445 -1.643 -11.012 1.00 86.94 471 SER A CA 1
ATOM 3692 C C . SER A 1 471 ? 9.557 -1.454 -9.494 1.00 86.94 471 SER A C 1
ATOM 3694 O O . SER A 1 471 ? 10.636 -1.127 -9.005 1.00 86.94 471 SER A O 1
ATOM 3696 N N . ILE A 1 472 ? 8.489 -1.716 -8.734 1.00 86.50 472 ILE A N 1
ATOM 3697 C CA . ILE A 1 472 ? 8.444 -1.602 -7.269 1.00 86.50 472 ILE A CA 1
ATOM 3698 C C . ILE A 1 472 ? 8.417 -2.999 -6.635 1.00 86.50 472 ILE A C 1
ATOM 3700 O O . ILE A 1 472 ? 7.638 -3.855 -7.049 1.00 86.50 472 ILE A O 1
ATOM 3704 N N . GLY A 1 473 ? 9.230 -3.218 -5.600 1.00 88.19 473 GLY A N 1
ATOM 3705 C CA . GLY A 1 473 ? 9.127 -4.376 -4.709 1.00 88.19 473 GLY A CA 1
ATOM 3706 C C . GLY A 1 473 ? 8.563 -3.972 -3.347 1.00 88.19 473 GLY A C 1
ATOM 3707 O O . GLY A 1 473 ? 8.870 -2.893 -2.850 1.00 88.19 473 GLY A O 1
ATOM 3708 N N . PHE A 1 474 ? 7.773 -4.840 -2.722 1.00 87.81 474 PHE A N 1
ATOM 3709 C CA . PHE A 1 474 ? 7.129 -4.581 -1.434 1.00 87.81 474 PHE A CA 1
ATOM 3710 C C . PHE A 1 474 ? 7.730 -5.435 -0.312 1.00 87.81 474 PHE A C 1
ATOM 3712 O O . PHE A 1 474 ? 8.058 -6.608 -0.508 1.00 87.81 474 PHE A O 1
ATOM 3719 N N . THR A 1 475 ? 7.886 -4.846 0.877 1.00 81.75 475 THR A N 1
ATOM 3720 C CA . THR A 1 475 ? 8.518 -5.506 2.039 1.00 81.75 475 THR A CA 1
ATOM 3721 C C . THR A 1 475 ? 7.622 -5.550 3.278 1.00 81.75 475 THR A C 1
ATOM 3723 O O . THR A 1 475 ? 7.657 -6.532 4.021 1.00 81.75 475 THR A O 1
ATOM 3726 N N . LYS A 1 476 ? 6.813 -4.509 3.500 1.00 81.56 476 LYS A N 1
ATOM 3727 C CA . LYS A 1 476 ? 6.030 -4.252 4.714 1.00 81.56 476 LYS A CA 1
ATOM 3728 C C . LYS A 1 476 ? 4.757 -3.480 4.349 1.00 81.56 476 LYS A C 1
ATOM 3730 O O . LYS A 1 476 ? 4.798 -2.661 3.438 1.00 81.56 476 LYS A O 1
ATOM 3735 N N . GLY A 1 477 ? 3.666 -3.707 5.079 1.00 82.00 477 GLY A N 1
ATOM 3736 C CA . GLY A 1 477 ? 2.385 -3.039 4.842 1.00 82.00 477 GLY A CA 1
ATOM 3737 C C . GLY A 1 477 ? 1.474 -3.725 3.829 1.00 82.00 477 GLY A C 1
ATOM 3738 O O . GLY A 1 477 ? 1.598 -4.923 3.565 1.00 82.00 477 GLY A O 1
ATOM 3739 N N . VAL A 1 478 ? 0.492 -2.969 3.337 1.00 83.62 478 VAL A N 1
ATOM 3740 C CA . VAL A 1 478 ? -0.592 -3.460 2.477 1.00 83.62 478 VAL A CA 1
ATOM 3741 C C . VAL A 1 478 ? -0.563 -2.711 1.151 1.00 83.62 478 VAL A C 1
ATOM 3743 O O . VAL A 1 478 ? -0.404 -1.494 1.130 1.00 83.62 478 VAL A O 1
ATOM 3746 N N . HIS A 1 479 ? -0.721 -3.419 0.038 1.00 87.69 479 HIS A N 1
ATOM 3747 C CA . HIS A 1 479 ? -0.595 -2.858 -1.306 1.00 87.69 479 HIS A CA 1
ATOM 3748 C C . HIS A 1 479 ? -1.693 -3.425 -2.203 1.00 87.69 479 HIS A C 1
ATOM 3750 O O . HIS A 1 479 ? -1.964 -4.627 -2.172 1.00 87.69 479 HIS A O 1
ATOM 3756 N N . TYR A 1 480 ? -2.314 -2.564 -3.005 1.00 89.56 480 TYR A N 1
ATOM 3757 C CA . TYR A 1 480 ? -3.353 -2.942 -3.955 1.00 89.56 480 TYR A CA 1
ATOM 3758 C C . TYR A 1 480 ? -3.092 -2.309 -5.316 1.00 89.56 480 TYR A C 1
ATOM 3760 O O . TYR A 1 480 ? -2.891 -1.098 -5.391 1.00 89.56 480 TYR A O 1
ATOM 3768 N N . TRP A 1 481 ? -3.134 -3.102 -6.385 1.00 92.25 481 TRP A N 1
ATOM 3769 C CA . TRP A 1 481 ? -3.016 -2.618 -7.764 1.00 92.25 481 TRP A CA 1
ATOM 3770 C C . TRP A 1 481 ? -3.925 -3.406 -8.712 1.00 92.25 481 TRP A C 1
ATOM 3772 O O . TRP A 1 481 ? -4.135 -4.604 -8.527 1.00 92.25 481 TRP A O 1
ATOM 3782 N N . GLU A 1 482 ? -4.453 -2.739 -9.739 1.00 91.62 482 GLU A N 1
ATOM 3783 C CA . GLU A 1 482 ? -5.332 -3.339 -10.751 1.00 91.62 482 GLU A CA 1
ATOM 3784 C C . GLU A 1 482 ? -4.578 -3.598 -12.072 1.00 91.62 482 GLU A C 1
ATOM 3786 O O . GLU A 1 482 ? -3.893 -2.715 -12.602 1.00 91.62 482 GLU A O 1
ATOM 3791 N N . VAL A 1 483 ? -4.707 -4.820 -12.605 1.00 93.75 483 VAL A N 1
ATOM 3792 C CA . VAL A 1 483 ? -4.118 -5.287 -13.873 1.00 93.75 483 VAL A CA 1
ATOM 3793 C C . VAL A 1 483 ? -5.236 -5.562 -14.879 1.00 93.75 483 VAL A C 1
ATOM 3795 O O . VAL A 1 483 ? -6.079 -6.421 -14.630 1.00 93.75 483 VAL A O 1
ATOM 3798 N N . LYS A 1 484 ? -5.229 -4.878 -16.026 1.00 91.25 484 LYS A N 1
ATOM 3799 C CA . LYS A 1 484 ? -6.164 -5.124 -17.135 1.00 91.25 484 LYS A CA 1
ATOM 3800 C C . LYS A 1 484 ? -5.640 -6.249 -18.030 1.00 91.25 484 LYS A C 1
ATOM 3802 O O . LYS A 1 484 ? -4.493 -6.192 -18.482 1.00 91.25 484 LYS A O 1
ATOM 3807 N N . LEU A 1 485 ? -6.480 -7.248 -18.300 1.00 91.06 485 LEU A N 1
ATOM 3808 C CA . LEU A 1 485 ? -6.261 -8.253 -19.339 1.00 91.06 485 LEU A CA 1
ATOM 3809 C C . LEU A 1 485 ? -6.578 -7.610 -20.692 1.00 91.06 485 LEU A C 1
ATOM 3811 O O . LEU A 1 485 ? -7.736 -7.386 -21.027 1.00 91.06 485 LEU A O 1
ATOM 3815 N N . GLU A 1 486 ? -5.550 -7.262 -21.456 1.00 87.88 486 GLU A N 1
ATOM 3816 C CA . GLU A 1 486 ? -5.715 -6.544 -22.724 1.00 87.88 486 GLU A CA 1
ATOM 3817 C C . GLU A 1 486 ? -5.996 -7.525 -23.868 1.00 87.88 486 GLU A C 1
ATOM 3819 O O . GLU A 1 486 ? -6.926 -7.336 -24.649 1.00 87.88 486 GLU A O 1
ATOM 3824 N N . HIS A 1 487 ? -5.212 -8.602 -23.927 1.00 87.69 487 HIS A N 1
ATOM 3825 C CA . HIS A 1 487 ? -5.402 -9.738 -24.822 1.00 87.69 487 HIS A CA 1
ATOM 3826 C C . HIS A 1 487 ? -4.811 -10.979 -24.140 1.00 87.69 487 HIS A C 1
ATOM 3828 O O . HIS A 1 487 ? -3.637 -10.974 -23.787 1.00 87.69 487 HIS A O 1
ATOM 3834 N N . ALA A 1 488 ? -5.610 -12.007 -23.869 1.00 86.38 488 ALA A N 1
ATOM 3835 C CA . ALA A 1 488 ? -5.190 -13.157 -23.075 1.00 86.38 488 ALA A CA 1
ATOM 3836 C C . ALA A 1 488 ? -5.993 -14.410 -23.446 1.00 86.38 488 ALA A C 1
ATOM 3838 O O . ALA A 1 488 ? -7.200 -14.478 -23.209 1.00 86.38 488 ALA A O 1
ATOM 3839 N N . GLU A 1 489 ? -5.327 -15.449 -23.951 1.00 87.06 489 GLU A N 1
ATOM 3840 C CA . GLU A 1 489 ? -5.976 -16.755 -24.114 1.00 87.06 489 GLU A CA 1
ATOM 3841 C C . GLU A 1 489 ? -6.217 -17.429 -22.748 1.00 87.06 489 GLU A C 1
ATOM 3843 O O . GLU A 1 489 ? -5.499 -17.184 -21.773 1.00 87.06 489 GLU A O 1
ATOM 3848 N N . ILE A 1 490 ? -7.220 -18.302 -22.636 1.00 86.06 490 ILE A N 1
ATOM 3849 C CA . ILE A 1 490 ? -7.549 -18.960 -21.362 1.00 86.06 490 ILE A CA 1
ATOM 3850 C C . ILE A 1 490 ? -6.403 -19.906 -20.956 1.00 86.06 490 ILE A C 1
ATOM 3852 O O . ILE A 1 490 ? -6.104 -20.880 -21.643 1.00 86.06 490 ILE A O 1
ATOM 3856 N N . GLY A 1 491 ? -5.757 -19.628 -19.819 1.00 85.88 491 GLY A N 1
ATOM 3857 C CA . GLY A 1 491 ? -4.614 -20.396 -19.307 1.00 85.88 491 GLY A CA 1
ATOM 3858 C C . GLY A 1 491 ? -3.239 -19.926 -19.799 1.00 85.88 491 GLY A C 1
ATOM 3859 O O . GLY A 1 491 ? -2.252 -20.654 -19.633 1.00 85.88 491 GLY A O 1
ATOM 3860 N N . SER A 1 492 ? -3.161 -18.733 -20.394 1.00 90.19 492 SER A N 1
ATOM 3861 C CA . SER A 1 492 ? -1.923 -18.124 -20.904 1.00 90.19 492 SER A CA 1
ATOM 3862 C C . SER A 1 492 ? -1.314 -17.065 -19.967 1.00 90.19 492 SER A C 1
ATOM 3864 O O . SER A 1 492 ? -0.089 -16.947 -19.903 1.00 90.19 492 SER A O 1
ATOM 3866 N N . VAL A 1 493 ? -2.139 -16.364 -19.174 1.00 93.38 493 VAL A N 1
ATOM 3867 C CA . VAL A 1 493 ? -1.715 -15.229 -18.334 1.00 93.38 493 VAL A CA 1
ATOM 3868 C C . VAL A 1 493 ? -1.759 -15.558 -16.840 1.00 93.38 493 VAL A C 1
ATOM 3870 O O . VAL A 1 493 ? -2.796 -15.941 -16.295 1.00 93.38 493 VAL A O 1
ATOM 3873 N N . PHE A 1 494 ? -0.625 -15.335 -16.174 1.00 94.06 494 PHE A N 1
ATOM 3874 C CA . PHE A 1 494 ? -0.384 -15.441 -14.734 1.00 94.06 494 PHE A CA 1
ATOM 3875 C C . PHE A 1 494 ? -0.183 -14.045 -14.120 1.00 94.06 494 PHE A C 1
ATOM 3877 O O . PHE A 1 494 ? 0.585 -13.241 -14.645 1.00 94.06 494 PHE A O 1
ATOM 3884 N N . ILE A 1 495 ? -0.840 -13.762 -12.994 1.00 95.62 495 ILE A N 1
ATOM 3885 C CA . ILE A 1 495 ? -0.783 -12.479 -12.275 1.00 95.62 495 ILE A CA 1
ATOM 3886 C C . ILE A 1 495 ? -0.522 -12.762 -10.796 1.00 95.62 495 ILE A C 1
ATOM 3888 O O . ILE A 1 495 ? -1.302 -13.466 -10.154 1.00 95.62 495 ILE A O 1
ATOM 3892 N N . GLY A 1 496 ? 0.548 -12.218 -10.218 1.00 93.44 496 GLY A N 1
ATOM 3893 C CA . GLY A 1 496 ? 0.872 -12.508 -8.823 1.00 93.44 496 GLY A CA 1
ATOM 3894 C C . GLY A 1 496 ? 2.055 -11.739 -8.258 1.00 93.44 496 GLY A C 1
ATOM 3895 O O . GLY A 1 496 ? 2.340 -10.611 -8.658 1.00 93.44 496 GLY A O 1
ATOM 3896 N N . VAL A 1 497 ? 2.736 -12.371 -7.300 1.00 92.75 497 VAL A N 1
ATOM 3897 C CA . VAL A 1 497 ? 3.922 -11.835 -6.623 1.00 92.75 497 VAL A CA 1
ATOM 3898 C C . VAL A 1 497 ? 5.057 -12.855 -6.570 1.00 92.75 497 VAL A C 1
ATOM 3900 O O . VAL A 1 497 ? 4.824 -14.049 -6.368 1.00 92.75 497 VAL A O 1
ATOM 3903 N N . ALA A 1 498 ? 6.297 -12.392 -6.717 1.00 89.25 498 ALA A N 1
ATOM 3904 C CA . ALA A 1 498 ? 7.492 -13.230 -6.650 1.00 89.25 498 ALA A CA 1
ATOM 3905 C C . ALA A 1 498 ? 8.667 -12.527 -5.961 1.00 89.25 498 ALA A C 1
ATOM 3907 O O . ALA A 1 498 ? 8.785 -11.303 -5.965 1.00 89.25 498 ALA A O 1
ATOM 3908 N N . GLU A 1 499 ? 9.589 -13.319 -5.420 1.00 84.50 499 GLU A N 1
ATOM 3909 C CA . GLU A 1 499 ? 10.948 -12.848 -5.152 1.00 84.50 499 GLU A CA 1
ATOM 3910 C C . GLU A 1 499 ? 11.683 -12.632 -6.477 1.00 84.50 499 GLU A C 1
ATOM 3912 O O . GLU A 1 499 ? 11.630 -13.497 -7.352 1.00 84.50 499 GLU A O 1
ATOM 3917 N N . LYS A 1 500 ? 12.409 -11.518 -6.609 1.00 81.50 500 LYS A N 1
ATOM 3918 C CA . LYS A 1 500 ? 13.284 -11.224 -7.754 1.00 81.50 500 LYS A CA 1
ATOM 3919 C C . LYS A 1 500 ? 14.538 -12.119 -7.678 1.00 81.50 500 LYS A C 1
ATOM 3921 O O . LYS A 1 500 ? 15.303 -11.979 -6.717 1.00 81.50 500 LYS A O 1
ATOM 3926 N N . PRO A 1 501 ? 14.776 -13.061 -8.620 1.00 72.50 501 PRO A N 1
ATOM 3927 C CA . PRO A 1 501 ? 15.940 -13.952 -8.583 1.00 72.50 501 PRO A CA 1
ATOM 3928 C C . PRO A 1 501 ? 17.286 -13.218 -8.443 1.00 72.50 501 PRO A C 1
ATOM 3930 O O . PRO A 1 501 ? 17.832 -12.643 -9.387 1.00 72.50 501 PRO A O 1
ATOM 3933 N N . SER A 1 502 ? 17.854 -13.282 -7.239 1.00 57.78 502 SER A N 1
ATOM 3934 C CA . SER A 1 502 ? 19.162 -12.708 -6.924 1.00 57.78 502 SER A CA 1
ATOM 3935 C C . SER A 1 502 ? 20.283 -13.531 -7.562 1.00 57.78 502 SER A C 1
ATOM 3937 O O . SER A 1 502 ? 20.493 -14.686 -7.190 1.00 57.78 502 SER A O 1
ATOM 3939 N N . GLY A 1 503 ? 21.072 -12.925 -8.454 1.00 47.28 503 GLY A N 1
ATOM 3940 C CA . GLY A 1 503 ? 22.181 -13.570 -9.183 1.00 47.28 503 GLY A CA 1
ATOM 3941 C C . GLY A 1 503 ? 23.382 -14.050 -8.344 1.00 47.28 503 GLY A C 1
ATOM 3942 O O . GLY A 1 503 ? 24.458 -14.254 -8.892 1.00 47.28 503 GLY A O 1
ATOM 3943 N N . GLY A 1 504 ? 23.226 -14.208 -7.025 1.00 41.06 504 GLY A N 1
ATOM 3944 C CA . GLY A 1 504 ? 24.268 -14.658 -6.094 1.00 41.06 504 GLY A CA 1
ATOM 3945 C C . GLY A 1 504 ? 23.831 -15.720 -5.073 1.00 41.06 504 GLY A C 1
ATOM 3946 O O . GLY A 1 504 ? 24.652 -16.118 -4.250 1.00 41.06 504 GLY A O 1
ATOM 3947 N N . SER A 1 505 ? 22.570 -16.178 -5.087 1.00 35.94 505 SER A N 1
ATOM 3948 C CA . SER A 1 505 ? 22.050 -17.179 -4.129 1.00 35.94 505 SER A CA 1
ATOM 3949 C C . SER A 1 505 ? 21.876 -18.594 -4.701 1.00 35.94 505 SER A C 1
ATOM 3951 O O . SER A 1 505 ? 21.616 -19.527 -3.942 1.00 35.94 505 SER A O 1
ATOM 3953 N N . GLY A 1 506 ? 22.042 -18.782 -6.014 1.00 32.62 506 GLY A N 1
ATOM 3954 C CA . GLY A 1 506 ? 22.018 -20.101 -6.653 1.00 32.62 506 GLY A CA 1
ATOM 3955 C C . GLY A 1 506 ? 23.319 -20.890 -6.456 1.00 32.62 506 GLY A C 1
ATOM 3956 O O . GLY A 1 506 ? 24.407 -20.318 -6.394 1.00 32.62 506 GLY A O 1
ATOM 3957 N N . THR A 1 507 ? 23.222 -22.221 -6.396 1.00 32.44 507 THR A N 1
ATOM 3958 C CA . THR A 1 507 ? 24.393 -23.112 -6.433 1.00 32.44 507 THR A CA 1
ATOM 3959 C C . THR A 1 507 ? 25.110 -22.953 -7.786 1.00 32.44 507 THR A C 1
ATOM 3961 O O . THR A 1 507 ? 24.454 -23.107 -8.816 1.00 32.44 507 THR A O 1
ATOM 3964 N N . PRO A 1 508 ? 26.422 -22.643 -7.834 1.00 36.03 508 PRO A N 1
ATOM 3965 C CA . PRO A 1 508 ? 27.097 -22.225 -9.067 1.00 36.03 508 PRO A CA 1
ATOM 3966 C C . PRO A 1 508 ? 27.513 -23.412 -9.956 1.00 36.03 508 PRO A C 1
ATOM 3968 O O . PRO A 1 508 ? 28.698 -23.668 -10.169 1.00 36.03 508 PRO A O 1
ATOM 3971 N N . SER A 1 509 ? 26.534 -24.151 -10.478 1.00 31.42 509 SER A N 1
ATOM 3972 C CA . SER A 1 509 ? 26.733 -25.163 -11.520 1.00 31.42 509 SER A CA 1
ATOM 3973 C C . SER A 1 509 ? 26.617 -24.529 -12.911 1.00 31.42 509 SER A C 1
ATOM 3975 O O . SER A 1 509 ? 25.527 -24.130 -13.314 1.00 31.42 509 SER A O 1
ATOM 3977 N N . SER A 1 510 ? 27.735 -24.511 -13.645 1.00 30.61 510 SER A N 1
ATOM 3978 C CA . SER A 1 510 ? 27.989 -23.711 -14.857 1.00 30.61 510 SER A CA 1
ATOM 3979 C C . SER A 1 510 ? 28.185 -22.210 -14.599 1.00 30.61 510 SER A C 1
ATOM 3981 O O . SER A 1 510 ? 27.530 -21.605 -13.755 1.00 30.61 510 SER A O 1
ATOM 3983 N N . ALA A 1 511 ? 29.130 -21.616 -15.330 1.00 32.91 511 ALA A N 1
ATOM 3984 C CA . ALA A 1 511 ? 29.501 -20.207 -15.243 1.00 32.91 511 ALA A CA 1
ATOM 3985 C C . ALA A 1 511 ? 29.440 -19.554 -16.632 1.00 32.91 511 ALA A C 1
ATOM 3987 O O . ALA A 1 511 ? 30.460 -19.216 -17.227 1.00 32.91 511 ALA A O 1
ATOM 3988 N N . THR A 1 512 ? 28.223 -19.387 -17.135 1.00 29.00 512 THR A N 1
ATOM 3989 C CA . THR A 1 512 ? 27.875 -18.458 -18.213 1.00 29.00 512 THR A CA 1
ATOM 3990 C C . THR A 1 512 ? 27.254 -17.203 -17.601 1.00 29.00 512 THR A C 1
ATOM 3992 O O . THR A 1 512 ? 26.619 -17.269 -16.547 1.00 29.00 512 THR A O 1
ATOM 3995 N N . THR A 1 513 ? 27.408 -16.049 -18.255 1.00 34.47 513 THR A N 1
ATOM 3996 C CA . THR A 1 513 ? 26.742 -14.788 -17.868 1.00 34.47 513 THR A CA 1
ATOM 3997 C C . THR A 1 513 ? 25.272 -14.795 -18.313 1.00 34.47 513 THR A C 1
ATOM 3999 O O . THR A 1 513 ? 24.785 -13.861 -18.944 1.00 34.47 513 THR A O 1
ATOM 4002 N N . GLU A 1 514 ? 24.570 -15.896 -18.046 1.00 37.56 514 GLU A N 1
ATOM 4003 C CA . GLU A 1 514 ? 23.146 -16.030 -18.331 1.00 37.56 514 GLU A CA 1
ATOM 4004 C C . GLU A 1 514 ? 22.337 -15.224 -17.314 1.00 37.56 514 GLU A C 1
ATOM 4006 O O . GLU A 1 514 ? 22.501 -15.366 -16.099 1.00 37.56 514 GLU A O 1
ATOM 4011 N N . LEU A 1 515 ? 21.424 -14.400 -17.831 1.00 49.34 515 LEU A N 1
ATOM 4012 C CA . LEU A 1 515 ? 20.331 -13.830 -17.050 1.00 49.34 515 LEU A CA 1
ATOM 4013 C C . LEU A 1 515 ? 19.573 -14.958 -16.321 1.00 49.34 515 LEU A C 1
ATOM 4015 O O . LEU A 1 515 ? 19.492 -16.080 -16.837 1.00 49.34 515 LEU A O 1
ATOM 4019 N N . PRO A 1 516 ? 18.990 -14.695 -15.135 1.00 56.22 516 PRO A N 1
ATOM 4020 C CA . PRO A 1 516 ? 18.155 -15.682 -14.459 1.00 56.22 516 PRO A CA 1
ATOM 4021 C C . PRO A 1 516 ? 17.072 -16.172 -15.424 1.00 56.22 516 PRO A C 1
ATOM 4023 O O . PRO A 1 516 ? 16.447 -15.374 -16.117 1.00 56.22 516 PRO A O 1
ATOM 4026 N N . ARG A 1 517 ? 16.862 -17.491 -15.508 1.00 62.81 517 ARG A N 1
ATOM 4027 C CA . ARG A 1 517 ? 15.962 -18.080 -16.512 1.00 62.81 517 ARG A CA 1
ATOM 4028 C C . ARG A 1 517 ? 14.494 -17.767 -16.189 1.00 62.81 517 ARG A C 1
ATOM 4030 O O . ARG A 1 517 ? 13.816 -18.539 -15.513 1.00 62.81 517 ARG A O 1
ATOM 4037 N N . LEU A 1 518 ? 14.029 -16.627 -16.706 1.00 80.31 518 LEU A N 1
ATOM 4038 C CA . LEU A 1 518 ? 12.653 -16.111 -16.651 1.00 80.31 518 LEU A CA 1
ATOM 4039 C C . LEU A 1 518 ? 11.682 -16.856 -17.596 1.00 80.31 518 LEU A C 1
ATOM 4041 O O . LEU A 1 518 ? 10.524 -16.464 -17.729 1.00 80.31 518 LEU A O 1
ATOM 4045 N N . SER A 1 519 ? 12.127 -17.965 -18.199 1.00 78.75 519 SER A N 1
ATOM 4046 C CA . SER A 1 519 ? 11.357 -18.919 -19.014 1.00 78.75 519 SER A CA 1
ATOM 4047 C C . SER A 1 519 ? 10.543 -19.928 -18.179 1.00 78.75 519 SER A C 1
ATOM 4049 O O . SER A 1 519 ? 10.420 -21.108 -18.513 1.00 78.75 519 SER A O 1
ATOM 4051 N N . ARG A 1 520 ? 9.994 -19.461 -17.051 1.00 84.00 520 ARG A N 1
ATOM 4052 C CA . ARG A 1 520 ? 8.941 -20.131 -16.275 1.00 84.00 520 ARG A CA 1
ATOM 4053 C C . ARG A 1 520 ? 8.204 -19.108 -15.415 1.00 84.00 520 ARG A C 1
ATOM 4055 O O . ARG A 1 520 ? 8.820 -18.154 -14.950 1.00 84.00 520 ARG A O 1
ATOM 4062 N N . TRP A 1 521 ? 6.930 -19.352 -15.108 1.00 87.44 521 TRP A N 1
ATOM 4063 C CA . TRP A 1 521 ? 6.213 -18.575 -14.091 1.00 87.44 521 TRP A CA 1
ATOM 4064 C C . TRP A 1 521 ? 6.822 -18.803 -12.697 1.00 87.44 521 TRP A C 1
ATOM 4066 O O . TRP A 1 521 ? 7.112 -19.945 -12.316 1.00 87.44 521 TRP A O 1
ATOM 4076 N N . LEU A 1 522 ? 7.020 -17.713 -11.951 1.00 85.38 522 LEU A N 1
ATOM 4077 C CA . LEU A 1 522 ? 7.703 -17.657 -10.653 1.00 85.38 522 LEU A CA 1
ATOM 4078 C C . LEU A 1 522 ? 6.767 -17.124 -9.559 1.00 85.38 522 LEU A C 1
ATOM 4080 O O . LEU A 1 522 ? 5.885 -16.320 -9.837 1.00 85.38 522 LEU A O 1
ATOM 4084 N N . GLY A 1 523 ? 7.004 -17.528 -8.308 1.00 86.94 523 GLY A N 1
ATOM 4085 C CA . GLY A 1 523 ? 6.255 -17.036 -7.147 1.00 86.94 523 GLY A CA 1
ATOM 4086 C C . GLY A 1 523 ? 4.851 -17.632 -7.003 1.00 86.94 523 GLY A C 1
ATOM 4087 O O . GLY A 1 523 ? 4.653 -18.831 -7.226 1.00 86.94 523 GLY A O 1
ATOM 4088 N N . TRP A 1 524 ? 3.907 -16.785 -6.589 1.00 90.62 524 TRP A N 1
ATOM 4089 C CA . TRP A 1 524 ? 2.541 -17.130 -6.190 1.00 90.62 524 TRP A CA 1
ATOM 4090 C C . TRP A 1 524 ? 1.548 -16.203 -6.890 1.00 90.62 524 TRP A C 1
ATOM 4092 O O . TRP A 1 524 ? 1.642 -14.984 -6.747 1.00 90.62 524 TRP A O 1
ATOM 4102 N N . GLY A 1 525 ? 0.584 -16.757 -7.623 1.00 90.81 525 GLY A N 1
ATOM 4103 C CA . GLY A 1 525 ? -0.354 -15.940 -8.393 1.00 90.81 525 GLY A CA 1
ATOM 4104 C C . GLY A 1 525 ? -1.627 -16.650 -8.830 1.00 90.81 525 GLY A C 1
ATOM 4105 O O . GLY A 1 525 ? -1.795 -17.854 -8.636 1.00 90.81 525 GLY A O 1
ATOM 4106 N N . PHE A 1 526 ? -2.521 -15.866 -9.414 1.00 92.12 526 PHE A N 1
ATOM 4107 C CA . PHE A 1 526 ? -3.704 -16.292 -10.148 1.00 92.12 526 PHE A CA 1
ATOM 4108 C C . PHE A 1 526 ? -3.342 -16.572 -11.616 1.00 92.12 526 PHE A C 1
ATOM 4110 O O . PHE A 1 526 ? -2.399 -15.990 -12.149 1.00 92.12 526 PHE A O 1
ATOM 4117 N N . VAL A 1 527 ? -4.094 -17.449 -12.274 1.00 92.12 527 VAL A N 1
ATOM 4118 C CA . VAL A 1 527 ? -4.068 -17.667 -13.725 1.00 92.12 527 VAL A CA 1
ATOM 4119 C C . VAL A 1 527 ? -5.506 -17.563 -14.228 1.00 92.12 527 VAL A C 1
ATOM 4121 O O . VAL A 1 527 ? -6.408 -18.129 -13.606 1.00 92.12 527 VAL A O 1
ATOM 4124 N N . ASN A 1 528 ? -5.719 -16.893 -15.363 1.00 90.56 528 ASN A N 1
ATOM 4125 C CA . ASN A 1 528 ? -7.045 -16.513 -15.887 1.00 90.56 528 ASN A CA 1
ATOM 4126 C C . ASN A 1 528 ? -8.039 -17.672 -16.164 1.00 90.56 528 ASN A C 1
ATOM 4128 O O . ASN A 1 528 ? -9.212 -17.424 -16.439 1.00 90.56 528 ASN A O 1
ATOM 4132 N N . PHE A 1 529 ? -7.615 -18.934 -16.028 1.00 87.25 529 PHE A N 1
ATOM 4133 C CA . PHE A 1 529 ? -8.453 -20.137 -16.122 1.00 87.25 529 PHE A CA 1
ATOM 4134 C C . PHE A 1 529 ? -9.008 -20.635 -14.765 1.00 87.25 529 PHE A C 1
ATOM 4136 O O . PHE A 1 529 ? -9.100 -21.838 -14.536 1.00 87.25 529 PHE A O 1
ATOM 4143 N N . ARG A 1 530 ? -9.377 -19.732 -13.839 1.00 86.12 530 ARG A N 1
ATOM 4144 C CA . ARG A 1 530 ? -9.911 -20.096 -12.502 1.00 86.12 530 ARG A CA 1
ATOM 4145 C C . ARG A 1 530 ? -8.906 -20.913 -11.658 1.00 86.12 530 ARG A C 1
ATOM 4147 O O . ARG A 1 530 ? -9.275 -21.867 -10.966 1.00 86.12 530 ARG A O 1
ATOM 4154 N N . ALA A 1 531 ? -7.619 -20.548 -11.689 1.00 86.31 531 ALA A N 1
ATOM 4155 C CA . ALA A 1 531 ? -6.566 -21.273 -10.969 1.00 86.31 531 ALA A CA 1
ATOM 4156 C C . ALA A 1 531 ? -5.639 -20.374 -10.135 1.00 86.31 531 ALA A C 1
ATOM 4158 O O . ALA A 1 531 ? -5.290 -19.266 -10.523 1.00 86.31 531 ALA A O 1
ATOM 4159 N N . THR A 1 532 ? -5.159 -20.898 -9.007 1.00 87.62 532 THR A N 1
ATOM 4160 C CA . THR A 1 532 ? -3.947 -20.423 -8.322 1.00 87.62 532 THR A CA 1
ATOM 4161 C C . THR A 1 532 ? -2.757 -21.271 -8.748 1.00 87.62 532 THR A C 1
ATOM 4163 O O . THR A 1 532 ? -2.855 -22.496 -8.751 1.00 87.62 532 THR A O 1
ATOM 4166 N N . TYR A 1 533 ? -1.631 -20.634 -9.071 1.00 87.06 533 TYR A N 1
ATOM 4167 C CA . TYR A 1 533 ? -0.370 -21.275 -9.450 1.00 87.06 533 TYR A CA 1
ATOM 4168 C C . TYR A 1 533 ? 0.736 -20.933 -8.448 1.00 87.06 533 TYR A C 1
ATOM 4170 O O . TYR A 1 533 ? 0.969 -19.766 -8.124 1.00 87.06 533 TYR A O 1
ATOM 4178 N N . SER A 1 534 ? 1.451 -21.956 -7.977 1.00 84.69 534 SER A N 1
ATOM 4179 C CA . SER A 1 534 ? 2.663 -21.805 -7.167 1.00 84.69 534 SER A CA 1
ATOM 4180 C C . SER A 1 534 ? 3.596 -22.990 -7.391 1.00 84.69 534 SER A C 1
ATOM 4182 O O . SER A 1 534 ? 3.207 -24.137 -7.180 1.00 84.69 534 SER A O 1
ATOM 4184 N N . ALA A 1 535 ? 4.850 -22.718 -7.760 1.00 77.94 535 ALA A N 1
ATOM 4185 C CA . ALA A 1 535 ? 5.909 -23.724 -7.929 1.00 77.94 535 ALA A CA 1
ATOM 4186 C C . ALA A 1 535 ? 5.547 -24.926 -8.841 1.00 77.94 535 ALA A C 1
ATOM 4188 O O . ALA A 1 535 ? 6.056 -26.028 -8.643 1.00 77.94 535 ALA A O 1
ATOM 4189 N N . GLY A 1 536 ? 4.677 -24.722 -9.838 1.00 75.50 536 GLY A N 1
ATOM 4190 C CA . GLY A 1 536 ? 4.207 -25.776 -10.749 1.00 75.50 536 GLY A CA 1
ATOM 4191 C C . GLY A 1 536 ? 2.982 -26.562 -10.264 1.00 75.50 536 GLY A C 1
ATOM 4192 O O . GLY A 1 536 ? 2.568 -27.495 -10.942 1.00 75.50 536 GLY A O 1
ATOM 4193 N N . ILE A 1 537 ? 2.402 -26.202 -9.114 1.00 78.31 537 ILE A N 1
ATOM 4194 C CA . ILE A 1 537 ? 1.147 -26.767 -8.602 1.00 78.31 537 ILE A CA 1
ATOM 4195 C C . ILE A 1 537 ? 0.013 -25.778 -8.877 1.00 78.31 537 ILE A C 1
ATOM 4197 O O . ILE A 1 537 ? 0.124 -24.597 -8.541 1.00 78.31 537 ILE A O 1
ATOM 4201 N N . GLU A 1 538 ? -1.080 -26.285 -9.445 1.00 82.69 538 GLU A N 1
ATOM 4202 C CA . GLU A 1 538 ? -2.279 -25.528 -9.818 1.00 82.69 538 GLU A CA 1
ATOM 4203 C C . GLU A 1 538 ? -3.484 -25.986 -8.967 1.00 82.69 538 GLU A C 1
ATOM 4205 O O . GLU A 1 538 ? -3.612 -27.173 -8.653 1.00 82.69 538 GLU A O 1
ATOM 4210 N N . ARG A 1 539 ? -4.349 -25.056 -8.531 1.00 82.25 539 ARG A N 1
ATOM 4211 C CA . ARG A 1 539 ? -5.564 -25.344 -7.731 1.00 82.25 539 ARG A CA 1
ATOM 4212 C C . ARG A 1 539 ? -6.725 -24.424 -8.105 1.00 82.25 539 ARG A C 1
ATOM 4214 O O . ARG A 1 539 ? -6.509 -23.228 -8.267 1.00 82.25 539 ARG A O 1
ATOM 4221 N N . VAL A 1 540 ? -7.947 -24.963 -8.154 1.00 80.44 540 VAL A N 1
ATOM 4222 C CA . VAL A 1 540 ? -9.182 -24.210 -8.456 1.00 80.44 540 VAL A CA 1
ATOM 4223 C C . VAL A 1 540 ? -9.359 -23.030 -7.493 1.00 80.44 540 VAL A C 1
ATOM 4225 O O . VAL A 1 540 ? -9.358 -23.217 -6.275 1.00 80.44 540 VAL A O 1
ATOM 4228 N N . TYR A 1 541 ? -9.504 -21.823 -8.041 1.00 82.25 541 TYR A N 1
ATOM 4229 C CA . TYR A 1 541 ? -9.688 -20.577 -7.294 1.00 82.25 541 TYR A CA 1
ATOM 4230 C C . TYR A 1 541 ? -10.284 -19.484 -8.192 1.00 82.25 541 TYR A C 1
ATOM 4232 O O . TYR A 1 541 ? -9.886 -19.339 -9.346 1.00 82.25 541 TYR A O 1
ATOM 4240 N N . GLY A 1 542 ? -11.178 -18.661 -7.643 1.00 76.75 542 GLY A N 1
ATOM 4241 C CA . GLY A 1 542 ? -11.730 -17.506 -8.348 1.00 76.75 542 GLY A CA 1
ATOM 4242 C C . GLY A 1 542 ? -12.762 -17.873 -9.418 1.00 76.75 542 GLY A C 1
ATOM 4243 O O . GLY A 1 542 ? -13.580 -18.771 -9.217 1.00 76.75 542 GLY A O 1
ATOM 4244 N N . SER A 1 543 ? -12.712 -17.182 -10.560 1.00 76.50 543 SER A N 1
ATOM 4245 C CA . SER A 1 543 ? -13.550 -17.454 -11.738 1.00 76.50 543 SER A CA 1
ATOM 4246 C C . SER A 1 543 ? -12.758 -17.253 -13.041 1.00 76.50 543 SER A C 1
ATOM 4248 O O . SER A 1 543 ? -11.622 -16.786 -12.996 1.00 76.50 543 SER A O 1
ATOM 4250 N N . HIS A 1 544 ? -13.330 -17.621 -14.191 1.00 82.62 544 HIS A N 1
ATOM 4251 C CA . HIS A 1 544 ? -12.736 -17.350 -15.508 1.00 82.62 544 HIS A CA 1
ATOM 4252 C C . HIS A 1 544 ? -12.682 -15.841 -15.810 1.00 82.62 544 HIS A C 1
ATOM 4254 O O . HIS A 1 544 ? -13.597 -15.108 -15.423 1.00 82.62 544 HIS A O 1
ATOM 4260 N N . SER A 1 545 ? -11.631 -15.395 -16.506 1.00 84.69 545 SER A N 1
ATOM 4261 C CA . SER A 1 545 ? -11.386 -13.982 -16.839 1.00 84.69 545 SER A CA 1
ATOM 4262 C C . SER A 1 545 ? -10.967 -13.817 -18.301 1.00 84.69 545 SER A C 1
ATOM 4264 O O . SER A 1 545 ? -10.128 -14.577 -18.789 1.00 84.69 545 SER A O 1
ATOM 4266 N N . HIS A 1 546 ? -11.538 -12.824 -18.983 1.00 84.31 546 HIS A N 1
ATOM 4267 C CA . HIS A 1 546 ? -11.428 -12.628 -20.433 1.00 84.31 546 HIS A CA 1
ATOM 4268 C C . HIS A 1 546 ? -10.795 -11.272 -20.796 1.00 84.31 546 HIS A C 1
ATOM 4270 O O . HIS A 1 546 ? -10.465 -10.465 -19.926 1.00 84.31 546 HIS A O 1
ATOM 4276 N N . ASN A 1 547 ? -10.626 -11.010 -22.095 1.00 86.75 547 ASN A N 1
ATOM 4277 C CA . ASN A 1 547 ? -10.144 -9.721 -22.600 1.00 86.75 547 ASN A CA 1
ATOM 4278 C C . ASN A 1 547 ? -11.058 -8.575 -22.133 1.00 86.75 547 ASN A C 1
ATOM 4280 O O . ASN A 1 547 ? -12.281 -8.667 -22.219 1.00 86.75 547 ASN A O 1
ATOM 4284 N N . GLY A 1 548 ? -10.455 -7.490 -21.653 1.00 82.88 548 GLY A N 1
ATOM 4285 C CA . GLY A 1 548 ? -11.136 -6.340 -21.063 1.00 82.88 548 GLY A CA 1
ATOM 4286 C C . GLY A 1 548 ? -11.401 -6.446 -19.557 1.00 82.88 548 GLY A C 1
ATOM 4287 O O . GLY A 1 548 ? -11.683 -5.416 -18.949 1.00 82.88 548 GLY A O 1
ATOM 4288 N N . ASP A 1 549 ? -11.293 -7.629 -18.939 1.00 88.00 549 ASP A N 1
ATOM 4289 C CA . ASP A 1 549 ? -11.454 -7.784 -17.486 1.00 88.00 549 ASP A CA 1
ATOM 4290 C C . ASP A 1 549 ? -10.242 -7.261 -16.705 1.00 88.00 549 ASP A C 1
ATOM 4292 O O . ASP A 1 549 ? -9.102 -7.278 -17.180 1.00 88.00 549 ASP A O 1
ATOM 4296 N N . ILE A 1 550 ? -10.487 -6.832 -15.467 1.00 90.12 550 ILE A N 1
ATOM 4297 C CA . ILE A 1 550 ? -9.468 -6.342 -14.542 1.00 90.12 550 ILE A CA 1
ATOM 4298 C C . ILE A 1 550 ? -9.347 -7.273 -13.338 1.00 90.12 550 ILE A C 1
ATOM 4300 O O . ILE A 1 550 ? -10.330 -7.654 -12.700 1.00 90.12 550 ILE A O 1
ATOM 4304 N N . ILE A 1 551 ? -8.100 -7.614 -13.017 1.00 92.12 551 ILE A N 1
ATOM 4305 C CA . ILE A 1 551 ? -7.719 -8.372 -11.830 1.00 92.12 551 ILE A CA 1
ATOM 4306 C C . ILE A 1 551 ? -7.047 -7.417 -10.845 1.00 92.12 551 ILE A C 1
ATOM 4308 O O . ILE A 1 551 ? -5.921 -6.964 -11.060 1.00 92.12 551 ILE A O 1
ATOM 4312 N N . GLY A 1 552 ? -7.738 -7.119 -9.747 1.00 91.56 552 GLY A N 1
ATOM 4313 C CA . GLY A 1 552 ? -7.151 -6.435 -8.599 1.00 91.56 552 GLY A CA 1
ATOM 4314 C C . GLY A 1 552 ? -6.311 -7.406 -7.773 1.00 91.56 552 GLY A C 1
ATOM 4315 O O . GLY A 1 552 ? -6.749 -8.522 -7.491 1.00 91.56 552 GLY A O 1
ATOM 4316 N N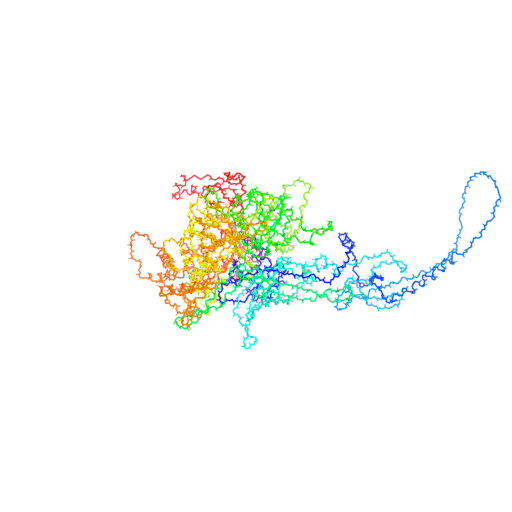 . VAL A 1 553 ? -5.115 -6.998 -7.362 1.00 92.44 553 VAL A N 1
ATOM 4317 C CA . VAL A 1 553 ? -4.207 -7.801 -6.534 1.00 92.44 553 VAL A CA 1
ATOM 4318 C C . VAL A 1 553 ? -4.027 -7.109 -5.190 1.00 92.44 553 VAL A C 1
ATOM 4320 O O . VAL A 1 553 ? -3.472 -6.017 -5.138 1.00 92.44 553 VAL A O 1
ATOM 4323 N N . LEU A 1 554 ? -4.477 -7.742 -4.104 1.00 89.44 554 LEU A N 1
ATOM 4324 C CA . LEU A 1 554 ? -4.272 -7.274 -2.732 1.00 89.44 554 LEU A CA 1
ATOM 4325 C C . LEU A 1 554 ? -3.163 -8.093 -2.068 1.00 89.44 554 LEU A C 1
ATOM 4327 O O . LEU A 1 554 ? -3.374 -9.262 -1.737 1.00 89.44 554 LEU A O 1
ATOM 4331 N N . LEU A 1 555 ? -2.004 -7.473 -1.853 1.00 88.06 555 LEU A N 1
ATOM 4332 C CA . LEU A 1 555 ? -0.872 -8.025 -1.112 1.00 88.06 555 LEU A CA 1
ATOM 4333 C C . LEU A 1 555 ? -0.822 -7.422 0.296 1.00 88.06 555 LEU A C 1
ATOM 4335 O O . LEU A 1 555 ? -0.632 -6.221 0.456 1.00 88.06 555 LEU A O 1
ATOM 4339 N N . ASP A 1 556 ? -0.914 -8.266 1.318 1.00 82.94 556 ASP A N 1
ATOM 4340 C CA . ASP A 1 556 ? -0.667 -7.897 2.711 1.00 82.94 556 ASP A CA 1
ATOM 4341 C C . ASP A 1 556 ? 0.663 -8.525 3.164 1.00 82.94 556 ASP A C 1
ATOM 4343 O O . ASP A 1 556 ? 0.732 -9.724 3.456 1.00 82.94 556 ASP A O 1
ATOM 4347 N N . CYS A 1 557 ? 1.735 -7.728 3.202 1.00 81.00 557 CYS A N 1
ATOM 4348 C CA . CYS A 1 557 ? 3.065 -8.143 3.660 1.00 81.00 557 CYS A CA 1
ATOM 4349 C C . CYS A 1 557 ? 3.117 -8.349 5.186 1.00 81.00 557 CYS A C 1
ATOM 4351 O O . CYS A 1 557 ? 3.926 -9.140 5.688 1.00 81.00 557 CYS A O 1
ATOM 4353 N N . ASP A 1 558 ? 2.241 -7.676 5.938 1.00 76.88 558 ASP A N 1
ATOM 4354 C CA . ASP A 1 558 ? 2.194 -7.759 7.396 1.00 76.88 558 ASP A CA 1
ATOM 4355 C C . ASP A 1 558 ? 1.492 -9.057 7.835 1.00 76.88 558 ASP A C 1
ATOM 4357 O O . ASP A 1 558 ? 2.063 -9.847 8.589 1.00 76.88 558 ASP A O 1
ATOM 4361 N N . ALA A 1 559 ? 0.310 -9.359 7.297 1.00 72.56 559 ALA A N 1
ATOM 4362 C CA . ALA A 1 559 ? -0.360 -10.646 7.487 1.00 72.56 559 ALA A CA 1
ATOM 4363 C C . ALA A 1 559 ? 0.227 -11.779 6.620 1.00 72.56 559 ALA A C 1
ATOM 4365 O O . ALA A 1 559 ? -0.109 -12.947 6.830 1.00 72.56 559 ALA A O 1
ATOM 4366 N N . GLY A 1 560 ? 1.088 -11.470 5.645 1.00 77.06 560 GLY A N 1
ATOM 4367 C CA . GLY A 1 560 ? 1.656 -12.439 4.703 1.00 77.06 560 GLY A CA 1
ATOM 4368 C C . GLY A 1 560 ? 0.581 -13.172 3.901 1.00 77.06 560 GLY A C 1
ATOM 4369 O O . GLY A 1 560 ? 0.569 -14.407 3.878 1.00 77.06 560 GLY A O 1
ATOM 4370 N N . ARG A 1 561 ? -0.357 -12.432 3.305 1.00 78.38 561 ARG A N 1
ATOM 4371 C CA . ARG A 1 561 ? -1.489 -12.967 2.532 1.00 78.38 561 ARG A CA 1
ATOM 4372 C C . ARG A 1 561 ? -1.595 -12.265 1.184 1.00 78.38 561 ARG A C 1
ATOM 4374 O O . ARG A 1 561 ? -1.203 -11.112 1.049 1.00 78.38 561 ARG A O 1
ATOM 4381 N N . ILE A 1 562 ? -2.165 -12.964 0.211 1.00 85.25 562 ILE A N 1
ATOM 4382 C CA . ILE A 1 562 ? -2.572 -12.384 -1.071 1.00 85.25 562 ILE A CA 1
ATOM 4383 C C . ILE A 1 562 ? -3.989 -12.845 -1.419 1.00 85.25 562 ILE A C 1
ATOM 4385 O O . ILE A 1 562 ? -4.362 -14.001 -1.177 1.00 85.25 562 ILE A O 1
ATOM 4389 N N . SER A 1 563 ? -4.780 -11.928 -1.960 1.00 84.69 563 SER A N 1
ATOM 4390 C CA . SER A 1 563 ? -6.155 -12.132 -2.424 1.00 84.69 563 SER A CA 1
ATOM 4391 C C . SER A 1 563 ? -6.378 -11.358 -3.716 1.00 84.69 563 SER A C 1
ATOM 4393 O O . SER A 1 563 ? -5.777 -10.301 -3.910 1.00 84.69 563 SER A O 1
ATOM 4395 N N . PHE A 1 564 ? -7.241 -11.874 -4.584 1.00 87.56 564 PHE A N 1
ATOM 4396 C CA . PHE A 1 564 ? -7.535 -11.268 -5.878 1.00 87.56 564 PHE A CA 1
ATOM 4397 C C . PHE A 1 564 ? -8.971 -10.744 -5.922 1.00 87.56 564 PHE A C 1
ATOM 4399 O O . PHE A 1 564 ? -9.861 -11.278 -5.265 1.00 87.56 564 PHE A O 1
ATOM 4406 N N . PHE A 1 565 ? -9.187 -9.706 -6.717 1.00 85.69 565 PHE A N 1
ATOM 4407 C CA . PHE A 1 565 ? -10.491 -9.139 -7.036 1.00 85.69 565 PHE A CA 1
ATOM 4408 C C . PHE A 1 565 ? -10.718 -9.282 -8.532 1.00 85.69 565 PHE A C 1
ATOM 4410 O O . PHE A 1 565 ? -9.774 -9.160 -9.311 1.00 85.69 565 PHE A O 1
ATOM 4417 N N . TYR A 1 566 ? -11.961 -9.525 -8.921 1.00 85.88 566 TYR A N 1
ATO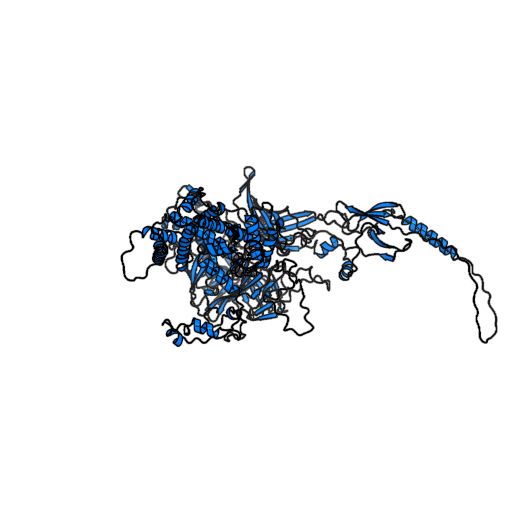M 4418 C CA . TYR A 1 566 ? -12.385 -9.605 -10.310 1.00 85.88 566 TYR A CA 1
ATOM 4419 C C . TYR A 1 566 ? -13.372 -8.471 -10.591 1.00 85.88 566 TYR A C 1
ATOM 4421 O O . TYR A 1 566 ? -14.413 -8.414 -9.940 1.00 85.88 566 TYR A O 1
ATOM 4429 N N . ASP A 1 567 ? -13.019 -7.586 -11.525 1.00 86.19 567 ASP A N 1
ATOM 4430 C CA . ASP A 1 567 ? -13.837 -6.486 -12.052 1.00 86.19 567 ASP A CA 1
ATOM 4431 C C . ASP A 1 567 ? -14.063 -6.772 -13.548 1.00 86.19 567 ASP A C 1
ATOM 4433 O O . ASP A 1 567 ? -13.168 -6.633 -14.392 1.00 86.19 567 ASP A O 1
ATOM 4437 N N . GLY A 1 568 ? -15.234 -7.319 -13.871 1.00 82.69 568 GLY A N 1
ATOM 4438 C CA . GLY A 1 568 ? -15.485 -7.965 -15.157 1.00 82.69 568 GLY A CA 1
ATOM 4439 C C . GLY A 1 568 ? -16.906 -7.804 -15.668 1.00 82.69 568 GLY A C 1
ATOM 4440 O O . GLY A 1 568 ? -17.795 -7.360 -14.944 1.00 82.69 568 GLY A O 1
ATOM 4441 N N . VAL A 1 569 ? -17.123 -8.189 -16.925 1.00 75.69 569 VAL A N 1
ATOM 4442 C CA . VAL A 1 569 ? -18.462 -8.240 -17.531 1.00 75.69 569 VAL A CA 1
ATOM 4443 C C . VAL A 1 569 ? -18.714 -9.648 -18.058 1.00 75.69 569 VAL A C 1
ATOM 4445 O O . VAL A 1 569 ? -17.929 -10.166 -18.852 1.00 75.69 569 VAL A O 1
ATOM 4448 N N . LYS A 1 570 ? -19.809 -10.280 -17.626 1.00 71.75 570 LYS A N 1
ATOM 4449 C CA . LYS A 1 570 ? -20.225 -11.616 -18.078 1.00 71.75 570 LYS A CA 1
ATOM 4450 C C . LYS A 1 570 ? -21.688 -11.582 -18.494 1.00 71.75 570 LYS A C 1
ATOM 4452 O O . LYS A 1 570 ? -22.538 -11.159 -17.723 1.00 71.75 570 LYS A O 1
ATOM 4457 N N . TYR A 1 571 ? -21.972 -12.048 -19.710 1.00 68.38 571 TYR A N 1
ATOM 4458 C CA . TYR A 1 571 ? -23.334 -12.129 -20.260 1.00 68.38 571 TYR A CA 1
ATOM 4459 C C . TYR A 1 571 ? -24.118 -10.793 -20.235 1.00 68.38 571 TYR A C 1
ATOM 4461 O O . TYR A 1 571 ? -25.335 -10.806 -20.103 1.00 68.38 571 TYR A O 1
ATOM 4469 N N . GLY A 1 572 ? -23.416 -9.656 -20.344 1.00 64.75 572 GLY A N 1
ATOM 4470 C CA . GLY A 1 572 ? -23.977 -8.296 -20.248 1.00 64.75 572 GLY A CA 1
ATOM 4471 C C . GLY A 1 572 ? -23.934 -7.689 -18.837 1.00 64.75 572 GLY A C 1
ATOM 4472 O O . GLY A 1 572 ? -23.901 -6.468 -18.683 1.00 64.75 572 GLY A O 1
ATOM 4473 N N . GLU A 1 573 ? -23.836 -8.515 -17.789 1.00 71.75 573 GLU A N 1
ATOM 4474 C CA . GLU A 1 573 ? -23.790 -8.052 -16.400 1.00 71.75 573 GLU A CA 1
ATOM 4475 C C . GLU A 1 573 ? -22.379 -7.684 -15.927 1.00 71.75 573 GLU A C 1
ATOM 4477 O O . GLU A 1 573 ? -21.415 -8.421 -16.143 1.00 71.75 573 GLU A O 1
ATOM 4482 N N . HIS A 1 574 ? -22.270 -6.568 -15.203 1.00 78.12 574 HIS A N 1
ATOM 4483 C CA . HIS A 1 574 ? -21.064 -6.159 -14.483 1.00 78.12 574 HIS A CA 1
ATOM 4484 C C . HIS A 1 574 ? -20.935 -6.921 -13.154 1.00 78.12 574 HIS A C 1
ATOM 4486 O O . HIS A 1 574 ? -21.863 -6.959 -12.347 1.00 78.12 574 HIS A O 1
ATOM 4492 N N . ILE A 1 575 ? -19.773 -7.528 -12.911 1.00 76.56 575 ILE A N 1
ATOM 4493 C CA . ILE A 1 575 ? -19.507 -8.381 -11.748 1.00 76.56 575 ILE A CA 1
ATOM 4494 C C . ILE A 1 575 ? -18.215 -7.918 -11.072 1.00 76.56 575 ILE A C 1
ATOM 4496 O O . ILE A 1 575 ? -17.146 -7.936 -11.682 1.00 76.56 575 ILE A O 1
ATOM 4500 N N . LEU A 1 576 ? -18.325 -7.550 -9.792 1.00 78.19 576 LEU A N 1
ATOM 4501 C CA . LEU A 1 576 ? -17.242 -7.004 -8.973 1.00 78.19 576 LEU A CA 1
ATOM 4502 C C . LEU A 1 576 ? -17.099 -7.791 -7.659 1.00 78.19 576 LEU A C 1
ATOM 4504 O O . LEU A 1 576 ? -17.715 -7.456 -6.644 1.00 78.19 576 LEU A O 1
ATOM 4508 N N . ASN A 1 577 ? -16.272 -8.842 -7.685 1.00 76.31 577 ASN A N 1
ATOM 4509 C CA . ASN A 1 577 ? -16.202 -9.854 -6.624 1.00 76.31 577 ASN A CA 1
ATOM 4510 C C . ASN A 1 577 ? -14.785 -10.007 -6.032 1.00 76.31 577 ASN A C 1
ATOM 4512 O O . ASN A 1 577 ? -13.800 -10.190 -6.750 1.00 76.31 577 ASN A O 1
ATOM 4516 N N . ASP A 1 578 ? -14.695 -10.010 -4.700 1.00 77.62 578 ASP A N 1
ATOM 4517 C CA . ASP A 1 578 ? -13.525 -10.415 -3.912 1.00 77.62 578 ASP A CA 1
ATOM 4518 C C . ASP A 1 578 ? -13.404 -11.946 -3.910 1.00 77.62 578 ASP A C 1
ATOM 4520 O O . ASP A 1 578 ? -14.225 -12.661 -3.331 1.00 77.62 578 ASP A O 1
ATOM 4524 N N . LEU A 1 579 ? -12.360 -12.464 -4.555 1.00 76.75 579 LEU A N 1
ATOM 4525 C CA . LEU A 1 579 ? -12.130 -13.901 -4.713 1.00 76.75 579 LEU A CA 1
ATOM 4526 C C . LEU A 1 579 ? -11.552 -14.551 -3.436 1.00 76.75 579 LEU A C 1
ATOM 4528 O O . LEU A 1 579 ? -11.306 -15.758 -3.397 1.00 76.75 579 LEU A O 1
ATOM 4532 N N . GLY A 1 580 ? -11.332 -13.775 -2.369 1.00 74.44 580 GLY A N 1
ATOM 4533 C CA . GLY A 1 580 ? -10.835 -14.240 -1.080 1.00 74.44 580 GLY A CA 1
ATOM 4534 C C . GLY A 1 580 ? -9.337 -14.558 -1.062 1.00 74.44 580 GLY A C 1
ATOM 4535 O O . GLY A 1 580 ? -8.598 -14.334 -2.019 1.00 74.44 580 GLY A O 1
ATOM 4536 N N . CYS A 1 581 ? -8.852 -15.085 0.065 1.00 77.25 581 CYS A N 1
ATOM 4537 C CA . CYS A 1 581 ? -7.430 -15.382 0.261 1.00 77.25 581 CYS A CA 1
ATOM 4538 C C . CYS A 1 581 ? -6.965 -16.553 -0.626 1.00 77.25 581 CYS A C 1
ATOM 4540 O O . CYS A 1 581 ? -7.393 -17.689 -0.428 1.00 77.25 581 CYS A O 1
ATOM 4542 N N . ALA A 1 582 ? -6.064 -16.269 -1.571 1.00 78.75 582 ALA A N 1
ATOM 4543 C CA . ALA A 1 582 ? -5.461 -17.241 -2.484 1.00 78.75 582 ALA A CA 1
ATOM 4544 C C . ALA A 1 582 ? -4.283 -17.984 -1.840 1.00 78.75 582 ALA A C 1
ATOM 4546 O O . ALA A 1 582 ? -4.210 -19.213 -1.869 1.00 78.75 582 ALA A O 1
ATOM 4547 N N . PHE A 1 583 ? -3.365 -17.234 -1.222 1.00 79.81 583 PHE A N 1
ATOM 4548 C CA . PHE A 1 583 ? -2.215 -17.783 -0.506 1.00 79.81 583 PHE A CA 1
ATOM 4549 C C . PHE A 1 583 ? -2.013 -17.066 0.831 1.00 79.81 583 PHE A C 1
ATOM 4551 O O . PHE A 1 583 ? -2.319 -15.882 0.989 1.00 79.81 583 PHE A O 1
ATOM 4558 N N . SER A 1 584 ? -1.457 -17.799 1.792 1.00 74.94 584 SER A N 1
ATOM 4559 C CA . SER A 1 584 ? -1.117 -17.318 3.131 1.00 74.94 584 SER A CA 1
ATOM 4560 C C . SER A 1 584 ? 0.276 -17.801 3.537 1.00 74.94 584 SER A C 1
ATOM 4562 O O . SER A 1 584 ? 0.814 -18.738 2.948 1.00 74.94 584 SER A O 1
ATOM 4564 N N . ASN A 1 585 ? 0.829 -17.184 4.582 1.00 71.50 585 ASN A N 1
ATOM 4565 C CA . ASN A 1 585 ? 2.181 -17.396 5.107 1.00 71.50 585 ASN A CA 1
ATOM 4566 C C . ASN A 1 585 ? 3.331 -16.789 4.262 1.00 71.50 585 ASN A C 1
ATOM 4568 O O . ASN A 1 585 ? 4.474 -17.217 4.389 1.00 71.50 585 ASN A O 1
ATOM 4572 N N . LEU A 1 586 ? 3.054 -15.751 3.461 1.00 69.94 586 LEU A N 1
ATOM 4573 C CA . LEU A 1 586 ? 3.996 -15.095 2.531 1.00 69.94 586 LEU A CA 1
ATOM 4574 C C . LEU A 1 586 ? 4.802 -13.901 3.111 1.00 69.94 586 LEU A C 1
ATOM 4576 O O . LEU A 1 586 ? 5.401 -13.150 2.352 1.00 69.94 586 LEU A O 1
ATOM 4580 N N . SER A 1 587 ? 4.823 -13.678 4.432 1.00 67.62 587 SER A N 1
ATOM 4581 C CA . SER A 1 587 ? 5.515 -12.518 5.049 1.00 67.62 587 SER A CA 1
ATOM 4582 C C . SER A 1 587 ? 7.017 -12.496 4.727 1.00 67.62 587 SER A C 1
ATOM 4584 O O . SER A 1 587 ? 7.697 -13.473 5.062 1.00 67.62 587 SER A O 1
ATOM 4586 N N . PRO A 1 588 ? 7.567 -11.377 4.211 1.00 58.44 588 PRO A N 1
ATOM 4587 C CA . PRO A 1 588 ? 9.011 -11.202 4.029 1.00 58.44 588 PRO A CA 1
ATOM 4588 C C . PRO A 1 588 ? 9.827 -11.394 5.318 1.00 58.44 588 PRO A C 1
ATOM 4590 O O . PRO A 1 588 ? 10.867 -12.053 5.353 1.00 58.44 588 PRO A O 1
ATOM 4593 N N . PHE A 1 589 ? 9.289 -10.933 6.448 1.00 58.88 589 PHE A N 1
ATOM 4594 C CA . PHE A 1 589 ? 9.894 -11.122 7.772 1.00 58.88 589 PHE A CA 1
ATOM 4595 C C . PHE A 1 589 ? 9.781 -12.572 8.294 1.00 58.88 589 PHE A C 1
ATOM 4597 O O . PHE A 1 589 ? 10.491 -12.972 9.225 1.00 58.88 589 PHE A O 1
ATOM 4604 N N . GLY A 1 590 ? 8.910 -13.385 7.688 1.00 55.78 590 GLY A N 1
ATOM 4605 C CA . GLY A 1 590 ? 8.457 -14.682 8.186 1.00 55.78 590 GLY A CA 1
ATOM 4606 C C . GLY A 1 590 ? 7.492 -14.571 9.376 1.00 55.78 590 GLY A C 1
ATOM 4607 O O . GLY A 1 590 ? 7.046 -13.477 9.733 1.00 55.78 590 GLY A O 1
ATOM 4608 N N . PHE A 1 591 ? 7.180 -15.726 9.978 1.00 55.22 591 PHE A N 1
ATOM 4609 C CA . PHE A 1 591 ? 6.329 -15.855 11.180 1.00 55.22 591 PHE A CA 1
ATOM 4610 C C . PHE A 1 591 ? 6.999 -16.607 12.339 1.00 55.22 591 PHE A C 1
ATOM 4612 O O . PHE A 1 591 ? 6.688 -16.376 13.504 1.00 55.22 591 PHE A O 1
ATOM 4619 N N . ASN A 1 592 ? 8.003 -17.437 12.044 1.00 47.12 592 ASN A N 1
ATOM 4620 C CA . ASN A 1 592 ? 8.826 -18.110 13.050 1.00 47.12 592 ASN A CA 1
ATOM 4621 C C . ASN A 1 592 ? 10.113 -17.308 13.315 1.00 47.12 592 ASN A C 1
ATOM 4623 O O . ASN A 1 592 ? 11.226 -17.746 13.016 1.00 47.12 592 ASN A O 1
ATOM 4627 N N . ALA A 1 593 ? 9.945 -16.097 13.851 1.00 35.47 593 ALA A N 1
ATOM 4628 C CA . ALA A 1 593 ? 11.027 -15.216 14.291 1.00 35.47 593 ALA A CA 1
ATOM 4629 C C . ALA A 1 593 ? 11.441 -15.498 15.753 1.00 35.47 593 ALA A C 1
ATOM 4631 O O . ALA A 1 593 ? 11.312 -14.645 16.621 1.00 35.47 593 ALA A O 1
ATOM 4632 N N . ASP A 1 594 ? 11.873 -16.732 16.023 1.00 33.47 594 ASP A N 1
ATOM 4633 C CA . ASP A 1 594 ? 12.764 -17.144 17.125 1.00 33.47 594 ASP A CA 1
ATOM 4634 C C . ASP A 1 594 ? 12.974 -18.672 17.023 1.00 33.47 594 ASP A C 1
ATOM 4636 O O . ASP A 1 594 ? 12.145 -19.386 16.452 1.00 33.47 594 ASP A O 1
ATOM 4640 N N . GLY A 1 595 ? 14.064 -19.202 17.590 1.00 34.91 595 GLY A N 1
ATOM 4641 C CA . GLY A 1 595 ? 14.412 -20.638 17.583 1.00 34.91 595 GLY A CA 1
ATOM 4642 C C . GLY A 1 595 ? 13.544 -21.527 18.492 1.00 34.91 595 GLY A C 1
ATOM 4643 O O . GLY A 1 595 ? 14.062 -22.419 19.157 1.00 34.91 595 GLY A O 1
ATOM 4644 N N . CYS A 1 596 ? 12.237 -21.265 18.558 1.00 34.72 596 CYS A N 1
ATOM 4645 C CA . CYS A 1 596 ? 11.325 -21.771 19.583 1.00 34.72 596 CYS A CA 1
ATOM 4646 C C . CYS A 1 596 ? 10.129 -22.524 18.975 1.00 34.72 596 CYS A C 1
ATOM 4648 O O . CYS A 1 596 ? 9.015 -22.002 18.949 1.00 34.72 596 CYS A O 1
ATOM 4650 N N . GLY A 1 597 ? 10.350 -23.770 18.537 1.00 29.48 597 GLY A N 1
ATOM 4651 C CA . GLY A 1 597 ? 9.266 -24.729 18.287 1.00 29.48 597 GLY A CA 1
ATOM 4652 C C . GLY A 1 597 ? 9.317 -25.468 16.949 1.00 29.48 597 GLY A C 1
ATOM 4653 O O . GLY A 1 597 ? 8.592 -25.131 16.020 1.00 29.48 597 GLY A O 1
ATOM 4654 N N . SER A 1 598 ? 10.038 -26.589 16.900 1.00 29.41 598 SER A N 1
ATOM 4655 C CA . SER A 1 598 ? 9.872 -27.646 15.885 1.00 29.41 598 SER A CA 1
ATOM 4656 C C . SER A 1 598 ? 8.609 -28.504 16.128 1.00 29.41 598 SER A C 1
ATOM 4658 O O . SER A 1 598 ? 8.601 -29.710 15.897 1.00 29.41 598 SER A O 1
ATOM 4660 N N . GLY A 1 599 ? 7.532 -27.892 16.633 1.00 29.77 599 GLY A N 1
ATOM 4661 C CA . GLY A 1 599 ? 6.324 -28.570 17.104 1.00 29.77 599 GLY A CA 1
ATOM 4662 C C . GLY A 1 599 ? 5.103 -27.660 17.014 1.00 29.77 599 GLY A C 1
ATOM 4663 O O . GLY A 1 599 ? 4.795 -26.931 17.951 1.00 29.77 599 GLY A O 1
ATOM 4664 N N . GLY A 1 600 ? 4.419 -27.700 15.869 1.00 26.08 600 GLY A N 1
ATOM 4665 C CA . GLY A 1 600 ? 3.316 -26.789 15.551 1.00 26.08 600 GLY A CA 1
ATOM 4666 C C . GLY A 1 600 ? 2.552 -27.183 14.287 1.00 26.08 600 GLY A C 1
ATOM 4667 O O . GLY A 1 600 ? 2.321 -26.344 13.423 1.00 26.08 600 GLY A O 1
ATOM 4668 N N . ALA A 1 601 ? 2.182 -28.461 14.151 1.00 27.00 601 ALA A N 1
ATOM 4669 C CA . ALA A 1 601 ? 1.451 -29.002 12.997 1.00 27.00 601 ALA A CA 1
ATOM 4670 C C . ALA A 1 601 ? -0.036 -28.574 12.991 1.00 27.00 601 ALA A C 1
ATOM 4672 O O . ALA A 1 601 ? -0.936 -29.405 13.086 1.00 27.00 601 ALA A O 1
ATOM 4673 N N . GLY A 1 602 ? -0.296 -27.263 12.965 1.00 28.22 602 GLY A N 1
ATOM 4674 C CA . GLY A 1 602 ? -1.598 -26.713 13.340 1.00 28.22 602 GLY A CA 1
ATOM 4675 C C . GLY A 1 602 ? -1.940 -25.343 12.765 1.00 28.22 602 GLY A C 1
ATOM 4676 O O . GLY A 1 602 ? -2.498 -24.548 13.507 1.00 28.22 602 GLY A O 1
ATOM 4677 N N . GLN A 1 603 ? -1.635 -25.080 11.487 1.00 31.59 603 GLN A N 1
ATOM 4678 C CA . GLN A 1 603 ? -2.248 -24.033 10.639 1.00 31.59 603 GLN A CA 1
ATOM 4679 C C . GLN A 1 603 ? -1.975 -24.361 9.150 1.00 31.59 603 GLN A C 1
ATOM 4681 O O . GLN A 1 603 ? -0.888 -24.099 8.645 1.00 31.59 603 GLN A O 1
ATOM 4686 N N . GLY A 1 604 ? -2.948 -24.960 8.451 1.00 30.30 604 GLY A N 1
ATOM 4687 C CA . GLY A 1 604 ? -3.088 -24.952 6.978 1.00 30.30 604 GLY A CA 1
ATOM 4688 C C . GLY A 1 604 ? -2.059 -25.669 6.081 1.00 30.30 604 GLY A C 1
ATOM 4689 O O . GLY A 1 604 ? -2.411 -26.031 4.960 1.00 30.30 604 GLY A O 1
ATOM 4690 N N . ALA A 1 605 ? -0.819 -25.895 6.519 1.00 27.02 605 ALA A N 1
ATOM 4691 C CA . ALA A 1 605 ? 0.181 -26.613 5.724 1.00 27.02 605 ALA A CA 1
ATOM 4692 C C . ALA A 1 605 ? -0.290 -28.056 5.434 1.00 27.02 605 ALA A C 1
ATOM 4694 O O . ALA A 1 605 ? -0.713 -28.734 6.376 1.00 27.02 605 ALA A O 1
ATOM 4695 N N . PRO A 1 606 ? -0.213 -28.554 4.180 1.00 24.55 606 PRO A N 1
ATOM 4696 C CA . PRO A 1 606 ? -0.603 -29.924 3.862 1.00 24.55 606 PRO A CA 1
ATOM 4697 C C . PRO A 1 606 ? 0.170 -30.927 4.720 1.00 24.55 606 PRO A C 1
ATOM 4699 O O . PRO A 1 606 ? 1.401 -30.966 4.699 1.00 24.55 606 PRO A O 1
ATOM 4702 N N . SER A 1 607 ? -0.552 -31.740 5.489 1.00 26.84 607 SER A N 1
ATOM 4703 C CA . SER A 1 607 ? 0.048 -32.815 6.272 1.00 26.84 607 SER A CA 1
ATOM 4704 C C . SER A 1 607 ? 0.676 -33.838 5.329 1.00 26.84 607 SER A C 1
ATOM 4706 O O . SER A 1 607 ? -0.037 -34.458 4.543 1.00 26.84 607 SER A O 1
ATOM 4708 N N . GLY A 1 608 ? 1.993 -34.040 5.431 1.00 30.98 608 GLY A N 1
ATOM 4709 C CA . GLY A 1 608 ? 2.774 -34.987 4.620 1.00 30.98 608 GLY A CA 1
ATOM 4710 C C . GLY A 1 608 ? 2.518 -36.465 4.942 1.00 30.98 608 GLY A C 1
ATOM 4711 O O . GLY A 1 608 ? 3.466 -37.224 5.115 1.00 30.98 608 GLY A O 1
ATOM 4712 N N . LEU A 1 609 ? 1.248 -36.848 5.075 1.00 30.88 609 LEU A N 1
ATOM 4713 C CA . LEU A 1 609 ? 0.764 -38.213 5.284 1.00 30.88 609 LEU A CA 1
ATOM 4714 C C . LEU A 1 609 ? 0.354 -38.866 3.953 1.00 30.88 609 LEU A C 1
ATOM 4716 O O . LEU A 1 609 ? 0.680 -40.027 3.719 1.00 30.88 609 LEU A O 1
ATOM 4720 N N . ASP A 1 610 ? -0.255 -38.101 3.044 1.00 32.19 610 ASP A N 1
ATOM 4721 C CA . ASP A 1 610 ? -0.699 -38.576 1.728 1.00 32.19 610 ASP A CA 1
ATOM 4722 C C . ASP A 1 610 ? 0.364 -38.285 0.654 1.00 32.19 610 ASP A C 1
ATOM 4724 O O . ASP A 1 610 ? 0.274 -37.328 -0.114 1.00 32.19 610 ASP A O 1
ATOM 4728 N N . GLY A 1 611 ? 1.435 -39.087 0.640 1.00 29.77 611 GLY A N 1
ATOM 4729 C CA . GLY A 1 611 ? 2.608 -38.811 -0.204 1.00 29.77 611 GLY A CA 1
ATOM 4730 C C . GLY A 1 611 ? 3.614 -39.955 -0.331 1.00 29.77 611 GLY A C 1
ATOM 4731 O O . GLY A 1 611 ? 4.819 -39.714 -0.324 1.00 29.77 611 GLY A O 1
ATOM 4732 N N . GLY A 1 612 ? 3.146 -41.203 -0.421 1.00 29.44 612 GLY A N 1
ATOM 4733 C CA . GLY A 1 612 ? 3.973 -42.419 -0.423 1.00 29.44 612 GLY A CA 1
ATOM 4734 C C . GLY A 1 612 ? 4.851 -42.644 -1.666 1.00 29.44 612 GLY A C 1
ATOM 4735 O O . GLY A 1 612 ? 4.708 -43.663 -2.334 1.00 29.44 612 GLY A O 1
ATOM 4736 N N . SER A 1 613 ? 5.793 -41.744 -1.969 1.00 29.22 613 SER A N 1
ATOM 4737 C CA . SER A 1 613 ? 6.830 -41.949 -2.994 1.00 29.22 613 SER A CA 1
ATOM 4738 C C . SER A 1 613 ? 8.207 -41.461 -2.517 1.00 29.22 613 SER A C 1
ATOM 4740 O O . SER A 1 613 ? 8.341 -40.407 -1.901 1.00 29.22 613 SER A O 1
ATOM 4742 N N . ARG A 1 614 ? 9.261 -42.244 -2.784 1.00 31.55 614 ARG A N 1
ATOM 4743 C CA . ARG A 1 614 ? 10.623 -42.038 -2.237 1.00 31.55 614 ARG A CA 1
ATOM 4744 C C . ARG A 1 614 ? 11.452 -40.948 -2.951 1.00 31.55 614 ARG A C 1
ATOM 4746 O O . ARG A 1 614 ? 12.676 -40.964 -2.859 1.00 31.55 614 ARG A O 1
ATOM 4753 N N . SER A 1 615 ? 10.818 -40.028 -3.677 1.00 29.78 615 SER A N 1
ATOM 4754 C CA . SER A 1 615 ? 11.490 -39.065 -4.568 1.00 29.78 615 SER A CA 1
ATOM 4755 C C . SER A 1 615 ? 11.394 -37.595 -4.139 1.00 29.78 615 SER A C 1
ATOM 4757 O O . SER A 1 615 ? 12.291 -36.823 -4.480 1.00 29.78 615 SER A O 1
ATOM 4759 N N . SER A 1 616 ? 10.369 -37.180 -3.383 1.00 27.72 616 SER A N 1
ATOM 4760 C CA . SER A 1 616 ? 10.208 -35.762 -3.022 1.00 27.72 616 SER A CA 1
ATOM 4761 C C . SER A 1 616 ? 11.064 -35.355 -1.818 1.00 27.72 616 SER A C 1
ATOM 4763 O O . SER A 1 616 ? 10.695 -35.570 -0.662 1.00 27.72 616 SER A O 1
ATOM 4765 N N . ARG A 1 617 ? 12.203 -34.701 -2.084 1.00 29.80 617 ARG A N 1
ATOM 4766 C CA . ARG A 1 617 ? 12.959 -33.954 -1.066 1.00 29.80 617 ARG A CA 1
ATOM 4767 C C . ARG A 1 617 ? 12.297 -32.596 -0.805 1.00 29.80 617 ARG A C 1
ATOM 4769 O O . ARG A 1 617 ? 12.814 -31.564 -1.227 1.00 29.80 617 ARG A O 1
ATOM 4776 N N . PHE A 1 618 ? 11.175 -32.579 -0.088 1.00 29.92 618 PHE A N 1
ATOM 4777 C CA . PHE A 1 618 ? 10.714 -31.330 0.524 1.00 29.92 618 PHE A CA 1
ATOM 4778 C C . PHE A 1 618 ? 11.770 -30.862 1.548 1.00 29.92 618 PHE A C 1
ATOM 4780 O O . PHE A 1 618 ? 12.157 -31.661 2.406 1.00 29.92 618 PHE A O 1
ATOM 4787 N N . PRO A 1 619 ? 12.278 -29.617 1.474 1.00 25.66 619 PRO A N 1
ATOM 4788 C CA . PRO A 1 619 ? 13.310 -29.145 2.391 1.00 25.66 619 PRO A CA 1
ATOM 4789 C C . PRO A 1 619 ? 12.734 -28.984 3.801 1.00 25.66 619 PRO A C 1
ATOM 4791 O O . PRO A 1 619 ? 11.935 -28.087 4.072 1.00 25.66 619 PRO A O 1
ATOM 4794 N N . ALA A 1 620 ? 13.144 -29.866 4.711 1.00 25.66 620 ALA A N 1
ATOM 4795 C CA . ALA A 1 620 ? 12.824 -29.740 6.124 1.00 25.66 620 ALA A CA 1
ATOM 4796 C C . ALA A 1 620 ? 13.624 -28.582 6.743 1.00 25.66 620 ALA A C 1
ATOM 4798 O O . ALA A 1 620 ? 14.851 -28.570 6.669 1.00 25.66 620 ALA A O 1
ATOM 4799 N N . ASN A 1 621 ? 12.911 -27.681 7.427 1.00 28.17 621 ASN A N 1
ATOM 4800 C CA . ASN A 1 621 ? 13.404 -26.466 8.090 1.00 28.17 621 ASN A CA 1
ATOM 4801 C C . ASN A 1 621 ? 13.920 -25.356 7.153 1.00 28.17 621 ASN A C 1
ATOM 4803 O O . ASN A 1 621 ? 14.691 -25.586 6.231 1.00 28.17 621 ASN A O 1
ATOM 4807 N N . GLY A 1 622 ? 13.562 -24.108 7.478 1.00 31.31 622 GLY A N 1
ATOM 4808 C CA . GLY A 1 622 ? 14.331 -22.934 7.050 1.00 31.31 622 GLY A CA 1
ATOM 4809 C C . GLY A 1 622 ? 14.351 -22.624 5.552 1.00 31.31 622 GLY A C 1
ATOM 4810 O O . GLY A 1 622 ? 15.371 -22.135 5.072 1.00 31.31 622 GLY A O 1
ATOM 4811 N N . ALA A 1 623 ? 13.253 -22.861 4.823 1.00 29.38 623 ALA A N 1
ATOM 4812 C CA . ALA A 1 623 ? 13.090 -22.298 3.480 1.00 29.38 623 ALA A CA 1
ATOM 4813 C C . ALA A 1 623 ? 13.394 -20.785 3.496 1.00 29.38 623 ALA A C 1
ATOM 4815 O O . ALA A 1 623 ? 13.020 -20.086 4.444 1.00 29.38 623 ALA A O 1
ATOM 4816 N N . VAL A 1 624 ? 14.119 -20.310 2.477 1.00 38.41 624 VAL A N 1
ATOM 4817 C CA . VAL A 1 624 ? 14.591 -18.919 2.393 1.00 38.41 624 VAL A CA 1
ATOM 4818 C C . VAL A 1 624 ? 13.394 -17.975 2.505 1.00 38.41 624 VAL A C 1
ATOM 4820 O O . VAL A 1 624 ? 12.376 -18.181 1.850 1.00 38.41 624 VAL A O 1
ATOM 4823 N N . ARG A 1 625 ? 13.495 -16.978 3.390 1.00 52.28 625 ARG A N 1
ATOM 4824 C CA . ARG A 1 625 ? 12.431 -15.987 3.585 1.00 52.28 625 ARG A CA 1
ATOM 4825 C C . ARG A 1 625 ? 12.465 -14.990 2.420 1.00 52.28 625 ARG A C 1
ATOM 4827 O O . ARG A 1 625 ? 13.567 -14.510 2.131 1.00 52.28 625 ARG A O 1
ATOM 4834 N N . PRO A 1 626 ? 11.320 -14.638 1.808 1.00 49.12 626 PRO A N 1
ATOM 4835 C CA . PRO A 1 626 ? 11.294 -13.621 0.767 1.00 49.12 626 PRO A CA 1
ATOM 4836 C C . PRO A 1 626 ? 11.865 -12.301 1.288 1.00 49.12 626 PRO A C 1
ATOM 4838 O O . PRO A 1 626 ? 11.455 -11.823 2.337 1.00 49.12 626 PRO A O 1
ATOM 4841 N N . ARG A 1 627 ? 12.830 -11.701 0.582 1.00 67.00 627 ARG A N 1
ATOM 4842 C CA . ARG A 1 627 ? 13.385 -10.389 0.985 1.00 67.00 627 ARG A CA 1
ATOM 4843 C C . ARG A 1 627 ? 12.422 -9.246 0.676 1.00 67.00 627 ARG A C 1
ATOM 4845 O O . ARG A 1 627 ? 12.221 -8.365 1.503 1.00 67.00 627 ARG A O 1
ATOM 4852 N N . ALA A 1 628 ? 11.826 -9.310 -0.508 1.00 83.75 628 ALA A N 1
ATOM 4853 C CA . ALA A 1 628 ? 10.743 -8.465 -0.976 1.00 83.75 628 ALA A CA 1
ATOM 4854 C C . ALA A 1 628 ? 9.896 -9.266 -1.968 1.00 83.75 628 ALA A C 1
ATOM 4856 O O . ALA A 1 628 ? 10.415 -10.135 -2.677 1.00 83.75 628 ALA A O 1
ATOM 4857 N N . LEU A 1 629 ? 8.607 -8.951 -2.024 1.00 88.75 629 LEU A N 1
ATOM 4858 C CA . LEU A 1 629 ? 7.662 -9.490 -2.990 1.00 88.75 629 LEU A CA 1
ATOM 4859 C C . LEU A 1 629 ? 7.374 -8.426 -4.046 1.00 88.75 629 LEU A C 1
ATOM 4861 O O . LEU A 1 629 ? 6.894 -7.338 -3.744 1.00 88.75 629 LEU A O 1
ATOM 4865 N N . TRP A 1 630 ? 7.691 -8.750 -5.289 1.00 91.94 630 TRP A N 1
ATOM 4866 C CA . TRP A 1 630 ? 7.521 -7.882 -6.444 1.00 91.94 630 TRP A CA 1
ATOM 4867 C C . TRP A 1 630 ? 6.270 -8.317 -7.209 1.00 91.94 630 TRP A C 1
ATOM 4869 O O . TRP A 1 630 ? 6.079 -9.530 -7.360 1.00 91.94 630 TRP A O 1
ATOM 4879 N N . PRO A 1 631 ? 5.437 -7.392 -7.723 1.00 94.38 631 PRO A N 1
ATOM 4880 C CA . PRO A 1 631 ? 4.429 -7.720 -8.723 1.00 94.38 631 PRO A CA 1
ATOM 4881 C C . PRO A 1 631 ? 5.093 -8.461 -9.884 1.00 94.38 631 PRO A C 1
ATOM 4883 O O . PRO A 1 631 ? 6.141 -8.041 -10.376 1.00 94.38 631 PRO A O 1
ATOM 4886 N N . VAL A 1 632 ? 4.502 -9.569 -10.313 1.00 93.44 632 VAL A N 1
ATOM 4887 C CA . VAL A 1 632 ? 4.992 -10.353 -11.447 1.00 93.44 632 VAL A CA 1
ATOM 4888 C C . VAL A 1 632 ? 3.828 -10.719 -12.352 1.00 93.44 632 VAL A C 1
ATOM 4890 O O . VAL A 1 632 ? 2.751 -11.116 -11.897 1.00 93.44 632 VAL A O 1
ATOM 4893 N N . ILE A 1 633 ? 4.076 -10.595 -13.647 1.00 94.88 633 ILE A N 1
ATOM 4894 C CA . ILE A 1 633 ? 3.214 -11.100 -14.703 1.00 94.88 633 ILE A CA 1
ATOM 4895 C C . ILE A 1 633 ? 3.945 -12.249 -15.377 1.00 94.88 633 ILE A C 1
ATOM 4897 O O . ILE A 1 633 ? 5.150 -12.179 -15.622 1.00 94.88 633 ILE A O 1
ATOM 4901 N N . GLY A 1 634 ? 3.211 -13.310 -15.682 1.00 92.69 634 GLY A N 1
ATOM 4902 C CA . GLY A 1 634 ? 3.640 -14.351 -16.596 1.00 92.69 634 GLY A CA 1
ATOM 4903 C C . GLY A 1 634 ? 2.733 -14.374 -17.814 1.00 92.69 634 GLY A C 1
ATOM 4904 O O . GLY A 1 634 ? 1.519 -14.315 -17.665 1.00 92.69 634 GLY A O 1
ATOM 4905 N N . LEU A 1 635 ? 3.323 -14.471 -18.999 1.00 92.81 635 LEU A N 1
ATOM 4906 C CA . LEU A 1 635 ? 2.611 -14.682 -20.263 1.00 92.81 635 LEU A CA 1
ATOM 4907 C C . LEU A 1 635 ? 3.041 -16.053 -20.822 1.00 92.81 635 LEU A C 1
ATOM 4909 O O . LEU A 1 635 ? 3.856 -16.752 -20.190 1.00 92.81 635 LEU A O 1
ATOM 4913 N N . ARG A 1 636 ? 2.495 -16.489 -21.960 1.00 89.94 636 ARG A N 1
ATOM 4914 C CA . ARG A 1 636 ? 2.844 -17.797 -22.542 1.00 89.94 636 ARG A CA 1
ATOM 4915 C C . ARG A 1 636 ? 2.719 -17.865 -24.061 1.00 89.94 636 ARG A C 1
ATOM 4917 O O . ARG A 1 636 ? 3.578 -18.466 -24.706 1.00 89.94 636 ARG A O 1
ATOM 4924 N N . ASN A 1 637 ? 1.637 -17.323 -24.596 1.00 89.75 637 ASN A N 1
ATOM 4925 C CA . ASN A 1 637 ? 1.258 -17.423 -25.996 1.00 89.75 637 ASN A CA 1
ATOM 4926 C C . ASN A 1 637 ? 1.637 -16.108 -26.705 1.00 89.75 637 ASN A C 1
ATOM 4928 O O . ASN A 1 637 ? 1.917 -15.098 -26.057 1.00 89.75 637 ASN A O 1
ATOM 4932 N N . ALA A 1 638 ? 1.736 -16.123 -28.035 1.00 86.38 638 ALA A N 1
ATOM 4933 C CA . ALA A 1 638 ? 2.041 -14.906 -28.790 1.00 86.38 638 ALA A CA 1
ATOM 4934 C C . ALA A 1 638 ? 0.868 -13.914 -28.707 1.00 86.38 638 ALA A C 1
ATOM 4936 O O . ALA A 1 638 ? -0.283 -14.329 -28.595 1.00 86.38 638 ALA A O 1
ATOM 4937 N N . ASP A 1 639 ? 1.172 -12.616 -28.733 1.00 86.94 639 ASP A N 1
ATOM 4938 C CA . ASP A 1 639 ? 0.218 -11.510 -28.567 1.00 86.94 639 ASP A CA 1
ATOM 4939 C C . ASP A 1 639 ? -0.515 -11.450 -27.207 1.00 86.94 639 ASP A C 1
ATOM 4941 O O . ASP A 1 639 ? -1.315 -10.532 -26.998 1.00 86.94 639 ASP A O 1
ATOM 4945 N N . ASP A 1 640 ? -0.214 -12.336 -26.244 1.00 90.62 640 ASP A N 1
ATOM 4946 C CA . ASP A 1 640 ? -0.608 -12.165 -24.836 1.00 90.62 640 ASP A CA 1
ATOM 4947 C C . ASP A 1 640 ? -0.169 -10.781 -24.330 1.00 90.62 640 ASP A C 1
ATOM 4949 O O . ASP A 1 640 ? 0.967 -10.350 -24.558 1.00 90.62 640 ASP A O 1
ATOM 4953 N N . ARG A 1 641 ? -1.054 -10.078 -23.620 1.00 90.00 641 ARG A N 1
ATOM 4954 C CA . ARG A 1 641 ? -0.876 -8.671 -23.267 1.00 90.00 641 ARG A CA 1
ATOM 4955 C C . ARG A 1 641 ? -1.644 -8.275 -22.013 1.00 90.00 641 ARG A C 1
ATOM 4957 O O . ARG A 1 641 ? -2.837 -8.557 -21.881 1.00 90.00 641 ARG A O 1
ATOM 4964 N N . VAL A 1 642 ? -0.981 -7.533 -21.128 1.00 92.81 642 VAL A N 1
ATOM 4965 C CA . VAL A 1 642 ? -1.601 -6.928 -19.938 1.00 92.81 642 VAL A CA 1
ATOM 4966 C C . VAL A 1 642 ? -1.076 -5.520 -19.680 1.00 92.81 642 VAL A C 1
ATOM 4968 O O . VAL A 1 642 ? 0.050 -5.196 -20.064 1.00 92.81 642 VAL A O 1
ATOM 4971 N N . THR A 1 643 ? -1.859 -4.721 -18.954 1.00 90.94 643 THR A N 1
ATOM 4972 C CA . THR A 1 643 ? -1.488 -3.359 -18.543 1.00 90.94 643 THR A CA 1
ATOM 4973 C C . THR A 1 643 ? -1.716 -3.148 -17.046 1.00 90.94 643 THR A C 1
ATOM 4975 O O . THR A 1 643 ? -2.792 -3.454 -16.530 1.00 90.94 643 THR A O 1
ATOM 4978 N N . PHE A 1 644 ? -0.736 -2.572 -16.344 1.00 91.56 644 PHE A N 1
ATOM 4979 C CA . PHE A 1 644 ? -0.956 -1.956 -15.035 1.00 91.56 644 PHE A CA 1
ATOM 4980 C C . PHE A 1 644 ? -1.795 -0.685 -15.212 1.00 91.56 644 PHE A C 1
ATOM 4982 O O . PHE A 1 644 ? -1.383 0.264 -15.887 1.00 91.56 644 PHE A O 1
ATOM 4989 N N . THR A 1 645 ? -2.983 -0.661 -14.612 1.00 87.12 645 THR A N 1
ATOM 4990 C CA . THR A 1 645 ? -3.878 0.503 -14.691 1.00 87.12 645 THR A CA 1
ATOM 4991 C C . THR A 1 645 ? -3.302 1.700 -13.915 1.00 87.12 645 THR A C 1
ATOM 4993 O O . THR A 1 645 ? -2.312 1.597 -13.188 1.00 87.12 645 THR A O 1
ATOM 4996 N N . GLY A 1 646 ? -3.942 2.869 -14.018 1.00 77.81 646 GLY A N 1
ATOM 4997 C CA . GLY A 1 646 ? -3.639 3.994 -13.121 1.00 77.81 646 GLY A CA 1
ATOM 4998 C C . GLY A 1 646 ? -4.054 3.762 -11.657 1.00 77.81 646 GLY A C 1
ATOM 4999 O O . GLY A 1 646 ? -3.694 4.562 -10.789 1.00 77.81 646 GLY A O 1
ATOM 5000 N N . LYS A 1 647 ? -4.817 2.697 -11.372 1.00 85.06 647 LYS A N 1
ATOM 5001 C CA . LYS A 1 647 ? -5.498 2.486 -10.097 1.00 85.06 647 LYS A CA 1
ATOM 5002 C C . LYS A 1 647 ? -4.688 1.571 -9.171 1.00 85.06 647 LYS A C 1
ATOM 5004 O O . LYS A 1 647 ? -4.681 0.345 -9.285 1.00 85.06 647 LYS A O 1
ATOM 5009 N N . TRP A 1 648 ? -3.986 2.197 -8.228 1.00 86.31 648 TRP A N 1
ATOM 5010 C CA . TRP A 1 648 ? -3.277 1.516 -7.142 1.00 86.31 648 TRP A CA 1
ATOM 5011 C C . TRP A 1 648 ? -3.230 2.367 -5.863 1.00 86.31 648 TRP A C 1
ATOM 5013 O O . TRP A 1 648 ? -3.420 3.590 -5.916 1.00 86.31 648 TRP A O 1
ATOM 5023 N N . MET A 1 649 ? -2.996 1.699 -4.731 1.00 82.88 649 MET A N 1
ATOM 5024 C CA . MET A 1 649 ? -2.873 2.250 -3.375 1.00 82.88 649 MET A CA 1
ATOM 5025 C C . MET A 1 649 ? -1.879 1.429 -2.536 1.00 82.88 649 MET A C 1
ATOM 5027 O O . MET A 1 649 ? -1.648 0.247 -2.804 1.00 82.88 649 MET A O 1
ATOM 5031 N N . SER A 1 650 ? -1.319 2.035 -1.490 1.00 81.50 650 SER A N 1
ATOM 5032 C CA . SER A 1 650 ? -0.326 1.430 -0.603 1.00 81.50 650 SER A CA 1
ATOM 5033 C C . SER A 1 650 ? -0.539 1.827 0.864 1.00 81.50 650 SER A C 1
ATOM 5035 O O . SER A 1 650 ? -1.279 2.737 1.220 1.00 81.50 650 SER A O 1
ATOM 5037 N N . SER A 1 651 ? 0.157 1.133 1.757 1.00 79.56 651 SER A N 1
ATOM 5038 C CA . SER A 1 651 ? 0.501 1.629 3.081 1.00 79.56 651 SER A CA 1
ATOM 5039 C C . SER A 1 651 ? 1.927 1.228 3.436 1.00 79.56 651 SER A C 1
ATOM 5041 O O . SER A 1 651 ? 2.517 0.361 2.791 1.00 79.56 651 SER A O 1
ATOM 5043 N N . TYR A 1 652 ? 2.474 1.853 4.476 1.00 75.50 652 TYR A N 1
ATOM 5044 C CA . TYR A 1 652 ? 3.731 1.431 5.095 1.00 75.50 652 TYR A CA 1
ATOM 5045 C C . TYR A 1 652 ? 3.541 0.290 6.118 1.00 75.50 652 TYR A C 1
ATOM 5047 O O . TYR A 1 652 ? 4.510 -0.343 6.533 1.00 75.50 652 TYR A O 1
ATOM 5055 N N . GLY A 1 653 ? 2.302 0.007 6.538 1.00 73.12 653 GLY A N 1
ATOM 5056 C CA . GLY A 1 653 ? 1.980 -0.998 7.558 1.00 73.12 653 GLY A CA 1
ATOM 5057 C C . GLY A 1 653 ? 2.295 -0.586 8.998 1.00 73.12 653 GLY A C 1
ATOM 5058 O O . GLY A 1 653 ? 3.063 0.346 9.248 1.00 73.12 653 GLY A O 1
ATOM 5059 N N . GLY A 1 654 ? 1.752 -1.341 9.952 1.00 72.81 654 GLY A N 1
ATOM 5060 C CA . GLY A 1 654 ? 1.959 -1.110 11.385 1.00 72.81 654 GLY A CA 1
ATOM 5061 C C . GLY A 1 654 ? 3.324 -1.578 11.895 1.00 72.81 654 GLY A C 1
ATOM 5062 O O . GLY A 1 654 ? 4.148 -2.107 11.146 1.00 72.81 654 GLY A O 1
ATOM 5063 N N . ASP A 1 655 ? 3.576 -1.414 13.194 1.00 75.31 655 ASP A N 1
ATOM 5064 C CA . ASP A 1 655 ? 4.729 -2.013 13.872 1.00 75.31 655 ASP A CA 1
ATOM 5065 C C . ASP A 1 655 ? 4.360 -2.580 15.257 1.00 75.31 655 ASP A C 1
ATOM 5067 O O . ASP A 1 655 ? 3.440 -2.113 15.934 1.00 75.31 655 ASP A O 1
ATOM 5071 N N . GLY A 1 656 ? 5.090 -3.612 15.693 1.00 74.56 656 GLY A N 1
ATOM 5072 C CA . GLY A 1 656 ? 4.794 -4.341 16.933 1.00 74.56 656 GLY A CA 1
ATOM 5073 C C . GLY A 1 656 ? 5.096 -3.579 18.232 1.00 74.56 656 GLY A C 1
ATOM 5074 O O . GLY A 1 656 ? 4.682 -4.019 19.306 1.00 74.56 656 GLY A O 1
ATOM 5075 N N . ILE A 1 657 ? 5.810 -2.452 18.171 1.00 80.00 657 ILE A N 1
ATOM 5076 C CA . ILE A 1 657 ? 6.059 -1.556 19.307 1.00 80.00 657 ILE A CA 1
ATOM 5077 C C . ILE A 1 657 ? 4.887 -0.576 19.443 1.00 80.00 657 ILE A C 1
ATOM 5079 O O . ILE A 1 657 ? 4.346 -0.453 20.542 1.00 80.00 657 ILE A O 1
ATOM 5083 N N . SER A 1 658 ? 4.435 0.046 18.352 1.00 79.62 658 SER A N 1
ATOM 5084 C CA . SER A 1 658 ? 3.282 0.960 18.336 1.00 79.62 658 SER A CA 1
ATOM 5085 C C . SER A 1 658 ? 1.968 0.235 18.657 1.00 79.62 658 SER A C 1
ATOM 5087 O O . SER A 1 658 ? 1.173 0.726 19.460 1.00 79.62 658 SER A O 1
ATOM 5089 N N . THR A 1 659 ? 1.768 -0.999 18.174 1.00 80.44 659 THR A N 1
ATOM 5090 C CA . THR A 1 659 ? 0.633 -1.835 18.616 1.00 80.44 659 THR A CA 1
ATOM 5091 C C . THR A 1 659 ? 0.684 -2.105 20.121 1.00 80.44 659 THR A C 1
ATOM 5093 O O . THR A 1 659 ? -0.303 -1.898 20.827 1.00 80.44 659 THR A O 1
ATOM 5096 N N . LEU A 1 660 ? 1.843 -2.525 20.644 1.00 83.38 660 LEU A N 1
ATOM 5097 C CA . LEU A 1 660 ? 2.018 -2.795 22.073 1.00 83.38 660 LEU A CA 1
ATOM 5098 C C . LEU A 1 660 ? 1.841 -1.531 22.931 1.00 83.38 660 LEU A C 1
ATOM 5100 O O . LEU A 1 660 ? 1.361 -1.613 24.062 1.00 83.38 660 LEU A O 1
ATOM 5104 N N . ARG A 1 661 ? 2.203 -0.363 22.392 1.00 84.12 661 ARG A N 1
ATOM 5105 C CA . ARG A 1 661 ? 1.981 0.951 22.999 1.00 84.12 661 ARG A CA 1
ATOM 5106 C C . ARG A 1 661 ? 0.486 1.223 23.148 1.00 84.12 661 ARG A C 1
ATOM 5108 O O . ARG A 1 661 ? 0.045 1.381 24.282 1.00 84.12 661 ARG A O 1
ATOM 5115 N N . ASN A 1 662 ? -0.290 1.150 22.063 1.00 86.38 662 ASN A N 1
ATOM 5116 C CA . ASN A 1 662 ? -1.744 1.349 22.098 1.00 86.38 662 ASN A CA 1
ATOM 5117 C C . ASN A 1 662 ? -2.457 0.372 23.055 1.00 86.38 662 ASN A C 1
ATOM 5119 O O . ASN A 1 662 ? -3.311 0.785 23.834 1.00 86.38 662 ASN A O 1
ATOM 5123 N N . VAL A 1 663 ? -2.065 -0.907 23.072 1.00 86.69 663 VAL A N 1
ATOM 5124 C CA . VAL A 1 663 ? -2.628 -1.909 24.001 1.00 86.69 663 VAL A CA 1
ATOM 5125 C C . VAL A 1 663 ? -2.402 -1.529 25.472 1.00 86.69 663 VAL A C 1
ATOM 5127 O O . VAL A 1 663 ? -3.284 -1.738 26.304 1.00 86.69 663 VAL A O 1
ATOM 5130 N N . ILE A 1 664 ? -1.250 -0.936 25.801 1.00 87.06 664 ILE A N 1
ATOM 5131 C CA . ILE A 1 664 ? -0.957 -0.445 27.156 1.00 87.06 664 ILE A CA 1
ATOM 5132 C C . ILE A 1 664 ? -1.697 0.873 27.445 1.00 87.06 664 ILE A C 1
ATOM 5134 O O . ILE A 1 664 ? -2.197 1.038 28.554 1.00 87.06 664 ILE A O 1
ATOM 5138 N N . SER A 1 665 ? -1.823 1.774 26.465 1.00 87.88 665 SER A N 1
ATOM 5139 C CA . SER A 1 665 ? -2.612 3.011 26.587 1.00 87.88 665 SER A CA 1
ATOM 5140 C C . SER A 1 665 ? -4.095 2.729 26.867 1.00 87.88 665 SER A C 1
ATOM 5142 O O . SER A 1 665 ? -4.709 3.391 27.701 1.00 87.88 665 SER A O 1
ATOM 5144 N N . VAL A 1 666 ? -4.672 1.701 26.233 1.00 89.88 666 VAL A N 1
ATOM 5145 C CA . VAL A 1 666 ? -6.041 1.243 26.523 1.00 89.88 666 VAL A CA 1
ATOM 5146 C C . VAL A 1 666 ? -6.157 0.705 27.952 1.00 89.88 666 VAL A C 1
ATOM 5148 O O . VAL A 1 666 ? -7.118 1.035 28.644 1.00 89.88 666 VAL A O 1
ATOM 5151 N N . ASP A 1 667 ? -5.183 -0.074 28.436 1.00 87.81 667 ASP A N 1
ATOM 5152 C CA . ASP A 1 667 ? -5.189 -0.564 29.824 1.00 87.81 667 ASP A CA 1
ATOM 5153 C C . ASP A 1 667 ? -5.074 0.582 30.853 1.00 87.81 667 ASP A C 1
ATOM 5155 O O . ASP A 1 667 ? -5.738 0.536 31.889 1.00 87.81 667 ASP A O 1
ATOM 5159 N N . GLU A 1 668 ? -4.316 1.645 30.547 1.00 87.69 668 GLU A N 1
ATOM 5160 C CA . GLU A 1 668 ? -4.231 2.869 31.364 1.00 87.69 668 GLU A CA 1
ATOM 5161 C C . GLU A 1 668 ? -5.597 3.571 31.490 1.00 87.69 668 GLU A C 1
ATOM 5163 O O . GLU A 1 668 ? -6.024 3.901 32.601 1.00 87.69 668 GLU A O 1
ATOM 5168 N N . ILE A 1 669 ? -6.322 3.750 30.377 1.00 89.75 669 ILE A N 1
ATOM 5169 C CA . ILE A 1 669 ? -7.662 4.365 30.395 1.00 89.75 669 ILE A CA 1
ATOM 5170 C C . ILE A 1 669 ? -8.656 3.470 31.151 1.00 89.75 669 ILE A C 1
ATOM 5172 O O . ILE A 1 669 ? -9.372 3.941 32.037 1.00 89.75 669 ILE A O 1
ATOM 5176 N N . LEU A 1 670 ? -8.678 2.162 30.872 1.00 88.50 670 LEU A N 1
ATOM 5177 C CA . LEU A 1 670 ? -9.580 1.228 31.557 1.00 88.50 670 LEU A CA 1
ATOM 5178 C C . LEU A 1 670 ? -9.291 1.119 33.066 1.00 88.50 670 LEU A C 1
ATOM 5180 O O . LEU A 1 670 ? -10.221 0.904 33.845 1.00 88.50 670 LEU A O 1
ATOM 5184 N N . GLN A 1 671 ? -8.040 1.313 33.499 1.00 84.44 671 GLN A N 1
ATOM 5185 C CA . GLN A 1 671 ? -7.680 1.389 34.917 1.00 84.44 671 GLN A CA 1
ATOM 5186 C C . GLN A 1 671 ? -8.297 2.616 35.612 1.00 84.44 671 GLN A C 1
ATOM 5188 O O . GLN A 1 671 ? -8.732 2.500 36.757 1.00 84.44 671 GLN A O 1
ATOM 5193 N N . LYS A 1 672 ? -8.393 3.773 34.941 1.00 86.31 672 LYS A N 1
ATOM 5194 C CA . LYS A 1 672 ? -9.029 4.982 35.505 1.00 86.31 672 LYS A CA 1
ATOM 5195 C C . LYS A 1 672 ? -10.526 4.787 35.760 1.00 86.31 672 LYS A C 1
ATOM 5197 O O . LYS A 1 672 ? -11.013 5.163 36.825 1.00 86.31 672 LYS A O 1
ATOM 5202 N N . TYR A 1 673 ? -11.235 4.135 34.837 1.00 84.12 673 TYR A N 1
ATOM 5203 C CA . TYR A 1 673 ? -12.642 3.769 35.032 1.00 84.12 673 TYR A CA 1
ATOM 5204 C C . TYR A 1 673 ? -12.841 2.787 36.199 1.00 84.12 673 TYR A C 1
ATOM 5206 O O . TYR A 1 673 ? -13.720 3.000 37.032 1.00 84.12 673 TYR A O 1
ATOM 5214 N N . ASP A 1 674 ? -12.009 1.749 36.311 1.00 76.38 674 ASP A N 1
ATOM 5215 C CA . ASP A 1 674 ? -12.114 0.740 37.377 1.00 76.38 674 ASP A CA 1
ATOM 5216 C C . ASP A 1 674 ? -11.841 1.306 38.788 1.00 76.38 674 ASP A C 1
ATOM 5218 O O . ASP A 1 674 ? -12.541 0.974 39.750 1.00 76.38 674 ASP A O 1
ATOM 5222 N N . LEU A 1 675 ? -10.880 2.229 38.911 1.00 70.62 675 LEU A N 1
ATOM 5223 C CA . LEU A 1 675 ? -10.621 2.951 40.161 1.00 70.62 675 LEU A CA 1
ATOM 5224 C C . LEU A 1 675 ? -11.849 3.761 40.610 1.00 70.62 675 LEU A C 1
ATOM 5226 O O . LEU A 1 675 ? -12.230 3.674 41.776 1.00 70.62 675 LEU A O 1
ATOM 5230 N N . SER A 1 676 ? -12.516 4.461 39.683 1.00 59.75 676 SER A N 1
ATOM 5231 C CA . SER A 1 676 ? -13.701 5.286 39.989 1.00 59.75 676 SER A CA 1
ATOM 5232 C C . SER A 1 676 ? -14.920 4.500 40.496 1.00 59.75 676 SER A C 1
ATOM 5234 O O . SER A 1 676 ? -15.787 5.069 41.151 1.00 59.75 676 SER A O 1
ATOM 5236 N N . HIS A 1 677 ? -14.986 3.192 40.223 1.00 53.94 677 HIS A N 1
ATOM 5237 C CA . HIS A 1 677 ? -16.043 2.311 40.728 1.00 53.94 677 HIS A CA 1
ATOM 5238 C C . HIS A 1 677 ? -15.740 1.807 42.152 1.00 53.94 677 HIS A C 1
ATOM 5240 O O . HIS A 1 677 ? -16.653 1.505 42.919 1.00 53.94 677 HIS A O 1
ATOM 5246 N N . THR A 1 678 ? -14.463 1.696 42.525 1.00 50.44 678 THR A N 1
ATOM 5247 C CA . THR A 1 678 ? -14.056 1.043 43.782 1.00 50.44 678 THR A CA 1
ATOM 5248 C C . THR A 1 678 ? -14.235 1.966 44.995 1.00 50.44 678 THR A C 1
ATOM 5250 O O . THR A 1 678 ? -14.605 1.509 46.078 1.00 50.44 678 THR A O 1
ATOM 5253 N N . SER A 1 679 ? -14.045 3.276 44.809 1.00 44.75 679 SER A N 1
ATOM 5254 C CA . SER A 1 679 ? -14.221 4.307 45.844 1.00 44.75 679 SER A CA 1
ATOM 5255 C C . SER A 1 679 ? -15.673 4.513 46.296 1.00 44.75 679 SER A C 1
ATOM 5257 O O . SER A 1 679 ? -15.892 5.022 47.389 1.00 44.75 679 SER A O 1
ATOM 5259 N N . ALA A 1 680 ? -16.666 4.077 45.513 1.00 43.53 680 ALA A N 1
ATOM 5260 C CA . ALA A 1 680 ? -18.085 4.179 45.869 1.00 43.53 680 ALA A CA 1
ATOM 5261 C C . ALA A 1 680 ? -18.546 3.155 46.932 1.00 43.53 680 ALA A C 1
ATOM 5263 O O . ALA A 1 680 ? -19.660 3.253 47.438 1.00 43.53 680 ALA A O 1
ATOM 5264 N N . THR A 1 681 ? -17.715 2.156 47.259 1.00 42.16 681 THR A N 1
ATOM 5265 C CA . THR A 1 681 ? -18.102 0.989 48.084 1.00 42.16 681 THR A CA 1
ATOM 5266 C C . THR A 1 681 ? -17.444 0.905 49.466 1.00 42.16 681 THR A C 1
ATOM 5268 O O . THR A 1 681 ? -17.623 -0.089 50.169 1.00 42.16 681 THR A O 1
ATOM 5271 N N . THR A 1 682 ? -16.700 1.928 49.892 1.00 37.62 682 THR A N 1
ATOM 5272 C CA . THR A 1 682 ? -16.067 1.988 51.223 1.00 37.62 682 THR A CA 1
ATOM 5273 C C . THR A 1 682 ? -16.448 3.274 51.945 1.00 37.62 682 THR A C 1
ATOM 5275 O O . THR A 1 682 ? -16.326 4.349 51.367 1.00 37.62 682 THR A O 1
ATOM 5278 N N . HIS A 1 683 ? -16.896 3.155 53.199 1.00 38.50 683 HIS A N 1
ATOM 5279 C CA . HIS A 1 683 ? -17.361 4.285 54.007 1.00 38.50 683 HIS A CA 1
ATOM 5280 C C . HIS A 1 683 ? -16.317 5.400 54.161 1.00 38.50 683 HIS A C 1
ATOM 5282 O O . HIS A 1 683 ? -15.146 5.132 54.414 1.00 38.50 683 HIS A O 1
ATOM 5288 N N . GLU A 1 684 ? -16.821 6.631 54.064 1.00 42.78 684 GLU A N 1
ATOM 5289 C CA . GLU A 1 684 ? -16.382 7.852 54.750 1.00 42.78 684 GLU A CA 1
ATOM 5290 C C . GLU A 1 684 ? -14.962 7.864 55.348 1.00 42.78 684 GLU A C 1
ATOM 5292 O O . GLU A 1 684 ? -14.796 7.760 56.560 1.00 42.78 684 GLU A O 1
ATOM 5297 N N . GLU A 1 685 ? -13.948 8.179 54.536 1.00 34.06 685 GLU A N 1
ATOM 5298 C CA . GLU A 1 685 ? -12.917 9.112 55.005 1.00 34.06 685 GLU A CA 1
ATOM 5299 C C . GLU A 1 685 ? -12.254 9.912 53.872 1.00 34.06 685 GLU A C 1
ATOM 5301 O O . GLU A 1 685 ? -12.421 9.643 52.682 1.00 34.06 685 GLU A O 1
ATOM 5306 N N . LYS A 1 686 ? -11.593 11.006 54.256 1.00 37.28 686 LYS A N 1
ATOM 5307 C CA . LYS A 1 686 ? -11.269 12.145 53.386 1.00 37.28 686 LYS A CA 1
ATOM 5308 C C . LYS A 1 686 ? -10.137 11.838 52.398 1.00 37.28 686 LYS A C 1
ATOM 5310 O O . LYS A 1 686 ? -8.996 11.699 52.823 1.00 37.28 686 LYS A O 1
ATOM 5315 N N . VAL A 1 687 ? -10.430 11.921 51.098 1.00 34.06 687 VAL A N 1
ATOM 5316 C CA . VAL A 1 687 ? -9.773 12.836 50.132 1.00 34.06 687 VAL A CA 1
ATOM 5317 C C . VAL A 1 687 ? -10.527 12.765 48.797 1.00 34.06 687 VAL A C 1
ATOM 5319 O O . VAL A 1 687 ? -10.635 11.709 48.181 1.00 34.06 687 VAL A O 1
ATOM 5322 N N . THR A 1 688 ? -11.057 13.896 48.331 1.00 36.47 688 THR A N 1
ATOM 5323 C CA . THR A 1 688 ? -11.778 14.012 47.052 1.00 36.47 688 THR A CA 1
ATOM 5324 C C . THR A 1 688 ? -10.827 14.304 45.887 1.00 36.47 688 THR A C 1
ATOM 5326 O O . THR A 1 688 ? -10.960 15.306 45.185 1.00 36.47 688 THR A O 1
ATOM 5329 N N . GLU A 1 689 ? -9.867 13.407 45.647 1.00 43.25 689 GLU A N 1
ATOM 5330 C CA . GLU A 1 689 ? -9.122 13.403 44.383 1.00 43.25 689 GLU A CA 1
ATOM 5331 C C . GLU A 1 689 ? -10.078 13.059 43.227 1.00 43.25 689 GLU A C 1
ATOM 5333 O O . GLU A 1 689 ? -10.383 11.890 42.968 1.00 43.25 689 GLU A O 1
ATOM 5338 N N . LYS A 1 690 ? -10.555 14.093 42.512 1.00 51.50 690 LYS A N 1
ATOM 5339 C CA . LYS A 1 690 ? -11.231 13.927 41.216 1.00 51.50 690 LYS A CA 1
ATOM 5340 C C . LYS A 1 690 ? -10.352 13.030 40.344 1.00 51.50 690 LYS A C 1
ATOM 5342 O O . LYS A 1 690 ? -9.190 13.347 40.097 1.00 51.50 690 LYS A O 1
ATOM 5347 N N . THR A 1 691 ? -10.887 11.896 39.898 1.00 59.78 691 THR A N 1
ATOM 5348 C CA . THR A 1 691 ? -10.100 10.846 39.234 1.00 59.78 691 THR A CA 1
ATOM 5349 C C . THR A 1 691 ? -9.813 11.207 37.769 1.00 59.78 691 THR A C 1
ATOM 5351 O O . THR A 1 691 ? -10.331 10.578 36.850 1.00 59.78 691 THR A O 1
ATOM 5354 N N . GLU A 1 692 ? -8.998 12.246 37.548 1.00 72.81 692 GLU A N 1
ATOM 5355 C CA . GLU A 1 692 ? -8.727 12.828 36.227 1.00 72.81 692 GLU A CA 1
ATOM 5356 C C . GLU A 1 692 ? -8.246 11.789 35.201 1.00 72.81 692 GLU A C 1
ATOM 5358 O O . GLU A 1 692 ? -7.389 10.940 35.489 1.00 72.81 692 GLU A O 1
ATOM 5363 N N . MET A 1 693 ? -8.763 11.904 33.976 1.00 85.06 693 MET A N 1
ATOM 5364 C CA . MET A 1 693 ? -8.297 11.144 32.815 1.00 85.06 693 MET A CA 1
ATOM 5365 C C . MET A 1 693 ? -6.862 11.528 32.414 1.00 85.06 693 MET A C 1
ATOM 5367 O O . MET A 1 693 ? -6.401 12.628 32.733 1.00 85.06 693 MET A O 1
ATOM 5371 N N . PRO A 1 694 ? -6.125 10.655 31.699 1.00 88.12 694 PRO A N 1
ATOM 5372 C CA . PRO A 1 694 ? -4.778 10.978 31.241 1.00 88.12 694 PRO A CA 1
ATOM 5373 C C . PRO A 1 694 ? -4.783 12.225 30.345 1.00 88.12 694 PRO A C 1
ATOM 5375 O O . PRO A 1 694 ? -5.517 12.293 29.360 1.00 88.12 694 PRO A O 1
ATOM 5378 N N . LYS A 1 695 ? -3.934 13.216 30.649 1.00 86.88 695 LYS A N 1
ATOM 5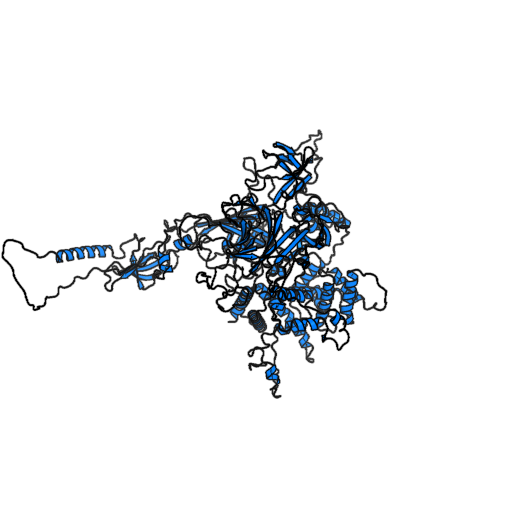379 C CA . LYS A 1 695 ? -3.906 14.504 29.921 1.00 86.88 695 LYS A CA 1
ATOM 5380 C C . LYS A 1 695 ? -3.582 14.351 28.428 1.00 86.88 695 LYS A C 1
ATOM 5382 O O . LYS A 1 695 ? -4.004 15.180 27.625 1.00 86.88 695 LYS A O 1
ATOM 5387 N N . TRP A 1 696 ? -2.877 13.279 28.053 1.00 87.38 696 TRP A N 1
ATOM 5388 C CA . TRP A 1 696 ? -2.637 12.917 26.653 1.00 87.38 696 TRP A CA 1
ATOM 5389 C C . TRP A 1 696 ? -3.941 12.521 25.939 1.00 87.38 696 TRP A C 1
ATOM 5391 O O . TRP A 1 696 ? -4.201 12.996 24.838 1.00 87.38 696 TRP A O 1
ATOM 5401 N N . PHE A 1 697 ? -4.799 11.744 26.604 1.00 88.44 697 PHE A N 1
ATOM 5402 C CA . PHE A 1 697 ? -6.059 11.236 26.063 1.00 88.44 697 PHE A CA 1
ATOM 5403 C C . PHE A 1 697 ? -7.131 12.333 25.957 1.00 88.44 697 PHE A C 1
ATOM 5405 O O . PHE A 1 697 ? -7.870 12.386 24.980 1.00 88.44 697 PHE A O 1
ATOM 5412 N N . VAL A 1 698 ? -7.162 13.287 26.897 1.00 87.19 698 VAL A N 1
ATOM 5413 C CA . VAL A 1 698 ? -8.041 14.470 26.782 1.00 87.19 698 VAL A CA 1
ATOM 5414 C C . VAL A 1 698 ? -7.611 15.378 25.618 1.00 87.19 698 VAL A C 1
ATOM 5416 O O . VAL A 1 698 ? -8.467 15.936 24.935 1.00 87.19 698 VAL A O 1
ATOM 5419 N N . LYS A 1 699 ? -6.301 15.502 25.336 1.00 86.06 699 LYS A N 1
ATOM 5420 C CA . LYS A 1 699 ? -5.813 16.218 24.140 1.00 86.06 699 LYS A CA 1
ATOM 5421 C C . LYS A 1 699 ? -6.235 15.509 22.845 1.00 86.06 699 LYS A C 1
ATOM 5423 O O . LYS A 1 699 ? -6.618 16.177 21.894 1.00 86.06 699 LYS A O 1
ATOM 5428 N N . GLU A 1 700 ? -6.170 14.182 22.823 1.00 84.62 700 GLU A N 1
ATOM 5429 C CA . GLU A 1 700 ? -6.591 13.344 21.694 1.00 84.62 700 GLU A CA 1
ATOM 5430 C C . GLU A 1 700 ? -8.093 13.500 21.406 1.00 84.62 700 GLU A C 1
ATOM 5432 O O . GLU A 1 700 ? -8.467 13.916 20.312 1.00 84.62 700 GLU A O 1
ATOM 5437 N N . ALA A 1 701 ? -8.946 13.327 22.422 1.00 86.44 701 ALA A N 1
ATOM 5438 C CA . ALA A 1 701 ? -10.392 13.531 22.313 1.00 86.44 701 ALA A CA 1
ATOM 5439 C C . ALA A 1 701 ? -10.779 14.958 21.864 1.00 86.44 701 ALA A C 1
ATOM 5441 O O . ALA A 1 701 ? -11.779 15.137 21.175 1.00 86.44 701 ALA A O 1
ATOM 5442 N N . PHE A 1 702 ? -9.978 15.973 22.207 1.00 85.88 702 PHE A N 1
ATOM 5443 C CA . PHE A 1 702 ? -10.161 17.355 21.747 1.00 85.88 702 PHE A CA 1
ATOM 5444 C C . PHE A 1 702 ? -9.801 17.555 20.262 1.00 85.88 702 PHE A C 1
ATOM 5446 O O . PHE A 1 702 ? -10.461 18.338 19.574 1.00 85.88 702 PHE A O 1
ATOM 5453 N N . SER A 1 703 ? -8.787 16.849 19.749 1.00 79.50 703 SER A N 1
ATOM 5454 C CA . SER A 1 703 ? -8.498 16.806 18.308 1.00 79.50 703 SER A CA 1
ATOM 5455 C C . SER A 1 703 ? -9.626 16.110 17.544 1.00 79.50 703 SER A C 1
ATOM 5457 O O . SER A 1 703 ? -10.127 16.670 16.569 1.00 79.50 703 SER A O 1
ATOM 5459 N N . ASP A 1 704 ? -10.088 14.955 18.030 1.00 78.31 704 ASP A N 1
ATOM 5460 C CA . ASP A 1 704 ? -11.205 14.207 17.437 1.00 78.31 704 ASP A CA 1
ATOM 5461 C C . ASP A 1 704 ? -12.503 15.041 17.446 1.00 78.31 704 ASP A C 1
ATOM 5463 O O . ASP A 1 704 ? -13.211 15.109 16.441 1.00 78.31 704 ASP A O 1
ATOM 5467 N N . TYR A 1 705 ? -12.790 15.754 18.542 1.00 81.38 705 TYR A N 1
ATOM 5468 C CA . TYR A 1 705 ? -13.906 16.702 18.658 1.00 81.38 705 TYR A CA 1
ATOM 5469 C C . TYR A 1 705 ? -13.822 17.835 17.622 1.00 81.38 705 TYR A C 1
ATOM 5471 O O . TYR A 1 705 ? -14.810 18.139 16.951 1.00 81.38 705 TYR A O 1
ATOM 5479 N N . LYS A 1 706 ? -12.634 18.425 17.426 1.00 79.19 706 LYS A N 1
ATOM 5480 C CA . LYS A 1 706 ? -12.403 19.448 16.394 1.00 79.19 706 LYS A CA 1
ATOM 5481 C C . LYS A 1 706 ? -12.580 18.909 14.977 1.00 79.19 706 LYS A C 1
ATOM 5483 O O . LYS A 1 706 ? -13.178 19.603 14.155 1.00 79.19 706 LYS A O 1
ATOM 5488 N N . ALA A 1 707 ? -12.080 17.712 14.677 1.00 73.69 707 ALA A N 1
ATOM 5489 C CA . ALA A 1 707 ? -12.281 17.080 13.374 1.00 73.69 707 ALA A CA 1
ATOM 5490 C C . ALA A 1 707 ? -13.777 16.833 13.110 1.00 73.69 707 ALA A C 1
ATOM 5492 O O . ALA A 1 707 ? -14.290 17.188 12.048 1.00 73.69 707 ALA A O 1
ATOM 5493 N N . TRP A 1 708 ? -14.490 16.321 14.119 1.00 76.62 708 TRP A N 1
ATOM 5494 C CA . TRP A 1 708 ? -15.909 15.980 14.043 1.00 76.62 708 TRP A CA 1
ATOM 5495 C C . TRP A 1 708 ? -16.814 17.209 13.856 1.00 76.62 708 TRP A C 1
ATOM 5497 O O . TRP A 1 708 ? -17.640 17.187 12.948 1.00 76.62 708 TRP A O 1
ATOM 5507 N N . ILE A 1 709 ? -16.614 18.310 14.602 1.00 74.81 709 ILE A N 1
ATOM 5508 C CA . ILE A 1 709 ? -17.347 19.581 14.375 1.00 74.81 709 ILE A CA 1
ATOM 5509 C C . ILE A 1 709 ? -17.199 20.046 12.929 1.00 74.81 709 ILE A C 1
ATOM 5511 O O . ILE A 1 709 ? -18.182 20.384 12.274 1.00 74.81 709 ILE A O 1
ATOM 5515 N N . ASN A 1 710 ? -15.961 20.073 12.430 1.00 67.12 710 ASN A N 1
ATOM 5516 C CA . ASN A 1 710 ? -15.678 20.562 11.085 1.00 67.12 710 ASN A CA 1
ATOM 5517 C C . ASN A 1 710 ? -16.245 19.640 9.993 1.00 67.12 710 ASN A C 1
ATOM 5519 O O . ASN A 1 710 ? -16.374 20.086 8.859 1.00 67.12 710 ASN A O 1
ATOM 5523 N N . SER A 1 711 ? -16.573 18.380 10.319 1.00 61.03 711 SER A N 1
ATOM 5524 C CA . SER A 1 711 ? -17.138 17.375 9.403 1.00 61.03 711 SER A CA 1
ATOM 5525 C C . SER A 1 711 ? -16.334 17.190 8.103 1.00 61.03 711 SER A C 1
ATOM 5527 O O . SER A 1 711 ? -16.891 16.811 7.075 1.00 61.03 711 SER A O 1
ATOM 5529 N N . LYS A 1 712 ? -15.018 17.467 8.154 1.00 63.72 712 LYS A N 1
ATOM 5530 C CA . LYS A 1 712 ? -14.109 17.511 6.991 1.00 63.72 712 LYS A CA 1
ATOM 5531 C C . LYS A 1 712 ? -13.502 16.166 6.594 1.00 63.72 712 LYS A C 1
ATOM 5533 O O . LYS A 1 712 ? -12.977 16.084 5.491 1.00 63.72 712 LYS A O 1
ATOM 5538 N N . THR A 1 713 ? -13.527 15.148 7.458 1.00 67.88 713 THR A N 1
ATOM 5539 C CA . THR A 1 713 ? -13.001 13.817 7.120 1.00 67.88 713 THR A CA 1
ATOM 5540 C C . THR A 1 713 ? -14.018 12.702 7.351 1.00 67.88 713 THR A C 1
ATOM 5542 O O . THR A 1 713 ? -14.671 12.633 8.392 1.00 67.88 713 THR A O 1
ATOM 5545 N N . LEU A 1 714 ? -14.139 11.817 6.358 1.00 76.19 714 LEU A N 1
ATOM 5546 C CA . LEU A 1 714 ? -14.937 10.589 6.392 1.00 76.19 714 LEU A CA 1
ATOM 5547 C C . LEU A 1 714 ? -14.006 9.393 6.177 1.00 76.19 714 LEU A C 1
ATOM 5549 O O . LEU A 1 714 ? -13.273 9.361 5.190 1.00 76.19 714 LEU A O 1
ATOM 5553 N N . ARG A 1 715 ? -14.028 8.392 7.065 1.00 75.81 715 ARG A N 1
ATOM 5554 C CA . ARG A 1 715 ? -13.164 7.208 6.936 1.00 75.81 715 ARG A CA 1
ATOM 5555 C C . ARG A 1 715 ? -13.930 6.005 6.395 1.00 75.81 715 ARG A C 1
ATOM 5557 O O . ARG A 1 715 ? -14.969 5.644 6.931 1.00 75.81 715 ARG A O 1
ATOM 5564 N N . THR A 1 716 ? -13.387 5.354 5.369 1.00 77.44 716 THR A N 1
ATOM 5565 C CA . THR A 1 716 ? -14.047 4.254 4.652 1.00 77.44 716 THR A CA 1
ATOM 5566 C C . THR A 1 716 ? -13.089 3.109 4.294 1.00 77.44 716 THR A C 1
ATOM 5568 O O . THR A 1 716 ? -11.869 3.284 4.221 1.00 77.44 716 THR A O 1
ATOM 5571 N N . LEU A 1 717 ? -13.644 1.914 4.068 1.00 77.62 717 LEU A N 1
ATOM 5572 C CA . LEU A 1 717 ? -12.911 0.732 3.603 1.00 77.62 717 LEU A CA 1
ATOM 5573 C C . LEU A 1 717 ? -12.844 0.733 2.071 1.00 77.62 717 LEU A C 1
ATOM 5575 O O . LEU A 1 717 ? -13.884 0.727 1.411 1.00 77.62 717 LEU A O 1
ATOM 5579 N N . THR A 1 718 ? -11.640 0.705 1.495 1.00 81.50 718 THR A N 1
ATOM 5580 C CA . THR A 1 718 ? -11.473 0.655 0.029 1.00 81.50 718 THR A CA 1
ATOM 5581 C C . THR A 1 718 ? -11.547 -0.771 -0.533 1.00 81.50 718 THR A C 1
ATOM 5583 O O . THR A 1 718 ? -11.542 -1.740 0.231 1.00 81.50 718 THR A O 1
ATOM 5586 N N . ARG A 1 719 ? -11.538 -0.935 -1.868 1.00 77.44 719 ARG A N 1
ATOM 5587 C CA . ARG A 1 719 ? -11.279 -2.243 -2.518 1.00 77.44 719 ARG A CA 1
ATOM 5588 C C . ARG A 1 719 ? -10.014 -2.926 -1.966 1.00 77.44 719 ARG A C 1
ATOM 5590 O O . ARG A 1 719 ? -10.016 -4.130 -1.747 1.00 77.44 719 ARG A O 1
ATOM 5597 N N . GLY A 1 720 ? -8.977 -2.153 -1.632 1.00 68.88 720 GLY A N 1
ATOM 5598 C CA . GLY A 1 720 ? -7.744 -2.629 -0.993 1.00 68.88 720 GLY A CA 1
ATOM 5599 C C . GLY A 1 720 ? -7.853 -2.974 0.505 1.00 68.88 720 GLY A C 1
ATOM 5600 O O . GLY A 1 720 ? -6.845 -3.276 1.146 1.00 68.88 720 GLY A O 1
ATOM 5601 N N . SER A 1 721 ? -9.043 -2.920 1.107 1.00 71.88 721 SER A N 1
ATOM 5602 C CA . SER A 1 721 ? -9.303 -3.534 2.413 1.00 71.88 721 SER A CA 1
ATOM 5603 C C . SER A 1 721 ? -9.703 -4.999 2.244 1.00 71.88 721 SER A C 1
ATOM 5605 O O . SER A 1 721 ? -10.539 -5.328 1.405 1.00 71.88 721 SER A O 1
ATOM 5607 N N . ALA A 1 722 ? -9.139 -5.881 3.075 1.00 59.34 722 ALA A N 1
ATOM 5608 C CA . ALA A 1 722 ? -9.489 -7.300 3.098 1.00 59.34 722 ALA A CA 1
ATOM 5609 C C . ALA A 1 722 ? -10.994 -7.517 3.402 1.00 59.34 722 ALA A C 1
ATOM 5611 O O . ALA A 1 722 ? -11.572 -6.738 4.165 1.00 59.34 722 ALA A O 1
ATOM 5612 N N . PRO A 1 723 ? -11.625 -8.605 2.904 1.00 51.84 723 PRO A N 1
ATOM 5613 C CA . PRO A 1 723 ? -13.063 -8.881 3.095 1.00 51.84 723 PRO A CA 1
ATOM 5614 C C . PRO A 1 723 ? -13.472 -9.095 4.557 1.00 51.84 723 PRO A C 1
ATOM 5616 O O . PRO A 1 723 ? -14.651 -9.186 4.881 1.00 51.84 723 PRO A O 1
ATOM 5619 N N . ILE A 1 724 ? -12.485 -9.238 5.435 1.00 53.25 724 ILE A N 1
ATOM 5620 C CA . ILE A 1 724 ? -12.621 -9.305 6.878 1.00 53.25 724 ILE A CA 1
ATOM 5621 C C . ILE A 1 724 ? -11.621 -8.265 7.396 1.00 53.25 724 ILE A C 1
ATOM 5623 O O . ILE A 1 724 ? -10.424 -8.465 7.172 1.00 53.25 724 ILE A O 1
ATOM 5627 N N . PRO A 1 725 ? -12.038 -7.173 8.062 1.00 50.69 725 PRO A N 1
ATOM 5628 C CA . PRO A 1 725 ? -11.094 -6.208 8.616 1.00 50.69 725 PRO A CA 1
ATOM 5629 C C . PRO A 1 725 ? -10.268 -6.880 9.719 1.00 50.69 725 PRO A C 1
ATOM 5631 O O . PRO A 1 725 ? -10.754 -7.177 10.815 1.00 50.69 725 PRO A O 1
ATOM 5634 N N . LEU A 1 726 ? -9.005 -7.175 9.412 1.00 51.03 726 LEU A N 1
ATOM 5635 C CA . LEU A 1 726 ? -8.084 -7.873 10.301 1.00 51.03 726 LEU A CA 1
ATOM 5636 C C . LEU A 1 726 ? -7.449 -6.850 11.240 1.00 51.03 726 LEU A C 1
ATOM 5638 O O . LEU A 1 726 ? -6.500 -6.182 10.869 1.00 51.03 726 LEU A O 1
ATOM 5642 N N . LEU A 1 727 ? -7.941 -6.739 12.473 1.00 51.56 727 LEU A N 1
ATOM 5643 C CA . LEU A 1 727 ? -7.689 -5.622 13.408 1.00 51.56 727 LEU A CA 1
ATOM 5644 C C . LEU A 1 727 ? -6.218 -5.320 13.820 1.00 51.56 727 LEU A C 1
ATOM 5646 O O . LEU A 1 727 ? -5.998 -4.483 14.690 1.00 51.56 727 LEU A O 1
ATOM 5650 N N . PHE A 1 728 ? -5.217 -5.970 13.217 1.00 48.22 728 PHE A N 1
ATOM 5651 C CA . PHE A 1 728 ? -3.804 -5.558 13.247 1.00 48.22 728 PHE A CA 1
ATOM 5652 C C . PHE A 1 728 ? -3.314 -4.985 11.901 1.00 48.22 728 PHE A C 1
ATOM 5654 O O . PHE A 1 728 ? -2.573 -4.009 11.888 1.00 48.22 728 PHE A O 1
ATOM 5661 N N . SER A 1 729 ? -3.713 -5.587 10.776 1.00 53.00 729 SER A N 1
ATOM 5662 C CA . SER A 1 729 ? -3.441 -5.090 9.423 1.00 53.00 729 SER A CA 1
ATOM 5663 C C . SER A 1 729 ? -4.723 -4.441 8.919 1.00 53.00 729 SER A C 1
ATOM 5665 O O . SER A 1 729 ? -5.625 -5.121 8.428 1.00 53.00 729 SER A O 1
ATOM 5667 N N . GLY A 1 730 ? -4.849 -3.128 9.130 1.00 53.28 730 GLY A N 1
ATOM 5668 C CA . GLY A 1 730 ? -6.126 -2.411 9.034 1.00 53.28 730 GLY A CA 1
ATOM 5669 C C . GLY A 1 730 ? -6.837 -2.455 7.673 1.00 53.28 730 GLY A C 1
ATOM 5670 O O . GLY A 1 730 ? -7.951 -1.944 7.579 1.00 53.28 730 GLY A O 1
ATOM 5671 N N . GLY A 1 731 ? -6.225 -3.051 6.644 1.00 62.69 731 GLY A N 1
ATOM 5672 C CA . GLY A 1 731 ? -6.609 -2.891 5.247 1.00 62.69 731 GLY A CA 1
ATOM 5673 C C . GLY A 1 731 ? -6.274 -1.489 4.743 1.00 62.69 731 GLY A C 1
ATOM 5674 O O . GLY A 1 731 ? -5.943 -0.602 5.531 1.00 62.69 731 GLY A O 1
ATOM 5675 N N . LEU A 1 732 ? -6.366 -1.274 3.432 1.00 72.38 732 LEU A N 1
ATOM 5676 C CA . LEU A 1 732 ? -6.257 0.073 2.878 1.00 72.38 732 LEU A CA 1
ATOM 5677 C C . LEU A 1 732 ? -7.541 0.846 3.190 1.00 72.38 732 LEU A C 1
ATOM 5679 O O . LEU A 1 732 ? -8.564 0.684 2.514 1.00 72.38 732 LEU A O 1
ATOM 5683 N N . GLN A 1 733 ? -7.490 1.642 4.256 1.00 74.00 733 GLN A N 1
ATOM 5684 C CA . GLN A 1 733 ? -8.554 2.560 4.649 1.00 74.00 733 GLN A CA 1
ATOM 5685 C C . GLN A 1 733 ? -8.247 3.931 4.056 1.00 74.00 733 GLN A C 1
ATOM 5687 O O . GLN A 1 733 ? -7.109 4.397 4.113 1.00 74.00 733 GLN A O 1
ATOM 5692 N N . ALA A 1 734 ? -9.263 4.573 3.490 1.00 75.31 734 ALA A N 1
ATOM 5693 C CA . ALA A 1 734 ? -9.161 5.951 3.041 1.00 75.31 734 ALA A CA 1
ATOM 5694 C C . ALA A 1 734 ? -9.819 6.852 4.086 1.00 75.31 734 ALA A C 1
ATOM 5696 O O . ALA A 1 734 ? -10.974 6.629 4.452 1.00 75.31 734 ALA A O 1
ATOM 5697 N N . GLU A 1 735 ? -9.087 7.854 4.565 1.00 77.06 735 GLU A N 1
ATOM 5698 C CA . GLU A 1 735 ? -9.664 9.017 5.235 1.00 77.06 735 GLU A CA 1
ATOM 5699 C C . GLU A 1 735 ? -9.811 10.100 4.155 1.00 77.06 735 GLU A C 1
ATOM 5701 O O . GLU A 1 735 ? -8.843 10.464 3.489 1.00 77.06 735 GLU A O 1
ATOM 5706 N N . LEU A 1 736 ? -11.057 10.482 3.875 1.00 79.38 736 LEU A N 1
ATOM 5707 C CA . LEU A 1 736 ? -11.455 11.270 2.712 1.00 79.38 736 LEU A CA 1
ATOM 5708 C C . LEU A 1 736 ? -11.817 12.691 3.133 1.00 79.38 736 LEU A C 1
ATOM 5710 O O . LEU A 1 736 ? -12.692 12.869 3.979 1.00 79.38 736 LEU A O 1
ATOM 5714 N N . ASP A 1 737 ? -11.209 13.686 2.493 1.00 78.62 737 ASP A N 1
ATOM 5715 C CA . ASP A 1 737 ? -11.580 15.092 2.616 1.00 78.62 737 ASP A CA 1
ATOM 5716 C C . ASP A 1 737 ? -12.934 15.328 1.924 1.00 78.62 737 ASP A C 1
ATOM 5718 O O . ASP A 1 737 ? -13.073 15.160 0.706 1.00 78.62 737 ASP A O 1
ATOM 5722 N N . THR A 1 738 ? -13.945 15.673 2.719 1.00 81.88 738 THR A N 1
ATOM 5723 C CA . THR A 1 738 ? -15.331 15.925 2.289 1.00 81.88 738 THR A CA 1
ATOM 5724 C C . THR A 1 738 ?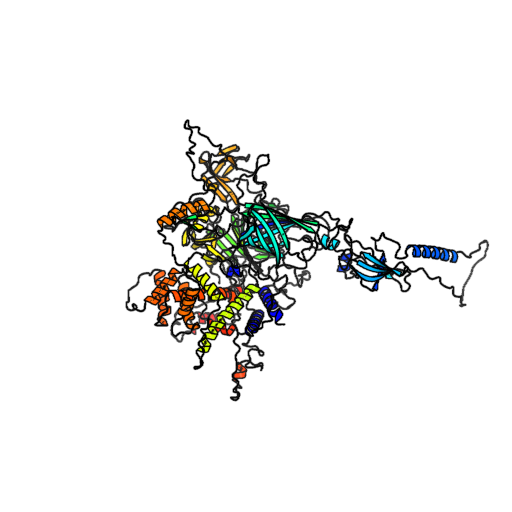 -15.560 17.374 1.846 1.00 81.88 738 THR A C 1
ATOM 5726 O O . THR A 1 738 ? -16.669 17.719 1.431 1.00 81.88 738 THR A O 1
ATOM 5729 N N . SER A 1 739 ? -14.550 18.248 1.944 1.00 79.88 739 SER A N 1
ATOM 5730 C CA . SER A 1 739 ? -14.708 19.675 1.667 1.00 79.88 739 SER A CA 1
ATOM 5731 C C . SER A 1 739 ? -14.987 19.951 0.189 1.00 79.88 739 SER A C 1
ATOM 5733 O O . SER A 1 739 ? -14.359 19.391 -0.714 1.00 79.88 739 SER A O 1
ATOM 5735 N N . ALA A 1 740 ? -15.935 20.857 -0.063 1.00 83.31 740 ALA A N 1
ATOM 5736 C CA . ALA A 1 740 ? -16.419 21.130 -1.413 1.00 83.31 740 ALA A CA 1
ATOM 5737 C C . ALA A 1 740 ? -15.330 21.677 -2.353 1.00 83.31 740 ALA A C 1
ATOM 5739 O O . ALA A 1 740 ? -15.325 21.331 -3.530 1.00 83.31 740 ALA A O 1
ATOM 5740 N N . PHE A 1 741 ? -14.369 22.450 -1.832 1.00 83.38 741 PHE A N 1
ATOM 5741 C CA . PHE A 1 741 ? -13.208 22.909 -2.600 1.00 83.38 741 PHE A CA 1
ATOM 5742 C C . PHE A 1 741 ? -12.366 21.732 -3.121 1.00 83.38 741 PHE A C 1
ATOM 5744 O O . PHE A 1 741 ? -12.159 21.623 -4.326 1.00 83.38 741 PHE A O 1
ATOM 5751 N N . SER A 1 742 ? -11.957 20.804 -2.243 1.00 82.12 742 SER A N 1
ATOM 5752 C CA . SER A 1 742 ? -11.158 19.630 -2.634 1.00 82.12 742 SER A CA 1
ATOM 5753 C C . SER A 1 742 ? -11.924 18.729 -3.615 1.00 82.12 742 SER A C 1
ATOM 5755 O O . SER A 1 742 ? -11.373 18.263 -4.615 1.00 82.12 742 SER A O 1
ATOM 5757 N N . CYS A 1 743 ? -13.233 18.563 -3.390 1.00 87.62 743 CYS A N 1
ATOM 5758 C CA . CYS A 1 743 ? -14.135 17.849 -4.295 1.00 87.62 743 CYS A CA 1
ATOM 5759 C C . CYS A 1 743 ? -14.221 18.497 -5.693 1.00 87.62 743 CYS A C 1
ATOM 5761 O O . CYS A 1 743 ? -14.183 17.787 -6.702 1.00 87.62 743 CYS A O 1
ATOM 5763 N N . ALA A 1 744 ? -14.260 19.831 -5.776 1.00 87.06 744 ALA A N 1
ATOM 5764 C CA . ALA A 1 744 ? -14.215 20.564 -7.040 1.00 87.06 744 ALA A CA 1
ATOM 5765 C C . ALA A 1 744 ? -12.854 20.420 -7.747 1.00 87.06 744 ALA A C 1
ATOM 5767 O O . ALA A 1 744 ? -12.830 20.123 -8.940 1.00 87.06 744 ALA A O 1
ATOM 5768 N N . THR A 1 745 ? -11.723 20.523 -7.034 1.00 85.19 745 THR A N 1
ATOM 5769 C CA . THR A 1 745 ? -10.380 20.320 -7.619 1.00 85.19 745 THR A CA 1
ATOM 5770 C C . THR A 1 745 ? -10.227 18.910 -8.210 1.00 85.19 745 THR A C 1
ATOM 5772 O O . THR A 1 745 ? -9.720 18.749 -9.322 1.00 85.19 745 THR A O 1
ATOM 5775 N N . ALA A 1 746 ? -10.722 17.877 -7.518 1.00 87.06 746 ALA A N 1
ATOM 5776 C CA . ALA A 1 746 ? -10.706 16.503 -8.027 1.00 87.06 746 ALA A CA 1
ATOM 5777 C C . ALA A 1 746 ? -11.668 16.295 -9.216 1.00 87.06 746 ALA A C 1
ATOM 5779 O O . ALA A 1 746 ? -11.341 15.564 -10.152 1.00 87.06 746 ALA A O 1
ATOM 5780 N N . SER A 1 747 ? -12.825 16.969 -9.222 1.00 90.12 747 SER A N 1
ATOM 5781 C CA . SER A 1 747 ? -13.766 16.957 -10.356 1.00 90.12 747 SER A CA 1
ATOM 5782 C C . SER A 1 747 ? -13.155 17.612 -11.607 1.00 90.12 747 SER A C 1
ATOM 5784 O O . SER A 1 747 ? -13.264 17.067 -12.707 1.00 90.12 747 SER A O 1
ATOM 5786 N N . ALA A 1 748 ? -12.426 18.722 -11.437 1.00 86.44 748 ALA A N 1
ATOM 5787 C CA . ALA A 1 748 ? -11.704 19.400 -12.515 1.00 86.44 748 ALA A CA 1
ATOM 5788 C C . ALA A 1 748 ? -10.557 18.535 -13.067 1.00 86.44 748 ALA A C 1
ATOM 5790 O O . ALA A 1 748 ? -10.372 18.454 -14.281 1.00 86.44 748 ALA A O 1
ATOM 5791 N N . LEU A 1 749 ? -9.825 17.821 -12.199 1.00 84.75 749 LEU A N 1
ATOM 5792 C CA . LEU A 1 749 ? -8.757 16.899 -12.610 1.00 84.75 749 LEU A CA 1
ATOM 5793 C C . LEU A 1 749 ? -9.274 15.719 -13.459 1.00 84.75 749 LEU A C 1
ATOM 5795 O O . LEU A 1 749 ? -8.545 15.234 -14.324 1.00 84.75 749 LEU A O 1
ATOM 5799 N N . LEU A 1 750 ? -10.525 15.290 -13.252 1.00 86.44 750 LEU A N 1
ATOM 5800 C CA . LEU A 1 750 ? -11.224 14.300 -14.085 1.00 86.44 750 LEU A CA 1
ATOM 5801 C C . LEU A 1 750 ? -11.813 14.894 -15.382 1.00 86.44 750 LEU A C 1
ATOM 5803 O O . LEU A 1 750 ? -12.288 14.149 -16.241 1.00 86.44 750 LEU A O 1
ATOM 5807 N N . GLY A 1 751 ? -11.809 16.219 -15.547 1.00 85.44 751 GLY A N 1
ATOM 5808 C CA . GLY A 1 751 ? -12.447 16.889 -16.681 1.00 85.44 751 GLY A CA 1
ATOM 5809 C C . GLY A 1 751 ? -13.971 16.740 -16.670 1.00 85.44 751 GLY A C 1
ATOM 5810 O O . GLY A 1 751 ? -14.563 16.479 -17.721 1.00 85.44 751 GLY A O 1
ATOM 5811 N N . LEU A 1 752 ? -14.592 16.842 -15.488 1.00 88.31 752 LEU A N 1
ATOM 5812 C CA . LEU A 1 752 ? -16.040 16.995 -15.334 1.00 88.31 752 LEU A CA 1
ATOM 5813 C C . LEU A 1 752 ? -16.426 18.485 -15.451 1.00 88.31 752 LEU A C 1
ATOM 5815 O O . LEU A 1 752 ? -15.766 19.316 -14.831 1.00 88.31 752 LEU A O 1
ATOM 5819 N N . PRO A 1 753 ? -17.512 18.838 -16.166 1.00 86.75 753 PRO A N 1
ATOM 5820 C CA . PRO A 1 753 ? -17.989 20.222 -16.284 1.00 86.75 753 PRO A CA 1
ATOM 5821 C C . PRO A 1 753 ? -18.841 20.687 -15.083 1.00 86.75 753 PRO A C 1
ATOM 5823 O O . PRO A 1 753 ? -19.467 21.742 -15.134 1.00 86.75 753 PRO A O 1
ATOM 5826 N N . PHE A 1 754 ? -18.904 19.897 -14.009 1.00 88.81 754 PHE A N 1
ATOM 5827 C CA . PHE A 1 754 ? -19.614 20.192 -12.761 1.00 88.81 754 PHE A CA 1
ATOM 5828 C C . PHE A 1 754 ? -18.844 19.602 -11.571 1.00 88.81 754 PHE A C 1
ATOM 5830 O O . PHE A 1 754 ? -18.138 18.602 -11.718 1.00 88.81 754 PHE A O 1
ATOM 5837 N N . ALA A 1 755 ? -18.998 20.194 -10.385 1.00 88.88 755 ALA A N 1
ATOM 5838 C CA . ALA A 1 755 ? -18.421 19.662 -9.151 1.00 88.88 755 ALA A CA 1
ATOM 5839 C C . ALA A 1 755 ? -19.338 18.601 -8.514 1.00 88.88 755 ALA A C 1
ATOM 5841 O O . ALA A 1 755 ? -20.526 18.846 -8.303 1.00 88.88 755 ALA A O 1
ATOM 5842 N N . LEU A 1 756 ? -18.776 17.437 -8.176 1.00 90.62 756 LEU A N 1
ATOM 5843 C CA . LEU A 1 756 ? -19.442 16.378 -7.408 1.00 90.62 756 LEU A CA 1
ATOM 5844 C C . LEU A 1 756 ? -19.064 16.487 -5.929 1.00 90.62 756 LEU A C 1
ATOM 5846 O O . LEU A 1 756 ? -17.878 16.429 -5.616 1.00 90.62 756 LEU A O 1
ATOM 5850 N N . LEU A 1 757 ? -20.034 16.619 -5.018 1.00 89.38 757 LEU A N 1
ATOM 5851 C CA . LEU A 1 757 ? -19.782 16.840 -3.588 1.00 89.38 757 LEU A CA 1
ATOM 5852 C C . LEU A 1 757 ? -20.131 15.616 -2.724 1.00 89.38 757 LEU A C 1
ATOM 5854 O O . LEU A 1 757 ? -20.893 14.737 -3.121 1.00 89.38 757 LEU A O 1
ATOM 5858 N N . SER A 1 758 ? -19.588 15.561 -1.502 1.00 87.31 758 SER A N 1
ATOM 5859 C CA . SER A 1 758 ? -19.821 14.449 -0.566 1.00 87.31 758 SER A CA 1
ATOM 5860 C C . SER A 1 758 ? -21.319 14.213 -0.296 1.00 87.31 758 SER A C 1
ATOM 5862 O O . SER A 1 758 ? -22.079 15.130 0.033 1.00 87.31 758 SER A O 1
ATOM 5864 N N . GLY A 1 759 ? -21.761 12.967 -0.457 1.00 84.69 759 GLY A N 1
ATOM 5865 C CA . GLY A 1 759 ? -23.146 12.511 -0.370 1.00 84.69 759 GLY A CA 1
ATOM 5866 C C . GLY A 1 759 ? -24.050 12.929 -1.538 1.00 84.69 759 GLY A C 1
ATOM 5867 O O . GLY A 1 759 ? -25.269 12.898 -1.366 1.00 84.69 759 GLY A O 1
ATOM 5868 N N . ASP A 1 760 ? -23.506 13.368 -2.679 1.00 89.00 760 ASP A N 1
ATOM 5869 C CA . ASP A 1 760 ? -24.249 13.381 -3.947 1.00 89.00 760 ASP A CA 1
ATOM 5870 C C . ASP A 1 760 ? -24.445 11.944 -4.456 1.00 89.00 760 ASP A C 1
ATOM 5872 O O . ASP A 1 760 ? -23.570 11.086 -4.307 1.00 89.00 760 ASP A O 1
ATOM 5876 N N . LYS A 1 761 ? -25.598 11.676 -5.080 1.00 91.06 761 LYS A N 1
ATOM 5877 C CA . LYS A 1 761 ? -25.894 10.386 -5.719 1.00 91.06 761 LYS A CA 1
ATOM 5878 C C . LYS A 1 761 ? -25.733 10.502 -7.224 1.00 91.06 761 LYS A C 1
ATOM 5880 O O . LYS A 1 761 ? -26.260 11.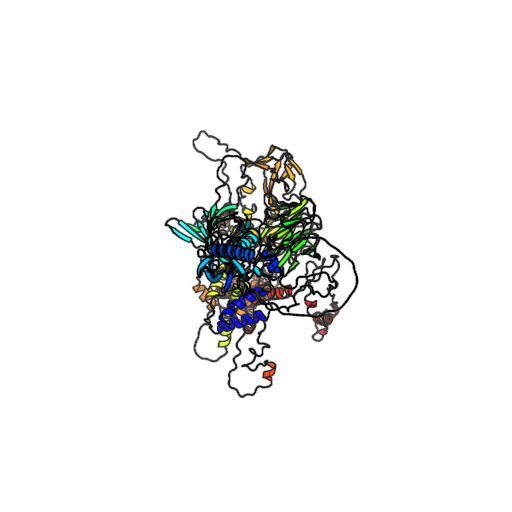433 -7.832 1.00 91.06 761 LYS A O 1
ATOM 5885 N N . VAL A 1 762 ? -25.034 9.545 -7.822 1.00 91.75 762 VAL A N 1
ATOM 5886 C CA . VAL A 1 762 ? -24.744 9.524 -9.258 1.00 91.75 762 VAL A CA 1
ATOM 5887 C C . VAL A 1 762 ? -25.143 8.197 -9.890 1.00 91.75 762 VAL A C 1
ATOM 5889 O O . VAL A 1 762 ? -25.042 7.135 -9.280 1.00 91.75 762 VAL A O 1
ATOM 5892 N N . GLU A 1 763 ? -25.592 8.277 -11.134 1.00 91.06 763 GLU A N 1
ATOM 5893 C CA . GLU A 1 763 ? -25.773 7.148 -12.032 1.00 91.06 763 GLU A CA 1
ATOM 5894 C C . GLU A 1 763 ? -24.463 6.911 -12.791 1.00 91.06 763 GLU A C 1
ATOM 5896 O O . GLU A 1 763 ? -23.936 7.832 -13.424 1.00 91.06 763 GLU A O 1
ATOM 5901 N N . ILE A 1 764 ? -23.956 5.680 -12.727 1.00 89.69 764 ILE A N 1
ATOM 5902 C CA . ILE A 1 764 ? -22.762 5.214 -13.432 1.00 89.69 764 ILE A CA 1
ATOM 5903 C C . ILE A 1 764 ? -23.192 4.416 -14.667 1.00 89.69 764 ILE A C 1
ATOM 5905 O O . ILE A 1 764 ? -24.020 3.508 -14.585 1.00 89.69 764 ILE A O 1
ATOM 5909 N N . LYS A 1 765 ? -22.605 4.760 -15.816 1.00 88.44 765 LYS A N 1
ATOM 5910 C CA . LYS A 1 765 ? -22.831 4.145 -17.136 1.00 88.44 765 LYS A CA 1
ATOM 5911 C C . LYS A 1 765 ? -21.562 3.529 -17.736 1.00 88.44 765 LYS A C 1
ATOM 5913 O O . LYS A 1 765 ? -21.641 2.884 -18.780 1.00 88.44 765 LYS A O 1
ATOM 5918 N N . ARG A 1 766 ? -20.403 3.715 -17.092 1.00 86.69 766 ARG A N 1
ATOM 5919 C CA . ARG A 1 766 ? -19.130 3.072 -17.446 1.00 86.69 766 ARG A CA 1
ATOM 5920 C C . ARG A 1 766 ? -18.402 2.528 -16.216 1.00 86.69 766 ARG A C 1
ATOM 5922 O O . ARG A 1 766 ? -18.326 3.220 -15.207 1.00 86.69 766 ARG A O 1
ATOM 5929 N N . SER A 1 767 ? -17.806 1.343 -16.342 1.00 84.31 767 SER A N 1
ATOM 5930 C CA . SER A 1 767 ? -16.830 0.794 -15.385 1.00 84.31 767 SER A CA 1
ATOM 5931 C C . SER A 1 767 ? -15.531 0.493 -16.123 1.00 84.31 767 SER A C 1
ATOM 5933 O O . SER A 1 767 ? -15.548 -0.197 -17.146 1.00 84.31 767 SER A O 1
ATOM 5935 N N . SER A 1 768 ? -14.405 1.034 -15.646 1.00 76.81 768 SER A N 1
ATOM 5936 C CA . SER A 1 768 ? -13.083 0.851 -16.264 1.00 76.81 768 SER A CA 1
ATOM 5937 C C . SER A 1 768 ? -13.066 1.079 -17.792 1.00 76.81 768 SER A C 1
ATOM 5939 O O . SER A 1 768 ? -12.518 0.284 -18.556 1.00 76.81 768 SER A O 1
ATOM 5941 N N . GLY A 1 769 ? -13.753 2.131 -18.252 1.00 75.31 769 GLY A N 1
ATOM 5942 C CA . GLY A 1 769 ? -13.900 2.491 -19.669 1.00 75.31 769 GLY A CA 1
ATOM 5943 C C . GLY A 1 769 ? -14.944 1.699 -20.473 1.00 75.31 769 GLY A C 1
ATOM 5944 O O . GLY A 1 769 ? -15.367 2.169 -21.528 1.00 75.31 769 GLY A O 1
ATOM 5945 N N . ARG A 1 770 ? -15.414 0.541 -19.987 1.00 81.38 770 ARG A N 1
ATOM 5946 C CA . ARG A 1 770 ? -16.468 -0.263 -20.638 1.00 81.38 770 ARG A CA 1
ATOM 5947 C C . ARG A 1 770 ? -17.849 0.342 -20.377 1.00 81.38 770 ARG A C 1
ATOM 5949 O O . ARG A 1 770 ? -18.154 0.672 -19.234 1.00 81.38 770 ARG A O 1
ATOM 5956 N N . ILE A 1 771 ? -18.691 0.449 -21.409 1.00 84.19 771 ILE A N 1
ATOM 5957 C CA . ILE A 1 771 ? -20.113 0.821 -21.269 1.00 84.19 771 ILE A CA 1
ATOM 5958 C C . ILE A 1 771 ? -20.861 -0.297 -20.527 1.00 84.19 771 ILE A C 1
ATOM 5960 O O . ILE A 1 771 ? -20.648 -1.473 -20.816 1.00 84.19 771 ILE A O 1
ATOM 5964 N N . LEU A 1 772 ? -21.733 0.070 -19.586 1.00 82.06 772 LEU A N 1
ATOM 5965 C CA . LEU A 1 772 ? -22.601 -0.862 -18.861 1.00 82.06 772 LEU A CA 1
ATOM 5966 C C . LEU A 1 772 ? -23.991 -0.931 -19.510 1.00 82.06 772 LEU A C 1
ATOM 5968 O O . LEU A 1 772 ? -24.602 0.108 -19.759 1.00 82.06 772 LEU A O 1
ATOM 5972 N N . GLU A 1 773 ? -24.521 -2.139 -19.727 1.00 81.19 773 GLU A N 1
ATOM 5973 C CA . GLU A 1 773 ? -25.898 -2.336 -20.221 1.00 81.19 773 GLU A CA 1
ATOM 5974 C C . GLU A 1 773 ? -26.949 -1.891 -19.189 1.00 81.19 773 GLU A C 1
ATOM 5976 O O . GLU A 1 773 ? -27.980 -1.313 -19.535 1.00 81.19 773 GLU A O 1
ATOM 5981 N N . LEU A 1 774 ? -26.662 -2.117 -17.902 1.00 82.19 774 LEU A N 1
ATOM 5982 C CA . LEU A 1 774 ? -27.472 -1.674 -16.771 1.00 82.19 774 LEU A CA 1
ATOM 5983 C C . LEU A 1 774 ? -26.710 -0.617 -15.971 1.00 82.19 774 LEU A C 1
ATOM 5985 O O . LEU A 1 774 ? -25.622 -0.878 -15.463 1.00 82.19 774 LEU A O 1
ATOM 5989 N N . SER A 1 775 ? -27.297 0.571 -15.818 1.00 83.75 775 SER A N 1
ATOM 5990 C CA . SER A 1 775 ? -26.676 1.650 -15.048 1.00 83.75 775 SER A CA 1
ATOM 5991 C C . SER A 1 775 ? -26.696 1.382 -13.539 1.00 83.75 775 SER A C 1
ATOM 5993 O O . SER A 1 775 ? -27.725 0.998 -12.974 1.00 83.75 775 SER A O 1
ATOM 5995 N N . GLU A 1 776 ? -25.578 1.638 -12.871 1.00 86.75 776 GLU A N 1
ATOM 5996 C CA . GLU A 1 776 ? -25.409 1.462 -11.424 1.00 86.75 776 GLU A CA 1
ATOM 5997 C C . GLU A 1 776 ? -25.626 2.784 -10.678 1.00 86.75 776 GLU A C 1
ATOM 5999 O O . GLU A 1 776 ? -25.599 3.860 -11.278 1.00 86.75 776 GLU A O 1
ATOM 6004 N N . ILE A 1 777 ? -25.854 2.726 -9.362 1.00 89.31 777 ILE A N 1
ATOM 6005 C CA . ILE A 1 777 ? -26.026 3.921 -8.524 1.00 89.31 777 ILE A CA 1
ATOM 6006 C C . ILE A 1 777 ? -24.936 3.964 -7.459 1.00 89.31 777 ILE A C 1
ATOM 6008 O O . ILE A 1 777 ? -24.810 3.033 -6.659 1.00 89.31 777 ILE A O 1
ATOM 6012 N N . ALA A 1 778 ? -24.208 5.078 -7.404 1.00 90.06 778 ALA A N 1
ATOM 6013 C CA . ALA A 1 778 ? -23.147 5.332 -6.440 1.00 90.06 778 ALA A CA 1
ATOM 6014 C C . ALA A 1 778 ? -23.394 6.589 -5.596 1.00 90.06 778 ALA A C 1
ATOM 6016 O O . ALA A 1 778 ? -24.145 7.491 -5.967 1.00 90.06 778 ALA A O 1
ATOM 6017 N N . GLU A 1 779 ? -22.720 6.633 -4.454 1.00 90.50 779 GLU A N 1
ATOM 6018 C CA . GLU A 1 779 ? -22.584 7.780 -3.565 1.00 90.50 779 GLU A CA 1
ATOM 6019 C C . GLU A 1 779 ? -21.178 8.362 -3.710 1.00 90.50 779 GLU A C 1
ATOM 6021 O O . GLU A 1 779 ? -20.197 7.621 -3.622 1.00 90.50 779 GLU A O 1
ATOM 6026 N N . VAL A 1 780 ? -21.067 9.674 -3.903 1.00 91.31 780 VAL A N 1
ATOM 6027 C CA . VAL A 1 780 ? -19.792 10.397 -3.805 1.00 91.31 780 VAL A CA 1
ATOM 6028 C C . VAL A 1 780 ? -19.416 10.487 -2.327 1.00 91.31 780 VAL A C 1
ATOM 6030 O O . VAL A 1 780 ? -20.215 10.957 -1.524 1.00 91.31 780 VAL A O 1
ATOM 6033 N N . LEU A 1 781 ? -18.216 10.061 -1.936 1.00 87.94 781 LEU A N 1
ATOM 6034 C CA . LEU A 1 781 ? -17.797 10.081 -0.529 1.00 87.94 781 LEU A CA 1
ATOM 6035 C C . LEU A 1 781 ? -16.954 11.312 -0.175 1.00 87.94 781 LEU A C 1
ATOM 6037 O O . LEU A 1 781 ? -17.159 11.918 0.875 1.00 87.94 781 LEU A O 1
ATOM 6041 N N . GLY A 1 782 ? -16.015 11.687 -1.041 1.00 88.06 782 GLY A N 1
ATOM 6042 C CA . GLY A 1 782 ? -15.031 12.741 -0.788 1.00 88.06 782 GLY A CA 1
ATOM 6043 C C . GLY A 1 782 ? -13.766 12.527 -1.617 1.00 88.06 782 GLY A C 1
ATOM 6044 O O . GLY A 1 782 ? -13.796 11.832 -2.633 1.00 88.06 782 GLY A O 1
ATOM 6045 N N . THR A 1 783 ? -12.645 13.101 -1.187 1.00 85.00 783 THR A N 1
ATOM 6046 C CA . THR A 1 783 ? -11.387 13.118 -1.954 1.00 85.00 783 THR A CA 1
ATOM 6047 C C . THR A 1 783 ? -10.169 12.704 -1.137 1.00 85.00 783 THR A C 1
ATOM 6049 O O . THR A 1 783 ? -10.129 12.899 0.070 1.00 85.00 783 THR A O 1
ATOM 6052 N N . MET A 1 784 ? -9.146 12.149 -1.789 1.00 80.69 784 MET A N 1
ATOM 6053 C CA . MET A 1 784 ? -7.849 11.862 -1.160 1.00 80.69 784 MET A CA 1
ATOM 6054 C C . MET A 1 784 ? -6.746 11.873 -2.223 1.00 80.69 784 MET A C 1
ATOM 6056 O O . MET A 1 784 ? -6.909 11.269 -3.285 1.00 80.69 784 MET A O 1
ATOM 6060 N N . ASN A 1 785 ? -5.631 12.563 -1.954 1.00 73.81 785 ASN A N 1
ATOM 6061 C CA . ASN A 1 785 ? -4.491 12.711 -2.872 1.00 73.81 785 ASN A CA 1
ATOM 6062 C C . ASN A 1 785 ? -4.922 13.142 -4.297 1.00 73.81 785 ASN A C 1
ATOM 6064 O O . ASN A 1 785 ? -4.475 12.586 -5.300 1.00 73.81 785 ASN A O 1
ATOM 6068 N N . GLY A 1 786 ? -5.861 14.094 -4.379 1.00 76.12 786 GLY A N 1
ATOM 6069 C CA . GLY A 1 786 ? -6.431 14.618 -5.630 1.00 76.12 786 GLY A CA 1
ATOM 6070 C C . GLY A 1 786 ? -7.395 13.688 -6.386 1.00 76.12 786 GLY A C 1
ATOM 6071 O O . GLY A 1 786 ? -7.870 14.066 -7.453 1.00 76.12 786 GLY A O 1
ATOM 6072 N N . ARG A 1 787 ? -7.698 12.486 -5.876 1.00 85.38 787 ARG A N 1
ATOM 6073 C CA . ARG A 1 787 ? -8.645 11.528 -6.484 1.00 85.38 787 ARG A CA 1
ATOM 6074 C C . ARG A 1 787 ? -10.029 11.645 -5.834 1.00 85.38 787 ARG A C 1
ATOM 6076 O O . ARG A 1 787 ? -10.114 11.804 -4.617 1.00 85.38 787 ARG A O 1
ATOM 6083 N N . LEU A 1 788 ? -11.098 11.527 -6.628 1.00 90.31 788 LEU A N 1
ATOM 6084 C CA . LEU A 1 788 ? -12.496 11.557 -6.171 1.00 90.31 788 LEU A CA 1
ATOM 6085 C C . LEU A 1 788 ? -13.011 10.134 -5.900 1.00 90.31 788 LEU A C 1
ATOM 6087 O O . LEU A 1 788 ? -12.948 9.280 -6.785 1.00 90.31 788 LEU A O 1
ATOM 6091 N N . PHE A 1 789 ? -13.512 9.888 -4.687 1.00 91.50 789 PHE A N 1
ATOM 6092 C CA . PHE A 1 789 ? -13.932 8.570 -4.203 1.00 91.50 789 PHE A CA 1
ATOM 6093 C C . PHE A 1 789 ? -15.456 8.394 -4.166 1.00 91.50 789 PHE A C 1
ATOM 6095 O O . PHE A 1 789 ? -16.197 9.315 -3.816 1.00 91.50 789 PHE A O 1
ATOM 6102 N N . TYR A 1 790 ? -15.903 7.169 -4.446 1.00 91.19 790 TYR A N 1
ATOM 6103 C CA . TYR A 1 790 ? -17.299 6.745 -4.483 1.00 91.19 790 TYR A CA 1
ATOM 6104 C C . TYR A 1 790 ? -17.528 5.383 -3.805 1.00 91.19 790 TYR A C 1
ATOM 6106 O O . TYR A 1 790 ? -16.587 4.619 -3.588 1.00 91.19 790 TYR A O 1
ATOM 6114 N N . ARG A 1 791 ? -18.794 5.072 -3.497 1.00 88.62 791 ARG A N 1
ATOM 6115 C CA . ARG A 1 791 ? -19.300 3.789 -2.961 1.00 88.62 791 ARG A CA 1
ATOM 6116 C C . ARG A 1 791 ? -20.544 3.371 -3.751 1.00 88.62 791 ARG A C 1
ATOM 6118 O O . ARG A 1 791 ? -21.453 4.185 -3.884 1.00 88.62 791 ARG A O 1
ATOM 6125 N N . LEU A 1 792 ? -20.623 2.139 -4.268 1.00 86.44 792 LEU A N 1
ATOM 6126 C CA . LEU A 1 792 ? -21.857 1.666 -4.916 1.00 86.44 792 LEU A CA 1
ATOM 6127 C C . LEU A 1 792 ? -22.964 1.482 -3.862 1.00 86.44 792 LEU A C 1
ATOM 6129 O O . LEU A 1 792 ? -22.756 0.819 -2.846 1.00 86.44 792 LEU A O 1
ATOM 6133 N N . ILE A 1 793 ? -24.140 2.060 -4.117 1.00 82.69 793 ILE A N 1
ATOM 6134 C CA . ILE A 1 793 ? -25.359 1.898 -3.305 1.00 82.69 793 ILE A CA 1
ATOM 6135 C C . ILE A 1 793 ? -26.223 0.764 -3.868 1.00 82.69 793 ILE A C 1
ATOM 6137 O O . ILE A 1 793 ? -26.834 0.010 -3.115 1.00 82.69 793 ILE A O 1
ATOM 6141 N N . SER A 1 794 ? -26.318 0.667 -5.198 1.00 76.50 794 SER A N 1
ATOM 6142 C CA . SER A 1 794 ? -27.178 -0.299 -5.881 1.00 76.50 794 SER A CA 1
ATOM 6143 C C . SER A 1 794 ? -26.560 -0.748 -7.200 1.00 76.50 794 SER A C 1
ATOM 6145 O O . SER A 1 794 ? -26.316 0.061 -8.097 1.00 76.50 794 SER A O 1
ATOM 6147 N N . GLN A 1 795 ? -26.367 -2.062 -7.303 1.00 70.69 795 GLN A N 1
ATOM 6148 C CA . GLN A 1 795 ? -26.222 -2.787 -8.559 1.00 70.69 795 GLN A CA 1
ATOM 6149 C C . GLN A 1 795 ? -27.602 -3.307 -8.990 1.00 70.69 795 GLN A C 1
ATOM 6151 O O . GLN A 1 795 ? -28.415 -3.669 -8.137 1.00 70.69 795 GLN A O 1
ATOM 6156 N N . LYS A 1 796 ? -27.873 -3.318 -10.301 1.00 63.94 796 LYS A N 1
ATOM 6157 C CA . LYS A 1 796 ? -29.124 -3.846 -10.894 1.00 63.94 796 LYS A CA 1
ATOM 6158 C C . LYS A 1 796 ? -28.975 -5.264 -11.468 1.00 63.94 796 LYS A C 1
ATOM 6160 O O . LYS A 1 796 ? -29.957 -5.831 -11.927 1.00 63.94 796 LYS A O 1
ATOM 6165 N N . THR A 1 797 ? -27.753 -5.784 -11.457 1.00 59.31 797 THR A N 1
ATOM 6166 C CA . THR A 1 797 ? -27.312 -7.086 -11.974 1.00 59.31 797 THR A CA 1
ATOM 6167 C C . THR A 1 797 ? -27.576 -8.214 -10.976 1.00 59.31 797 THR A C 1
ATOM 6169 O O . THR A 1 797 ? -27.312 -8.034 -9.786 1.00 59.31 797 THR A O 1
ATOM 6172 N N . GLU A 1 798 ? -28.008 -9.387 -11.432 1.00 50.06 798 GLU A N 1
ATOM 6173 C CA . GLU A 1 798 ? -28.263 -10.555 -10.575 1.00 50.06 798 GLU A CA 1
ATOM 6174 C C . GLU A 1 798 ? -26.969 -11.242 -10.083 1.00 50.06 798 GLU A C 1
ATOM 6176 O O . GLU A 1 798 ? -26.952 -11.819 -8.992 1.00 50.06 798 GLU A O 1
ATOM 6181 N N . GLY A 1 799 ? -25.871 -11.160 -10.844 1.00 47.56 799 GLY A N 1
ATOM 6182 C CA . GLY A 1 799 ? -24.570 -11.764 -10.521 1.00 47.56 799 GLY A CA 1
ATOM 6183 C C . GLY A 1 799 ? -23.623 -10.919 -9.653 1.00 47.56 799 GLY A C 1
ATOM 6184 O O . GLY A 1 799 ? -22.577 -11.419 -9.228 1.00 47.56 799 GLY A O 1
ATOM 6185 N N . GLY A 1 800 ? -23.956 -9.652 -9.390 1.00 50.81 800 GLY A N 1
ATOM 6186 C CA . GLY A 1 800 ? -23.101 -8.695 -8.675 1.00 50.81 800 GLY A CA 1
ATOM 6187 C C . GLY A 1 800 ? -23.475 -8.523 -7.197 1.00 50.81 800 GLY A C 1
ATOM 6188 O O . GLY A 1 800 ? -24.638 -8.298 -6.865 1.00 50.81 800 GLY A O 1
ATOM 6189 N N . SER A 1 801 ? -22.499 -8.623 -6.284 1.00 55.81 801 SER A N 1
ATOM 6190 C CA . SER A 1 801 ? -22.746 -8.565 -4.834 1.00 55.81 801 SER A CA 1
ATOM 6191 C C . SER A 1 801 ? -22.068 -7.373 -4.155 1.00 55.81 801 SER A C 1
ATOM 6193 O O . SER A 1 801 ? -20.851 -7.336 -3.946 1.00 55.81 801 SER A O 1
ATOM 6195 N N . LEU A 1 802 ? -22.886 -6.421 -3.692 1.00 56.38 802 LEU A N 1
ATOM 6196 C CA . LEU A 1 802 ? -22.434 -5.269 -2.903 1.00 56.38 802 LEU A CA 1
ATOM 6197 C C . LEU A 1 802 ? -21.665 -5.690 -1.636 1.00 56.38 802 LEU A C 1
ATOM 6199 O O . LEU A 1 802 ? -20.722 -5.006 -1.243 1.00 56.38 802 LEU A O 1
ATOM 6203 N N . THR A 1 803 ? -22.014 -6.825 -1.017 1.00 53.19 803 THR A N 1
ATOM 6204 C CA . THR A 1 803 ? -21.320 -7.331 0.181 1.00 53.19 803 THR A CA 1
ATOM 6205 C C . THR A 1 803 ? -19.998 -8.032 -0.129 1.00 53.19 803 THR A C 1
ATOM 6207 O O . THR A 1 803 ? -19.138 -8.114 0.747 1.00 53.19 803 THR A O 1
ATOM 6210 N N . GLU A 1 804 ? -19.804 -8.532 -1.353 1.00 52.88 804 GLU A N 1
ATOM 6211 C CA . GLU A 1 804 ? -18.585 -9.254 -1.746 1.00 52.88 804 GLU A CA 1
ATOM 6212 C C . GLU A 1 804 ? -17.575 -8.388 -2.509 1.00 52.88 804 GLU A C 1
ATOM 6214 O O . GLU A 1 804 ? -16.490 -8.861 -2.812 1.00 52.88 804 GLU A O 1
ATOM 6219 N N . GLY A 1 805 ? -17.845 -7.101 -2.728 1.00 54.97 805 GLY A N 1
ATOM 6220 C CA . GLY A 1 805 ? -16.852 -6.173 -3.280 1.00 54.97 805 GLY A CA 1
ATOM 6221 C C . GLY A 1 805 ? -17.419 -4.806 -3.636 1.00 54.97 805 GLY A C 1
ATOM 6222 O O . GLY A 1 805 ? -16.827 -3.792 -3.268 1.00 54.97 805 GLY A O 1
ATOM 6223 N N . GLY A 1 806 ? -18.591 -4.779 -4.278 1.00 59.62 806 GLY A N 1
ATOM 6224 C CA . GLY A 1 806 ? -19.155 -3.560 -4.869 1.00 59.62 806 GLY A CA 1
ATOM 6225 C C . GLY A 1 806 ? -19.379 -2.395 -3.898 1.00 59.62 806 GLY A C 1
ATOM 6226 O O . GLY A 1 806 ? -19.146 -1.245 -4.257 1.00 59.62 806 GLY A O 1
ATOM 6227 N N . GLY A 1 807 ? -19.762 -2.669 -2.649 1.00 70.81 807 GLY A N 1
ATOM 6228 C CA . GLY A 1 807 ? -20.002 -1.642 -1.629 1.00 70.81 807 GLY A CA 1
ATOM 6229 C C . GLY A 1 807 ? -18.742 -1.032 -0.993 1.00 70.81 807 GLY A C 1
ATOM 6230 O O . GLY A 1 807 ? -18.872 -0.205 -0.090 1.00 70.81 807 GLY A O 1
ATOM 6231 N N . ARG A 1 808 ? -17.527 -1.433 -1.404 1.00 81.56 808 ARG A N 1
ATOM 6232 C CA . ARG A 1 808 ? -16.269 -0.840 -0.907 1.00 81.56 808 ARG A CA 1
ATOM 6233 C C . ARG A 1 808 ? -15.915 0.418 -1.692 1.00 81.56 808 ARG A C 1
ATOM 6235 O O . ARG A 1 808 ? -16.217 0.529 -2.876 1.00 81.56 808 ARG A O 1
ATOM 6242 N N . ALA A 1 809 ? -15.241 1.359 -1.037 1.00 87.00 809 ALA A N 1
ATOM 6243 C CA . ALA A 1 809 ? -14.876 2.616 -1.670 1.00 87.00 809 ALA A CA 1
ATOM 6244 C C . ALA A 1 809 ? -13.827 2.423 -2.778 1.00 87.00 809 ALA A C 1
ATOM 6246 O O . ALA A 1 809 ? -12.836 1.704 -2.600 1.00 87.00 809 ALA A O 1
ATOM 6247 N N . TRP A 1 810 ? -14.006 3.113 -3.902 1.00 89.25 810 TRP A N 1
ATOM 6248 C CA . TRP A 1 810 ? -12.988 3.244 -4.947 1.00 89.25 810 TRP A CA 1
ATOM 6249 C C . TRP A 1 810 ? -13.004 4.641 -5.556 1.00 89.25 810 TRP A C 1
ATOM 6251 O O . TRP A 1 810 ? -13.776 5.485 -5.115 1.00 89.25 810 TRP A O 1
ATOM 6261 N N . PHE A 1 811 ? -12.123 4.911 -6.515 1.00 89.44 811 PHE A N 1
ATOM 6262 C CA . PHE A 1 811 ? -12.031 6.212 -7.174 1.00 89.44 811 PHE A CA 1
ATOM 6263 C C . PHE A 1 811 ? -12.192 6.095 -8.688 1.00 89.44 811 PHE A C 1
ATOM 6265 O O . PHE A 1 811 ? -11.873 5.064 -9.294 1.00 89.44 811 PHE A O 1
ATOM 6272 N N . TRP A 1 812 ? -12.708 7.169 -9.282 1.00 90.12 812 TRP A N 1
ATOM 6273 C CA . TRP A 1 812 ? -12.874 7.278 -10.728 1.00 90.12 812 TRP A CA 1
ATOM 6274 C C . TRP A 1 812 ? -11.566 7.636 -11.438 1.00 90.12 812 TRP A C 1
ATOM 6276 O O . TRP A 1 812 ? -10.672 8.250 -10.849 1.00 90.12 812 TRP A O 1
ATOM 6286 N N . ASP A 1 813 ? -11.481 7.292 -12.722 1.00 87.75 813 ASP A N 1
ATOM 6287 C CA . ASP A 1 813 ? -10.503 7.859 -13.654 1.00 87.75 813 ASP A CA 1
ATOM 6288 C C . ASP A 1 813 ? -11.164 8.473 -14.906 1.00 87.75 813 ASP A C 1
ATOM 6290 O O . ASP A 1 813 ? -12.387 8.474 -15.064 1.00 87.75 813 ASP A O 1
ATOM 6294 N N . GLU A 1 814 ? -10.340 9.037 -15.794 1.00 87.25 814 GLU A N 1
ATOM 6295 C CA . GLU A 1 814 ? -10.773 9.710 -17.027 1.00 87.25 814 GLU A CA 1
ATOM 6296 C C . GLU A 1 814 ? -11.600 8.821 -17.972 1.00 87.25 814 GLU A C 1
ATOM 6298 O O . GLU A 1 814 ? -12.374 9.358 -18.768 1.00 87.25 814 GLU A O 1
ATOM 6303 N N . SER A 1 815 ? -11.464 7.491 -17.885 1.00 86.50 815 SER A N 1
ATOM 6304 C CA . SER A 1 815 ? -12.162 6.537 -18.751 1.00 86.50 815 SER A CA 1
ATOM 6305 C C . SER A 1 815 ? -13.600 6.250 -18.315 1.00 86.50 815 SER A C 1
ATOM 6307 O O . SER A 1 815 ? -14.427 5.863 -19.135 1.00 86.50 815 SER A O 1
ATOM 6309 N N . GLU A 1 816 ? -13.937 6.484 -17.046 1.00 88.62 816 GLU A N 1
ATOM 6310 C CA . GLU A 1 816 ? -15.277 6.227 -16.500 1.00 88.62 816 GLU A CA 1
ATOM 6311 C C . GLU A 1 816 ? -16.197 7.449 -16.601 1.00 88.62 816 GLU A C 1
ATOM 6313 O O . GLU A 1 816 ? -17.408 7.307 -16.751 1.00 88.62 816 GLU A O 1
ATOM 6318 N N . VAL A 1 817 ? -15.633 8.659 -16.572 1.00 88.75 817 VAL A N 1
ATOM 6319 C CA . VAL A 1 817 ? -16.397 9.918 -16.671 1.00 88.75 817 VAL A CA 1
ATOM 6320 C C . VAL A 1 817 ? -16.703 10.350 -18.114 1.00 88.75 817 VAL A C 1
ATOM 6322 O O . VAL A 1 817 ? -17.598 11.172 -18.329 1.00 88.75 817 VAL A O 1
ATOM 6325 N N . VAL A 1 818 ? -15.987 9.803 -19.106 1.00 87.94 818 VAL A N 1
ATOM 6326 C CA . VAL A 1 818 ? -16.094 10.184 -20.528 1.00 87.94 818 VAL A CA 1
ATOM 6327 C C . VAL A 1 818 ? -17.521 10.062 -21.073 1.00 87.94 818 VAL A C 1
ATOM 6329 O O . VAL A 1 818 ? -18.267 9.153 -20.702 1.00 87.94 818 VAL A O 1
ATOM 6332 N N . ASP A 1 819 ? -17.898 10.982 -21.968 1.00 84.12 819 ASP A N 1
ATOM 6333 C CA . ASP A 1 819 ? -19.201 11.017 -22.648 1.00 84.12 819 ASP A CA 1
ATOM 6334 C C . ASP A 1 819 ? -20.401 10.880 -21.686 1.00 84.12 819 ASP A C 1
ATOM 6336 O O . ASP A 1 819 ? -21.362 10.160 -21.951 1.00 84.12 819 ASP A O 1
ATOM 6340 N N . ARG A 1 820 ? -20.331 11.595 -20.550 1.00 83.75 820 ARG A N 1
ATOM 6341 C CA . ARG A 1 820 ? -21.318 11.569 -19.450 1.00 83.75 820 ARG A CA 1
ATOM 6342 C C . ARG A 1 820 ? -21.505 10.169 -18.838 1.00 83.75 820 ARG A C 1
ATOM 6344 O O . ARG A 1 820 ? -22.611 9.795 -18.449 1.00 83.75 820 ARG A O 1
ATOM 6351 N N . GLY A 1 821 ? -20.409 9.415 -18.711 1.00 84.06 821 GLY A N 1
ATOM 6352 C CA . GLY A 1 821 ? -20.371 8.109 -18.041 1.00 84.06 821 GLY A CA 1
ATOM 6353 C C . GLY A 1 821 ? -20.717 8.153 -16.544 1.00 84.06 821 GLY A C 1
ATOM 6354 O O . GLY A 1 821 ? -21.120 7.135 -15.984 1.00 84.06 821 GLY A O 1
ATOM 6355 N N . VAL A 1 822 ? -20.657 9.338 -15.923 1.00 89.56 822 VAL A N 1
ATOM 6356 C CA . VAL A 1 822 ? -21.194 9.639 -14.585 1.00 89.56 822 VAL A CA 1
ATOM 6357 C C . VAL A 1 822 ? -22.164 10.823 -14.692 1.00 89.56 822 VAL A C 1
ATOM 6359 O O . VAL A 1 822 ? -21.827 11.853 -15.279 1.00 89.56 822 VAL A O 1
ATOM 6362 N N . THR A 1 823 ? -23.367 10.701 -14.122 1.00 89.94 823 THR A N 1
ATOM 6363 C CA . THR A 1 823 ? -24.401 11.762 -14.115 1.00 89.94 823 THR A CA 1
ATOM 6364 C C . THR A 1 823 ? -25.113 11.864 -12.766 1.00 89.94 823 THR A C 1
ATOM 6366 O O . THR A 1 823 ? -25.465 10.839 -12.193 1.00 89.94 823 THR A O 1
ATOM 6369 N N . ILE A 1 824 ? -25.368 13.078 -12.267 1.00 88.88 824 ILE A N 1
ATOM 6370 C CA . ILE A 1 824 ? -26.050 13.314 -10.977 1.00 88.88 824 ILE A CA 1
ATOM 6371 C C . ILE A 1 824 ? -27.521 12.859 -11.026 1.00 88.88 824 ILE A C 1
ATOM 6373 O O . ILE A 1 824 ? -28.210 13.061 -12.025 1.00 88.88 824 ILE A O 1
ATOM 6377 N N . ILE A 1 825 ? -28.007 12.260 -9.933 1.00 86.88 825 ILE A N 1
ATOM 6378 C CA . ILE A 1 825 ? -29.404 11.845 -9.748 1.00 86.88 825 ILE A CA 1
ATOM 6379 C C . ILE A 1 825 ? -30.125 12.870 -8.862 1.00 86.88 825 ILE A C 1
ATOM 6381 O O . ILE A 1 825 ? -29.918 12.916 -7.650 1.00 86.88 825 ILE A O 1
ATOM 6385 N N . GLY A 1 826 ? -31.025 13.654 -9.459 1.00 81.50 826 GLY A N 1
ATOM 6386 C CA . GLY A 1 826 ? -31.748 14.733 -8.775 1.00 81.50 826 GLY A CA 1
ATOM 6387 C C . GLY A 1 826 ? -31.021 16.075 -8.894 1.00 81.50 826 GLY A C 1
ATOM 6388 O O . GLY A 1 826 ? -30.358 16.323 -9.896 1.00 81.50 826 GLY A O 1
ATOM 6389 N N . LYS A 1 827 ? -31.161 16.947 -7.888 1.00 76.25 827 LYS A N 1
ATOM 6390 C CA . LYS A 1 827 ? -30.367 18.183 -7.788 1.00 76.25 827 LYS A CA 1
ATOM 6391 C C . LYS A 1 827 ? -29.061 17.891 -7.055 1.00 76.25 827 LYS A C 1
ATOM 6393 O O . LYS A 1 827 ? -29.112 17.357 -5.948 1.00 76.25 827 LYS A O 1
ATOM 6398 N N . GLY A 1 828 ? -27.926 18.252 -7.649 1.00 76.94 828 GLY A N 1
ATOM 6399 C CA . GLY A 1 828 ? -26.621 18.119 -7.001 1.00 76.94 828 GLY A CA 1
ATOM 6400 C C . GLY A 1 828 ? -26.407 19.177 -5.920 1.00 76.94 828 GLY A C 1
ATOM 6401 O O . GLY A 1 828 ? -26.903 20.300 -6.026 1.00 76.94 828 GLY A O 1
ATOM 6402 N N . LYS A 1 829 ? -25.621 18.852 -4.890 1.00 80.94 829 LYS A N 1
ATOM 6403 C CA . LYS A 1 829 ? -25.234 19.819 -3.848 1.00 80.94 829 LYS A CA 1
ATOM 6404 C C . LYS A 1 829 ? -24.347 20.948 -4.386 1.00 80.94 829 LYS A C 1
ATOM 6406 O O . LYS A 1 829 ? -24.282 22.000 -3.763 1.00 80.94 829 LYS A O 1
ATOM 6411 N N . GLY A 1 830 ? -23.712 20.760 -5.547 1.00 76.00 830 GLY A N 1
ATOM 6412 C CA . GLY A 1 830 ? -22.925 21.776 -6.262 1.00 76.00 830 GLY A CA 1
ATOM 6413 C C . GLY A 1 830 ? -23.722 22.928 -6.898 1.00 76.00 830 GLY A C 1
ATOM 6414 O O . GLY A 1 830 ? -23.132 23.712 -7.638 1.00 76.00 830 GLY A O 1
ATOM 6415 N N . LEU A 1 831 ? -25.034 23.032 -6.635 1.00 78.94 831 LEU A N 1
ATOM 6416 C CA . LEU A 1 831 ? -25.930 24.114 -7.090 1.00 78.94 831 LEU A CA 1
ATOM 6417 C C . LEU A 1 831 ? -25.988 24.318 -8.619 1.00 78.94 831 LEU A C 1
ATOM 6419 O O . LEU A 1 831 ? -26.315 25.405 -9.086 1.00 78.94 831 LEU A O 1
ATOM 6423 N N . ASP A 1 832 ? -25.680 23.270 -9.386 1.00 78.81 832 ASP A N 1
ATOM 6424 C CA . ASP A 1 832 ? -25.603 23.274 -10.855 1.00 78.81 832 ASP A CA 1
ATOM 6425 C C . ASP A 1 832 ? -24.640 24.345 -11.437 1.00 78.81 832 ASP A C 1
ATOM 6427 O O . ASP A 1 832 ? -24.755 24.733 -12.599 1.00 78.81 832 ASP A O 1
ATOM 6431 N N . ILE A 1 833 ? -23.655 24.800 -10.644 1.00 84.75 833 ILE A N 1
ATOM 6432 C CA . ILE A 1 833 ? -22.608 25.747 -11.063 1.00 84.75 833 ILE A CA 1
ATOM 6433 C C . ILE A 1 833 ? -21.590 25.027 -11.962 1.00 84.75 833 ILE A C 1
ATOM 6435 O O . ILE A 1 833 ? -20.985 24.030 -11.547 1.00 84.75 833 ILE A O 1
ATOM 6439 N N . GLU A 1 834 ? -21.364 25.559 -13.167 1.00 84.69 834 GLU A N 1
ATOM 6440 C CA . GLU A 1 834 ? -20.390 25.022 -14.125 1.00 84.69 834 GLU A CA 1
ATOM 6441 C C . GLU A 1 834 ? -18.951 25.080 -13.584 1.00 84.69 834 GLU A C 1
ATOM 6443 O O . GLU A 1 834 ? -18.517 26.069 -12.988 1.00 84.69 834 GLU A O 1
ATOM 6448 N N . LEU A 1 835 ? -18.196 24.004 -13.808 1.00 86.12 835 LEU A N 1
ATOM 6449 C CA . LEU A 1 835 ? -16.792 23.875 -13.426 1.00 86.12 835 LEU A CA 1
ATOM 6450 C C . LEU A 1 835 ? -15.913 24.019 -14.685 1.00 86.12 835 LEU A C 1
ATOM 6452 O O . LEU A 1 835 ? -16.054 23.202 -15.600 1.00 86.12 835 LEU A O 1
ATOM 6456 N N . PRO A 1 836 ? -15.018 25.024 -14.769 1.00 84.50 836 PRO A N 1
ATOM 6457 C CA . PRO A 1 836 ? -14.217 25.251 -15.970 1.00 84.50 836 PRO A CA 1
ATOM 6458 C C . PRO A 1 836 ? -13.312 24.066 -16.337 1.00 84.50 836 PRO A C 1
ATOM 6460 O O . PRO A 1 836 ? -12.627 23.498 -15.484 1.00 84.50 836 PRO A O 1
ATOM 6463 N N . LEU A 1 837 ? -13.269 23.720 -17.628 1.00 81.75 837 LEU A N 1
ATOM 6464 C CA . LEU A 1 837 ? -12.398 22.662 -18.144 1.00 81.75 837 LEU A CA 1
ATOM 6465 C C . LEU A 1 837 ? -10.960 23.162 -18.343 1.00 81.75 837 LEU A C 1
ATOM 6467 O O . LEU A 1 837 ? -10.720 24.235 -18.891 1.00 81.75 837 LEU A O 1
ATOM 6471 N N . ILE A 1 838 ? -10.005 22.329 -17.936 1.00 80.94 838 ILE A N 1
ATOM 6472 C CA . ILE A 1 838 ? -8.561 22.587 -18.023 1.00 80.94 838 ILE A CA 1
ATOM 6473 C C . ILE A 1 838 ? -8.088 22.479 -19.485 1.00 80.94 838 ILE A C 1
ATOM 6475 O O . ILE A 1 838 ? -8.514 21.566 -20.197 1.00 80.94 838 ILE A O 1
ATOM 6479 N N . GLU A 1 839 ? -7.134 23.323 -19.908 1.00 75.12 839 GLU A N 1
ATOM 6480 C CA . GLU A 1 839 ? -6.549 23.369 -21.273 1.00 75.12 839 GLU A CA 1
ATOM 6481 C C . GLU A 1 839 ? -6.085 21.990 -21.800 1.00 75.12 839 GLU A C 1
ATOM 6483 O O . GLU A 1 839 ? -6.094 21.722 -23.004 1.00 75.12 839 GLU A O 1
ATOM 6488 N N . ARG A 1 840 ? -5.747 21.063 -20.893 1.00 77.62 840 ARG A N 1
ATOM 6489 C CA . ARG A 1 840 ? -5.424 19.660 -21.196 1.00 77.62 840 ARG A CA 1
ATOM 6490 C C . ARG A 1 840 ? -6.533 18.919 -21.961 1.00 77.62 840 ARG A C 1
ATOM 6492 O O . ARG A 1 840 ? -6.200 18.127 -22.841 1.00 77.62 840 ARG A O 1
ATOM 6499 N N . PHE A 1 841 ? -7.804 19.142 -21.622 1.00 81.69 841 PHE A N 1
ATOM 6500 C CA . PHE A 1 841 ? -8.947 18.446 -22.231 1.00 81.69 841 PHE A CA 1
ATOM 6501 C C . PHE A 1 841 ? -9.380 19.092 -23.555 1.00 81.69 841 PHE A C 1
ATOM 6503 O O . PHE A 1 841 ? -9.805 18.391 -24.468 1.00 81.69 841 PHE A O 1
ATOM 6510 N N . THR A 1 842 ? -9.208 20.410 -23.692 1.00 70.44 842 THR A N 1
ATOM 6511 C CA . THR A 1 842 ? -9.580 21.180 -24.894 1.00 70.44 842 THR A CA 1
ATOM 6512 C C . THR A 1 842 ? -8.449 21.317 -25.921 1.00 70.44 842 THR A C 1
ATOM 6514 O O . THR A 1 842 ? -8.683 21.766 -27.039 1.00 70.44 842 THR A O 1
ATOM 6517 N N . CYS A 1 843 ? -7.214 20.929 -25.573 1.00 65.94 843 CYS A N 1
ATOM 6518 C CA . CYS A 1 843 ? -6.028 21.001 -26.442 1.00 65.94 843 CYS A CA 1
ATOM 6519 C C . CYS A 1 843 ? -5.757 22.388 -27.051 1.00 65.94 843 CYS A C 1
ATOM 6521 O O . CYS A 1 843 ? -5.177 22.471 -28.135 1.00 65.94 843 CYS A O 1
ATOM 6523 N N . ALA A 1 844 ? -6.187 23.466 -26.388 1.00 62.62 844 ALA A N 1
ATOM 6524 C CA . ALA A 1 844 ? -6.300 24.790 -26.993 1.00 62.62 844 ALA A CA 1
ATOM 6525 C C . ALA A 1 844 ? -5.025 25.241 -27.737 1.00 62.62 844 ALA A C 1
ATOM 6527 O O . ALA A 1 844 ? -3.896 24.997 -27.303 1.00 62.62 844 ALA A O 1
ATOM 6528 N N . ASN A 1 845 ? -5.214 25.948 -28.855 1.00 65.06 845 ASN A N 1
ATOM 6529 C CA . ASN A 1 845 ? -4.150 26.522 -29.697 1.00 65.06 845 ASN A CA 1
ATOM 6530 C C . ASN A 1 845 ? -3.236 25.508 -30.425 1.00 65.06 845 ASN A C 1
ATOM 6532 O O . ASN A 1 845 ? -2.271 25.922 -31.069 1.00 65.06 845 ASN A O 1
ATOM 6536 N N . ASN A 1 846 ? -3.538 24.207 -30.360 1.00 75.69 846 ASN A N 1
ATOM 6537 C CA . ASN A 1 846 ? -2.820 23.165 -31.095 1.00 75.69 846 ASN A CA 1
ATOM 6538 C C . ASN A 1 846 ? -3.738 22.507 -32.133 1.00 75.69 846 ASN A C 1
ATOM 6540 O O . ASN A 1 846 ? -4.845 22.077 -31.803 1.00 75.69 846 ASN A O 1
ATOM 6544 N N . ASP A 1 847 ? -3.249 22.376 -33.362 1.00 84.69 847 ASP A N 1
ATOM 6545 C CA . ASP A 1 847 ? -3.832 21.502 -34.383 1.00 84.69 847 ASP A CA 1
ATOM 6546 C C . ASP A 1 847 ? -3.172 20.112 -34.304 1.00 84.69 847 ASP A C 1
ATOM 6548 O O . ASP A 1 847 ? -2.081 19.961 -33.746 1.00 84.69 847 ASP A O 1
ATOM 6552 N N . LEU A 1 848 ? -3.813 19.075 -34.850 1.00 87.00 848 LEU A N 1
ATOM 6553 C CA . LEU A 1 848 ? -3.298 17.699 -34.813 1.00 87.00 848 LEU A CA 1
ATOM 6554 C C . LEU A 1 848 ? -2.878 17.229 -36.210 1.00 87.00 848 LEU A C 1
ATOM 6556 O O . LEU A 1 848 ? -3.717 17.143 -37.106 1.00 87.00 848 LEU A O 1
ATOM 6560 N N . ARG A 1 849 ? -1.599 16.878 -36.388 1.00 89.06 849 ARG A N 1
ATOM 6561 C CA . ARG A 1 849 ? -1.051 16.286 -37.622 1.00 89.06 849 ARG A CA 1
ATOM 6562 C C . ARG A 1 849 ? -0.989 14.764 -37.500 1.00 89.06 849 ARG A C 1
ATOM 6564 O O . ARG A 1 849 ? -0.437 14.239 -36.534 1.00 89.06 849 ARG A O 1
ATOM 6571 N N . ILE A 1 850 ? -1.516 14.048 -38.494 1.00 92.00 850 ILE A N 1
ATOM 6572 C CA . ILE A 1 850 ? -1.410 12.585 -38.570 1.00 92.00 850 ILE A CA 1
ATOM 6573 C C . ILE A 1 850 ? -0.065 12.195 -39.191 1.00 92.00 850 ILE A C 1
ATOM 6575 O O . ILE A 1 850 ? 0.155 12.409 -40.380 1.00 92.00 850 ILE A O 1
ATOM 6579 N N . VAL A 1 851 ? 0.825 11.596 -38.399 1.00 90.75 851 VAL A N 1
ATOM 6580 C CA . VAL A 1 851 ? 2.207 11.261 -38.803 1.00 90.75 851 VAL A CA 1
ATOM 6581 C C . VAL A 1 851 ? 2.459 9.772 -39.046 1.00 90.75 851 VAL A C 1
ATOM 6583 O O . VAL A 1 851 ? 3.516 9.407 -39.552 1.00 90.75 851 VAL A O 1
ATOM 6586 N N . TYR A 1 852 ? 1.498 8.894 -38.750 1.00 90.69 852 TYR A N 1
ATOM 6587 C CA . TYR A 1 852 ? 1.635 7.472 -39.075 1.00 90.69 852 TYR A CA 1
ATOM 6588 C C . TYR A 1 852 ? 1.252 7.184 -40.531 1.00 90.69 852 TYR A C 1
ATOM 6590 O O . TYR A 1 852 ? 0.151 7.519 -40.967 1.00 90.69 852 TYR A O 1
ATOM 6598 N N . GLU A 1 853 ? 2.139 6.507 -41.267 1.00 86.06 853 GLU A N 1
ATOM 6599 C CA . GLU A 1 853 ? 2.020 6.221 -42.709 1.00 86.06 853 GLU A CA 1
ATOM 6600 C C . GLU A 1 853 ? 0.704 5.532 -43.110 1.00 86.06 853 GLU A C 1
ATOM 6602 O O . GLU A 1 853 ? 0.199 5.750 -44.209 1.00 86.06 853 GLU A O 1
ATOM 6607 N N . ARG A 1 854 ? 0.127 4.703 -42.226 1.00 85.56 854 ARG A N 1
ATOM 6608 C CA . ARG A 1 854 ? -1.141 3.989 -42.484 1.00 85.56 854 ARG A CA 1
ATOM 6609 C C . ARG A 1 854 ? -2.394 4.795 -42.111 1.00 85.56 854 ARG A C 1
ATOM 6611 O O . ARG A 1 854 ? -3.500 4.272 -42.235 1.00 85.56 854 ARG A O 1
ATOM 6618 N N . GLY A 1 855 ? -2.233 6.039 -41.659 1.00 87.62 855 GLY A N 1
ATOM 6619 C CA . GLY A 1 855 ? -3.314 6.890 -41.167 1.00 87.62 855 GLY A CA 1
ATOM 6620 C C . GLY A 1 855 ? -3.764 6.571 -39.735 1.00 87.62 855 GLY A C 1
ATOM 6621 O O . GLY A 1 855 ? -3.343 5.589 -39.120 1.00 87.62 855 GLY A O 1
ATOM 6622 N N . ALA A 1 856 ? -4.631 7.423 -39.189 1.00 90.00 856 ALA A N 1
ATOM 6623 C CA . ALA A 1 856 ? -5.188 7.286 -37.847 1.00 90.00 856 ALA A CA 1
ATOM 6624 C C . ALA A 1 856 ? -6.570 6.621 -37.889 1.00 90.00 856 ALA A C 1
ATOM 6626 O O . ALA A 1 856 ? -7.506 7.157 -38.484 1.00 90.00 856 ALA A O 1
ATOM 6627 N N . LEU A 1 857 ? -6.708 5.463 -37.239 1.00 91.56 857 LEU A N 1
ATOM 6628 C CA . LEU A 1 857 ? -7.978 4.738 -37.164 1.00 91.56 857 LEU A CA 1
ATOM 6629 C C . LEU A 1 857 ? -8.929 5.406 -36.158 1.00 91.56 857 LEU A C 1
ATOM 6631 O O . LEU A 1 857 ? -8.633 5.466 -34.961 1.00 91.56 857 LEU A O 1
ATOM 6635 N N . VAL A 1 858 ? -10.076 5.873 -36.647 1.00 91.81 858 VAL A N 1
ATOM 6636 C CA . VAL A 1 858 ? -11.173 6.441 -35.855 1.00 91.81 858 VAL A CA 1
ATOM 6637 C C . VAL A 1 858 ? -12.028 5.298 -35.315 1.00 91.81 858 VAL A C 1
ATOM 6639 O O . VAL A 1 858 ? -12.485 4.450 -36.084 1.00 91.81 858 VAL A O 1
ATOM 6642 N N . ARG A 1 859 ? -12.285 5.281 -34.004 1.00 91.81 859 ARG A N 1
ATOM 6643 C CA . ARG A 1 859 ? -13.232 4.340 -33.381 1.00 91.81 859 ARG A CA 1
ATOM 6644 C C . ARG A 1 859 ? -14.379 5.042 -32.659 1.00 91.81 859 ARG A C 1
ATOM 6646 O O . ARG A 1 859 ? -14.261 6.219 -32.322 1.00 91.81 859 ARG A O 1
ATOM 6653 N N . SER A 1 860 ? -15.457 4.310 -32.392 1.00 89.94 860 SER A N 1
ATOM 6654 C CA . SER A 1 860 ? -16.657 4.839 -31.732 1.00 89.94 860 SER A CA 1
ATOM 6655 C C . SER A 1 860 ? -16.462 5.258 -30.267 1.00 89.94 860 SER A C 1
ATOM 6657 O O . SER A 1 860 ? -17.118 6.202 -29.834 1.00 89.94 860 SER A O 1
ATOM 6659 N N . ASP A 1 861 ? -15.538 4.641 -29.518 1.00 89.31 861 ASP A N 1
ATOM 6660 C CA . ASP A 1 861 ? -15.340 4.900 -28.079 1.00 89.31 861 ASP A CA 1
ATOM 6661 C C . ASP A 1 861 ? -13.857 5.043 -27.671 1.00 89.31 861 ASP A C 1
ATOM 6663 O O . ASP A 1 861 ? -12.938 4.703 -28.429 1.00 89.31 861 ASP A O 1
ATOM 6667 N N . LEU A 1 862 ? -13.636 5.551 -26.453 1.00 86.81 862 LEU A N 1
ATOM 6668 C CA . LEU A 1 862 ? -12.350 5.785 -25.796 1.00 86.81 862 LEU A CA 1
ATOM 6669 C C . LEU A 1 862 ? -11.592 4.484 -25.482 1.00 86.81 862 LEU A C 1
ATOM 6671 O O . LEU A 1 862 ? -10.360 4.471 -25.557 1.00 86.81 862 LEU A O 1
ATOM 6675 N N . GLU A 1 863 ? -12.278 3.373 -25.215 1.00 86.00 863 GLU A N 1
ATOM 6676 C CA . GLU A 1 863 ? -11.625 2.063 -25.110 1.00 86.00 863 GLU A CA 1
ATOM 6677 C C . GLU A 1 863 ? -11.405 1.417 -26.474 1.00 86.00 863 GLU A C 1
ATOM 6679 O O . GLU A 1 863 ? -12.278 1.428 -27.334 1.00 86.00 863 GLU A O 1
ATOM 6684 N N . ILE A 1 864 ? -10.210 0.869 -26.693 1.00 82.44 864 ILE A N 1
ATOM 6685 C CA . ILE A 1 864 ? -9.755 0.400 -28.014 1.00 82.44 864 ILE A CA 1
ATOM 6686 C C . ILE A 1 864 ? -10.318 -0.985 -28.367 1.00 82.44 864 ILE A C 1
ATOM 6688 O O . ILE A 1 864 ? -10.538 -1.264 -29.544 1.00 82.44 864 ILE A O 1
ATOM 6692 N N . ASP A 1 865 ? -10.532 -1.834 -27.362 1.00 74.25 865 ASP A N 1
ATOM 6693 C CA . ASP A 1 865 ? -10.802 -3.273 -27.524 1.00 74.25 865 ASP A CA 1
ATOM 6694 C C . ASP A 1 865 ? -12.290 -3.598 -27.710 1.00 74.25 865 ASP A C 1
ATOM 6696 O O . ASP A 1 865 ? -12.638 -4.682 -28.166 1.00 74.25 865 ASP A O 1
ATOM 6700 N N . VAL A 1 866 ? -13.159 -2.649 -27.348 1.00 73.44 866 VAL A N 1
ATOM 6701 C CA . VAL A 1 866 ? -14.626 -2.787 -27.347 1.00 73.44 866 VAL A CA 1
ATOM 6702 C C . VAL A 1 866 ? -15.279 -1.861 -28.389 1.00 73.44 866 VAL A C 1
ATOM 6704 O O . VAL A 1 866 ? -16.472 -1.971 -28.645 1.00 73.44 866 VAL A O 1
ATOM 6707 N N . SER A 1 867 ? -14.521 -0.947 -29.014 1.00 83.19 867 SER A N 1
ATOM 6708 C CA . SER A 1 867 ? -15.075 0.029 -29.961 1.00 83.19 867 SER A CA 1
ATOM 6709 C C . SER A 1 867 ? -14.930 -0.361 -31.430 1.00 83.19 867 SER A C 1
ATOM 6711 O O . SER A 1 867 ? -13.889 -0.829 -31.898 1.00 83.19 867 SER A O 1
ATOM 6713 N N . GLU A 1 868 ? -15.998 -0.092 -32.175 1.00 86.56 868 GLU A N 1
ATOM 6714 C CA . GLU A 1 868 ? -16.089 -0.307 -33.614 1.00 86.56 868 GLU A CA 1
ATOM 6715 C C . GLU A 1 868 ? -15.198 0.674 -34.387 1.00 86.56 868 GLU A C 1
ATOM 6717 O O . GLU A 1 868 ? -14.992 1.819 -33.979 1.00 86.56 868 GLU A O 1
ATOM 6722 N N . SER A 1 869 ? -14.687 0.232 -35.537 1.00 90.38 869 SER A N 1
ATOM 6723 C CA . SER A 1 869 ? -13.888 1.056 -36.446 1.00 90.38 869 SER A CA 1
ATOM 6724 C C . SER A 1 869 ? -14.793 1.856 -37.385 1.00 90.38 869 SER A C 1
ATOM 6726 O O . SER A 1 869 ? -15.433 1.277 -38.258 1.00 90.38 869 SER A O 1
ATOM 6728 N N . LEU A 1 870 ? -14.792 3.183 -37.253 1.00 90.56 870 LEU A N 1
ATOM 6729 C CA . LEU A 1 870 ? -15.630 4.089 -38.052 1.00 90.56 870 LEU A CA 1
ATOM 6730 C C . LEU A 1 870 ? -14.972 4.519 -39.373 1.00 90.56 870 LEU A C 1
ATOM 6732 O O . LEU A 1 870 ? -15.665 4.882 -40.319 1.00 90.56 870 LEU A O 1
ATOM 6736 N N . GLY A 1 871 ? -13.639 4.488 -39.453 1.00 89.44 871 GLY A N 1
ATOM 6737 C CA . GLY A 1 871 ? -12.881 4.860 -40.650 1.00 89.44 871 GLY A CA 1
ATOM 6738 C C . GLY A 1 871 ? -11.430 5.224 -40.335 1.00 89.44 871 GLY A C 1
ATOM 6739 O O . GLY A 1 871 ? -10.990 5.109 -39.193 1.00 89.44 871 GLY A O 1
ATOM 6740 N N . THR A 1 872 ? -10.688 5.693 -41.340 1.00 91.88 872 THR A N 1
ATOM 6741 C CA . THR A 1 872 ? -9.269 6.066 -41.201 1.00 91.88 872 THR A CA 1
ATOM 6742 C C . THR A 1 872 ? -9.028 7.471 -41.740 1.00 91.88 872 THR A C 1
ATOM 6744 O O . THR A 1 872 ? -9.344 7.753 -42.894 1.00 91.88 872 THR A O 1
ATOM 6747 N N . ILE A 1 873 ? -8.424 8.339 -40.929 1.00 91.75 873 ILE A N 1
ATOM 6748 C CA . ILE A 1 873 ? -7.928 9.655 -41.355 1.00 91.75 873 ILE A CA 1
ATOM 6749 C C . ILE A 1 873 ? -6.558 9.450 -42.031 1.00 91.75 873 ILE A C 1
ATOM 6751 O O . ILE A 1 873 ? -5.704 8.785 -41.438 1.00 91.75 873 ILE A O 1
ATOM 6755 N N . PRO A 1 874 ? -6.317 9.969 -43.250 1.00 92.06 874 PRO A N 1
ATOM 6756 C CA . PRO A 1 874 ? -5.091 9.690 -43.997 1.00 92.06 874 PRO A CA 1
ATOM 6757 C C . PRO A 1 874 ? -3.834 10.313 -43.368 1.00 92.06 874 PRO A C 1
ATOM 6759 O O . PRO A 1 874 ? -3.899 11.259 -42.582 1.00 92.06 874 PRO A O 1
ATOM 6762 N N . PHE A 1 875 ? -2.669 9.784 -43.751 1.00 91.19 875 PHE A N 1
ATOM 6763 C CA . PHE A 1 875 ? -1.363 10.354 -43.409 1.00 91.19 875 PHE A CA 1
ATOM 6764 C C . PHE A 1 875 ? -1.236 11.816 -43.878 1.00 91.19 875 PHE A C 1
ATOM 6766 O O . PHE A 1 875 ? -1.738 12.187 -44.939 1.00 91.19 875 PHE A O 1
ATOM 6773 N N . ASN A 1 876 ? -0.549 12.631 -43.076 1.00 88.06 876 ASN A N 1
ATOM 6774 C CA . ASN A 1 876 ? -0.350 14.073 -43.240 1.00 88.06 876 ASN A CA 1
ATOM 6775 C C . ASN A 1 876 ? -1.645 14.915 -43.294 1.00 88.06 876 ASN A C 1
ATOM 6777 O O . ASN A 1 876 ? -1.611 16.084 -43.675 1.00 88.06 876 ASN A O 1
ATOM 6781 N N . ALA A 1 877 ? -2.789 14.357 -42.879 1.00 89.25 877 ALA A N 1
ATOM 6782 C CA . ALA A 1 877 ? -3.969 15.155 -42.572 1.00 89.25 877 ALA A CA 1
ATOM 6783 C C . ALA A 1 877 ? -3.710 16.051 -41.350 1.00 89.25 877 ALA A C 1
ATOM 6785 O O . ALA A 1 877 ? -3.058 15.631 -40.390 1.00 89.25 877 ALA A O 1
ATOM 6786 N N . ILE A 1 878 ? -4.264 17.263 -41.383 1.00 88.31 878 ILE A N 1
ATOM 6787 C CA . ILE A 1 878 ? -4.281 18.201 -40.258 1.00 88.31 878 ILE A CA 1
ATOM 6788 C C . ILE A 1 878 ? -5.734 18.363 -39.808 1.00 88.31 878 ILE A C 1
ATOM 6790 O O . ILE A 1 878 ? -6.607 18.653 -40.627 1.00 88.31 878 ILE A O 1
ATOM 6794 N N . ILE A 1 879 ? -5.981 18.160 -38.517 1.00 88.62 879 ILE A N 1
ATOM 6795 C CA . ILE A 1 879 ? -7.268 18.390 -37.856 1.00 88.62 879 ILE A CA 1
ATOM 6796 C C . ILE A 1 879 ? -7.151 19.729 -37.113 1.00 88.62 879 ILE A C 1
ATOM 6798 O O . ILE A 1 879 ? -6.273 19.851 -36.250 1.00 88.62 879 ILE A O 1
ATOM 6802 N N . PRO A 1 880 ? -7.971 20.743 -37.439 1.00 85.38 880 PRO A N 1
ATOM 6803 C CA . PRO A 1 880 ? -7.896 22.039 -36.781 1.00 85.38 880 PRO A CA 1
ATOM 6804 C C . PRO A 1 880 ? -8.440 21.961 -35.351 1.00 85.38 880 PRO A C 1
ATOM 6806 O O . PRO A 1 880 ? -9.316 21.156 -35.047 1.00 85.38 880 PRO A O 1
ATOM 6809 N N . ASN A 1 881 ? -7.958 22.846 -34.478 1.00 82.06 881 ASN A N 1
ATOM 6810 C CA . ASN A 1 881 ? -8.339 22.910 -33.065 1.00 82.06 881 ASN A CA 1
ATOM 6811 C C . ASN A 1 881 ? -9.863 22.961 -32.813 1.00 82.06 881 ASN A C 1
ATOM 6813 O O . ASN A 1 881 ? -10.328 22.387 -31.837 1.00 82.06 881 ASN A O 1
ATOM 6817 N N . SER A 1 882 ? -10.637 23.578 -33.717 1.00 82.31 882 SER A N 1
ATOM 6818 C CA . SER A 1 882 ? -12.111 23.632 -33.683 1.00 82.31 882 SER A CA 1
ATOM 6819 C C . SER A 1 882 ? -12.797 22.266 -33.741 1.00 82.31 882 SER A C 1
ATOM 6821 O O . SER A 1 882 ? -13.925 22.122 -33.275 1.00 82.31 882 SER A O 1
ATOM 6823 N N . ASP A 1 883 ? -12.122 21.278 -34.324 1.00 86.38 883 ASP A N 1
ATOM 6824 C CA . ASP A 1 883 ? -12.680 19.968 -34.644 1.00 86.38 883 ASP A CA 1
ATOM 6825 C C . ASP A 1 883 ? -12.213 18.909 -33.620 1.00 86.38 883 ASP A C 1
ATOM 6827 O O . ASP A 1 883 ? -12.542 17.727 -33.740 1.00 86.38 883 ASP A O 1
ATOM 6831 N N . ILE A 1 884 ? -11.461 19.332 -32.593 1.00 86.62 884 ILE A N 1
ATOM 6832 C CA . ILE A 1 884 ? -11.062 18.539 -31.426 1.00 86.62 884 ILE A CA 1
ATOM 6833 C C . ILE A 1 884 ? -12.086 18.789 -30.311 1.00 86.62 884 ILE A C 1
ATOM 6835 O O . ILE A 1 884 ? -12.201 19.895 -29.793 1.00 86.62 884 ILE A O 1
ATOM 6839 N N . LEU A 1 885 ? -12.833 17.755 -29.931 1.00 87.12 885 LEU A N 1
ATOM 6840 C CA . LEU A 1 885 ? -13.938 17.856 -28.972 1.00 87.12 885 LEU A CA 1
ATOM 6841 C C . LEU A 1 885 ? -13.533 17.515 -27.531 1.00 87.12 885 LEU A C 1
ATOM 6843 O O . LEU A 1 885 ? -14.123 18.042 -26.592 1.00 87.12 885 LEU A O 1
ATOM 6847 N N . ASP A 1 886 ? -12.592 16.584 -27.355 1.00 87.69 886 ASP A N 1
ATOM 6848 C CA . ASP A 1 886 ? -12.148 16.084 -26.045 1.00 87.69 886 ASP A CA 1
ATOM 6849 C C . ASP A 1 886 ? -10.772 15.395 -26.169 1.00 87.69 886 ASP A C 1
ATOM 6851 O O . ASP A 1 886 ? -10.385 14.925 -27.246 1.00 87.69 886 ASP A O 1
ATOM 6855 N N . CYS A 1 887 ? -10.033 15.298 -25.066 1.00 87.75 887 CYS A N 1
ATOM 6856 C CA . CYS A 1 887 ? -8.694 14.719 -24.993 1.00 87.75 887 CYS A CA 1
ATOM 6857 C C . CYS A 1 887 ? -8.488 14.011 -23.645 1.00 87.75 887 CYS A C 1
ATOM 6859 O O . CYS A 1 887 ? -8.251 14.658 -22.623 1.00 87.75 887 CYS A O 1
ATOM 6861 N N . ARG A 1 888 ? -8.540 12.673 -23.642 1.00 87.69 888 ARG A N 1
ATOM 6862 C CA . ARG A 1 888 ? -8.540 11.839 -22.424 1.00 87.69 888 ARG A CA 1
ATOM 6863 C C . ARG A 1 888 ? -7.581 10.663 -22.514 1.00 87.69 888 ARG A C 1
ATOM 6865 O O . ARG A 1 888 ? -7.232 10.203 -23.600 1.00 87.69 888 ARG A O 1
ATOM 6872 N N . ILE A 1 889 ? -7.166 10.161 -21.358 1.00 85.06 889 ILE A N 1
ATOM 6873 C CA . ILE A 1 889 ? -6.423 8.908 -21.222 1.00 85.06 889 ILE A CA 1
ATOM 6874 C C . ILE A 1 889 ? -7.410 7.746 -21.019 1.00 85.06 889 ILE A C 1
ATOM 6876 O O . ILE A 1 889 ? -8.317 7.835 -20.196 1.00 85.06 889 ILE A O 1
ATOM 6880 N N . ASN A 1 890 ? -7.236 6.651 -21.768 1.00 85.94 890 ASN A N 1
ATOM 6881 C CA . ASN A 1 890 ? -8.005 5.414 -21.578 1.00 85.94 890 ASN A CA 1
ATOM 6882 C C . ASN A 1 890 ? -7.444 4.568 -20.409 1.00 85.94 890 ASN A C 1
ATOM 6884 O O . ASN A 1 890 ? -6.340 4.823 -19.924 1.00 85.94 890 ASN A O 1
ATOM 6888 N N . SER A 1 891 ? -8.145 3.507 -19.998 1.00 81.81 891 SER A N 1
ATOM 6889 C CA . SER A 1 891 ? -7.713 2.583 -18.928 1.00 81.81 891 SER A CA 1
ATOM 6890 C C . SER A 1 891 ? -6.304 1.994 -19.137 1.00 81.81 891 SER A C 1
ATOM 6892 O O . SER A 1 891 ? -5.562 1.795 -18.172 1.00 81.81 891 SER A O 1
ATOM 6894 N N . SER A 1 892 ? -5.889 1.791 -20.397 1.00 76.69 892 SER A N 1
ATOM 6895 C CA . SER A 1 892 ? -4.542 1.336 -20.793 1.00 76.69 892 SER A CA 1
ATOM 6896 C C . SER A 1 892 ? -3.438 2.401 -20.638 1.00 76.69 892 SER A C 1
ATOM 6898 O O . SER A 1 892 ? -2.275 2.140 -20.945 1.00 76.69 892 SER A O 1
ATOM 6900 N N . GLY A 1 893 ? -3.763 3.624 -20.210 1.00 77.56 893 GLY A N 1
ATOM 6901 C CA . GLY A 1 893 ? -2.794 4.712 -20.073 1.00 77.56 893 GLY A CA 1
ATOM 6902 C C . GLY A 1 893 ? -2.376 5.371 -21.395 1.00 77.56 893 GLY A C 1
ATOM 6903 O O . GLY A 1 893 ? -1.309 5.986 -21.440 1.00 77.56 893 GLY A O 1
ATOM 6904 N N . ILE A 1 894 ? -3.177 5.248 -22.462 1.00 82.75 894 ILE A N 1
ATOM 6905 C CA . ILE A 1 894 ? -2.918 5.863 -23.774 1.00 82.75 894 ILE A CA 1
ATOM 6906 C C . ILE A 1 894 ? -3.806 7.097 -23.956 1.00 82.75 894 ILE A C 1
ATOM 6908 O O . ILE A 1 894 ? -5.019 7.045 -23.755 1.00 82.75 894 ILE A O 1
ATOM 6912 N N . LEU A 1 895 ? -3.196 8.208 -24.377 1.00 86.50 895 LEU A N 1
ATOM 6913 C CA . LEU A 1 895 ? -3.904 9.444 -24.709 1.00 86.50 895 LEU A CA 1
ATOM 6914 C C . LEU A 1 895 ? -4.657 9.297 -26.043 1.00 86.50 895 LEU A C 1
ATOM 6916 O O . LEU A 1 895 ? -4.074 8.881 -27.050 1.00 86.50 895 LEU A O 1
ATOM 6920 N N . ARG A 1 896 ? -5.936 9.671 -26.063 1.00 90.00 896 ARG A N 1
ATOM 6921 C CA . ARG A 1 896 ? -6.793 9.673 -27.252 1.00 90.00 896 ARG A CA 1
ATOM 6922 C C . ARG A 1 896 ? -7.498 11.020 -27.407 1.00 90.00 896 ARG A C 1
ATOM 6924 O O . ARG A 1 896 ? -7.801 11.691 -26.422 1.00 90.00 896 ARG A O 1
ATOM 6931 N N . TYR A 1 897 ? -7.771 11.382 -28.654 1.00 90.62 897 TYR A N 1
ATOM 6932 C CA . TYR A 1 897 ? -8.446 12.619 -29.043 1.00 90.62 897 TYR A CA 1
ATOM 6933 C C . TYR A 1 897 ? -9.795 12.283 -29.669 1.00 90.62 897 TYR A C 1
ATOM 6935 O O . TYR A 1 897 ? -9.851 11.443 -30.571 1.00 90.62 897 TYR A O 1
ATOM 6943 N N . LYS A 1 898 ? -10.869 12.934 -29.220 1.00 91.31 898 LYS A N 1
ATOM 6944 C CA . LYS A 1 898 ? -12.178 12.874 -29.871 1.00 91.31 898 LYS A CA 1
ATOM 6945 C C . LYS A 1 898 ? -12.219 13.959 -30.936 1.00 91.31 898 LYS A C 1
ATOM 6947 O O . LYS A 1 898 ? -12.105 15.135 -30.607 1.00 91.31 898 LYS A O 1
ATOM 6952 N N . VAL A 1 899 ? -12.341 13.567 -32.198 1.00 92.50 899 VAL A N 1
ATOM 6953 C CA . VAL A 1 899 ? -12.200 14.464 -33.351 1.00 92.50 899 VAL A CA 1
ATOM 6954 C C . VAL A 1 899 ? -13.383 14.351 -34.305 1.00 92.50 899 VAL A C 1
ATOM 6956 O O . VAL A 1 899 ? -14.029 13.303 -34.387 1.00 92.50 899 VAL A O 1
ATOM 6959 N N . ILE A 1 900 ? -13.634 15.426 -35.049 1.00 92.06 900 ILE A N 1
ATOM 6960 C CA . ILE A 1 900 ? -14.442 15.436 -36.268 1.00 92.06 900 ILE A CA 1
ATOM 6961 C C . ILE A 1 900 ? -13.483 15.546 -37.462 1.00 92.06 900 ILE A C 1
ATOM 6963 O O . ILE A 1 900 ? -12.566 16.359 -37.452 1.00 92.06 900 ILE A O 1
ATOM 6967 N N . TYR A 1 901 ? -13.668 14.725 -38.497 1.00 89.50 901 TYR A N 1
ATOM 6968 C CA . TYR A 1 901 ? -12.928 14.860 -39.755 1.00 89.50 901 TYR A CA 1
ATOM 6969 C C . TYR A 1 901 ? -13.694 14.228 -40.920 1.00 89.50 901 TYR A C 1
ATOM 6971 O O . TYR A 1 901 ? -14.041 13.049 -40.875 1.00 89.50 901 TYR A O 1
ATOM 6979 N N . GLY A 1 902 ? -13.958 14.992 -41.984 1.00 82.00 902 GLY A N 1
ATOM 6980 C CA . GLY A 1 902 ? -14.578 14.468 -43.213 1.00 82.00 902 GLY A CA 1
ATOM 6981 C C . GLY A 1 902 ? -15.965 13.831 -43.028 1.00 82.00 902 GLY A C 1
ATOM 6982 O O . GLY A 1 902 ? -16.342 12.964 -43.809 1.00 82.00 902 GLY A O 1
ATOM 6983 N N . GLY A 1 903 ? -16.707 14.219 -41.984 1.00 84.69 903 GLY A N 1
ATOM 6984 C CA . GLY A 1 903 ? -17.993 13.615 -41.608 1.00 84.69 903 GLY A CA 1
ATOM 6985 C C . GLY A 1 903 ? -17.892 12.416 -40.654 1.00 84.69 903 GLY A C 1
ATOM 6986 O O . GLY A 1 903 ? -18.915 11.976 -40.138 1.00 84.69 903 GLY A O 1
ATOM 6987 N N . LEU A 1 904 ? -16.685 11.918 -40.361 1.00 88.31 904 LEU A N 1
ATOM 6988 C CA . LEU A 1 904 ? -16.450 10.982 -39.260 1.00 88.31 904 LEU A CA 1
ATOM 6989 C C . LEU A 1 904 ? -16.364 11.755 -37.938 1.00 88.31 904 LEU A C 1
ATOM 6991 O O . LEU A 1 904 ? -15.718 12.800 -37.876 1.00 88.31 904 LEU A O 1
ATOM 6995 N N . GLN A 1 905 ? -16.957 11.214 -36.874 1.00 92.81 905 GLN A N 1
ATOM 6996 C CA . GLN A 1 905 ? -16.801 11.702 -35.502 1.00 92.81 905 GLN A CA 1
ATOM 6997 C C . GLN A 1 905 ? -16.425 10.520 -34.605 1.00 92.81 905 GLN A C 1
ATOM 6999 O O . GLN A 1 905 ? -17.137 9.520 -34.579 1.00 92.81 905 GLN A O 1
ATOM 7004 N N . GLY A 1 906 ? -15.317 10.614 -33.868 1.00 91.75 906 GLY A N 1
ATOM 7005 C CA . GLY A 1 906 ? -14.873 9.521 -33.001 1.00 91.75 906 GLY A CA 1
ATOM 7006 C C . GLY A 1 906 ? -13.476 9.712 -32.419 1.00 91.75 906 GLY A C 1
ATOM 7007 O O . GLY A 1 906 ? -12.880 10.781 -32.521 1.00 91.75 906 GLY A O 1
ATOM 7008 N N . TRP A 1 907 ? -12.955 8.664 -31.788 1.00 92.75 907 TRP A N 1
ATOM 7009 C CA . TRP A 1 907 ? -11.702 8.695 -31.040 1.00 92.75 907 TRP A CA 1
ATOM 7010 C C . TRP A 1 907 ? -10.514 8.173 -31.861 1.00 92.75 907 TRP A C 1
ATOM 7012 O O . TRP A 1 907 ? -10.511 7.012 -32.280 1.00 92.75 907 TRP A O 1
ATOM 7022 N N . ILE A 1 908 ? -9.454 8.972 -31.994 1.00 92.69 908 ILE A N 1
ATOM 7023 C CA . ILE A 1 908 ? -8.138 8.554 -32.518 1.00 92.69 908 ILE A CA 1
ATOM 7024 C C . ILE A 1 908 ? -7.113 8.420 -31.382 1.00 92.69 908 ILE A C 1
ATOM 7026 O O . ILE A 1 908 ? -7.199 9.119 -30.374 1.00 92.69 908 ILE A O 1
ATOM 7030 N N . SER A 1 909 ? -6.144 7.513 -31.515 1.00 90.38 909 SER A N 1
ATOM 7031 C CA . SER A 1 909 ? -5.074 7.311 -30.518 1.00 90.38 909 SER A CA 1
ATOM 7032 C C . SER A 1 909 ? -3.826 8.125 -30.848 1.00 90.38 909 SER A C 1
ATOM 7034 O O . SER A 1 909 ? -3.492 8.261 -32.019 1.00 90.38 909 SER A O 1
ATOM 7036 N N . SER A 1 910 ? -3.102 8.617 -29.837 1.00 87.75 910 SER A N 1
ATOM 7037 C CA . SER A 1 910 ? -1.861 9.383 -30.046 1.00 87.75 910 SER A CA 1
ATOM 7038 C C . SER A 1 910 ? -0.680 8.534 -30.535 1.00 87.75 910 SER A C 1
ATOM 7040 O O . SER A 1 910 ? 0.140 9.018 -31.315 1.00 87.75 910 SER A O 1
ATOM 7042 N N . ARG A 1 911 ? -0.600 7.267 -30.105 1.00 86.44 911 ARG A N 1
ATOM 7043 C CA . ARG A 1 911 ? 0.432 6.282 -30.475 1.00 86.44 911 ARG A CA 1
ATOM 7044 C C . ARG A 1 911 ? -0.193 4.911 -30.756 1.00 86.44 911 ARG A C 1
ATOM 7046 O O . ARG A 1 911 ? -1.319 4.632 -30.335 1.00 86.44 911 ARG A O 1
ATOM 7053 N N . ILE A 1 912 ? 0.543 4.054 -31.462 1.00 83.25 912 ILE A N 1
ATOM 7054 C CA . ILE A 1 912 ? 0.218 2.628 -31.614 1.00 83.25 912 ILE A CA 1
ATOM 7055 C C . ILE A 1 912 ? 0.358 1.935 -30.252 1.00 83.25 912 ILE A C 1
ATOM 7057 O O . ILE A 1 912 ? 1.280 2.229 -29.498 1.00 83.25 912 ILE A O 1
ATOM 7061 N N . ARG A 1 913 ? -0.546 1.000 -29.944 1.00 74.44 913 ARG A N 1
ATOM 7062 C CA . ARG A 1 913 ? -0.539 0.218 -28.700 1.00 74.44 913 ARG A CA 1
ATOM 7063 C C . ARG A 1 913 ? 0.301 -1.054 -28.866 1.00 74.44 913 ARG A C 1
ATOM 7065 O O . ARG A 1 913 ? -0.125 -1.982 -29.557 1.00 74.44 913 ARG A O 1
ATOM 7072 N N . GLY A 1 914 ? 1.441 -1.124 -28.181 1.00 66.69 914 GLY A N 1
ATOM 7073 C CA . GLY A 1 914 ? 2.356 -2.270 -28.176 1.00 66.69 914 GLY A CA 1
ATOM 7074 C C . GLY A 1 914 ? 3.308 -2.338 -29.376 1.00 66.69 914 GLY A C 1
ATOM 7075 O O . GLY A 1 914 ? 3.210 -1.568 -30.337 1.00 66.69 914 GLY A O 1
ATOM 7076 N N . GLY A 1 915 ? 4.264 -3.267 -29.302 1.00 68.38 915 GLY A N 1
ATOM 7077 C CA . GLY A 1 915 ? 5.384 -3.337 -30.238 1.00 68.38 915 GLY A CA 1
ATOM 7078 C C . GLY A 1 915 ? 6.225 -2.057 -30.182 1.00 68.38 915 GLY A C 1
ATOM 7079 O O . GLY A 1 915 ? 6.633 -1.618 -29.113 1.00 68.38 915 GLY A O 1
ATOM 7080 N N . LYS A 1 916 ? 6.465 -1.423 -31.336 1.00 70.00 916 LYS A N 1
ATOM 7081 C CA . LYS A 1 916 ? 7.318 -0.220 -31.441 1.00 70.00 916 LYS A CA 1
ATOM 7082 C C . LYS A 1 916 ? 6.649 1.101 -31.026 1.00 70.00 916 LYS A C 1
ATOM 7084 O O . LYS A 1 916 ? 7.320 2.127 -31.050 1.00 70.00 916 LYS A O 1
ATOM 7089 N N . GLU A 1 917 ? 5.353 1.090 -30.700 1.00 78.94 917 GLU A N 1
ATOM 7090 C CA . GLU A 1 917 ? 4.581 2.248 -30.200 1.00 78.94 917 GLU A CA 1
ATOM 7091 C C . GLU A 1 917 ? 4.814 3.564 -30.969 1.00 78.94 917 GLU A C 1
ATOM 7093 O O . GLU A 1 917 ? 5.039 4.632 -30.395 1.00 78.94 917 GLU A O 1
ATOM 7098 N N . GLN A 1 918 ? 4.782 3.478 -32.304 1.00 84.75 918 GLN A N 1
ATOM 7099 C CA . GLN A 1 918 ? 5.004 4.626 -33.186 1.00 84.75 918 GLN A CA 1
ATOM 7100 C C . GLN A 1 918 ? 3.946 5.716 -32.950 1.00 84.75 918 GLN A C 1
ATOM 7102 O O . GLN A 1 918 ? 2.780 5.420 -32.671 1.00 84.75 918 GLN A O 1
ATOM 7107 N N . VAL A 1 919 ? 4.351 6.978 -33.091 1.00 85.81 919 VAL A N 1
ATOM 7108 C CA . VAL A 1 919 ? 3.444 8.127 -32.997 1.00 85.81 919 VAL A CA 1
ATOM 7109 C C . VAL A 1 919 ? 2.457 8.104 -34.165 1.00 85.81 919 VAL A C 1
ATOM 7111 O O . VAL A 1 919 ? 2.838 7.882 -35.311 1.00 85.81 919 VAL A O 1
ATOM 7114 N N . ILE A 1 920 ? 1.179 8.322 -33.856 1.00 87.31 920 ILE A N 1
ATOM 7115 C CA . ILE A 1 920 ? 0.093 8.481 -34.830 1.00 87.31 920 ILE A CA 1
ATOM 7116 C C . ILE A 1 920 ? -0.255 9.960 -34.984 1.00 87.31 920 ILE A C 1
ATOM 7118 O O . ILE A 1 920 ? -0.494 10.410 -36.104 1.00 87.31 920 ILE A O 1
ATOM 7122 N N . VAL A 1 921 ? -0.262 10.703 -33.874 1.00 86.81 921 VAL A N 1
ATOM 7123 C CA . VAL A 1 921 ? -0.687 12.104 -33.815 1.00 86.81 921 VAL A CA 1
ATOM 7124 C C . VAL A 1 921 ? 0.390 12.973 -33.180 1.00 86.81 921 VAL A C 1
ATOM 7126 O O . VAL A 1 921 ? 0.806 12.735 -32.046 1.00 86.81 921 VAL A O 1
ATOM 7129 N N . GLU A 1 922 ? 0.769 14.023 -33.893 1.00 86.25 922 GLU A N 1
ATOM 7130 C CA . GLU A 1 922 ? 1.654 15.095 -33.448 1.00 86.25 922 GLU A CA 1
ATOM 7131 C C . GLU A 1 922 ? 0.841 16.385 -33.237 1.00 86.25 922 GLU A C 1
ATOM 7133 O O . GLU A 1 922 ? -0.170 16.602 -33.909 1.00 86.25 922 GLU A O 1
ATOM 7138 N N . ARG A 1 923 ? 1.264 17.247 -32.305 1.00 81.56 923 ARG A N 1
ATOM 7139 C CA . ARG A 1 923 ? 0.646 18.562 -32.076 1.00 81.56 923 ARG A CA 1
ATOM 7140 C C . ARG A 1 923 ? 1.415 19.637 -32.836 1.00 81.56 923 ARG A C 1
ATOM 7142 O O . ARG A 1 923 ? 2.616 19.778 -32.639 1.00 81.56 923 ARG A O 1
ATOM 7149 N N . VAL A 1 924 ? 0.711 20.409 -33.655 1.00 79.62 924 VAL A N 1
ATOM 7150 C CA . VAL A 1 924 ? 1.255 21.565 -34.373 1.00 79.62 924 VAL A CA 1
ATOM 7151 C C . VAL A 1 924 ? 0.762 22.832 -33.680 1.00 79.62 924 VAL A C 1
ATOM 7153 O O . VAL A 1 924 ? -0.442 23.086 -33.614 1.00 79.62 924 VAL A O 1
ATOM 7156 N N . LEU A 1 925 ? 1.695 23.622 -33.152 1.00 71.69 925 LEU A N 1
ATOM 7157 C CA . LEU A 1 925 ? 1.407 24.936 -32.582 1.00 71.69 925 LEU A CA 1
ATOM 7158 C C . LEU A 1 925 ? 0.942 25.897 -33.682 1.00 71.69 925 LEU A C 1
ATOM 7160 O O . LEU A 1 925 ? 1.563 25.975 -34.742 1.00 71.69 925 LEU A O 1
ATOM 7164 N N . LYS A 1 926 ? -0.115 26.667 -33.413 1.00 62.66 926 LYS A N 1
ATOM 7165 C CA . LYS A 1 926 ? -0.459 27.832 -34.236 1.00 62.66 926 LYS A CA 1
ATOM 7166 C C . LYS A 1 926 ? 0.384 29.036 -33.827 1.00 62.66 926 LYS A C 1
ATOM 7168 O O . LYS A 1 926 ? 0.357 29.444 -32.665 1.00 62.66 926 LYS A O 1
ATOM 7173 N N . ASP A 1 927 ? 1.080 29.630 -34.795 1.00 47.88 927 ASP A N 1
ATOM 7174 C CA . ASP A 1 927 ? 1.737 30.925 -34.617 1.00 47.88 927 ASP A CA 1
ATOM 7175 C C . ASP A 1 927 ? 0.720 31.999 -34.204 1.00 47.88 927 ASP A C 1
ATOM 7177 O O . ASP A 1 927 ? -0.415 32.039 -34.692 1.00 47.88 927 ASP A O 1
ATOM 7181 N N . LYS A 1 928 ? 1.131 32.898 -33.301 1.00 45.88 928 LYS A N 1
ATOM 7182 C CA . LYS A 1 928 ? 0.288 34.015 -32.859 1.00 45.88 928 LYS A CA 1
ATOM 7183 C C . LYS A 1 928 ? 0.009 34.958 -34.032 1.00 45.88 928 LYS A C 1
ATOM 7185 O O . LYS A 1 928 ? 0.910 35.653 -34.498 1.00 45.88 928 LYS A O 1
ATOM 7190 N N . VAL A 1 929 ? -1.253 35.051 -34.452 1.00 39.91 929 VAL A N 1
ATOM 7191 C CA . VAL A 1 929 ? -1.700 36.066 -35.418 1.00 39.91 929 VAL A CA 1
ATOM 7192 C C . VAL A 1 929 ? -1.741 37.430 -34.726 1.00 39.91 929 VAL A C 1
ATOM 7194 O O . VAL A 1 929 ? -2.741 37.808 -34.120 1.00 39.91 929 VAL A O 1
ATOM 7197 N N . ILE A 1 930 ? -0.634 38.170 -34.805 1.00 39.12 930 ILE A N 1
ATOM 7198 C CA . ILE A 1 930 ? -0.549 39.558 -34.339 1.00 39.12 930 ILE A CA 1
ATOM 7199 C C . ILE A 1 930 ? -1.317 40.440 -35.332 1.00 39.12 930 ILE A C 1
ATOM 7201 O O . ILE A 1 930 ? -0.824 40.748 -36.418 1.00 39.12 930 ILE A O 1
ATOM 7205 N N . VAL A 1 931 ? -2.535 40.845 -34.968 1.00 41.06 931 VAL A N 1
ATOM 7206 C CA . VAL A 1 931 ? -3.325 41.807 -35.749 1.00 41.06 931 VAL A CA 1
ATOM 7207 C C . VAL A 1 931 ? -2.886 43.222 -35.377 1.00 41.06 931 VAL A C 1
ATOM 7209 O O . VAL A 1 931 ? -3.300 43.771 -34.358 1.00 41.06 931 VAL A O 1
ATOM 7212 N N . ALA A 1 932 ? -2.036 43.820 -36.211 1.00 36.69 932 ALA A N 1
ATOM 7213 C CA . ALA A 1 932 ? -1.619 45.207 -36.052 1.00 36.69 932 ALA A CA 1
ATOM 7214 C C . ALA A 1 932 ? -2.765 46.168 -36.425 1.00 36.69 932 ALA A C 1
ATOM 7216 O O . ALA A 1 932 ? -2.991 46.447 -37.601 1.00 36.69 932 ALA A O 1
ATOM 7217 N N . ASN A 1 933 ? -3.473 46.689 -35.421 1.00 42.22 933 ASN A N 1
ATOM 7218 C CA . ASN A 1 933 ? -4.382 47.823 -35.594 1.00 42.22 933 ASN A CA 1
ATOM 7219 C C . ASN A 1 933 ? -3.602 49.149 -35.561 1.00 42.22 933 ASN A C 1
ATOM 7221 O O . ASN A 1 933 ? -2.718 49.340 -34.722 1.00 42.22 933 ASN A O 1
ATOM 7225 N N . GLU A 1 934 ? -3.980 50.098 -36.420 1.00 48.50 934 GLU A N 1
ATOM 7226 C CA . GLU A 1 934 ? -3.430 51.462 -36.466 1.00 48.50 934 GLU A CA 1
ATOM 7227 C C . GLU A 1 934 ? -3.909 52.303 -35.261 1.00 48.50 934 GLU A C 1
ATOM 7229 O O . GLU A 1 934 ? -4.720 53.216 -35.391 1.00 48.50 934 GLU A O 1
ATOM 7234 N N . GLY A 1 935 ? -3.447 51.956 -34.055 1.00 51.88 935 GLY A N 1
ATOM 7235 C CA . GLY A 1 935 ? -3.942 52.556 -32.808 1.00 51.88 935 GLY A CA 1
ATOM 7236 C C . GLY A 1 935 ? -3.025 52.475 -31.584 1.00 51.88 935 GLY A C 1
ATOM 7237 O O . GLY A 1 935 ? -3.381 53.025 -30.549 1.00 51.88 935 GLY A O 1
ATOM 7238 N N . GLY A 1 936 ? -1.857 51.824 -31.669 1.00 44.34 936 GLY A N 1
ATOM 7239 C CA . GLY A 1 936 ? -0.804 51.904 -30.639 1.00 44.34 936 GLY A CA 1
ATOM 7240 C C . GLY A 1 936 ? -1.126 51.315 -29.255 1.00 44.34 936 GLY A C 1
ATOM 7241 O O . GLY A 1 936 ? -0.319 51.473 -28.343 1.00 44.34 936 GLY A O 1
ATOM 7242 N N . VAL A 1 937 ? -2.267 50.641 -29.089 1.00 38.06 937 VAL A N 1
ATOM 7243 C CA . VAL A 1 937 ? -2.656 49.938 -27.858 1.00 38.06 937 VAL A CA 1
ATOM 7244 C C . VAL A 1 937 ? -2.829 48.460 -28.182 1.00 38.06 937 VAL A C 1
ATOM 7246 O O . VAL A 1 937 ? -3.703 48.088 -28.966 1.00 38.06 937 VAL A O 1
ATOM 7249 N N . GLU A 1 938 ? -1.992 47.620 -27.580 1.00 35.59 938 GLU A N 1
ATOM 7250 C CA . GLU A 1 938 ? -2.128 46.166 -27.646 1.00 35.59 938 GLU A CA 1
ATOM 7251 C C . GLU A 1 938 ? -3.355 45.743 -26.825 1.00 35.59 938 GLU A C 1
ATOM 7253 O O . GLU A 1 938 ? -3.428 45.988 -25.621 1.00 35.59 938 GLU A O 1
ATOM 7258 N N . VAL A 1 939 ? -4.339 45.128 -27.485 1.00 36.28 939 VAL A N 1
ATOM 7259 C CA . VAL A 1 939 ? -5.518 44.541 -26.839 1.00 36.28 939 VAL A CA 1
ATOM 7260 C C . VAL A 1 939 ? -5.670 43.117 -27.360 1.00 36.28 939 VAL A C 1
ATOM 7262 O O . VAL A 1 939 ? -6.058 42.912 -28.511 1.00 36.28 939 VAL A O 1
ATOM 7265 N N . ASP A 1 940 ? -5.373 42.127 -26.519 1.00 37.59 940 ASP A N 1
ATOM 7266 C CA . ASP A 1 940 ? -5.605 40.717 -26.836 1.00 37.59 940 ASP A CA 1
ATOM 7267 C C . ASP A 1 940 ? -7.117 40.418 -26.808 1.00 37.59 940 ASP A C 1
ATOM 7269 O O . ASP A 1 940 ? -7.691 40.045 -25.786 1.00 37.59 940 ASP A O 1
ATOM 7273 N N . ILE A 1 941 ? -7.783 40.561 -27.957 1.00 39.00 941 ILE A N 1
ATOM 7274 C CA . ILE A 1 941 ? -9.249 40.427 -28.114 1.00 39.00 941 ILE A CA 1
ATOM 7275 C C . ILE A 1 941 ? -9.764 38.979 -27.892 1.00 39.00 941 ILE A C 1
ATOM 7277 O O . ILE A 1 941 ? -10.955 38.715 -28.033 1.00 39.00 941 ILE A O 1
ATOM 7281 N N . ASN A 1 942 ? -8.906 38.021 -27.514 1.00 39.25 942 ASN A N 1
ATOM 7282 C CA . ASN A 1 942 ? -9.323 36.633 -27.281 1.00 39.25 942 ASN A CA 1
ATOM 7283 C C . ASN A 1 942 ? -8.568 35.904 -26.146 1.00 39.25 942 ASN A C 1
ATOM 7285 O O . ASN A 1 942 ? -8.262 34.715 -26.258 1.00 39.25 942 ASN A O 1
ATOM 7289 N N . VAL A 1 943 ? -8.269 36.593 -25.034 1.00 42.16 943 VAL A N 1
ATOM 7290 C CA . VAL A 1 943 ? -7.832 35.916 -23.795 1.00 42.16 943 VAL A CA 1
ATOM 7291 C C . VAL A 1 943 ? -9.039 35.308 -23.081 1.00 42.16 943 VAL A C 1
ATOM 7293 O O . VAL A 1 943 ? -9.600 35.890 -22.156 1.00 42.16 943 VAL A O 1
ATOM 7296 N N . GLN A 1 944 ? -9.417 34.092 -23.472 1.00 47.75 944 GLN A N 1
ATOM 7297 C CA . GLN A 1 944 ? -10.005 33.179 -22.494 1.00 47.75 944 GLN A CA 1
ATOM 7298 C C . GLN A 1 944 ? -8.912 32.849 -21.468 1.00 47.75 944 GLN A C 1
ATOM 7300 O O . GLN A 1 944 ? -7.807 32.454 -21.853 1.00 47.75 944 GLN A O 1
ATOM 7305 N N . GLU A 1 945 ? -9.187 33.059 -20.177 1.00 54.66 945 GLU A N 1
ATOM 7306 C CA . GLU A 1 945 ? -8.218 32.793 -19.109 1.00 54.66 945 GLU A CA 1
ATOM 7307 C C . GLU A 1 945 ? -7.778 31.323 -19.162 1.00 54.66 945 GLU A C 1
ATOM 7309 O O . GLU A 1 945 ? -8.594 30.404 -19.052 1.00 54.66 945 GLU A O 1
ATOM 7314 N N . ARG A 1 946 ? -6.477 31.084 -19.381 1.00 62.47 946 ARG A N 1
ATOM 7315 C CA . ARG A 1 946 ? -5.947 29.727 -19.550 1.00 62.47 946 ARG A CA 1
ATOM 7316 C C . ARG A 1 946 ? -5.845 29.024 -18.207 1.00 62.47 946 ARG A C 1
ATOM 7318 O O . ARG A 1 946 ? -4.840 29.123 -17.508 1.00 62.47 946 ARG A O 1
ATOM 7325 N N . ILE A 1 947 ? -6.888 28.277 -17.881 1.00 68.69 947 ILE A N 1
ATOM 7326 C CA . ILE A 1 947 ? -6.930 27.389 -16.724 1.00 68.69 947 ILE A CA 1
ATOM 7327 C C . ILE A 1 947 ? -6.054 26.166 -17.031 1.00 68.69 947 ILE A C 1
ATOM 7329 O O . ILE A 1 947 ? -6.457 25.228 -17.724 1.00 68.69 947 ILE A O 1
ATOM 7333 N N . ILE A 1 948 ? -4.811 26.226 -16.548 1.00 67.69 948 ILE A N 1
ATOM 7334 C CA . ILE A 1 948 ? -3.781 25.187 -16.710 1.00 67.69 948 ILE A CA 1
ATOM 7335 C C . ILE A 1 948 ? -3.810 24.209 -15.526 1.00 67.69 948 ILE A C 1
ATOM 7337 O O . ILE A 1 948 ? -3.576 23.011 -15.711 1.00 67.69 948 ILE A O 1
ATOM 7341 N N . PHE A 1 949 ? -4.132 24.695 -14.324 1.00 72.25 949 PHE A N 1
ATOM 7342 C CA . PHE A 1 949 ? -4.157 23.902 -13.097 1.00 72.25 949 PHE A CA 1
ATOM 7343 C C . PHE A 1 949 ? -5.603 23.625 -12.627 1.00 72.25 949 PHE A C 1
ATOM 7345 O O . PHE A 1 949 ? -6.465 24.502 -12.737 1.00 72.25 949 PHE A O 1
ATOM 7352 N N . PRO A 1 950 ? -5.911 22.422 -12.092 1.00 75.00 950 PRO A N 1
ATOM 7353 C CA . PRO A 1 950 ? -7.232 22.124 -11.520 1.00 75.00 950 PRO A CA 1
ATOM 7354 C C . PRO A 1 950 ? -7.561 23.014 -10.311 1.00 75.00 950 PRO A C 1
ATOM 7356 O O . PRO A 1 950 ? -8.733 23.257 -10.020 1.00 75.00 950 PRO A O 1
ATOM 7359 N N . GLU A 1 951 ? -6.535 23.516 -9.621 1.00 77.62 951 GLU A N 1
ATOM 7360 C CA . GLU A 1 951 ? -6.647 24.478 -8.532 1.00 77.62 951 GLU A CA 1
ATOM 7361 C C . GLU A 1 951 ? -7.343 25.770 -8.997 1.00 77.62 951 GLU A C 1
ATOM 7363 O O . GLU A 1 951 ? -8.320 26.181 -8.369 1.00 77.62 951 GLU A O 1
ATOM 7368 N N . ASP A 1 952 ? -6.933 26.345 -10.135 1.00 80.25 952 ASP A N 1
ATOM 7369 C CA . ASP A 1 952 ? -7.496 27.589 -10.684 1.00 80.25 952 ASP A CA 1
ATOM 7370 C C . ASP A 1 952 ? -8.986 27.430 -11.034 1.00 80.25 952 ASP A C 1
ATOM 7372 O O . ASP A 1 952 ? -9.812 28.278 -10.680 1.00 80.25 952 ASP A O 1
ATOM 7376 N N . ALA A 1 953 ? -9.354 26.293 -11.643 1.00 81.06 953 ALA A N 1
ATOM 7377 C CA . ALA A 1 953 ? -10.749 25.939 -11.924 1.00 81.06 953 ALA A CA 1
ATOM 7378 C C . ALA A 1 953 ? -11.596 25.914 -10.641 1.00 81.06 953 ALA A C 1
ATOM 7380 O O . ALA A 1 953 ? -12.681 26.502 -10.585 1.00 81.06 953 ALA A O 1
ATOM 7381 N N . SER A 1 954 ? -11.085 25.263 -9.589 1.00 82.38 954 SER A N 1
ATOM 7382 C CA . SER A 1 954 ? -11.788 25.156 -8.308 1.00 82.38 954 SER A CA 1
ATOM 7383 C C . SER A 1 954 ? -11.831 26.471 -7.522 1.00 82.38 954 SER A C 1
ATOM 7385 O O . SER A 1 954 ? -12.816 26.713 -6.831 1.00 82.38 954 SER A O 1
ATOM 7387 N N . ILE A 1 955 ? -10.840 27.359 -7.668 1.00 83.38 955 ILE A N 1
ATOM 7388 C CA . ILE A 1 955 ? -10.859 28.715 -7.092 1.00 83.38 955 ILE A CA 1
ATOM 7389 C C . ILE A 1 955 ? -11.969 29.559 -7.728 1.00 83.38 955 ILE A C 1
ATOM 7391 O O . ILE A 1 955 ? -12.701 30.239 -7.007 1.00 83.38 955 ILE A O 1
ATOM 7395 N N . THR A 1 956 ? -12.122 29.512 -9.053 1.00 83.69 956 THR A N 1
ATOM 7396 C CA . THR A 1 956 ? -13.186 30.244 -9.759 1.00 83.69 956 THR A CA 1
ATOM 7397 C C . THR A 1 956 ? -14.570 29.723 -9.372 1.00 83.69 956 THR A C 1
ATOM 7399 O O . THR A 1 956 ? -15.417 30.514 -8.962 1.00 83.69 956 THR A O 1
ATOM 7402 N N . TRP A 1 957 ? -14.769 28.401 -9.374 1.00 87.50 957 TRP A N 1
ATOM 7403 C CA . TRP A 1 957 ? -16.015 27.768 -8.923 1.00 87.50 957 TRP A CA 1
ATOM 7404 C C . TRP A 1 957 ? -16.356 28.091 -7.453 1.00 87.50 957 TRP A C 1
ATOM 7406 O O . TRP A 1 957 ? -17.497 28.419 -7.122 1.00 87.50 957 TRP A O 1
ATOM 7416 N N . TRP A 1 958 ? -15.360 28.057 -6.559 1.00 84.56 958 TRP A N 1
ATOM 7417 C CA . TRP A 1 958 ? -15.549 28.262 -5.119 1.00 84.56 958 TRP A CA 1
ATOM 7418 C C . TRP A 1 958 ? -15.987 29.682 -4.745 1.00 84.56 958 TRP A C 1
ATOM 7420 O O . TRP A 1 958 ? -16.742 29.840 -3.785 1.00 84.56 958 TRP A O 1
ATOM 7430 N N . LYS A 1 959 ? -15.568 30.709 -5.502 1.00 84.19 959 LYS A N 1
ATOM 7431 C CA . LYS A 1 959 ? -16.046 32.093 -5.318 1.00 84.19 959 LYS A CA 1
ATOM 7432 C C . LYS A 1 959 ? -17.569 32.153 -5.480 1.00 84.19 959 LYS A C 1
ATOM 7434 O O . LYS A 1 959 ? -18.269 32.490 -4.528 1.00 84.19 959 LYS A O 1
ATOM 7439 N N . THR A 1 960 ? -18.072 31.709 -6.632 1.00 84.44 960 THR A N 1
ATOM 7440 C CA . THR A 1 960 ? -19.508 31.688 -6.952 1.00 84.44 960 THR A CA 1
ATOM 7441 C C . THR A 1 960 ? -20.302 30.789 -6.000 1.00 84.44 960 THR A C 1
ATOM 7443 O O . THR A 1 960 ? -21.363 31.180 -5.521 1.00 84.44 960 THR A O 1
ATOM 7446 N N . PHE A 1 961 ? -19.776 29.609 -5.652 1.00 83.75 961 PHE A N 1
ATOM 7447 C CA . PHE A 1 961 ? -20.422 28.709 -4.691 1.00 83.75 961 PHE A CA 1
ATOM 7448 C C . PHE A 1 961 ? -20.569 29.346 -3.298 1.00 83.75 961 PHE A C 1
ATOM 7450 O O . PHE A 1 961 ? -21.629 29.249 -2.677 1.00 83.75 961 PHE A O 1
ATOM 7457 N N . LYS A 1 962 ? -19.532 30.042 -2.810 1.00 81.31 962 LYS A N 1
ATOM 7458 C CA . LYS A 1 962 ? -19.567 30.722 -1.509 1.00 81.31 962 LYS A CA 1
ATOM 7459 C C . LYS A 1 962 ? -20.543 31.903 -1.496 1.00 81.31 962 LYS A C 1
ATOM 7461 O O . LYS A 1 962 ? -21.223 32.095 -0.492 1.00 81.31 962 LYS A O 1
ATOM 7466 N N . GLU A 1 963 ? -20.631 32.653 -2.592 1.00 79.31 963 GLU A N 1
ATOM 7467 C CA . GLU A 1 963 ? -21.590 33.756 -2.763 1.00 79.31 963 GLU A CA 1
ATOM 7468 C C . GLU A 1 963 ? -23.051 33.273 -2.761 1.00 79.31 963 GLU A C 1
ATOM 7470 O O . GLU A 1 963 ? -23.918 33.964 -2.234 1.00 79.31 963 GLU A O 1
ATOM 7475 N N . MET A 1 964 ? -23.334 32.073 -3.286 1.00 76.38 964 MET A N 1
ATOM 7476 C CA . MET A 1 964 ? -24.692 31.505 -3.309 1.00 76.38 964 MET A CA 1
ATOM 7477 C C . MET A 1 964 ? -25.141 30.847 -1.995 1.00 76.38 964 MET A C 1
ATOM 7479 O O . MET A 1 964 ? -26.344 30.710 -1.775 1.00 76.38 964 MET A O 1
ATOM 7483 N N . MET A 1 965 ? -24.215 30.396 -1.143 1.00 70.94 965 MET A N 1
ATOM 7484 C CA . MET A 1 965 ? -24.544 29.616 0.063 1.00 70.94 965 MET A CA 1
ATOM 7485 C C . MET A 1 965 ? -24.664 30.428 1.365 1.00 70.94 965 MET A C 1
ATOM 7487 O O . MET A 1 965 ? -25.010 29.837 2.386 1.00 70.94 965 MET A O 1
ATOM 7491 N N . ASP A 1 966 ? -24.366 31.733 1.346 1.00 59.16 966 ASP A N 1
ATOM 7492 C CA . ASP A 1 966 ? -24.445 32.659 2.498 1.00 59.16 966 ASP A CA 1
ATOM 7493 C C . ASP A 1 966 ? -23.817 32.097 3.797 1.00 59.16 966 ASP A C 1
ATOM 7495 O O . ASP A 1 966 ? -24.378 32.132 4.894 1.00 59.16 966 ASP A O 1
ATOM 7499 N N . ILE A 1 967 ? -22.636 31.482 3.653 1.00 55.75 967 ILE A N 1
ATOM 7500 C CA . ILE A 1 967 ? -21.974 30.745 4.738 1.00 55.75 967 ILE A CA 1
ATOM 7501 C C . ILE A 1 967 ? -21.316 31.731 5.708 1.00 55.75 967 ILE A C 1
ATOM 7503 O O . ILE A 1 967 ? -20.146 32.099 5.538 1.00 55.75 967 ILE A O 1
ATOM 7507 N N . GLU A 1 968 ? -22.035 32.100 6.772 1.00 45.59 968 GLU A N 1
ATOM 7508 C CA . GLU A 1 968 ? -21.418 32.717 7.947 1.00 45.59 968 GLU A CA 1
ATOM 7509 C C . GLU A 1 968 ? -20.264 31.832 8.462 1.00 45.59 968 GLU A C 1
ATOM 7511 O O . GLU A 1 968 ? -20.431 30.619 8.657 1.00 45.59 968 GLU A O 1
ATOM 7516 N N . PRO A 1 969 ? -19.071 32.398 8.719 1.00 43.94 969 PRO A N 1
ATOM 7517 C CA . PRO A 1 969 ? -17.980 31.627 9.286 1.00 43.94 969 PRO A CA 1
ATOM 7518 C C . PRO A 1 969 ? -18.338 31.242 10.726 1.00 43.94 969 PRO A C 1
ATOM 7520 O O . PRO A 1 969 ? -18.457 32.115 11.588 1.00 43.94 969 PRO A O 1
ATOM 7523 N N . ARG A 1 970 ? -18.455 29.934 11.013 1.00 47.72 970 ARG A N 1
ATOM 7524 C CA . ARG A 1 970 ? -18.629 29.394 12.378 1.00 47.72 970 ARG A CA 1
ATOM 7525 C C . ARG A 1 970 ? -17.417 29.732 13.249 1.00 47.72 970 ARG A C 1
ATOM 7527 O O . ARG A 1 970 ? -16.473 28.954 13.380 1.00 47.72 970 ARG A O 1
ATOM 7534 N N . THR A 1 971 ? -17.443 30.931 13.820 1.00 41.97 971 THR A N 1
ATOM 7535 C CA . THR A 1 971 ? -16.283 31.572 14.434 1.00 41.97 971 THR A CA 1
ATOM 7536 C C . THR A 1 971 ? -16.354 31.479 15.949 1.00 41.97 971 THR A C 1
ATOM 7538 O O . THR A 1 971 ? -16.627 32.463 16.620 1.00 41.97 971 THR A O 1
ATOM 7541 N N . GLU A 1 972 ? -16.021 30.311 16.497 1.00 45.06 972 GLU A N 1
ATOM 7542 C CA . GLU A 1 972 ? -15.392 30.263 17.820 1.00 45.06 972 GLU A CA 1
ATOM 7543 C C . GLU A 1 972 ? -14.538 29.000 17.985 1.00 45.06 972 GLU A C 1
ATOM 7545 O O . GLU A 1 972 ? -15.024 27.870 18.044 1.00 45.06 972 GLU A O 1
ATOM 7550 N N . SER A 1 973 ? -13.214 29.179 18.035 1.00 56.00 973 SER A N 1
ATOM 7551 C CA . SER A 1 973 ? -12.283 28.071 18.238 1.00 56.00 973 SER A CA 1
ATOM 7552 C C . SER A 1 973 ? -12.220 27.707 19.722 1.00 56.00 973 SER A C 1
ATOM 7554 O O . SER A 1 973 ? -11.408 28.238 20.484 1.00 56.00 973 SER A O 1
ATOM 7556 N N . MET A 1 974 ? -13.082 26.770 20.134 1.00 67.88 974 MET A N 1
ATOM 7557 C CA . MET A 1 974 ? -13.107 26.243 21.501 1.00 67.88 974 MET A CA 1
ATOM 7558 C C . MET A 1 974 ? -11.686 25.899 21.984 1.00 67.88 974 MET A C 1
ATOM 7560 O O . MET A 1 974 ? -10.923 25.207 21.300 1.00 67.88 974 MET A O 1
ATOM 7564 N N . LYS A 1 975 ? -11.317 26.408 23.165 1.00 74.81 975 LYS A N 1
ATOM 7565 C CA . LYS A 1 975 ? -9.984 26.237 23.766 1.00 74.81 975 LYS A CA 1
ATOM 7566 C C . LYS A 1 975 ? -9.905 24.919 24.544 1.00 74.81 975 LYS A C 1
ATOM 7568 O O . LYS A 1 975 ? -10.877 24.503 25.165 1.00 74.81 975 LYS A O 1
ATOM 7573 N N . GLN A 1 976 ? -8.724 24.294 24.565 1.00 75.94 976 GLN A N 1
ATOM 7574 C CA . GLN A 1 976 ? -8.526 22.968 25.177 1.00 75.94 976 GLN A CA 1
ATOM 7575 C C . GLN A 1 976 ? -8.890 22.925 26.674 1.00 75.94 976 GLN A C 1
ATOM 7577 O O . GLN A 1 976 ? -9.400 21.915 27.156 1.00 75.94 976 GLN A O 1
ATOM 7582 N N . ASN A 1 977 ? -8.658 24.019 27.405 1.00 78.00 977 ASN A N 1
ATOM 7583 C CA . ASN A 1 977 ? -9.006 24.116 28.825 1.00 78.00 977 ASN A CA 1
ATOM 7584 C C . ASN A 1 977 ? -10.528 24.020 29.027 1.00 78.00 977 ASN A C 1
ATOM 7586 O O . ASN A 1 977 ? -10.979 23.182 29.798 1.00 78.00 977 ASN A O 1
ATOM 7590 N N . PHE A 1 978 ? -11.308 24.771 28.242 1.00 82.44 978 PHE A N 1
ATOM 7591 C CA . PHE A 1 978 ? -12.774 24.754 28.295 1.00 82.44 978 PHE A CA 1
ATOM 7592 C C . PHE A 1 978 ? -13.360 23.395 27.883 1.00 82.44 978 PHE A C 1
ATOM 7594 O O . PHE A 1 978 ? -14.277 22.887 28.516 1.00 82.44 978 PHE A O 1
ATOM 7601 N N . PHE A 1 979 ? -12.766 22.729 26.887 1.00 84.75 979 PHE A N 1
ATOM 7602 C CA . PHE A 1 979 ? -13.118 21.338 26.577 1.00 84.75 979 PHE A CA 1
ATOM 7603 C C . PHE A 1 979 ? -12.829 20.387 27.756 1.00 84.75 979 PHE A C 1
ATOM 7605 O O . PHE A 1 979 ? -13.595 19.463 28.013 1.00 84.75 979 PHE A O 1
ATOM 7612 N N . THR A 1 980 ? -11.751 20.623 28.511 1.00 83.88 980 THR A N 1
ATOM 7613 C CA . THR A 1 980 ? -11.423 19.830 29.709 1.00 83.88 980 THR A CA 1
ATOM 7614 C C . THR A 1 980 ? -12.428 20.076 30.841 1.00 83.88 980 THR A C 1
ATOM 7616 O O . THR A 1 980 ? -12.758 19.143 31.568 1.00 83.88 980 THR A O 1
ATOM 7619 N N . GLU A 1 981 ? -12.957 21.292 30.972 1.00 84.44 981 GLU A N 1
ATOM 7620 C CA . GLU A 1 981 ? -14.054 21.631 31.892 1.00 84.44 981 GLU A CA 1
ATOM 7621 C C . GLU A 1 981 ? -15.347 20.899 31.475 1.00 84.44 981 GLU A C 1
ATOM 7623 O O . GLU A 1 981 ? -15.854 20.078 32.241 1.00 84.44 981 GLU A O 1
ATOM 7628 N N . LEU A 1 982 ? -15.776 21.024 30.210 1.00 84.44 982 LEU A N 1
ATOM 7629 C CA . LEU A 1 982 ? -16.935 20.304 29.651 1.00 84.44 982 LEU A CA 1
ATOM 7630 C C . LEU A 1 982 ? -16.852 18.769 29.805 1.00 84.44 982 LEU A C 1
ATOM 7632 O O . LEU A 1 982 ? -17.861 18.119 30.069 1.00 84.44 982 LEU A O 1
ATOM 7636 N N . VAL A 1 983 ? -15.665 18.164 29.672 1.00 84.94 983 VAL A N 1
ATOM 7637 C CA . VAL A 1 983 ? -15.458 16.712 29.876 1.00 84.94 983 VAL A CA 1
ATOM 7638 C C . VAL A 1 983 ? -15.606 16.285 31.346 1.00 84.94 983 VAL A C 1
ATOM 7640 O O . VAL A 1 983 ? -15.916 15.119 31.615 1.00 84.94 983 VAL A O 1
ATOM 7643 N N . ASN A 1 984 ? -15.405 17.192 32.303 1.00 84.56 984 ASN A N 1
ATOM 7644 C CA . ASN A 1 984 ? -15.664 16.923 33.719 1.00 84.56 984 ASN A CA 1
ATOM 7645 C C . ASN A 1 984 ? -17.140 17.142 34.079 1.00 84.56 984 ASN A C 1
ATOM 7647 O O . ASN A 1 984 ? -17.703 16.332 34.814 1.00 84.56 984 ASN A O 1
ATOM 7651 N N . ASP A 1 985 ? -17.766 18.182 33.529 1.00 83.81 985 ASP A N 1
ATOM 7652 C CA . ASP A 1 985 ? -19.153 18.553 33.838 1.00 83.81 985 ASP A CA 1
ATOM 7653 C C . ASP A 1 985 ? -20.190 17.682 33.098 1.00 83.81 985 ASP A C 1
ATOM 7655 O O . ASP A 1 985 ? -21.334 17.567 33.529 1.00 83.81 985 ASP A O 1
ATOM 7659 N N . GLY A 1 986 ? -19.784 16.991 32.026 1.00 80.56 986 GLY A N 1
ATOM 7660 C CA . GLY A 1 986 ? -20.627 16.062 31.261 1.00 80.56 986 GLY A CA 1
ATOM 7661 C C . GLY A 1 986 ? -20.915 14.710 31.930 1.00 80.56 986 GLY A C 1
ATOM 7662 O O . GLY A 1 986 ? -21.486 13.829 31.287 1.00 80.56 986 GLY A O 1
ATOM 7663 N N . VAL A 1 987 ? -20.508 14.500 33.187 1.00 83.62 987 VAL A N 1
ATOM 7664 C CA . VAL A 1 987 ? -20.867 13.298 33.959 1.00 83.62 987 VAL A CA 1
ATOM 7665 C C . VAL A 1 987 ? -22.297 13.443 34.482 1.00 83.62 987 VAL A C 1
ATOM 7667 O O . VAL A 1 987 ? -22.609 14.408 35.175 1.00 83.62 987 VAL A O 1
ATOM 7670 N N . ILE A 1 988 ? -23.165 12.473 34.181 1.00 81.75 988 ILE A N 1
ATOM 7671 C CA . ILE A 1 988 ? -24.570 12.481 34.617 1.00 81.75 988 ILE A CA 1
ATOM 7672 C C . ILE A 1 988 ? -24.641 12.493 36.160 1.00 81.75 988 ILE A C 1
ATOM 7674 O O . ILE A 1 988 ? -24.100 11.578 36.794 1.00 81.75 988 ILE A O 1
ATOM 7678 N N . PRO A 1 989 ? -25.308 13.487 36.785 1.00 78.12 989 PRO A N 1
ATOM 7679 C CA . PRO A 1 989 ? -25.408 13.584 38.238 1.00 78.12 989 PRO A CA 1
ATOM 7680 C C . PRO A 1 989 ? -25.996 12.324 38.889 1.00 78.12 989 PRO A C 1
ATOM 7682 O O . PRO A 1 989 ? -27.046 11.824 38.490 1.00 78.12 989 PRO A O 1
ATOM 7685 N N . GLY A 1 990 ? -25.319 11.828 39.927 1.00 72.88 990 GLY A N 1
ATOM 7686 C CA . GLY A 1 990 ? -25.724 10.636 40.679 1.00 72.88 990 GLY A CA 1
ATOM 7687 C C . GLY A 1 990 ? -25.211 9.299 40.128 1.00 72.88 990 GLY A C 1
ATOM 7688 O O . GLY A 1 990 ? -25.326 8.300 40.831 1.00 72.88 990 GLY A O 1
ATOM 7689 N N . LEU A 1 991 ? -24.601 9.265 38.936 1.00 79.19 991 LEU A N 1
ATOM 7690 C CA . LEU A 1 991 ? -23.942 8.069 38.396 1.00 79.19 991 LEU A CA 1
ATOM 7691 C C . LEU A 1 991 ? -22.430 8.075 38.642 1.00 79.19 991 LEU A C 1
ATOM 7693 O O . LEU A 1 991 ? -21.791 9.128 38.685 1.00 79.19 991 LEU A O 1
ATOM 7697 N N . SER A 1 992 ? -21.823 6.885 38.718 1.00 82.44 992 SER A N 1
ATOM 7698 C CA . SER A 1 992 ? -20.369 6.783 38.573 1.00 82.44 992 SER A CA 1
ATOM 7699 C C . SER A 1 992 ? -19.935 7.124 37.142 1.00 82.44 992 SER A C 1
ATOM 7701 O O . SER A 1 992 ? -20.692 6.995 36.175 1.00 82.44 992 SER A O 1
ATOM 7703 N N . MET A 1 993 ? -18.662 7.495 36.984 1.00 83.88 993 MET A N 1
ATOM 7704 C CA . MET A 1 993 ? -18.065 7.811 35.682 1.00 83.88 993 MET A CA 1
ATOM 7705 C C . MET A 1 993 ? -18.212 6.664 34.662 1.00 83.88 993 MET A C 1
ATOM 7707 O O . MET A 1 993 ? -18.387 6.915 33.471 1.00 83.88 993 MET A O 1
ATOM 7711 N N . LEU A 1 994 ? -18.173 5.408 35.125 1.00 86.06 994 LEU A N 1
ATOM 7712 C CA . LEU A 1 994 ? -18.382 4.222 34.290 1.00 86.06 994 LEU A CA 1
ATOM 7713 C C . LEU A 1 994 ? -19.845 4.073 33.847 1.00 86.06 994 LEU A C 1
ATOM 7715 O O . LEU A 1 994 ? -20.100 3.644 32.723 1.00 86.06 994 LEU A O 1
ATOM 7719 N N . GLU A 1 995 ? -20.806 4.384 34.714 1.00 85.12 995 GLU A N 1
ATOM 7720 C CA . GLU A 1 995 ? -22.237 4.225 34.433 1.00 85.12 995 GLU A CA 1
ATOM 7721 C C . GLU A 1 995 ? -22.757 5.335 33.520 1.00 85.12 995 GLU A C 1
ATOM 7723 O O . GLU A 1 995 ? -23.414 5.028 32.527 1.00 85.12 995 GLU A O 1
ATOM 7728 N N . SER A 1 996 ? -22.371 6.590 33.777 1.00 86.38 996 SER A N 1
ATOM 7729 C CA . SER A 1 996 ? -22.663 7.737 32.905 1.00 86.38 996 SER A CA 1
ATOM 7730 C C . SER A 1 996 ? -22.225 7.464 31.460 1.00 86.38 996 SER A C 1
ATOM 7732 O O . SER A 1 996 ? -23.013 7.565 30.520 1.00 86.38 996 SER A O 1
ATOM 7734 N N . ASP A 1 997 ? -20.981 7.017 31.276 1.00 89.44 997 ASP A N 1
ATOM 7735 C CA . ASP A 1 997 ? -20.450 6.706 29.948 1.00 89.44 997 ASP A CA 1
ATOM 7736 C C . ASP A 1 997 ? -21.004 5.391 29.368 1.00 89.44 997 ASP A C 1
ATOM 7738 O O . ASP A 1 997 ? -21.020 5.213 28.150 1.00 89.44 997 ASP A O 1
ATOM 7742 N N . SER A 1 998 ? -21.508 4.476 30.204 1.00 88.69 998 SER A N 1
ATOM 7743 C CA . SER A 1 998 ? -22.241 3.292 29.733 1.00 88.69 998 SER A CA 1
ATOM 7744 C C . SER A 1 998 ? -23.590 3.666 29.112 1.00 88.69 998 SER A C 1
ATOM 7746 O O . SER A 1 998 ? -23.996 3.026 28.144 1.00 88.69 998 SER A O 1
ATOM 7748 N N . VAL A 1 999 ? -24.273 4.694 29.633 1.00 86.44 999 VAL A N 1
ATOM 7749 C CA . VAL A 1 999 ? -25.496 5.241 29.020 1.00 86.44 999 VAL A CA 1
ATOM 7750 C C . VAL A 1 999 ? -25.150 5.919 27.694 1.00 86.44 999 VAL A C 1
ATOM 7752 O O . VAL A 1 999 ? -25.731 5.570 26.670 1.00 86.44 999 VAL A O 1
ATOM 7755 N N . LEU A 1 1000 ? -24.144 6.801 27.669 1.00 87.00 1000 LEU A N 1
ATOM 7756 C CA . LEU A 1 1000 ? -23.716 7.480 26.436 1.00 87.00 1000 LEU A CA 1
ATOM 7757 C C . LEU A 1 1000 ? -23.240 6.501 25.345 1.00 87.00 1000 LEU A C 1
ATOM 7759 O O . LEU A 1 1000 ? -23.586 6.672 24.180 1.00 87.00 1000 LEU A O 1
ATOM 7763 N N . SER A 1 1001 ? -22.508 5.440 25.697 1.00 88.56 1001 SER A N 1
ATOM 7764 C CA . SER A 1 1001 ? -22.093 4.400 24.738 1.00 88.56 1001 SER A CA 1
ATOM 7765 C C . SER A 1 1001 ? -23.276 3.571 24.209 1.00 88.56 1001 SER A C 1
ATOM 7767 O O . SER A 1 1001 ? -23.288 3.173 23.041 1.00 88.56 1001 SER A O 1
ATOM 7769 N N . CYS A 1 1002 ? -24.314 3.369 25.030 1.00 86.38 1002 CYS A N 1
ATOM 7770 C CA . CYS A 1 1002 ? -25.579 2.763 24.605 1.00 86.38 1002 CYS A CA 1
ATOM 7771 C C . CYS A 1 1002 ? -26.308 3.656 23.587 1.00 86.38 1002 CYS A C 1
ATOM 7773 O O . CYS A 1 1002 ? -26.716 3.165 22.538 1.00 86.38 1002 CYS A O 1
ATOM 7775 N N . VAL A 1 1003 ? -26.380 4.970 23.845 1.00 83.06 1003 VAL A N 1
ATOM 7776 C CA . VAL A 1 1003 ? -26.938 5.960 22.906 1.00 83.06 1003 VAL A CA 1
ATOM 7777 C C . VAL A 1 1003 ? -26.169 5.948 21.588 1.00 83.06 1003 VAL A C 1
ATOM 7779 O O . VAL A 1 1003 ? -26.780 5.746 20.549 1.00 83.06 1003 VAL A O 1
ATOM 7782 N N . LEU A 1 1004 ? -24.838 6.090 21.612 1.00 84.88 1004 LEU A N 1
ATOM 7783 C CA . LEU A 1 1004 ? -24.022 6.092 20.390 1.00 84.88 1004 LEU A CA 1
ATOM 7784 C C . LEU A 1 1004 ? -24.214 4.812 19.564 1.00 84.88 1004 LEU A C 1
ATOM 7786 O O . LEU A 1 1004 ? -24.390 4.900 18.354 1.00 84.88 1004 LEU A O 1
ATOM 7790 N N . SER A 1 1005 ? -24.270 3.646 20.219 1.00 84.69 1005 SER A N 1
ATOM 7791 C CA . SER A 1 1005 ? -24.572 2.370 19.552 1.00 84.69 1005 SER A CA 1
ATOM 7792 C C . SER A 1 1005 ? -25.961 2.374 18.896 1.00 84.69 1005 SER A C 1
ATOM 7794 O O . SER A 1 1005 ? -26.114 1.919 17.770 1.00 84.69 1005 SER A O 1
ATOM 7796 N N . ALA A 1 1006 ? -26.972 2.919 19.578 1.00 80.88 1006 ALA A N 1
ATOM 7797 C CA . ALA A 1 1006 ? -28.342 2.975 19.077 1.00 80.88 1006 ALA A CA 1
ATOM 7798 C C . ALA A 1 1006 ? -28.555 4.018 17.961 1.00 80.88 1006 ALA A C 1
ATOM 7800 O O . ALA A 1 1006 ? -29.545 3.919 17.241 1.00 80.88 1006 ALA A O 1
ATOM 7801 N N . LEU A 1 1007 ? -27.670 5.010 17.807 1.00 78.12 1007 LEU A N 1
ATOM 7802 C CA . LEU A 1 1007 ? -27.675 5.934 16.662 1.00 78.12 1007 LEU A CA 1
ATOM 7803 C C . LEU A 1 1007 ? -26.942 5.326 15.456 1.00 78.12 1007 LEU A C 1
ATOM 7805 O O . LEU A 1 1007 ? -27.405 5.468 14.327 1.00 78.12 1007 LEU A O 1
ATOM 7809 N N . GLU A 1 1008 ? -25.853 4.597 15.706 1.00 75.81 1008 GLU A N 1
ATOM 7810 C CA . GLU A 1 1008 ? -25.069 3.868 14.700 1.00 75.81 1008 GLU A CA 1
ATOM 7811 C C . GLU A 1 1008 ? -25.888 2.767 13.995 1.00 75.81 1008 GLU A C 1
ATOM 7813 O O . GLU A 1 1008 ? -25.757 2.587 12.786 1.00 75.81 1008 GLU A O 1
ATOM 7818 N N . ASP A 1 1009 ? -26.807 2.110 14.717 1.00 72.31 1009 ASP A N 1
ATOM 7819 C CA . ASP A 1 1009 ? -27.800 1.170 14.160 1.00 72.31 1009 ASP A CA 1
ATOM 7820 C C . ASP A 1 1009 ? -28.786 1.829 13.155 1.00 72.31 1009 ASP A C 1
ATOM 7822 O O . ASP A 1 1009 ? -29.475 1.118 12.420 1.00 72.31 1009 ASP A O 1
ATOM 7826 N N . ILE A 1 1010 ? -28.883 3.170 13.116 1.00 69.12 1010 ILE A N 1
ATOM 7827 C CA . ILE A 1 1010 ? -29.738 3.939 12.184 1.00 69.12 1010 ILE A CA 1
ATOM 7828 C C . ILE A 1 1010 ? -28.902 4.603 11.079 1.00 69.12 1010 ILE A C 1
ATOM 7830 O O . ILE A 1 1010 ? -29.292 4.585 9.911 1.00 69.12 1010 ILE A O 1
ATOM 7834 N N . SER A 1 1011 ? -27.774 5.215 11.449 1.00 67.50 1011 SER A N 1
ATOM 7835 C CA . SER A 1 1011 ? -26.844 5.900 10.547 1.00 67.50 1011 SER A CA 1
ATOM 7836 C C . SER A 1 1011 ? -25.403 5.597 10.982 1.00 67.50 1011 SER A C 1
ATOM 7838 O O . SER A 1 1011 ? -24.962 6.123 12.007 1.00 67.50 1011 SER A O 1
ATOM 7840 N N . PRO A 1 1012 ? -24.652 4.750 10.249 1.00 60.38 1012 PRO A N 1
ATOM 7841 C CA . PRO A 1 1012 ? -23.314 4.327 10.669 1.00 60.38 1012 PRO A CA 1
ATOM 7842 C C . PRO A 1 1012 ? -22.273 5.455 10.575 1.00 60.38 1012 PRO A C 1
ATOM 7844 O O . PRO A 1 1012 ? -21.322 5.486 11.352 1.00 60.38 1012 PRO A O 1
ATOM 7847 N N . ASP A 1 1013 ? -22.477 6.407 9.660 1.00 64.19 1013 ASP A N 1
ATOM 7848 C CA . ASP A 1 1013 ? -21.561 7.510 9.351 1.00 64.19 1013 ASP A CA 1
ATOM 7849 C C . ASP A 1 1013 ? -22.060 8.845 9.970 1.00 64.19 1013 ASP A C 1
ATOM 7851 O O . ASP A 1 1013 ? -22.078 9.884 9.311 1.00 64.19 1013 ASP A O 1
ATOM 7855 N N . PHE A 1 1014 ? -22.523 8.829 11.231 1.00 69.44 1014 PHE A N 1
ATOM 7856 C CA . PHE A 1 1014 ? -23.228 9.971 11.842 1.00 69.44 1014 PHE A CA 1
ATOM 7857 C C . PHE A 1 1014 ? -22.388 11.258 11.994 1.00 69.44 1014 PHE A C 1
ATOM 7859 O O . PHE A 1 1014 ? -21.276 11.277 12.544 1.00 69.44 1014 PHE A O 1
ATOM 7866 N N . SER A 1 1015 ? -22.976 12.377 11.567 1.00 70.69 1015 SER A N 1
ATOM 7867 C CA . SER A 1 1015 ? -22.402 13.721 11.667 1.00 70.69 1015 SER A CA 1
ATOM 7868 C C . SER A 1 1015 ? -22.406 14.271 13.101 1.00 70.69 1015 SER A C 1
ATOM 7870 O O . SER A 1 1015 ? -23.082 13.763 14.001 1.00 70.69 1015 SER A O 1
ATOM 7872 N N . PHE A 1 1016 ? -21.647 15.349 13.329 1.00 74.88 1016 PHE A N 1
ATOM 7873 C CA . PHE A 1 1016 ? -21.680 16.074 14.604 1.00 74.88 1016 PHE A CA 1
ATOM 7874 C C . PHE A 1 1016 ? -23.070 16.664 14.879 1.00 74.88 1016 PHE A C 1
ATOM 7876 O O . PHE A 1 1016 ? -23.556 16.612 16.008 1.00 74.88 1016 PHE A O 1
ATOM 7883 N N . GLU A 1 1017 ? -23.728 17.195 13.846 1.00 72.00 1017 GLU A N 1
ATOM 7884 C CA . GLU A 1 1017 ? -25.019 17.875 13.977 1.00 72.00 1017 GLU A CA 1
ATOM 7885 C C . GLU A 1 1017 ? -26.156 16.910 14.309 1.00 72.00 1017 GLU A C 1
ATOM 7887 O O . GLU A 1 1017 ? -27.001 17.236 15.141 1.00 72.00 1017 GLU A O 1
ATOM 7892 N N . GLU A 1 1018 ? -26.152 15.705 13.738 1.00 72.00 1018 GLU A N 1
ATOM 7893 C CA . GLU A 1 1018 ? -27.128 14.658 14.057 1.00 72.00 1018 GLU A CA 1
ATOM 7894 C C . GLU A 1 1018 ? -27.067 14.254 15.536 1.00 72.00 1018 GLU A C 1
ATOM 7896 O O . GLU A 1 1018 ? -28.099 14.225 16.208 1.00 72.00 1018 GLU A O 1
ATOM 7901 N N . VAL A 1 1019 ? -25.867 14.016 16.082 1.00 77.00 1019 VAL A N 1
ATOM 7902 C CA . VAL A 1 1019 ? -25.709 13.649 17.501 1.00 77.00 1019 VAL A CA 1
ATOM 7903 C C . VAL A 1 1019 ? -25.962 14.834 18.426 1.00 77.00 1019 VAL A C 1
ATOM 7905 O O . VAL A 1 1019 ? -26.667 14.676 19.423 1.00 77.00 1019 VAL A O 1
ATOM 7908 N N . PHE A 1 1020 ? -25.452 16.026 18.104 1.00 79.50 1020 PHE A N 1
ATOM 7909 C CA . PHE A 1 1020 ? -25.721 17.229 18.895 1.00 79.50 1020 PHE A CA 1
ATOM 7910 C C . PHE A 1 1020 ? -27.223 17.528 18.953 1.00 79.50 1020 PHE A C 1
ATOM 7912 O O . PHE A 1 1020 ? -27.751 17.815 20.025 1.00 79.50 1020 PHE A O 1
ATOM 7919 N N . THR A 1 1021 ? -27.939 17.389 17.834 1.00 74.56 1021 THR A N 1
ATOM 7920 C CA . THR A 1 1021 ? -29.386 17.636 17.777 1.00 74.56 1021 THR A CA 1
ATOM 7921 C C . THR A 1 1021 ? -30.179 16.531 18.478 1.00 74.56 1021 THR A C 1
ATOM 7923 O O . THR A 1 1021 ? -31.114 16.845 19.211 1.00 74.56 1021 THR A O 1
ATOM 7926 N N . ALA A 1 1022 ? -29.794 15.256 18.347 1.00 75.25 1022 ALA A N 1
ATOM 7927 C CA . ALA A 1 1022 ? -30.440 14.155 19.066 1.00 75.25 1022 ALA A CA 1
ATOM 7928 C C . ALA A 1 1022 ? -30.247 14.253 20.594 1.00 75.25 1022 ALA A C 1
ATOM 7930 O O . ALA A 1 1022 ? -31.195 14.040 21.350 1.00 75.25 1022 ALA A O 1
ATOM 7931 N N . LEU A 1 1023 ? -29.057 14.650 21.064 1.00 78.12 1023 LEU A N 1
ATOM 7932 C CA . LEU A 1 1023 ? -28.790 14.887 22.489 1.00 78.12 1023 LEU A CA 1
ATOM 7933 C C . LEU A 1 1023 ? -29.466 16.165 23.005 1.00 78.12 1023 LEU A C 1
ATOM 7935 O O . LEU A 1 1023 ? -30.025 16.156 24.099 1.00 78.12 1023 LEU A O 1
ATOM 7939 N N . LYS A 1 1024 ? -29.499 17.244 22.212 1.00 77.31 1024 LYS A N 1
ATOM 7940 C CA . LYS A 1 1024 ? -30.249 18.470 22.534 1.00 77.31 1024 LYS A CA 1
ATOM 7941 C C . LYS A 1 1024 ? -31.758 18.213 22.606 1.00 77.31 1024 LYS A C 1
ATOM 7943 O O . LYS A 1 1024 ? -32.419 18.769 23.477 1.00 77.31 1024 LYS A O 1
ATOM 7948 N N . PHE A 1 1025 ? -32.293 17.342 21.749 1.00 73.69 1025 PHE A N 1
ATOM 7949 C CA . PHE A 1 1025 ? -33.681 16.881 21.815 1.00 73.69 1025 PHE A CA 1
ATOM 7950 C C . PHE A 1 1025 ? -33.940 16.051 23.080 1.00 73.69 1025 PHE A C 1
ATOM 7952 O O . PHE A 1 1025 ? -34.888 16.341 23.800 1.00 73.69 1025 PHE A O 1
ATOM 7959 N N . ALA A 1 1026 ? -33.073 15.085 23.407 1.00 71.75 1026 ALA A N 1
ATOM 7960 C CA . ALA A 1 1026 ? -33.195 14.292 24.633 1.00 71.75 1026 ALA A CA 1
ATOM 7961 C C . ALA A 1 1026 ? -33.121 15.150 25.914 1.00 71.75 1026 ALA A C 1
ATOM 7963 O O . ALA A 1 1026 ? -33.887 14.919 26.843 1.00 71.75 1026 ALA A O 1
ATOM 7964 N N . HIS A 1 1027 ? -32.257 16.171 25.938 1.00 70.75 1027 HIS A N 1
ATOM 7965 C CA . HIS A 1 1027 ? -32.171 17.158 27.022 1.00 70.75 1027 HIS A CA 1
ATOM 7966 C C . HIS A 1 1027 ? -33.424 18.058 27.089 1.00 70.75 1027 HIS A C 1
ATOM 7968 O O . HIS A 1 1027 ? -33.917 18.352 28.171 1.00 70.75 1027 HIS A O 1
ATOM 7974 N N . GLY A 1 1028 ? -33.982 18.463 25.941 1.00 63.62 1028 GLY A N 1
ATOM 7975 C CA . GLY A 1 1028 ? -35.191 19.297 25.862 1.00 63.62 1028 GLY A CA 1
ATOM 7976 C C . GLY A 1 1028 ? -36.528 18.559 26.044 1.00 63.62 1028 GLY A C 1
ATOM 7977 O O . GLY A 1 1028 ? -37.560 19.203 26.203 1.00 63.62 1028 GLY A O 1
ATOM 7978 N N . GLN A 1 1029 ? -36.546 17.223 26.030 1.00 61.69 1029 GLN A N 1
ATOM 7979 C CA . GLN A 1 1029 ? -37.769 16.413 26.160 1.00 61.69 1029 GLN A CA 1
ATOM 7980 C C . GLN A 1 1029 ? -38.344 16.348 27.587 1.00 61.69 1029 GLN A C 1
ATOM 7982 O O . GLN A 1 1029 ? -39.397 15.737 27.775 1.00 61.69 1029 GLN A O 1
ATOM 7987 N N . GLN A 1 1030 ? -37.711 16.995 28.571 1.00 49.47 1030 GLN A N 1
ATOM 7988 C CA . GLN A 1 1030 ? -38.134 16.969 29.976 1.00 49.47 1030 GLN A CA 1
ATOM 7989 C C . GLN A 1 1030 ? -39.557 17.528 30.222 1.00 49.47 1030 GLN A C 1
ATOM 7991 O O . GLN A 1 1030 ? -40.187 17.135 31.200 1.00 49.47 1030 GLN A O 1
ATOM 7996 N N . ASP A 1 1031 ? -40.099 18.349 29.310 1.00 40.66 1031 ASP A N 1
ATOM 7997 C CA . ASP A 1 1031 ? -41.444 18.949 29.421 1.00 40.66 1031 ASP A CA 1
ATOM 7998 C C . ASP A 1 1031 ? -42.530 18.349 28.493 1.00 40.66 1031 ASP A C 1
ATOM 8000 O O . ASP A 1 1031 ? -43.711 18.656 28.663 1.00 40.66 1031 ASP A O 1
ATOM 8004 N N . ILE A 1 1032 ? -42.196 17.522 27.485 1.00 47.56 1032 ILE A N 1
ATOM 8005 C CA . ILE A 1 1032 ? -43.160 17.151 26.416 1.00 47.56 1032 ILE A CA 1
ATOM 8006 C C . ILE A 1 1032 ? -43.132 15.653 26.075 1.00 47.56 1032 ILE A C 1
ATOM 8008 O O . ILE A 1 1032 ? -42.630 15.246 25.027 1.00 47.56 1032 ILE A O 1
ATOM 8012 N N . LEU A 1 1033 ? -43.748 14.821 26.925 1.00 37.53 1033 LEU A N 1
ATOM 8013 C CA . LEU A 1 1033 ? -43.912 13.378 26.665 1.00 37.53 1033 LEU A CA 1
ATOM 8014 C C . LEU A 1 1033 ? -45.312 12.803 26.977 1.00 37.53 1033 LEU A C 1
ATOM 8016 O O . LEU A 1 1033 ? -45.459 11.642 27.351 1.00 37.53 1033 LEU A O 1
ATOM 8020 N N . MET A 1 1034 ? -46.368 13.597 26.754 1.00 37.47 1034 MET A N 1
ATOM 8021 C CA . MET A 1 1034 ? -47.764 13.124 26.756 1.00 37.47 1034 MET A CA 1
ATOM 8022 C C . MET A 1 1034 ? -48.579 13.682 25.580 1.00 37.47 1034 MET A C 1
ATOM 8024 O O . MET A 1 1034 ? -49.446 14.534 25.756 1.00 37.47 1034 MET A O 1
ATOM 8028 N N . ASN A 1 1035 ? -48.358 13.153 24.372 1.00 35.56 1035 ASN A N 1
ATOM 8029 C CA . ASN A 1 1035 ? -49.434 13.063 23.381 1.00 35.56 1035 ASN A CA 1
ATOM 8030 C C . ASN A 1 1035 ? -49.183 11.949 22.355 1.00 35.56 1035 ASN A C 1
ATOM 8032 O O . ASN A 1 1035 ? -48.076 11.798 21.844 1.00 35.56 1035 ASN A O 1
ATOM 8036 N N . LYS A 1 1036 ? -50.222 11.163 22.053 1.00 42.88 1036 LYS A N 1
ATOM 8037 C CA . LYS A 1 1036 ? -50.192 10.131 21.006 1.00 42.88 1036 LYS A CA 1
ATOM 8038 C C . LYS A 1 1036 ? -50.723 10.727 19.703 1.00 42.88 1036 LYS A C 1
ATOM 8040 O O . LYS A 1 1036 ? -51.801 11.309 19.706 1.00 42.88 1036 LYS A O 1
ATOM 8045 N N . GLY A 1 1037 ? -50.000 10.525 18.605 1.00 30.28 1037 GLY A N 1
ATOM 8046 C CA . GLY A 1 1037 ? -50.433 10.850 17.243 1.00 30.28 1037 GLY A CA 1
ATOM 8047 C C . GLY A 1 1037 ? -50.155 9.673 16.311 1.00 30.28 1037 GLY A C 1
ATOM 8048 O O . GLY A 1 1037 ? -49.192 8.937 16.522 1.00 30.28 1037 GLY A O 1
ATOM 8049 N N . GLU A 1 1038 ? -51.028 9.451 15.330 1.00 32.38 1038 GLU A N 1
ATOM 8050 C CA . GLU A 1 1038 ? -50.992 8.257 14.477 1.00 32.38 1038 GLU A CA 1
ATOM 8051 C C . GLU A 1 1038 ? -50.031 8.382 13.281 1.00 32.38 1038 GLU A C 1
A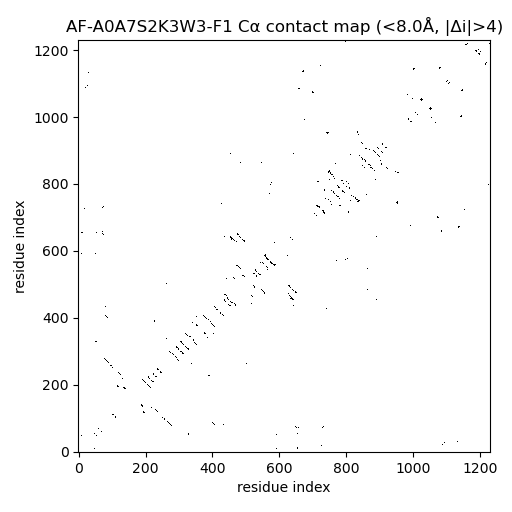TOM 8053 O O . GLU A 1 1038 ? -49.525 9.456 12.956 1.00 32.38 1038 GLU A O 1
ATOM 8058 N N . GLY A 1 1039 ? -49.741 7.238 12.657 1.00 41.06 1039 GLY A N 1
ATOM 8059 C CA . GLY A 1 1039 ? -48.585 7.047 11.786 1.00 41.06 1039 GLY A CA 1
ATOM 8060 C C . GLY A 1 1039 ? -48.508 7.938 10.541 1.00 41.06 1039 GLY A C 1
ATOM 8061 O O . GLY A 1 1039 ? -49.398 7.951 9.692 1.00 41.06 1039 GLY A O 1
ATOM 8062 N N . LYS A 1 1040 ? -47.335 8.552 10.376 1.00 35.38 1040 LYS A N 1
ATOM 8063 C CA . LYS A 1 1040 ? -46.686 8.817 9.086 1.00 35.38 1040 LYS A CA 1
ATOM 8064 C C . LYS A 1 1040 ? -45.241 8.331 9.169 1.00 35.38 1040 LYS A C 1
ATOM 8066 O O . LYS A 1 1040 ? -44.710 8.183 10.268 1.00 35.38 1040 LYS A O 1
ATOM 8071 N N . GLU A 1 1041 ? -44.610 8.089 8.025 1.00 36.31 1041 GLU A N 1
ATOM 8072 C CA . GLU A 1 1041 ? -43.174 7.808 7.972 1.00 36.31 1041 GLU A CA 1
ATOM 8073 C C . GLU A 1 1041 ? -42.401 9.023 8.502 1.00 36.31 1041 GLU A C 1
ATOM 8075 O O . GLU A 1 1041 ? -42.524 10.131 7.976 1.00 36.31 1041 GLU A O 1
ATOM 8080 N N . LEU A 1 1042 ? -41.646 8.827 9.585 1.00 44.03 1042 LEU A N 1
ATOM 8081 C CA . LEU A 1 1042 ? -40.814 9.870 10.175 1.00 44.03 1042 LEU A CA 1
ATOM 8082 C C . LEU A 1 1042 ? -39.448 9.882 9.484 1.00 44.03 1042 LEU A C 1
ATOM 8084 O O . LEU A 1 1042 ? -38.891 8.826 9.178 1.00 44.03 1042 LEU A O 1
ATOM 8088 N N . SER A 1 1043 ? -38.896 11.076 9.262 1.00 59.44 1043 SER A N 1
ATOM 8089 C CA . SER A 1 1043 ? -37.569 11.243 8.664 1.00 59.44 1043 SER A CA 1
ATOM 8090 C C . SER A 1 1043 ? -36.475 10.596 9.523 1.00 59.44 1043 SER A C 1
ATOM 8092 O O . SER A 1 1043 ? -36.608 10.487 10.744 1.00 59.44 1043 SER A O 1
ATOM 8094 N N . THR A 1 1044 ? -35.360 10.200 8.899 1.00 57.16 1044 THR A N 1
ATOM 8095 C CA . THR A 1 1044 ? -34.227 9.535 9.572 1.00 57.16 1044 THR A CA 1
ATOM 8096 C C . THR A 1 1044 ? -33.768 10.289 10.823 1.00 57.16 1044 THR A C 1
ATOM 8098 O O . THR A 1 1044 ? -33.596 9.682 11.876 1.00 57.16 1044 THR A O 1
ATOM 8101 N N . VAL A 1 1045 ? -33.684 11.622 10.733 1.00 57.47 1045 VAL A N 1
ATOM 8102 C CA . VAL A 1 1045 ? -33.326 12.526 11.839 1.00 57.47 1045 VAL A CA 1
ATOM 8103 C C . VAL A 1 1045 ? -34.304 12.417 13.016 1.00 57.47 1045 VAL A C 1
ATOM 8105 O O . VAL A 1 1045 ? -33.875 12.345 14.165 1.00 57.47 1045 VAL A O 1
ATOM 8108 N N . GLN A 1 1046 ? -35.613 12.349 12.755 1.00 61.31 1046 GLN A N 1
ATOM 8109 C CA . GLN A 1 1046 ? -36.629 12.243 13.807 1.00 61.31 1046 GLN A CA 1
ATOM 8110 C C . GLN A 1 1046 ? -36.631 10.856 14.472 1.00 61.31 1046 GLN A C 1
ATOM 8112 O O . GLN A 1 1046 ? -36.873 10.754 15.674 1.00 61.31 1046 GLN A O 1
ATOM 8117 N N . ASN A 1 1047 ? -36.304 9.793 13.730 1.00 63.56 1047 ASN A N 1
ATOM 8118 C CA . ASN A 1 1047 ? -36.073 8.470 14.319 1.00 63.56 1047 ASN A CA 1
ATOM 8119 C C . ASN A 1 1047 ? -34.826 8.481 15.225 1.00 63.56 1047 ASN A C 1
ATOM 8121 O O . ASN A 1 1047 ? -34.888 7.980 16.347 1.00 63.56 1047 ASN A O 1
ATOM 8125 N N . LEU A 1 1048 ? -33.742 9.134 14.786 1.00 61.44 1048 LEU A N 1
ATOM 8126 C CA . LEU A 1 1048 ? -32.519 9.360 15.569 1.00 61.44 1048 LEU A CA 1
ATOM 8127 C C . LEU A 1 1048 ? -32.813 10.072 16.905 1.00 61.44 1048 LEU A C 1
ATOM 8129 O O . LEU A 1 1048 ? -32.419 9.598 17.971 1.00 61.44 1048 LEU A O 1
ATOM 8133 N N . MET A 1 1049 ? -33.561 11.181 16.850 1.00 64.56 1049 MET A N 1
ATOM 8134 C CA . MET A 1 1049 ? -34.014 11.955 18.015 1.00 64.56 1049 MET A CA 1
ATOM 8135 C C . MET A 1 1049 ? -34.814 11.096 19.003 1.00 64.56 1049 MET A C 1
ATOM 8137 O O . MET A 1 1049 ? -34.499 11.059 20.194 1.00 64.56 1049 MET A O 1
ATOM 8141 N N . ASN A 1 1050 ? -35.822 10.373 18.506 1.00 66.44 1050 ASN A N 1
ATOM 8142 C CA . ASN A 1 1050 ? -36.697 9.541 19.332 1.00 66.44 1050 ASN A CA 1
ATOM 8143 C C . ASN A 1 1050 ? -35.923 8.393 20.009 1.00 66.44 1050 ASN A C 1
ATOM 8145 O O . ASN A 1 1050 ? -36.178 8.076 21.171 1.00 66.44 1050 ASN A O 1
ATOM 8149 N N . GLN A 1 1051 ? -34.959 7.785 19.308 1.00 68.38 1051 GLN A N 1
ATOM 8150 C CA . GLN A 1 1051 ? -34.165 6.660 19.810 1.00 68.38 1051 GLN A CA 1
ATOM 8151 C C . GLN A 1 1051 ? -33.088 7.099 20.821 1.00 68.38 1051 GLN A C 1
ATOM 8153 O O . GLN A 1 1051 ? -32.851 6.390 21.804 1.00 68.38 1051 GLN A O 1
ATOM 8158 N N . ALA A 1 1052 ? -32.504 8.295 20.655 1.00 61.56 1052 ALA A N 1
ATOM 8159 C CA . ALA A 1 1052 ? -31.664 8.927 21.677 1.00 61.56 1052 ALA A CA 1
ATOM 8160 C C . ALA A 1 1052 ? -32.462 9.220 22.956 1.00 61.56 1052 ALA A C 1
ATOM 8162 O O . ALA A 1 1052 ? -32.073 8.780 24.038 1.00 61.56 1052 ALA A O 1
ATOM 8163 N N . ALA A 1 1053 ? -33.602 9.911 22.826 1.00 63.41 1053 ALA A N 1
ATOM 8164 C CA . ALA A 1 1053 ? -34.461 10.269 23.952 1.00 63.41 1053 ALA A CA 1
ATOM 8165 C C . ALA A 1 1053 ? -34.920 9.025 24.732 1.00 63.41 1053 ALA A C 1
ATOM 8167 O O . ALA A 1 1053 ? -34.741 8.963 25.947 1.00 63.41 1053 ALA A O 1
ATOM 8168 N N . ALA A 1 1054 ? -35.401 7.988 24.038 1.00 64.50 1054 ALA A N 1
ATOM 8169 C CA . ALA A 1 1054 ? -35.823 6.731 24.658 1.00 64.50 1054 ALA A CA 1
ATOM 8170 C C . ALA A 1 1054 ? -34.696 6.001 25.417 1.00 64.50 1054 ALA A C 1
ATOM 8172 O O . ALA A 1 1054 ? -34.972 5.341 26.415 1.00 64.50 1054 ALA A O 1
ATOM 8173 N N . SER A 1 1055 ? -33.440 6.131 24.972 1.00 68.69 1055 SER A N 1
ATOM 8174 C CA . SER A 1 1055 ? -32.269 5.488 25.594 1.00 68.69 1055 SER A CA 1
ATOM 8175 C C . SER A 1 1055 ? -31.715 6.245 26.812 1.00 68.69 1055 SER A C 1
ATOM 8177 O O . SER A 1 1055 ? -30.964 5.675 27.605 1.00 68.69 1055 SER A O 1
ATOM 8179 N N . ILE A 1 1056 ? -32.053 7.532 26.949 1.00 67.94 1056 ILE A N 1
ATOM 8180 C CA . ILE A 1 1056 ? -31.576 8.422 28.020 1.00 67.94 1056 ILE A CA 1
ATOM 8181 C C . ILE A 1 1056 ? -32.651 8.581 29.103 1.00 67.94 1056 ILE A C 1
ATOM 8183 O O . ILE A 1 1056 ? -32.385 8.353 30.284 1.00 67.94 1056 ILE A O 1
ATOM 8187 N N . LEU A 1 1057 ? -33.882 8.905 28.697 1.00 61.97 1057 LEU A N 1
ATOM 8188 C CA . LEU A 1 1057 ? -35.018 9.158 29.591 1.00 61.97 1057 LEU A CA 1
ATOM 8189 C C . LEU A 1 1057 ? -35.535 7.879 30.274 1.00 61.97 1057 LEU A C 1
ATOM 8191 O O . LEU A 1 1057 ? -36.290 7.953 31.235 1.00 61.97 1057 LEU A O 1
ATOM 8195 N N . SER A 1 1058 ? -35.096 6.694 29.834 1.00 60.25 1058 SER A N 1
ATOM 8196 C CA . SER A 1 1058 ? -35.307 5.439 30.565 1.00 60.25 1058 SER A CA 1
ATOM 8197 C C . SER A 1 1058 ? -34.445 5.299 31.828 1.00 60.25 1058 SER A C 1
ATOM 8199 O O . SER A 1 1058 ? -34.579 4.295 32.528 1.00 60.25 1058 SER A O 1
ATOM 8201 N N . CYS A 1 1059 ? -33.510 6.228 32.074 1.00 57.41 1059 CYS A N 1
ATOM 8202 C CA . CYS A 1 1059 ? -32.435 6.059 33.053 1.00 57.41 1059 CYS A CA 1
ATOM 8203 C C . CYS A 1 1059 ? -32.352 7.165 34.121 1.00 57.41 1059 CYS A C 1
ATOM 8205 O O . CYS A 1 1059 ? -32.162 6.811 35.279 1.00 57.41 1059 CYS A O 1
ATOM 8207 N N . HIS A 1 1060 ? -32.444 8.459 33.775 1.00 64.62 1060 HIS A N 1
ATOM 8208 C CA . HIS A 1 1060 ? -32.240 9.570 34.729 1.00 64.62 1060 HIS A CA 1
ATOM 8209 C C . HIS A 1 1060 ? -33.029 10.849 34.388 1.00 64.62 1060 HIS A C 1
ATOM 8211 O O . HIS A 1 1060 ? -33.118 11.231 33.224 1.00 64.62 1060 HIS A O 1
ATOM 8217 N N . ASP A 1 1061 ? -33.491 11.554 35.431 1.00 61.62 1061 ASP A N 1
ATOM 8218 C CA . ASP A 1 1061 ? -34.295 12.789 35.340 1.00 61.62 1061 ASP A CA 1
ATOM 8219 C C . ASP A 1 1061 ? -33.476 14.097 35.268 1.00 61.62 1061 ASP A C 1
ATOM 8221 O O . ASP A 1 1061 ? -34.034 15.172 35.053 1.00 61.62 1061 ASP A O 1
ATOM 8225 N N . HIS A 1 1062 ? -32.159 14.053 35.485 1.00 68.50 1062 HIS A N 1
ATOM 8226 C CA . HIS A 1 1062 ? -31.293 15.239 35.464 1.00 68.50 1062 HIS A CA 1
ATOM 8227 C C . HIS A 1 1062 ? -30.102 15.012 34.535 1.00 68.50 1062 HIS A C 1
ATOM 8229 O O . HIS A 1 1062 ? -29.257 14.153 34.788 1.00 68.50 1062 HIS A O 1
ATOM 8235 N N . LEU A 1 1063 ? -30.044 15.794 33.455 1.00 74.44 1063 LEU A N 1
ATOM 8236 C CA . LEU A 1 1063 ? -29.056 15.655 32.388 1.00 74.44 1063 LEU A CA 1
ATOM 8237 C C . LEU A 1 1063 ? -28.112 16.868 32.345 1.00 74.44 1063 LEU A C 1
ATOM 8239 O O . LEU A 1 1063 ? -28.582 18.003 32.451 1.00 74.44 1063 LEU A O 1
ATOM 8243 N N . PRO A 1 1064 ? -26.796 16.661 32.152 1.00 81.19 1064 PRO A N 1
ATOM 8244 C CA . PRO A 1 1064 ? -25.866 17.753 31.887 1.00 81.19 1064 PRO A CA 1
ATOM 8245 C C . PRO A 1 1064 ? -26.115 18.358 30.491 1.00 81.19 1064 PRO A C 1
ATOM 8247 O O . PRO A 1 1064 ? -26.936 17.865 29.712 1.00 81.19 1064 PRO A O 1
ATOM 8250 N N . THR A 1 1065 ? -25.441 19.466 30.173 1.00 82.56 1065 THR A N 1
ATOM 8251 C CA . THR A 1 1065 ? -25.664 20.213 28.921 1.00 82.56 1065 THR A CA 1
ATOM 8252 C C . THR A 1 1065 ? -25.336 19.377 27.679 1.00 82.56 1065 THR A C 1
ATOM 8254 O O . THR A 1 1065 ? -24.389 18.592 27.681 1.00 82.56 1065 THR A O 1
ATOM 8257 N N . ALA A 1 1066 ? -26.052 19.593 26.569 1.00 79.19 1066 ALA A N 1
ATOM 8258 C CA . ALA A 1 1066 ? -25.787 18.874 25.316 1.00 79.19 1066 ALA A CA 1
ATOM 8259 C C . ALA A 1 1066 ? -24.319 19.005 24.844 1.00 79.19 1066 ALA A C 1
ATOM 8261 O O . ALA A 1 1066 ? -23.739 18.043 24.348 1.00 79.19 1066 ALA A O 1
ATOM 8262 N N . GLU A 1 1067 ? -23.685 20.160 25.064 1.00 82.62 1067 GLU A N 1
ATOM 8263 C CA . GLU A 1 1067 ? -22.270 20.405 24.749 1.00 82.62 1067 GLU A CA 1
ATOM 8264 C C . GLU A 1 1067 ? -21.317 19.524 25.570 1.00 82.62 1067 GLU A C 1
ATOM 8266 O O . GLU A 1 1067 ? -20.410 18.905 25.010 1.00 82.62 1067 GLU A O 1
ATOM 8271 N N . SER A 1 1068 ? -21.547 19.406 26.881 1.00 85.44 1068 SER A N 1
ATOM 8272 C CA . SER A 1 1068 ? -20.737 18.553 27.760 1.00 85.44 1068 SER A CA 1
ATOM 8273 C C . SER A 1 1068 ? -20.985 17.060 27.503 1.00 85.44 1068 SER A C 1
ATOM 8275 O O . SER A 1 1068 ? -20.035 16.273 27.473 1.00 85.44 1068 SER A O 1
ATOM 8277 N N . MET A 1 1069 ? -22.223 16.665 27.176 1.00 85.31 1069 MET A N 1
ATOM 8278 C CA . MET A 1 1069 ? -22.541 15.308 26.708 1.00 85.31 1069 MET A CA 1
ATOM 8279 C C . MET A 1 1069 ? -21.823 14.964 25.391 1.00 85.31 1069 MET A C 1
ATOM 8281 O O . MET A 1 1069 ? -21.296 13.859 25.256 1.00 85.31 1069 MET A O 1
ATOM 8285 N N . VAL A 1 1070 ? -21.732 15.894 24.431 1.00 85.19 1070 VAL A N 1
ATOM 8286 C CA . VAL A 1 1070 ? -20.984 15.676 23.176 1.00 85.19 1070 VAL A CA 1
ATOM 8287 C C . VAL A 1 1070 ? -19.467 15.672 23.407 1.00 85.19 1070 VAL A C 1
ATOM 8289 O O . VAL A 1 1070 ? -18.758 14.873 22.789 1.00 85.19 1070 VAL A O 1
ATOM 8292 N N . ALA A 1 1071 ? -18.950 16.466 24.350 1.00 87.00 1071 ALA A N 1
ATOM 8293 C CA . ALA A 1 1071 ? -17.548 16.387 24.764 1.00 87.00 1071 ALA A CA 1
ATOM 8294 C C . ALA A 1 1071 ? -17.206 14.993 25.342 1.00 87.00 1071 ALA A C 1
ATOM 8296 O O . ALA A 1 1071 ? -16.204 14.392 24.943 1.00 87.00 1071 ALA A O 1
ATOM 8297 N N . ARG A 1 1072 ? -18.088 14.399 26.165 1.00 88.94 1072 ARG A N 1
ATOM 8298 C CA . ARG A 1 1072 ? -17.977 12.986 26.595 1.00 88.94 1072 ARG A CA 1
ATOM 8299 C C . ARG A 1 1072 ? -18.124 11.995 25.438 1.00 88.94 1072 ARG A C 1
ATOM 8301 O O . ARG A 1 1072 ? -17.387 11.013 25.389 1.00 88.94 1072 ARG A O 1
ATOM 8308 N N . ALA A 1 1073 ? -19.022 12.249 24.485 1.00 88.00 1073 ALA A N 1
ATOM 8309 C CA . ALA A 1 1073 ? -19.198 11.393 23.311 1.00 88.00 1073 ALA A CA 1
ATOM 8310 C C . ALA A 1 1073 ? -17.935 11.341 22.429 1.00 88.00 1073 ALA A C 1
ATOM 8312 O O . ALA A 1 1073 ? -17.577 10.268 21.946 1.00 88.00 1073 ALA A O 1
ATOM 8313 N N . SER A 1 1074 ? -17.215 12.458 22.264 1.00 87.81 1074 SER A N 1
ATOM 8314 C CA . SER A 1 1074 ? -15.931 12.476 21.543 1.00 87.81 1074 SER A CA 1
ATOM 8315 C C . SER A 1 1074 ? -14.832 11.685 22.269 1.00 87.81 1074 SER A C 1
ATOM 8317 O O . SER A 1 1074 ? -14.112 10.915 21.638 1.00 87.81 1074 SER A O 1
ATOM 8319 N N . LEU A 1 1075 ? -14.778 11.764 23.605 1.00 89.81 1075 LEU A N 1
ATOM 8320 C CA . LEU A 1 1075 ? -13.888 10.944 24.435 1.00 89.81 1075 LEU A CA 1
ATOM 8321 C C . LEU A 1 1075 ? -14.219 9.445 24.316 1.00 89.81 1075 LEU A C 1
ATOM 8323 O O . LEU A 1 1075 ? -13.315 8.614 24.204 1.00 89.81 1075 LEU A O 1
ATOM 8327 N N . LEU A 1 1076 ? -15.505 9.084 24.261 1.00 89.56 1076 LEU A N 1
ATOM 8328 C CA . LEU A 1 1076 ? -15.936 7.708 24.004 1.00 89.56 1076 LEU A CA 1
ATOM 8329 C C . LEU A 1 1076 ? -15.614 7.228 22.583 1.00 89.56 1076 LEU A C 1
ATOM 8331 O O . LEU A 1 1076 ? -15.242 6.062 22.429 1.00 89.56 1076 LEU A O 1
ATOM 8335 N N . ARG A 1 1077 ? -15.704 8.095 21.564 1.00 86.56 1077 ARG A N 1
ATOM 8336 C CA . ARG A 1 1077 ? -15.246 7.792 20.196 1.00 86.56 1077 ARG A CA 1
ATOM 8337 C C . ARG A 1 1077 ? -13.744 7.486 20.194 1.00 86.56 1077 ARG A C 1
ATOM 8339 O O . ARG A 1 1077 ? -13.379 6.379 19.807 1.00 86.56 1077 ARG A O 1
ATOM 8346 N N . ALA A 1 1078 ? -12.906 8.368 20.745 1.00 86.94 1078 ALA A N 1
ATOM 8347 C CA . ALA A 1 1078 ? -11.452 8.173 20.838 1.00 86.94 1078 ALA A CA 1
ATOM 8348 C C . ALA A 1 1078 ? -11.067 6.856 21.552 1.00 86.94 1078 ALA A C 1
ATOM 8350 O O . ALA A 1 1078 ? -10.259 6.072 21.042 1.00 86.94 1078 ALA A O 1
ATOM 8351 N N . LEU A 1 1079 ? -11.709 6.544 22.692 1.00 90.12 1079 LEU A N 1
ATOM 8352 C CA . LEU A 1 1079 ? -11.521 5.263 23.390 1.00 90.12 1079 LEU A CA 1
ATOM 8353 C C . LEU A 1 1079 ? -11.865 4.068 22.491 1.00 90.12 1079 LEU A C 1
ATOM 8355 O O . LEU A 1 1079 ? -11.109 3.098 22.435 1.00 90.12 1079 LEU A O 1
ATOM 8359 N N . ASN A 1 1080 ? -13.001 4.116 21.796 1.00 88.56 1080 ASN A N 1
ATOM 8360 C CA . ASN A 1 1080 ? -13.460 3.018 20.949 1.00 88.56 1080 ASN A CA 1
ATOM 8361 C C . ASN A 1 1080 ? -12.555 2.809 19.725 1.00 88.56 1080 ASN A C 1
ATOM 8363 O O . ASN A 1 1080 ? -12.261 1.658 19.394 1.00 88.56 1080 ASN A O 1
ATOM 8367 N N . THR A 1 1081 ? -12.019 3.882 19.137 1.00 83.06 1081 THR A N 1
ATOM 8368 C CA . THR A 1 1081 ? -10.976 3.826 18.101 1.00 83.06 1081 THR A CA 1
ATOM 8369 C C . THR A 1 1081 ? -9.723 3.102 18.614 1.00 83.06 1081 THR A C 1
ATOM 8371 O O . THR A 1 1081 ? -9.281 2.125 18.004 1.00 83.06 1081 THR A O 1
ATOM 8374 N N . ARG A 1 1082 ? -9.200 3.473 19.795 1.00 86.25 1082 ARG A N 1
ATOM 8375 C CA . ARG A 1 1082 ? -8.056 2.770 20.412 1.00 86.25 1082 ARG A CA 1
ATOM 8376 C C . ARG A 1 1082 ? -8.355 1.307 20.744 1.00 86.25 1082 ARG A C 1
ATOM 8378 O O . ARG A 1 1082 ? -7.513 0.439 20.484 1.00 86.25 1082 ARG A O 1
ATOM 8385 N N . VAL A 1 1083 ? -9.543 1.001 21.278 1.00 87.38 1083 VAL A N 1
ATOM 8386 C CA . VAL A 1 1083 ? -9.934 -0.377 21.623 1.00 87.38 1083 VAL A CA 1
ATOM 8387 C C . VAL A 1 1083 ? -10.092 -1.256 20.384 1.00 87.38 1083 VAL A C 1
ATOM 8389 O O . VAL A 1 1083 ? -9.654 -2.403 20.434 1.00 87.38 1083 VAL A O 1
ATOM 8392 N N . LYS A 1 1084 ? -10.636 -0.747 19.269 1.00 82.25 1084 LYS A N 1
ATOM 8393 C CA . LYS A 1 1084 ? -10.791 -1.488 18.000 1.00 82.25 1084 LYS A CA 1
ATOM 8394 C C . LYS A 1 1084 ? -9.489 -2.188 17.586 1.00 82.25 1084 LYS A C 1
ATOM 8396 O O . LYS A 1 1084 ? -9.500 -3.378 17.285 1.00 82.25 1084 LYS A O 1
ATOM 8401 N N . LEU A 1 1085 ? -8.367 -1.473 17.674 1.00 80.06 1085 LEU A N 1
ATOM 8402 C CA . LEU A 1 1085 ? -7.023 -1.964 17.345 1.00 80.06 1085 LEU A CA 1
ATOM 8403 C C . LEU A 1 1085 ? -6.390 -2.813 18.472 1.00 80.06 1085 LEU A C 1
ATOM 8405 O O . LEU A 1 1085 ? -5.617 -3.734 18.212 1.00 80.06 1085 LEU A O 1
ATOM 8409 N N . ALA A 1 1086 ? -6.706 -2.527 19.740 1.00 84.31 1086 ALA A N 1
ATOM 8410 C CA . ALA A 1 1086 ? -6.141 -3.244 20.888 1.00 84.31 1086 ALA A CA 1
ATOM 8411 C C . ALA A 1 1086 ? -6.823 -4.596 21.187 1.00 84.31 1086 ALA A C 1
ATOM 8413 O O . ALA A 1 1086 ? -6.171 -5.516 21.684 1.00 84.31 1086 ALA A O 1
ATOM 8414 N N . LEU A 1 1087 ? -8.119 -4.743 20.895 1.00 83.44 1087 LEU A N 1
ATOM 8415 C CA . LEU A 1 1087 ? -8.954 -5.863 21.351 1.00 83.44 1087 LEU A CA 1
ATOM 8416 C C . LEU A 1 1087 ? -8.470 -7.282 20.962 1.00 83.44 1087 LEU A C 1
ATOM 8418 O O . LEU A 1 1087 ? -8.634 -8.175 21.793 1.00 83.44 1087 LEU A O 1
ATOM 8422 N N . PRO A 1 1088 ? -7.813 -7.534 19.807 1.00 79.00 1088 PRO A N 1
ATOM 8423 C CA . PRO A 1 1088 ? -7.190 -8.836 19.518 1.00 79.00 1088 PRO A CA 1
ATOM 8424 C C . PRO A 1 1088 ? -6.089 -9.242 20.506 1.00 79.00 1088 PRO A C 1
ATOM 8426 O O . PRO A 1 1088 ? -5.884 -10.429 20.761 1.00 79.00 1088 PRO A O 1
ATOM 8429 N N . TRP A 1 1089 ? -5.383 -8.257 21.059 1.00 81.06 1089 TRP A N 1
ATOM 8430 C CA . TRP A 1 1089 ? -4.211 -8.428 21.917 1.00 81.06 1089 TRP A CA 1
ATOM 8431 C C . TRP A 1 1089 ? -4.559 -8.435 23.410 1.00 81.06 1089 TRP A C 1
ATOM 8433 O O . TRP A 1 1089 ? -3.750 -8.867 24.233 1.00 81.06 1089 TRP A O 1
ATOM 8443 N N . LEU A 1 1090 ? -5.762 -7.977 23.767 1.00 80.62 1090 LEU A N 1
ATOM 8444 C CA . LEU A 1 1090 ? -6.258 -7.965 25.140 1.00 80.62 1090 LEU A CA 1
ATOM 8445 C C . LEU A 1 1090 ? -6.784 -9.361 25.539 1.00 80.62 1090 LEU A C 1
ATOM 8447 O O . LEU A 1 1090 ? -7.612 -9.940 24.830 1.00 80.62 1090 LEU A O 1
ATOM 8451 N N . PRO A 1 1091 ? -6.372 -9.924 26.691 1.00 75.44 1091 PRO A N 1
ATOM 8452 C CA . PRO A 1 1091 ? -6.932 -11.183 27.172 1.00 75.44 1091 PRO A CA 1
ATOM 8453 C C . PRO A 1 1091 ? -8.413 -11.012 27.547 1.00 75.44 1091 PRO A C 1
ATOM 8455 O O . PRO A 1 1091 ? -8.746 -10.344 28.515 1.00 75.44 1091 PRO A O 1
ATOM 8458 N N . VAL A 1 1092 ? -9.332 -11.676 26.838 1.00 72.50 1092 VAL A N 1
ATOM 8459 C CA . VAL A 1 1092 ? -10.774 -11.711 27.203 1.00 72.50 1092 VAL A CA 1
ATOM 8460 C C . VAL A 1 1092 ? -11.051 -12.704 28.356 1.00 72.50 1092 VAL A C 1
ATOM 8462 O O . VAL A 1 1092 ? -12.090 -12.668 29.030 1.00 72.50 1092 VAL A O 1
ATOM 8465 N N . LYS A 1 1093 ? -10.093 -13.599 28.629 1.00 69.31 1093 LYS A N 1
ATOM 8466 C CA . LYS A 1 1093 ? -10.058 -14.464 29.814 1.00 69.31 1093 LYS A CA 1
ATOM 8467 C C . LYS A 1 1093 ? -8.755 -14.240 30.582 1.00 69.31 1093 LYS A C 1
ATOM 8469 O O . LYS A 1 1093 ? -7.706 -14.299 29.942 1.00 69.31 1093 LYS A O 1
ATOM 8474 N N . PRO A 1 1094 ? -8.787 -14.036 31.913 1.00 64.19 1094 PRO A N 1
ATOM 8475 C CA . PRO A 1 1094 ? -7.574 -13.981 32.713 1.00 64.19 1094 PRO A CA 1
ATOM 8476 C C . PRO A 1 1094 ? -6.722 -15.231 32.481 1.00 64.19 1094 PRO A C 1
ATOM 8478 O O . PRO A 1 1094 ? -7.204 -16.354 32.641 1.00 64.19 1094 PRO A O 1
ATOM 8481 N N . ALA A 1 1095 ? -5.426 -15.055 32.209 1.00 55.78 1095 ALA A N 1
ATOM 8482 C CA . ALA A 1 1095 ? -4.455 -16.159 32.209 1.00 55.78 1095 ALA A CA 1
ATOM 8483 C C . ALA A 1 1095 ? -4.363 -16.869 33.586 1.00 55.78 1095 ALA A C 1
ATOM 8485 O O . ALA A 1 1095 ? -3.773 -17.941 33.729 1.00 55.78 1095 ALA A O 1
ATOM 8486 N N . GLN A 1 1096 ? -4.974 -16.262 34.604 1.00 52.44 1096 GLN A N 1
ATOM 8487 C CA . GLN A 1 1096 ? -5.098 -16.714 35.983 1.00 52.44 1096 GLN A CA 1
ATOM 8488 C C . GLN A 1 1096 ? -6.278 -17.671 36.232 1.00 52.44 1096 GLN A C 1
ATOM 8490 O O . GLN A 1 1096 ? -6.191 -18.455 37.170 1.00 52.44 1096 GLN A O 1
ATOM 8495 N N . GLU A 1 1097 ? -7.315 -17.731 35.375 1.00 47.78 1097 GLU A N 1
ATOM 8496 C CA . GLU A 1 1097 ? -8.520 -18.580 35.582 1.00 47.78 1097 GLU A CA 1
ATOM 8497 C C . GLU A 1 1097 ? -8.233 -20.097 35.698 1.00 47.78 1097 GLU A C 1
ATOM 8499 O O . GLU A 1 1097 ? -9.114 -20.875 36.064 1.00 47.78 1097 GLU A O 1
ATOM 8504 N N . GLY A 1 1098 ? -7.001 -20.531 35.416 1.00 41.94 1098 GLY A N 1
ATOM 8505 C CA . GLY A 1 1098 ? -6.521 -21.880 35.716 1.00 41.94 1098 GLY A CA 1
ATOM 8506 C C . GLY A 1 1098 ? -5.040 -21.975 36.096 1.00 41.94 1098 GLY A C 1
ATOM 8507 O O . GLY A 1 1098 ? -4.510 -23.084 36.067 1.00 41.94 1098 GLY A O 1
ATOM 8508 N N . SER A 1 1099 ? -4.347 -20.869 36.412 1.00 42.50 1099 SER A N 1
ATOM 8509 C CA . SER A 1 1099 ? -2.906 -20.915 36.712 1.00 42.50 1099 SER A CA 1
ATOM 8510 C C . SER A 1 1099 ? -2.606 -20.852 38.211 1.00 42.50 1099 SER A C 1
ATOM 8512 O O . SER A 1 1099 ? -2.745 -19.827 38.876 1.00 42.50 1099 SER A O 1
ATOM 8514 N N . ALA A 1 1100 ? -2.124 -21.988 38.715 1.00 39.03 1100 ALA A N 1
ATOM 8515 C CA . ALA A 1 1100 ? -1.669 -22.230 40.081 1.00 39.03 1100 ALA A CA 1
ATOM 8516 C C . ALA A 1 1100 ? -0.861 -21.067 40.700 1.00 39.03 1100 ALA A C 1
ATOM 8518 O O . ALA A 1 1100 ? -1.107 -20.667 41.834 1.00 39.03 1100 ALA A O 1
ATOM 8519 N N . LEU A 1 1101 ? 0.094 -20.525 39.940 1.00 39.41 1101 LEU A N 1
ATOM 8520 C CA . LEU A 1 1101 ? 1.092 -19.562 40.416 1.00 39.41 1101 LEU A CA 1
ATOM 8521 C C . LEU A 1 1101 ? 0.575 -18.126 40.593 1.00 39.41 1101 LEU A C 1
ATOM 8523 O O . LEU A 1 1101 ? 1.198 -17.362 41.321 1.00 39.41 1101 LEU A O 1
ATOM 8527 N N . PHE A 1 1102 ? -0.522 -17.747 39.925 1.00 38.03 1102 PHE A N 1
ATOM 8528 C CA . PHE A 1 1102 ? -0.963 -16.344 39.860 1.00 38.03 1102 PHE A CA 1
ATOM 8529 C C . PHE A 1 1102 ? -2.481 -16.134 39.972 1.00 38.03 1102 PHE A C 1
ATOM 8531 O O . PHE A 1 1102 ? -2.904 -14.992 40.120 1.00 38.03 1102 PHE A O 1
ATOM 8538 N N . GLY A 1 1103 ? -3.297 -17.190 39.874 1.00 36.81 1103 GLY A N 1
ATOM 8539 C CA . GLY A 1 1103 ? -4.752 -17.155 40.089 1.00 36.81 1103 GLY A CA 1
ATOM 8540 C C . GLY A 1 1103 ? -5.219 -17.837 41.375 1.00 36.81 1103 GLY A C 1
ATOM 8541 O O . GLY A 1 1103 ? -6.420 -17.966 41.600 1.00 36.81 1103 GLY A O 1
ATOM 8542 N N . GLY A 1 1104 ? -4.283 -18.302 42.205 1.00 38.50 1104 GLY A N 1
ATOM 8543 C CA . GLY A 1 1104 ? -4.572 -18.719 43.572 1.00 38.50 1104 GLY A CA 1
ATOM 8544 C C . GLY A 1 1104 ? -4.571 -17.514 44.510 1.00 38.50 1104 GLY A C 1
ATOM 8545 O O . GLY A 1 1104 ? -3.669 -16.677 44.445 1.00 38.50 1104 GLY A O 1
ATOM 8546 N N . LEU A 1 1105 ? -5.546 -17.467 45.418 1.00 37.12 1105 LEU A N 1
ATOM 8547 C CA . LEU A 1 1105 ? -5.499 -16.620 46.609 1.00 37.12 1105 LEU A CA 1
ATOM 8548 C C . LEU A 1 1105 ? -4.220 -16.986 47.395 1.00 37.12 1105 LEU A C 1
ATOM 8550 O O . LEU A 1 1105 ? -4.124 -18.085 47.932 1.00 37.12 1105 LEU A O 1
ATOM 8554 N N . LEU A 1 1106 ? -3.216 -16.101 47.347 1.00 38.66 1106 LEU A N 1
ATOM 8555 C CA . LEU A 1 1106 ? -1.851 -16.243 47.890 1.00 38.66 1106 LEU A CA 1
ATOM 8556 C C . LEU A 1 1106 ? -1.194 -17.637 47.737 1.00 38.66 1106 LEU A C 1
ATOM 8558 O O . LEU A 1 1106 ? -1.189 -18.465 48.643 1.00 38.66 1106 LEU A O 1
ATOM 8562 N N . GLY A 1 1107 ? -0.508 -17.854 46.609 1.00 40.06 1107 GLY A N 1
ATOM 8563 C CA . GLY A 1 1107 ? 0.675 -18.732 46.524 1.00 40.06 1107 GLY A CA 1
ATOM 8564 C C . GLY A 1 1107 ? 0.476 -20.257 46.547 1.00 40.06 1107 GLY A C 1
ATOM 8565 O O . GLY A 1 1107 ? 1.383 -20.976 46.136 1.00 40.06 1107 GLY A O 1
ATOM 8566 N N . PHE A 1 1108 ? -0.686 -20.780 46.949 1.00 35.88 1108 PHE A N 1
ATOM 8567 C CA . PHE A 1 1108 ? -0.893 -22.224 47.179 1.00 35.88 1108 PHE A CA 1
ATOM 8568 C C . PHE A 1 1108 ? -1.329 -23.068 45.966 1.00 35.88 1108 PHE A C 1
ATOM 8570 O O . PHE A 1 1108 ? -1.828 -24.186 46.114 1.00 35.88 1108 PHE A O 1
ATOM 8577 N N . GLY A 1 1109 ? -1.136 -22.576 44.743 1.00 42.50 1109 GLY A N 1
ATOM 8578 C CA . GLY A 1 1109 ? -1.171 -23.425 43.548 1.00 42.50 1109 GLY A CA 1
ATOM 8579 C C . GLY A 1 1109 ? -2.540 -23.987 43.129 1.00 42.50 1109 GLY A C 1
ATOM 8580 O O . GLY A 1 1109 ? -2.604 -24.843 42.246 1.00 42.50 1109 GLY A O 1
ATOM 8581 N N . SER A 1 1110 ? -3.636 -23.553 43.754 1.00 42.31 1110 SER A N 1
ATOM 8582 C CA . SER A 1 1110 ? -4.960 -24.173 43.633 1.00 42.31 1110 SER A CA 1
ATOM 8583 C C . SER A 1 1110 ? -6.001 -23.235 43.015 1.00 42.31 1110 SER A C 1
ATOM 8585 O O . SER A 1 1110 ? -5.976 -22.024 43.208 1.00 42.31 1110 SER A O 1
ATOM 8587 N N . SER A 1 1111 ? -6.925 -23.805 42.236 1.00 45.62 1111 SER A N 1
ATOM 8588 C CA . SER A 1 1111 ? -8.026 -23.061 41.619 1.00 45.62 1111 SER A CA 1
ATOM 8589 C C . SER A 1 1111 ? -9.141 -22.757 42.624 1.00 45.62 1111 SER A C 1
ATOM 8591 O O . SER A 1 1111 ? -9.368 -23.522 43.563 1.00 45.62 1111 SER A O 1
ATOM 8593 N N . VAL A 1 1112 ? -9.897 -21.680 42.382 1.00 44.84 1112 VAL A N 1
ATOM 8594 C CA . VAL A 1 1112 ? -11.013 -21.217 43.237 1.00 44.84 1112 VAL A CA 1
ATOM 8595 C C . VAL A 1 1112 ? -11.993 -22.351 43.592 1.00 44.84 1112 VAL A C 1
ATOM 8597 O O . VAL A 1 1112 ? -12.367 -22.517 44.752 1.00 44.84 1112 VAL A O 1
ATOM 8600 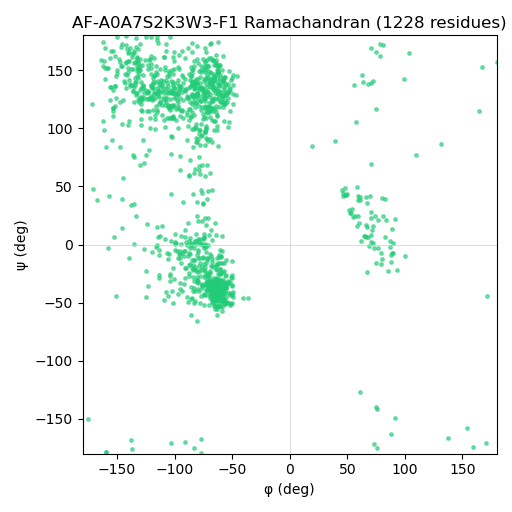N N . ASN A 1 1113 ? -12.313 -23.219 42.624 1.00 46.91 1113 ASN A N 1
ATOM 8601 C CA . ASN A 1 1113 ? -13.194 -24.386 42.799 1.00 46.91 1113 ASN A CA 1
ATOM 8602 C C . ASN A 1 1113 ? -12.674 -25.453 43.791 1.00 46.91 1113 ASN A C 1
ATOM 8604 O O . ASN A 1 1113 ? -13.447 -26.317 44.206 1.00 46.91 1113 ASN A O 1
ATOM 8608 N N . ARG A 1 1114 ? -11.381 -25.436 44.149 1.00 45.03 1114 ARG A N 1
ATOM 8609 C CA . ARG A 1 1114 ? -10.804 -26.259 45.229 1.00 45.03 1114 ARG A CA 1
ATOM 8610 C C . ARG A 1 1114 ? -10.866 -25.543 46.578 1.00 45.03 1114 ARG A C 1
ATOM 8612 O O . ARG A 1 1114 ? -11.281 -26.164 47.550 1.00 45.03 1114 ARG A O 1
ATOM 8619 N N . VAL A 1 1115 ? -10.499 -24.259 46.623 1.00 48.81 1115 VAL A N 1
ATOM 8620 C CA . VAL A 1 1115 ? -10.438 -23.461 47.866 1.00 48.81 1115 VAL A CA 1
ATOM 8621 C C . VAL A 1 1115 ? -11.820 -23.312 48.511 1.00 48.81 1115 VAL A C 1
ATOM 8623 O O . VAL A 1 1115 ? -11.951 -23.453 49.724 1.00 48.81 1115 VAL A O 1
ATOM 8626 N N . GLY A 1 1116 ? -12.880 -23.164 47.707 1.00 48.66 1116 GLY A N 1
ATOM 8627 C CA . GLY A 1 1116 ? -14.275 -23.090 48.174 1.00 48.66 1116 GLY A CA 1
ATOM 8628 C C . GLY A 1 1116 ? -14.832 -24.351 48.863 1.00 48.66 1116 GLY A C 1
ATOM 8629 O O . GLY A 1 1116 ? -16.032 -24.423 49.109 1.00 48.66 1116 GLY A O 1
ATOM 8630 N N . ARG A 1 1117 ? -13.998 -25.360 49.156 1.00 45.53 1117 ARG A N 1
ATOM 8631 C CA . ARG A 1 1117 ? -14.337 -26.543 49.972 1.00 45.53 1117 ARG A CA 1
ATOM 8632 C C . ARG A 1 1117 ? -13.534 -26.651 51.274 1.00 45.53 1117 ARG A C 1
ATOM 8634 O O . ARG A 1 1117 ? -13.753 -27.592 52.028 1.00 45.53 1117 ARG A O 1
ATOM 8641 N N . SER A 1 1118 ? -12.603 -25.732 51.526 1.00 45.94 1118 SER A N 1
ATOM 8642 C CA . SER A 1 1118 ? -11.659 -25.789 52.651 1.00 45.94 1118 SER A CA 1
ATOM 8643 C C . SER A 1 1118 ? -11.467 -24.425 53.324 1.00 45.94 1118 SER A C 1
ATOM 8645 O O . SER A 1 1118 ? -10.368 -24.099 53.766 1.00 45.94 1118 SER A O 1
ATOM 8647 N N . SER A 1 1119 ? -12.526 -23.612 53.371 1.00 41.47 1119 SER A N 1
ATOM 8648 C CA . SER A 1 1119 ? -12.525 -22.335 54.090 1.00 41.47 1119 SER A CA 1
ATOM 8649 C C . SER A 1 1119 ? -12.580 -22.587 55.597 1.00 41.47 1119 SER A C 1
ATOM 8651 O O . SER A 1 1119 ? -13.656 -22.796 56.154 1.00 41.47 1119 SER A O 1
ATOM 8653 N N . ALA A 1 1120 ? -11.422 -22.578 56.257 1.00 44.09 1120 ALA A N 1
ATOM 8654 C CA . ALA A 1 1120 ? -11.360 -22.372 57.699 1.00 44.09 1120 ALA A CA 1
ATOM 8655 C C . ALA A 1 1120 ? -11.623 -20.885 57.988 1.00 44.09 1120 ALA A C 1
ATOM 8657 O O . ALA A 1 1120 ? -11.029 -20.021 57.347 1.00 44.09 1120 ALA A O 1
ATOM 8658 N N . ASN A 1 1121 ? -12.503 -20.582 58.945 1.00 45.72 1121 ASN A N 1
ATOM 8659 C CA . ASN A 1 1121 ? -12.976 -19.215 59.223 1.00 45.72 1121 ASN A CA 1
ATOM 8660 C C . ASN A 1 1121 ? -11.962 -18.335 59.989 1.00 45.72 1121 ASN A C 1
ATOM 8662 O O . ASN A 1 1121 ? -12.362 -17.363 60.618 1.00 45.72 1121 ASN A O 1
ATOM 8666 N N . ASP A 1 1122 ? -10.676 -18.688 59.977 1.00 43.03 1122 ASP A N 1
ATOM 8667 C CA . ASP A 1 1122 ? -9.673 -18.180 60.919 1.00 43.03 1122 ASP A CA 1
ATOM 8668 C C . ASP A 1 1122 ? -8.425 -17.660 60.185 1.00 43.03 1122 ASP A C 1
ATOM 8670 O O . ASP A 1 1122 ? -7.356 -18.270 60.179 1.00 43.03 1122 ASP A O 1
ATOM 8674 N N . SER A 1 1123 ? -8.599 -16.554 59.453 1.00 42.72 1123 SER A N 1
ATOM 8675 C CA . SER A 1 1123 ? -7.497 -15.698 58.989 1.00 42.72 1123 SER A CA 1
ATOM 8676 C C . SER A 1 1123 ? -8.013 -14.317 58.566 1.00 42.72 1123 SER A C 1
ATOM 8678 O O . SER A 1 1123 ? -8.573 -14.153 57.486 1.00 42.72 1123 SER A O 1
ATOM 8680 N N . ASP A 1 1124 ? -7.752 -13.293 59.383 1.00 38.66 1124 ASP A N 1
ATOM 8681 C CA . ASP A 1 1124 ? -8.111 -11.881 59.118 1.00 38.66 1124 ASP A CA 1
ATOM 8682 C C . ASP A 1 1124 ? -7.240 -11.212 58.021 1.00 38.66 1124 ASP A C 1
ATOM 8684 O O . ASP A 1 1124 ? -7.163 -9.990 57.869 1.00 38.66 1124 ASP A O 1
ATOM 8688 N N . VAL A 1 1125 ? -6.540 -12.025 57.224 1.00 44.53 1125 VAL A N 1
ATOM 8689 C CA . VAL A 1 1125 ? -5.693 -11.574 56.121 1.00 44.53 1125 VAL A CA 1
ATOM 8690 C C . VAL A 1 1125 ? -6.594 -11.221 54.941 1.00 44.53 1125 VAL A C 1
ATOM 8692 O O . VAL A 1 1125 ? -7.002 -12.096 54.181 1.00 44.53 1125 VAL A O 1
ATOM 8695 N N . LYS A 1 1126 ? -6.896 -9.928 54.766 1.00 40.69 1126 LYS A N 1
ATOM 8696 C CA . LYS A 1 1126 ? -7.628 -9.409 53.596 1.00 40.69 1126 LYS A CA 1
ATOM 8697 C C . LYS A 1 1126 ? -6.952 -9.852 52.291 1.00 40.69 1126 LYS A C 1
ATOM 8699 O O . LYS A 1 1126 ? -5.951 -9.277 51.867 1.00 40.69 1126 LYS A O 1
ATOM 8704 N N . TRP A 1 1127 ? -7.513 -10.876 51.653 1.00 45.03 1127 TRP A N 1
ATOM 8705 C CA . TRP A 1 1127 ? -6.995 -11.445 50.413 1.00 45.03 1127 TRP A CA 1
ATOM 8706 C C . TRP A 1 1127 ? -7.138 -10.446 49.255 1.00 45.03 1127 TRP A C 1
ATOM 8708 O O . TRP A 1 1127 ? -8.239 -9.987 48.957 1.00 45.03 1127 TRP A O 1
ATOM 8718 N N . VAL A 1 1128 ? -6.032 -10.127 48.579 1.00 41.91 1128 VAL A N 1
ATOM 8719 C CA . VAL A 1 1128 ? -6.012 -9.158 47.472 1.00 41.91 1128 VAL A CA 1
ATOM 8720 C C . VAL A 1 1128 ? -5.995 -9.885 46.127 1.00 41.91 1128 VAL A C 1
ATOM 8722 O O . VAL A 1 1128 ? -4.975 -10.455 45.735 1.00 41.91 1128 VAL A O 1
ATOM 8725 N N . GLU A 1 1129 ? -7.104 -9.834 45.385 1.00 48.56 1129 GLU A N 1
ATOM 8726 C CA . GLU A 1 1129 ? -7.115 -10.221 43.970 1.00 48.56 1129 GLU A CA 1
ATOM 8727 C C . GLU A 1 1129 ? -6.440 -9.121 43.133 1.00 48.56 1129 GLU A C 1
ATOM 8729 O O . GLU A 1 1129 ? -6.974 -8.024 42.953 1.00 48.56 1129 GLU A O 1
ATOM 8734 N N . VAL A 1 1130 ? -5.249 -9.405 42.600 1.00 52.91 1130 VAL A N 1
ATOM 8735 C CA . VAL A 1 1130 ? -4.547 -8.478 41.701 1.00 52.91 1130 VAL A CA 1
ATOM 8736 C C . VAL A 1 1130 ? -5.253 -8.466 40.348 1.00 52.91 1130 VAL A C 1
ATOM 8738 O O . VAL A 1 1130 ? -5.052 -9.357 39.524 1.00 52.91 1130 VAL A O 1
ATOM 8741 N N . GLN A 1 1131 ? -6.071 -7.439 40.110 1.00 62.97 1131 GLN A N 1
ATOM 8742 C CA . GLN A 1 1131 ? -6.895 -7.350 38.907 1.00 62.97 1131 GLN A CA 1
ATOM 8743 C C . GLN A 1 1131 ? -6.077 -7.441 37.608 1.00 62.97 1131 GLN A C 1
ATOM 8745 O O . GLN A 1 1131 ? -5.212 -6.599 37.318 1.00 62.97 1131 GLN A O 1
ATOM 8750 N N . SER A 1 1132 ? -6.419 -8.434 36.791 1.00 74.19 1132 SER A N 1
ATOM 8751 C CA . SER A 1 1132 ? -5.904 -8.624 35.432 1.00 74.19 1132 SER A CA 1
ATOM 8752 C C . SER A 1 1132 ? -6.527 -7.648 34.429 1.00 74.19 1132 SER A C 1
ATOM 8754 O O . SER A 1 1132 ? -7.627 -7.133 34.657 1.00 74.19 1132 SER A O 1
ATOM 8756 N N . ILE A 1 1133 ? -5.857 -7.431 33.291 1.00 80.94 1133 ILE A N 1
ATOM 8757 C CA . ILE A 1 1133 ? -6.406 -6.693 32.136 1.00 80.94 1133 ILE A CA 1
ATOM 8758 C C . ILE A 1 1133 ? -7.771 -7.282 31.757 1.00 80.94 1133 ILE A C 1
ATOM 8760 O O . ILE A 1 1133 ? -8.752 -6.562 31.570 1.00 80.94 1133 ILE A O 1
ATOM 8764 N N . ALA A 1 1134 ? -7.859 -8.612 31.735 1.00 79.44 1134 ALA A N 1
ATOM 8765 C CA . ALA A 1 1134 ? -9.082 -9.336 31.418 1.00 79.44 1134 ALA A CA 1
ATOM 8766 C C . ALA A 1 1134 ? -10.258 -9.020 32.356 1.00 79.44 1134 ALA A C 1
ATOM 8768 O O . ALA A 1 1134 ? -11.405 -8.989 31.908 1.00 79.44 1134 ALA A O 1
ATOM 8769 N N . SER A 1 1135 ? -9.997 -8.772 33.644 1.00 78.81 1135 SER A N 1
ATOM 8770 C CA . SER A 1 1135 ? -11.038 -8.368 34.594 1.00 78.81 1135 SER A CA 1
ATOM 8771 C C . SER A 1 1135 ? -11.546 -6.952 34.288 1.00 78.81 1135 SER A C 1
ATOM 8773 O O . SER A 1 1135 ? -12.756 -6.752 34.149 1.00 78.81 1135 SER A O 1
ATOM 8775 N N . ARG A 1 1136 ? -10.635 -5.996 34.037 1.00 83.81 1136 ARG A N 1
ATOM 8776 C CA . ARG A 1 1136 ? -10.984 -4.621 33.622 1.00 83.81 1136 ARG A CA 1
ATOM 8777 C C . ARG A 1 1136 ? -11.790 -4.593 32.322 1.00 83.81 1136 ARG A C 1
ATOM 8779 O O . ARG A 1 1136 ? -12.858 -3.992 32.288 1.00 83.81 1136 ARG A O 1
ATOM 8786 N N . VAL A 1 1137 ? -11.353 -5.305 31.280 1.00 86.00 1137 VAL A N 1
ATOM 8787 C CA . VAL A 1 1137 ? -12.075 -5.386 29.992 1.00 86.00 1137 VAL A CA 1
ATOM 8788 C C . VAL A 1 1137 ? -13.485 -5.969 30.170 1.00 86.00 1137 VAL A C 1
ATOM 8790 O O . VAL A 1 1137 ? -14.438 -5.484 29.561 1.00 86.00 1137 VAL A O 1
ATOM 8793 N N . ARG A 1 1138 ? -13.662 -6.973 31.043 1.00 83.56 1138 ARG A N 1
ATOM 8794 C CA . ARG A 1 1138 ? -14.984 -7.549 31.354 1.00 83.56 1138 ARG A CA 1
ATOM 8795 C C . ARG A 1 1138 ? -15.897 -6.589 32.118 1.00 83.56 1138 ARG A C 1
ATOM 8797 O O . ARG A 1 1138 ? -17.089 -6.567 31.816 1.00 83.56 1138 ARG A O 1
ATOM 8804 N N . LYS A 1 1139 ? -15.368 -5.821 33.078 1.00 83.88 1139 LYS A N 1
ATOM 8805 C CA . LYS A 1 1139 ? -16.109 -4.775 33.808 1.00 83.88 1139 LYS A CA 1
ATOM 8806 C C . LYS A 1 1139 ? -16.530 -3.649 32.860 1.00 83.88 1139 LYS A C 1
ATOM 8808 O O . LYS A 1 1139 ? -17.717 -3.386 32.688 1.00 83.88 1139 LYS A O 1
ATOM 8813 N N . CYS A 1 1140 ? -15.561 -3.064 32.160 1.00 88.25 1140 CYS A N 1
ATOM 8814 C CA . CYS A 1 1140 ? -15.734 -1.882 31.318 1.00 88.25 1140 CYS A CA 1
ATOM 8815 C C . CYS A 1 1140 ? -16.383 -2.157 29.945 1.00 88.25 1140 CYS A C 1
ATOM 8817 O O . CYS A 1 1140 ? -16.540 -1.239 29.144 1.00 88.25 1140 CYS A O 1
ATOM 8819 N N . ARG A 1 1141 ? -16.829 -3.392 29.663 1.00 88.31 1141 ARG A N 1
ATOM 8820 C CA . ARG A 1 1141 ? -17.457 -3.822 28.390 1.00 88.31 1141 ARG A CA 1
ATOM 8821 C C . ARG A 1 1141 ? -18.685 -3.010 27.935 1.00 88.31 1141 ARG A C 1
ATOM 8823 O O . ARG A 1 1141 ? -19.152 -3.197 26.809 1.00 88.31 1141 ARG A O 1
ATOM 8830 N N . ARG A 1 1142 ? -19.259 -2.188 28.821 1.00 89.19 1142 ARG A N 1
ATOM 8831 C CA . ARG A 1 1142 ? -20.377 -1.275 28.530 1.00 89.19 1142 ARG A CA 1
ATOM 8832 C C . ARG A 1 1142 ? -19.934 0.059 27.910 1.00 89.19 1142 ARG A C 1
ATOM 8834 O O . ARG A 1 1142 ? -20.742 0.658 27.225 1.00 89.19 1142 ARG A O 1
ATOM 8841 N N . LEU A 1 1143 ? -18.669 0.466 28.069 1.00 90.06 1143 LEU A N 1
ATOM 8842 C CA . LEU A 1 1143 ? -18.090 1.631 27.375 1.00 90.06 1143 LEU A CA 1
ATOM 8843 C C . LEU A 1 1143 ? -17.879 1.376 25.875 1.00 90.06 1143 LEU A C 1
ATOM 8845 O O . LEU A 1 1143 ? -17.805 2.309 25.075 1.00 90.06 1143 LEU A O 1
ATOM 8849 N N . LEU A 1 1144 ? -17.749 0.103 25.500 1.00 90.06 1144 LEU A N 1
ATOM 8850 C CA . LEU A 1 1144 ? -17.457 -0.311 24.133 1.00 90.06 1144 LEU A CA 1
ATOM 8851 C C . LEU A 1 1144 ? -18.731 -0.290 23.281 1.00 90.06 1144 LEU A C 1
ATOM 8853 O O . LEU A 1 1144 ? -19.721 -0.920 23.654 1.00 90.06 1144 LEU A O 1
ATOM 8857 N N . ILE A 1 1145 ? -18.687 0.380 22.137 1.00 88.69 1145 ILE A N 1
ATOM 8858 C CA . ILE A 1 1145 ? -19.810 0.553 21.206 1.00 88.69 1145 ILE A CA 1
ATOM 8859 C C . ILE A 1 1145 ? -20.129 -0.775 20.484 1.00 88.69 1145 ILE A C 1
ATOM 8861 O O . ILE A 1 1145 ? -19.272 -1.663 20.374 1.00 88.69 1145 ILE A O 1
ATOM 8865 N N . SER A 1 1146 ? -21.378 -0.956 20.040 1.00 86.56 1146 SER A N 1
ATOM 8866 C CA . SER A 1 1146 ? -21.842 -2.176 19.359 1.00 86.56 1146 SER A CA 1
ATOM 8867 C C . SER A 1 1146 ? -21.035 -2.522 18.102 1.00 86.56 1146 SER A C 1
ATOM 8869 O O . SER A 1 1146 ? -20.585 -3.667 17.993 1.00 86.56 1146 SER A O 1
ATOM 8871 N N . SER A 1 1147 ? -20.762 -1.572 17.200 1.00 82.00 1147 SER A N 1
ATOM 8872 C CA . SER A 1 1147 ? -19.985 -1.839 15.977 1.00 82.00 1147 SER A CA 1
ATOM 8873 C C . SER A 1 1147 ? -18.577 -2.367 16.244 1.00 82.00 1147 SER A C 1
ATOM 8875 O O . SER A 1 1147 ? -18.122 -3.276 15.552 1.00 82.00 1147 SER A O 1
ATOM 8877 N N . VAL A 1 1148 ? -17.883 -1.871 17.274 1.00 84.12 1148 VAL A N 1
ATOM 8878 C CA . VAL A 1 1148 ? -16.529 -2.326 17.637 1.00 84.12 1148 VAL A CA 1
ATOM 8879 C C . VAL A 1 1148 ? -16.554 -3.786 18.098 1.00 84.12 1148 VAL A C 1
ATOM 8881 O O . VAL A 1 1148 ? -15.673 -4.571 17.738 1.00 84.12 1148 VAL A O 1
ATOM 8884 N N . LYS A 1 1149 ? -17.595 -4.180 18.846 1.00 85.75 1149 LYS A N 1
ATOM 8885 C CA . LYS A 1 1149 ? -17.822 -5.574 19.265 1.00 85.75 1149 LYS A CA 1
ATOM 8886 C C . LYS A 1 1149 ? -18.139 -6.481 18.076 1.00 85.75 1149 LYS A C 1
ATOM 8888 O O . LYS A 1 1149 ? -17.597 -7.584 18.019 1.00 85.75 1149 LYS A O 1
ATOM 8893 N N . LEU A 1 1150 ? -18.993 -6.024 17.157 1.00 82.81 1150 LEU A N 1
ATOM 8894 C CA . LEU A 1 1150 ? -19.366 -6.758 15.944 1.00 82.81 1150 LEU A CA 1
ATOM 8895 C C . LEU A 1 1150 ? -18.157 -6.920 15.019 1.00 82.81 1150 LEU A C 1
ATOM 8897 O O . LEU A 1 1150 ? -17.747 -8.047 14.777 1.00 82.81 1150 LEU A O 1
ATOM 8901 N N . THR A 1 1151 ? -17.467 -5.829 14.670 1.00 78.12 1151 THR A N 1
ATOM 8902 C CA . THR A 1 1151 ? -16.229 -5.844 13.865 1.00 78.12 1151 THR A CA 1
ATOM 8903 C C . THR A 1 1151 ? -15.203 -6.839 14.416 1.00 78.12 1151 THR A C 1
ATOM 8905 O O . THR A 1 1151 ? -14.602 -7.597 13.659 1.00 78.12 1151 THR A O 1
ATOM 8908 N N . PHE A 1 1152 ? -15.005 -6.880 15.739 1.00 79.94 1152 PHE A N 1
ATOM 8909 C CA . PHE A 1 1152 ? -14.123 -7.863 16.372 1.00 79.94 1152 PHE A CA 1
ATOM 8910 C C . PHE A 1 1152 ? -14.651 -9.300 16.259 1.00 79.94 1152 PHE A C 1
ATOM 8912 O O . PHE A 1 1152 ? -13.878 -10.204 15.943 1.00 79.94 1152 PHE A O 1
ATOM 8919 N N . LEU A 1 1153 ? -15.946 -9.525 16.492 1.00 80.19 1153 LEU A N 1
ATOM 8920 C CA . LEU A 1 1153 ? -16.569 -10.841 16.364 1.00 80.19 1153 LEU A CA 1
ATOM 8921 C C . LEU A 1 1153 ? -16.509 -11.363 14.921 1.00 80.19 1153 LEU A C 1
ATOM 8923 O O . LEU A 1 1153 ? -16.157 -12.521 14.720 1.00 80.19 1153 LEU A O 1
ATOM 8927 N N . ASP A 1 1154 ? -16.758 -10.513 13.930 1.00 76.62 1154 ASP A N 1
ATOM 8928 C CA . ASP A 1 1154 ? -16.699 -10.849 12.507 1.00 76.62 1154 ASP A CA 1
ATOM 8929 C C . ASP A 1 1154 ? -15.254 -11.092 12.049 1.00 76.62 1154 ASP A C 1
ATOM 8931 O O . ASP A 1 1154 ? -14.992 -12.031 11.296 1.00 76.62 1154 ASP A O 1
ATOM 8935 N N . SER A 1 1155 ? -14.285 -10.344 12.594 1.00 73.38 1155 SER A N 1
ATOM 8936 C CA . SER A 1 1155 ? -12.847 -10.614 12.426 1.00 73.38 1155 SER A CA 1
ATOM 8937 C C . SER A 1 1155 ? -12.451 -11.983 13.008 1.00 73.38 1155 SER A C 1
ATOM 8939 O O . SER A 1 1155 ? -11.694 -12.741 12.394 1.00 73.38 1155 SER A O 1
ATOM 8941 N N . VAL A 1 1156 ? -13.025 -12.357 14.161 1.00 75.31 1156 VAL A N 1
ATOM 8942 C CA . VAL A 1 1156 ? -12.838 -13.675 14.791 1.00 75.31 1156 VAL A CA 1
ATOM 8943 C C . VAL A 1 1156 ? -13.504 -14.798 13.992 1.00 75.31 1156 VAL A C 1
ATOM 8945 O O . VAL A 1 1156 ? -12.889 -15.849 13.803 1.00 75.31 1156 VAL A O 1
ATOM 8948 N N . ILE A 1 1157 ? -14.734 -14.606 13.513 1.00 75.19 1157 ILE A N 1
ATOM 8949 C CA . ILE A 1 1157 ? -15.450 -15.578 12.679 1.00 75.19 1157 ILE A CA 1
ATOM 8950 C C . ILE A 1 1157 ? -14.684 -15.764 11.370 1.00 75.19 1157 ILE A C 1
ATOM 8952 O O . ILE A 1 1157 ? -14.177 -16.852 11.111 1.00 75.19 1157 ILE A O 1
ATOM 8956 N N . GLY A 1 1158 ? -14.514 -14.696 10.592 1.00 69.81 1158 GLY A N 1
ATOM 8957 C CA . GLY A 1 1158 ? -13.964 -14.739 9.242 1.00 69.81 1158 GLY A CA 1
ATOM 8958 C C . GLY A 1 1158 ? -12.586 -15.393 9.146 1.00 69.81 1158 GLY A C 1
ATOM 8959 O O . GLY A 1 1158 ? -12.338 -16.133 8.198 1.00 69.81 1158 GLY A O 1
ATOM 8960 N N . ALA A 1 1159 ? -11.708 -15.184 10.131 1.00 67.88 1159 ALA A N 1
ATOM 8961 C CA . ALA A 1 1159 ? -10.375 -15.788 10.136 1.00 67.88 1159 ALA A CA 1
ATOM 8962 C C . ALA A 1 1159 ? -10.278 -17.132 10.898 1.00 67.88 1159 ALA A C 1
ATOM 8964 O O . ALA A 1 1159 ? -9.259 -17.814 10.799 1.00 67.88 1159 ALA A O 1
ATOM 8965 N N . THR A 1 1160 ? -11.333 -17.568 11.605 1.00 70.88 1160 THR A N 1
ATOM 8966 C CA . THR A 1 1160 ? -11.460 -18.966 12.080 1.00 70.88 1160 THR A CA 1
ATOM 8967 C C . THR A 1 1160 ? -12.292 -19.852 11.142 1.00 70.88 1160 THR A C 1
ATOM 8969 O O . THR A 1 1160 ? -12.317 -21.078 11.327 1.00 70.88 1160 THR A O 1
ATOM 8972 N N . THR A 1 1161 ? -12.923 -19.250 10.128 1.00 73.12 1161 THR A N 1
ATOM 8973 C CA . THR A 1 1161 ? -13.604 -19.908 9.012 1.00 73.12 1161 THR A CA 1
ATOM 8974 C C . THR A 1 1161 ? -12.606 -20.576 8.069 1.00 73.12 1161 THR A C 1
ATOM 8976 O O . THR A 1 1161 ? -11.743 -19.935 7.475 1.00 73.12 1161 THR A O 1
ATOM 8979 N N . THR A 1 1162 ? -12.751 -21.886 7.887 1.00 71.06 1162 THR A N 1
ATOM 8980 C CA . THR A 1 1162 ? -12.069 -22.649 6.839 1.00 71.06 1162 THR A CA 1
ATOM 8981 C C . THR A 1 1162 ? -12.883 -22.564 5.545 1.00 71.06 1162 THR A C 1
ATOM 8983 O O . THR A 1 1162 ? -14.038 -23.007 5.560 1.00 71.06 1162 THR A O 1
ATOM 8986 N N . PRO A 1 1163 ? -12.338 -22.049 4.428 1.00 67.31 1163 PRO A N 1
ATOM 8987 C CA . PRO A 1 1163 ? -13.028 -22.105 3.145 1.00 67.31 1163 PRO A CA 1
ATOM 8988 C C . PRO A 1 1163 ? -13.217 -23.565 2.717 1.00 67.31 1163 PRO A C 1
ATOM 8990 O O . PRO A 1 1163 ? -12.341 -24.412 2.913 1.00 67.31 1163 PRO A O 1
ATOM 8993 N N . THR A 1 1164 ? -14.378 -23.868 2.151 1.00 72.19 1164 THR A N 1
ATOM 8994 C CA . THR A 1 1164 ? -14.646 -25.169 1.534 1.00 72.19 1164 THR A CA 1
ATOM 8995 C C . THR A 1 1164 ? -14.086 -25.167 0.108 1.00 72.19 1164 THR A C 1
ATOM 8997 O O . THR A 1 1164 ? -14.233 -24.147 -0.566 1.00 72.19 1164 THR A O 1
ATOM 9000 N N . PRO A 1 1165 ? -13.431 -26.249 -0.365 1.00 66.25 1165 PRO A N 1
ATOM 9001 C CA . PRO A 1 1165 ? -12.956 -26.318 -1.743 1.00 66.25 1165 PRO A CA 1
ATOM 9002 C C . PRO A 1 1165 ? -14.096 -26.072 -2.730 1.00 66.25 1165 PRO A C 1
ATOM 9004 O O . PRO A 1 1165 ? -15.194 -26.597 -2.546 1.00 66.25 1165 PRO A O 1
ATOM 9007 N N . LEU A 1 1166 ? -13.826 -25.288 -3.772 1.00 67.44 1166 LEU A N 1
ATOM 9008 C CA . LEU A 1 1166 ? -14.753 -25.149 -4.885 1.00 67.44 1166 LEU A CA 1
ATOM 9009 C C . LEU A 1 1166 ? -14.812 -26.462 -5.670 1.00 67.44 1166 LEU A C 1
ATOM 9011 O O . LEU A 1 1166 ? -13.795 -27.113 -5.918 1.00 67.44 1166 LEU A O 1
ATOM 9015 N N . SER A 1 1167 ? -16.023 -26.818 -6.064 1.00 69.69 1167 SER A N 1
ATOM 9016 C CA . SER A 1 1167 ? -16.344 -27.849 -7.041 1.00 69.69 1167 SER A CA 1
ATOM 9017 C C . SER A 1 1167 ? -15.772 -27.493 -8.422 1.00 69.69 1167 SER A C 1
ATOM 9019 O O . SER A 1 1167 ? -15.563 -26.319 -8.758 1.00 69.69 1167 SER A O 1
ATOM 9021 N N . HIS A 1 1168 ? -15.476 -28.526 -9.220 1.00 70.88 1168 HIS A N 1
ATOM 9022 C CA . HIS A 1 1168 ? -15.015 -28.343 -10.599 1.00 70.88 1168 HIS A CA 1
ATOM 9023 C C . HIS A 1 1168 ? -16.119 -27.697 -11.447 1.00 70.88 1168 HIS A C 1
ATOM 9025 O O . HIS A 1 1168 ? -15.872 -26.660 -12.058 1.00 70.88 1168 HIS A O 1
ATOM 9031 N N . ASP A 1 1169 ? -17.323 -28.269 -11.395 1.00 71.75 1169 ASP A N 1
ATOM 9032 C CA . ASP A 1 1169 ? -18.572 -27.666 -11.866 1.00 71.75 1169 ASP A CA 1
ATOM 9033 C C . ASP A 1 1169 ? -18.994 -26.532 -10.912 1.00 71.75 1169 ASP A C 1
ATOM 9035 O O . ASP A 1 1169 ? -18.972 -26.708 -9.694 1.00 71.75 1169 ASP A O 1
ATOM 9039 N N . GLU A 1 1170 ? -19.342 -25.363 -11.444 1.00 67.44 1170 GLU A N 1
ATOM 9040 C CA . GLU A 1 1170 ? -19.742 -24.186 -10.659 1.00 67.44 1170 GLU A CA 1
ATOM 9041 C C . GLU A 1 1170 ? -21.161 -24.290 -10.062 1.00 67.44 1170 GLU A C 1
ATOM 9043 O O . GLU A 1 1170 ? -21.451 -23.629 -9.061 1.00 67.44 1170 GLU A O 1
ATOM 9048 N N . TYR A 1 1171 ? -21.991 -25.209 -10.574 1.00 72.69 1171 TYR A N 1
ATOM 9049 C CA . TYR A 1 1171 ? -23.354 -25.475 -10.100 1.00 72.69 1171 TYR A CA 1
ATOM 9050 C C . TYR A 1 1171 ? -23.458 -26.636 -9.086 1.00 72.69 1171 TYR A C 1
ATOM 9052 O O . TYR A 1 1171 ? -24.504 -26.802 -8.450 1.00 72.69 1171 TYR A O 1
ATOM 9060 N N . GLU A 1 1172 ? -22.406 -27.445 -8.882 1.00 75.31 1172 GLU A N 1
ATOM 9061 C CA . GLU A 1 1172 ? -22.408 -28.522 -7.870 1.00 75.31 1172 GLU A CA 1
ATOM 9062 C C . GLU A 1 1172 ? -22.066 -27.976 -6.468 1.00 75.31 1172 GLU A C 1
ATOM 9064 O O . GLU A 1 1172 ? -21.083 -27.258 -6.287 1.00 75.31 1172 GLU A O 1
ATOM 9069 N N . LEU A 1 1173 ? -22.822 -28.366 -5.434 1.00 72.69 1173 LEU A N 1
ATOM 9070 C CA . LEU A 1 1173 ? -22.463 -28.086 -4.036 1.00 72.69 1173 LEU A CA 1
ATOM 9071 C C . LEU A 1 1173 ? -21.338 -29.035 -3.558 1.00 72.69 1173 LEU A C 1
ATOM 9073 O O . LEU A 1 1173 ? -21.520 -30.254 -3.631 1.00 72.69 1173 LEU A O 1
ATOM 9077 N N . PRO A 1 1174 ? -20.220 -28.537 -2.988 1.00 75.00 1174 PRO A N 1
ATOM 9078 C CA . PRO A 1 1174 ? -19.146 -29.386 -2.476 1.00 75.00 1174 PRO A CA 1
ATOM 9079 C C . PRO A 1 1174 ? -19.618 -30.367 -1.397 1.00 75.00 1174 PRO A C 1
ATOM 9081 O O . PRO A 1 1174 ? -20.408 -30.026 -0.512 1.00 75.00 1174 PRO A O 1
ATOM 9084 N N . ARG A 1 1175 ? -19.076 -31.589 -1.427 1.00 72.69 1175 ARG A N 1
ATOM 9085 C CA . ARG A 1 1175 ? -19.510 -32.728 -0.590 1.00 72.69 1175 ARG A CA 1
ATOM 9086 C C . ARG A 1 1175 ? -19.303 -32.506 0.913 1.00 72.69 1175 ARG A C 1
ATOM 9088 O O . ARG A 1 1175 ? -19.894 -33.197 1.741 1.00 72.69 1175 ARG A O 1
ATOM 9095 N N . GLU A 1 1176 ? -18.472 -31.539 1.280 1.00 75.50 1176 GLU A N 1
ATOM 9096 C CA . GLU A 1 1176 ? -18.232 -31.093 2.648 1.00 75.50 1176 GLU A CA 1
ATOM 9097 C C . GLU A 1 1176 ? -19.363 -30.213 3.217 1.00 75.50 1176 GLU A C 1
ATOM 9099 O O . GLU A 1 1176 ? -19.453 -30.064 4.441 1.00 75.50 1176 GLU A O 1
ATOM 9104 N N . VAL A 1 1177 ? -20.216 -29.626 2.367 1.00 75.38 1177 VAL A N 1
ATOM 9105 C CA . VAL A 1 1177 ? -21.328 -28.751 2.770 1.00 75.38 1177 VAL A CA 1
ATOM 9106 C C . VAL A 1 1177 ? -22.525 -29.605 3.196 1.00 75.38 1177 VAL A C 1
ATOM 9108 O O . VAL A 1 1177 ? -23.253 -30.170 2.383 1.00 75.38 1177 VAL A O 1
ATOM 9111 N N . ARG A 1 1178 ? -22.751 -29.716 4.510 1.00 75.25 1178 ARG A N 1
ATOM 9112 C CA . ARG A 1 1178 ? -23.832 -30.545 5.072 1.00 75.25 1178 ARG A CA 1
ATOM 9113 C C . ARG A 1 1178 ? -25.185 -29.835 5.032 1.00 75.25 1178 ARG A C 1
ATOM 9115 O O . ARG A 1 1178 ? -25.368 -28.806 5.679 1.00 75.25 1178 ARG A O 1
ATOM 9122 N N . THR A 1 1179 ? -26.165 -30.439 4.365 1.00 76.88 1179 THR A N 1
ATOM 9123 C CA . THR A 1 1179 ? -27.559 -29.974 4.360 1.00 76.88 1179 THR A CA 1
ATOM 9124 C C . THR A 1 1179 ? -28.295 -30.375 5.645 1.00 76.88 1179 THR A C 1
ATOM 9126 O O . THR A 1 1179 ? -28.200 -31.510 6.111 1.00 76.88 1179 THR A O 1
ATOM 9129 N N . VAL A 1 1180 ? -29.049 -29.440 6.236 1.00 80.50 1180 VAL A N 1
ATOM 9130 C CA . VAL A 1 1180 ? -29.818 -29.654 7.477 1.00 80.50 1180 VAL A CA 1
ATOM 9131 C C . VAL A 1 1180 ? -31.305 -29.423 7.223 1.00 80.50 1180 VAL A C 1
ATOM 9133 O O . VAL A 1 1180 ? -31.714 -28.348 6.786 1.00 80.50 1180 VAL A O 1
ATOM 9136 N N . HIS A 1 1181 ? -32.132 -30.422 7.531 1.00 80.75 1181 HIS A N 1
ATOM 9137 C CA . HIS A 1 1181 ? -33.567 -30.394 7.251 1.00 80.75 1181 HIS A CA 1
ATOM 9138 C C . HIS A 1 1181 ? -34.367 -29.863 8.451 1.00 80.75 1181 HIS A C 1
ATOM 9140 O O . HIS A 1 1181 ? -34.527 -30.541 9.462 1.00 80.75 1181 HIS A O 1
ATOM 9146 N N . ILE A 1 1182 ? -34.913 -28.646 8.335 1.00 84.19 1182 ILE A N 1
ATOM 9147 C CA . ILE A 1 1182 ? -35.671 -27.981 9.410 1.00 84.19 1182 ILE A CA 1
ATOM 9148 C C . ILE A 1 1182 ? -37.170 -27.988 9.097 1.00 84.19 1182 ILE A C 1
ATOM 9150 O O . ILE A 1 1182 ? -37.633 -27.369 8.138 1.00 84.19 1182 ILE A O 1
ATOM 9154 N N . ASN A 1 1183 ? -37.975 -28.603 9.964 1.00 84.19 1183 ASN A N 1
ATOM 9155 C CA . ASN A 1 1183 ? -39.426 -28.613 9.819 1.00 84.19 1183 ASN A CA 1
ATOM 9156 C C . ASN A 1 1183 ? -40.045 -27.302 10.348 1.00 84.19 1183 ASN A C 1
ATOM 9158 O O . ASN A 1 1183 ? -40.446 -27.190 11.515 1.00 84.19 1183 ASN A O 1
ATOM 9162 N N . ARG A 1 1184 ? -40.145 -26.305 9.456 1.00 80.31 1184 ARG A N 1
ATOM 9163 C CA . ARG A 1 1184 ? -40.740 -24.980 9.727 1.00 80.31 1184 ARG A CA 1
ATOM 9164 C C . ARG A 1 1184 ? -42.190 -25.064 10.245 1.00 80.31 1184 ARG A C 1
ATOM 9166 O O . ARG A 1 1184 ? -42.572 -24.280 11.111 1.00 80.31 1184 ARG A O 1
ATOM 9173 N N . ILE A 1 1185 ? -42.980 -26.045 9.792 1.00 79.56 1185 ILE A N 1
ATOM 9174 C CA . ILE A 1 1185 ? -44.385 -26.236 10.209 1.00 79.56 1185 ILE A CA 1
ATOM 9175 C C . ILE A 1 1185 ? -44.480 -26.659 11.686 1.00 79.56 1185 ILE A C 1
ATOM 9177 O O . ILE A 1 1185 ? -45.301 -26.121 12.431 1.00 79.56 1185 ILE A O 1
ATOM 9181 N N . LYS A 1 1186 ? -43.616 -27.578 12.143 1.00 74.88 1186 LYS A N 1
ATOM 9182 C CA . LYS A 1 1186 ? -43.512 -27.960 13.564 1.00 74.88 1186 LYS A CA 1
ATOM 9183 C C . LYS A 1 1186 ? -43.018 -26.791 14.425 1.00 74.88 1186 LYS A C 1
ATOM 9185 O O . LYS A 1 1186 ? -43.538 -26.603 15.523 1.00 74.88 1186 LYS A O 1
ATOM 9190 N N . ALA A 1 1187 ? -42.095 -25.971 13.914 1.00 74.56 1187 ALA A N 1
ATOM 9191 C CA . ALA A 1 1187 ? -41.598 -24.789 14.621 1.00 74.56 1187 ALA A CA 1
ATOM 9192 C C . ALA A 1 1187 ? -42.661 -23.689 14.795 1.00 74.56 1187 ALA A C 1
ATOM 9194 O O . ALA A 1 1187 ? -42.804 -23.155 15.889 1.00 74.56 1187 ALA A O 1
ATOM 9195 N N . ARG A 1 1188 ? -43.493 -23.403 13.781 1.00 69.19 1188 ARG A N 1
ATOM 9196 C CA . ARG A 1 1188 ? -44.574 -22.396 13.892 1.00 69.19 1188 ARG A CA 1
ATOM 9197 C C . ARG A 1 1188 ? -45.607 -22.728 14.989 1.00 69.19 1188 ARG A C 1
ATOM 9199 O O . ARG A 1 1188 ? -46.348 -21.853 15.421 1.00 69.19 1188 ARG A O 1
ATOM 9206 N N . ARG A 1 1189 ? -45.635 -23.976 15.478 1.00 64.81 1189 ARG A N 1
ATOM 9207 C CA . ARG A 1 1189 ? -46.499 -24.456 16.574 1.00 64.81 1189 ARG A CA 1
ATOM 9208 C C . ARG A 1 1189 ? -45.834 -24.409 17.968 1.00 64.81 1189 ARG A C 1
ATOM 9210 O O . ARG A 1 1189 ? -46.423 -24.927 18.918 1.00 64.81 1189 ARG A O 1
ATOM 9217 N N . SER A 1 1190 ? -44.633 -23.829 18.124 1.00 58.88 1190 SER A N 1
ATOM 9218 C CA . SER A 1 1190 ? -43.884 -23.836 19.399 1.00 58.88 1190 SER A CA 1
ATOM 9219 C C . SER A 1 1190 ? -44.062 -22.614 20.313 1.00 58.88 1190 SER A C 1
ATOM 9221 O O . SER A 1 1190 ? -43.470 -22.608 21.388 1.00 58.88 1190 SER A O 1
ATOM 9223 N N . ASN A 1 1191 ? -44.869 -21.609 19.946 1.00 56.19 1191 ASN A N 1
ATOM 9224 C CA . ASN A 1 1191 ? -45.032 -20.377 20.747 1.00 56.19 1191 ASN A CA 1
ATOM 9225 C C . ASN A 1 1191 ? -45.772 -20.573 22.089 1.00 56.19 1191 ASN A C 1
ATOM 9227 O O . ASN A 1 1191 ? -45.787 -19.669 22.918 1.00 56.19 1191 ASN A O 1
ATOM 9231 N N . THR A 1 1192 ? -46.346 -21.750 22.352 1.00 56.12 1192 THR A N 1
ATOM 9232 C CA . THR A 1 1192 ? -46.831 -22.122 23.693 1.00 56.12 1192 THR A CA 1
ATOM 9233 C C . THR A 1 1192 ? -45.668 -22.602 24.567 1.00 56.12 1192 THR A C 1
ATOM 9235 O O . THR A 1 1192 ? -44.938 -23.509 24.155 1.00 56.12 1192 THR A O 1
ATOM 9238 N N . SER A 1 1193 ? -45.544 -22.057 25.782 1.00 55.34 1193 SER A N 1
ATOM 9239 C CA . SER A 1 1193 ? -44.421 -22.215 26.733 1.00 55.34 1193 SER A CA 1
ATOM 9240 C C . SER A 1 1193 ? -43.756 -23.602 26.782 1.00 55.34 1193 SER A C 1
ATOM 9242 O O . SER A 1 1193 ? -42.530 -23.702 26.712 1.00 55.34 1193 SER A O 1
ATOM 9244 N N . ASN A 1 1194 ? -44.549 -24.676 26.827 1.00 54.03 1194 ASN A N 1
ATOM 9245 C CA . ASN A 1 1194 ? -44.069 -26.056 26.976 1.00 54.03 1194 ASN A CA 1
ATOM 9246 C C . ASN A 1 1194 ? -43.533 -26.716 25.682 1.00 54.03 1194 ASN A C 1
ATOM 9248 O O . ASN A 1 1194 ? -43.161 -27.888 25.707 1.00 54.03 1194 ASN A O 1
ATOM 9252 N N . LYS A 1 1195 ? -43.477 -26.014 24.536 1.00 59.28 1195 LYS A N 1
ATOM 9253 C CA . LYS A 1 1195 ? -43.111 -26.604 23.224 1.00 59.28 1195 LYS A CA 1
ATOM 9254 C C . LYS A 1 1195 ? -41.757 -26.167 22.647 1.00 59.28 1195 LYS A C 1
ATOM 9256 O O . LYS A 1 1195 ? -41.480 -26.473 21.486 1.00 59.28 1195 LYS A O 1
ATOM 9261 N N . LYS A 1 1196 ? -40.862 -25.568 23.449 1.00 62.56 1196 LYS A N 1
ATOM 9262 C CA . LYS A 1 1196 ? -39.505 -25.141 23.019 1.00 62.56 1196 LYS A CA 1
ATOM 9263 C C . LYS A 1 1196 ? -38.693 -26.227 22.281 1.00 62.56 1196 LYS A C 1
ATOM 9265 O O . LYS A 1 1196 ? -37.922 -25.884 21.392 1.00 62.56 1196 LYS A O 1
ATOM 9270 N N . LYS A 1 1197 ? -38.925 -27.522 22.562 1.00 66.94 1197 LYS A N 1
ATOM 9271 C CA . LYS A 1 1197 ? -38.318 -28.676 21.853 1.00 66.94 1197 LYS A CA 1
ATOM 9272 C C . LYS A 1 1197 ? -38.538 -28.669 20.326 1.00 66.94 1197 LYS A C 1
ATOM 9274 O O . LYS A 1 1197 ? -37.737 -29.246 19.600 1.00 66.94 1197 LYS A O 1
ATOM 9279 N N . TYR A 1 1198 ? -39.605 -28.031 19.836 1.00 72.06 1198 TYR A N 1
ATOM 9280 C CA . TYR A 1 1198 ? -39.933 -27.963 18.405 1.00 72.06 1198 TYR A CA 1
ATOM 9281 C C . TYR A 1 1198 ? -39.483 -26.665 17.716 1.00 72.06 1198 TYR A C 1
ATOM 9283 O O . TYR A 1 1198 ? -39.596 -26.572 16.494 1.00 72.06 1198 TYR A O 1
ATOM 9291 N N . ALA A 1 1199 ? -38.962 -25.681 18.456 1.00 82.38 1199 ALA A N 1
ATOM 9292 C CA . ALA A 1 1199 ? -38.482 -24.419 17.890 1.00 82.38 1199 ALA A CA 1
ATOM 9293 C C . ALA A 1 1199 ? -37.292 -24.637 16.934 1.00 82.38 1199 ALA A C 1
ATOM 9295 O O . ALA A 1 1199 ? -36.532 -25.591 17.103 1.00 82.38 1199 ALA A O 1
ATOM 9296 N N . VAL A 1 1200 ? -37.089 -23.725 15.973 1.00 81.81 1200 VAL A N 1
ATOM 9297 C CA . VAL A 1 1200 ? -36.027 -23.811 14.943 1.00 81.81 1200 VAL A CA 1
ATOM 9298 C C . VAL A 1 1200 ? -34.650 -24.097 15.557 1.00 81.81 1200 VAL A C 1
ATOM 9300 O O . VAL A 1 1200 ? -34.009 -25.078 15.189 1.00 81.81 1200 VAL A O 1
ATOM 9303 N N . PHE A 1 1201 ? -34.244 -23.328 16.573 1.00 82.25 1201 PHE A N 1
ATOM 9304 C CA . PHE A 1 1201 ? -32.981 -23.531 17.294 1.00 82.25 1201 PHE A CA 1
ATOM 9305 C C . PHE A 1 1201 ? -32.874 -24.890 18.007 1.00 82.25 1201 PHE A C 1
ATOM 9307 O O . PHE A 1 1201 ? -31.776 -25.421 18.148 1.00 82.25 1201 PHE A O 1
ATOM 9314 N N . SER A 1 1202 ? -33.992 -25.478 18.448 1.00 83.00 1202 SER A N 1
ATOM 9315 C CA . SER A 1 1202 ? -33.995 -26.805 19.081 1.00 83.00 1202 SER A CA 1
ATOM 9316 C C . SER A 1 1202 ? -33.939 -27.943 18.060 1.00 83.00 1202 SER A C 1
ATOM 9318 O O . SER A 1 1202 ? -33.416 -29.004 18.393 1.00 83.00 1202 SER A O 1
ATOM 9320 N N . GLN A 1 1203 ? -34.446 -27.732 16.839 1.00 85.62 1203 GLN A N 1
ATOM 9321 C CA . GLN A 1 1203 ? -34.251 -28.659 15.719 1.00 85.62 1203 GLN A CA 1
ATOM 9322 C C . GLN A 1 1203 ? -32.787 -28.604 15.255 1.00 85.62 1203 GLN A C 1
ATOM 9324 O O . GLN A 1 1203 ? -32.107 -29.623 15.293 1.00 85.62 1203 GLN A O 1
ATOM 9329 N N . LEU A 1 1204 ? -32.254 -27.406 14.977 1.00 85.50 1204 LEU A N 1
ATOM 9330 C CA . LEU A 1 1204 ? -30.835 -27.185 14.656 1.00 85.50 1204 LEU A CA 1
ATOM 9331 C C . LEU A 1 1204 ? -29.895 -27.825 15.689 1.00 85.50 1204 LEU A C 1
ATOM 9333 O O . LEU A 1 1204 ? -29.050 -28.636 15.332 1.00 85.50 1204 LEU A O 1
ATOM 9337 N N . LYS A 1 1205 ? -30.091 -27.561 16.989 1.00 84.81 1205 LYS A N 1
ATOM 9338 C CA . LYS A 1 1205 ? -29.281 -28.160 18.067 1.00 84.81 1205 LYS A CA 1
ATOM 9339 C C . LYS A 1 1205 ? -29.355 -29.698 18.123 1.00 84.81 1205 LYS A C 1
ATOM 9341 O O . LYS A 1 1205 ? -28.471 -30.317 18.714 1.00 84.81 1205 LYS A O 1
ATOM 9346 N N . HIS A 1 1206 ? -30.394 -30.314 17.557 1.00 84.75 1206 HIS A N 1
ATOM 9347 C CA . HIS A 1 1206 ? -30.508 -31.767 17.450 1.00 84.75 1206 HIS A CA 1
ATOM 9348 C C . HIS A 1 1206 ? -29.737 -32.305 16.238 1.00 84.75 1206 HIS A C 1
ATOM 9350 O O . HIS A 1 1206 ? -28.894 -33.179 16.413 1.00 84.75 1206 HIS A O 1
ATOM 9356 N N . GLU A 1 1207 ? -29.947 -31.729 15.053 1.00 83.88 1207 GLU A N 1
ATOM 9357 C CA . GLU A 1 1207 ? -29.255 -32.113 13.810 1.00 83.88 1207 GLU A CA 1
ATOM 9358 C C . GLU A 1 1207 ? -27.737 -31.850 13.876 1.00 83.88 1207 GLU A C 1
ATOM 9360 O O . GLU A 1 1207 ? -26.926 -32.622 13.366 1.00 83.88 1207 GLU A O 1
ATOM 9365 N N . MET A 1 1208 ? -27.338 -30.782 14.574 1.00 84.44 1208 MET A N 1
ATOM 9366 C CA . MET A 1 1208 ? -25.941 -30.391 14.805 1.00 84.44 1208 MET A CA 1
ATOM 9367 C C . MET A 1 1208 ? -25.293 -31.153 15.980 1.00 84.44 1208 MET A C 1
ATOM 9369 O O . MET A 1 1208 ? -24.145 -30.891 16.354 1.00 84.44 1208 MET A O 1
ATOM 9373 N N . ARG A 1 1209 ? -26.003 -32.100 16.612 1.00 83.12 1209 ARG A N 1
ATOM 9374 C CA . ARG A 1 1209 ? -25.495 -32.848 17.769 1.00 83.12 1209 ARG A CA 1
ATOM 9375 C C . ARG A 1 1209 ? -24.380 -33.803 17.337 1.00 83.12 1209 ARG A C 1
ATOM 9377 O O . ARG A 1 1209 ? -24.604 -34.732 16.574 1.00 83.12 1209 ARG A O 1
ATOM 9384 N N . GLY A 1 1210 ? -23.179 -33.592 17.873 1.00 80.06 1210 GLY A N 1
ATOM 9385 C CA . GLY A 1 1210 ? -21.985 -34.360 17.499 1.00 80.06 1210 GLY A CA 1
ATOM 9386 C C . GLY A 1 1210 ? -21.190 -33.757 16.337 1.00 80.06 1210 GLY A C 1
ATOM 9387 O O . GLY A 1 1210 ? -20.158 -34.310 15.963 1.00 80.06 1210 GLY A O 1
ATOM 9388 N N . TRP A 1 1211 ? -21.602 -32.607 15.792 1.00 83.50 1211 TRP A N 1
ATOM 9389 C CA . TRP A 1 1211 ? -20.759 -31.856 14.865 1.00 83.50 1211 TRP A CA 1
ATOM 9390 C C . TRP A 1 1211 ? -19.553 -31.286 15.626 1.00 83.50 1211 TRP A C 1
ATOM 9392 O O . TRP A 1 1211 ? -19.706 -30.530 16.586 1.00 83.50 1211 TRP A O 1
ATOM 9402 N N . ASN A 1 1212 ? -18.340 -31.632 15.190 1.00 79.44 1212 ASN A N 1
ATOM 9403 C CA . ASN A 1 1212 ? -17.123 -30.943 15.623 1.00 79.44 1212 ASN A CA 1
ATOM 9404 C C . ASN A 1 1212 ? -17.213 -29.459 15.214 1.00 79.44 1212 ASN A C 1
ATOM 9406 O O . ASN A 1 1212 ? -17.654 -29.154 14.106 1.00 79.44 1212 ASN A O 1
ATOM 9410 N N . GLY A 1 1213 ? -16.751 -28.540 16.067 1.00 72.88 1213 GLY A N 1
ATOM 9411 C CA . GLY A 1 1213 ? -16.770 -27.098 15.808 1.00 72.88 1213 GLY A CA 1
ATOM 9412 C C . GLY A 1 1213 ? -16.036 -26.658 14.534 1.00 72.88 1213 GLY A C 1
ATOM 9413 O O . GLY A 1 1213 ? -16.277 -25.552 14.073 1.00 72.88 1213 GLY A O 1
ATOM 9414 N N . ALA A 1 1214 ? -15.189 -27.503 13.936 1.00 72.19 1214 ALA A N 1
ATOM 9415 C CA . ALA A 1 1214 ? -14.647 -27.276 12.592 1.00 72.19 1214 ALA A CA 1
ATOM 9416 C C . ALA A 1 1214 ? -15.737 -27.234 11.495 1.00 72.19 1214 ALA A C 1
ATOM 9418 O O . ALA A 1 1214 ? -15.654 -26.414 10.590 1.00 72.19 1214 ALA A O 1
ATOM 9419 N N . TRP A 1 1215 ? -16.794 -28.051 11.597 1.00 74.62 1215 TRP A N 1
ATOM 9420 C CA . TRP A 1 1215 ? -17.929 -28.018 10.658 1.00 74.62 1215 TRP A CA 1
ATOM 9421 C C . TRP A 1 1215 ? -18.785 -26.758 10.815 1.00 74.62 1215 TRP A C 1
ATOM 9423 O O . TRP A 1 1215 ? -19.389 -26.310 9.852 1.00 74.62 1215 TRP A O 1
ATOM 9433 N N . LEU A 1 1216 ? -18.797 -26.164 12.014 1.00 75.62 1216 LEU A N 1
ATOM 9434 C CA . LEU A 1 1216 ? -19.488 -24.904 12.320 1.00 75.62 1216 LEU A CA 1
ATOM 9435 C C . LEU A 1 1216 ? -18.707 -23.658 11.871 1.00 75.62 1216 LEU A C 1
ATOM 9437 O O . LEU A 1 1216 ? -19.103 -22.542 12.186 1.00 75.62 1216 LEU A O 1
ATOM 9441 N N . ARG A 1 1217 ? -17.572 -23.860 11.195 1.00 75.81 1217 ARG A N 1
ATOM 9442 C CA . ARG A 1 1217 ? -16.707 -22.816 10.640 1.00 75.81 1217 ARG A CA 1
ATOM 9443 C C . ARG A 1 1217 ? -16.304 -23.137 9.199 1.00 75.81 1217 ARG A C 1
ATOM 9445 O O . ARG A 1 1217 ? -15.250 -22.704 8.748 1.00 75.81 1217 ARG A O 1
ATOM 9452 N N . ARG A 1 1218 ? -17.090 -23.937 8.475 1.00 75.31 1218 ARG A N 1
ATOM 9453 C CA . ARG A 1 1218 ? -16.915 -24.076 7.026 1.00 75.31 1218 ARG A CA 1
ATOM 9454 C C . ARG A 1 1218 ? -17.601 -22.910 6.339 1.00 75.31 1218 ARG A C 1
ATOM 9456 O O . ARG A 1 1218 ? -18.795 -22.749 6.529 1.00 75.31 1218 ARG A O 1
ATOM 9463 N N . GLY A 1 1219 ? -16.839 -22.149 5.560 1.00 75.44 1219 GLY A N 1
ATOM 9464 C CA . GLY A 1 1219 ? -17.369 -21.107 4.689 1.00 75.44 1219 GLY A CA 1
ATOM 9465 C C . GLY A 1 1219 ? -17.634 -21.657 3.290 1.00 75.44 1219 GLY A C 1
ATOM 9466 O O . GLY A 1 1219 ? -16.808 -22.422 2.778 1.00 75.44 1219 GLY A O 1
ATOM 9467 N N . TYR A 1 1220 ? -18.744 -21.271 2.665 1.00 72.25 1220 TYR A N 1
ATOM 9468 C CA . TYR A 1 1220 ? -19.028 -21.557 1.257 1.00 72.25 1220 TYR A CA 1
ATOM 9469 C C . TYR A 1 1220 ? -19.942 -20.498 0.614 1.00 72.25 1220 TYR A C 1
ATOM 9471 O O . TYR A 1 1220 ? -20.961 -20.098 1.178 1.00 72.25 1220 TYR A O 1
ATOM 9479 N N . VAL A 1 1221 ? -19.589 -20.098 -0.608 1.00 66.50 1221 VAL A N 1
ATOM 9480 C CA . VAL A 1 1221 ? -20.437 -19.362 -1.556 1.00 66.50 1221 VAL A CA 1
ATOM 9481 C C . VAL A 1 1221 ? -20.580 -20.266 -2.779 1.00 66.50 1221 VAL A C 1
ATOM 9483 O O . VAL A 1 1221 ? -19.599 -20.888 -3.184 1.00 66.50 1221 VAL A O 1
ATOM 9486 N N . GLY A 1 1222 ? -21.783 -20.357 -3.337 1.00 63.91 1222 GLY A N 1
ATOM 9487 C CA . GLY A 1 1222 ? -22.064 -21.092 -4.570 1.00 63.91 1222 GLY A CA 1
ATOM 9488 C C . GLY A 1 1222 ? -22.899 -20.225 -5.500 1.00 63.91 1222 GLY A C 1
ATOM 9489 O O . GLY A 1 1222 ? -23.547 -19.280 -5.035 1.00 63.91 1222 GLY A O 1
ATOM 9490 N N . GLU A 1 1223 ? -22.895 -20.526 -6.794 1.00 59.38 1223 GLU A N 1
ATOM 9491 C CA . GLU A 1 1223 ? -23.735 -19.791 -7.739 1.00 59.38 1223 GLU A CA 1
ATOM 9492 C C . GLU A 1 1223 ? -25.227 -19.975 -7.406 1.00 59.38 1223 GLU A C 1
ATOM 9494 O O . GLU A 1 1223 ? -25.641 -20.948 -6.770 1.00 59.38 1223 GLU A O 1
ATOM 9499 N N . GLY A 1 1224 ? -26.043 -18.963 -7.713 1.00 60.78 1224 GLY A N 1
ATOM 9500 C CA . GLY A 1 1224 ? -27.444 -18.913 -7.278 1.00 60.78 1224 GLY A CA 1
ATOM 9501 C C . GLY A 1 1224 ? -27.665 -18.676 -5.770 1.00 60.78 1224 GLY A C 1
ATOM 9502 O O . GLY A 1 1224 ? -28.811 -18.629 -5.328 1.00 60.78 1224 GLY A O 1
ATOM 9503 N N . HIS A 1 1225 ? -26.619 -18.484 -4.951 1.00 63.06 1225 HIS A N 1
ATOM 9504 C CA . HIS A 1 1225 ? -26.773 -18.022 -3.558 1.00 63.06 1225 HIS A CA 1
ATOM 9505 C C . HIS A 1 1225 ? -26.875 -16.488 -3.412 1.00 63.06 1225 HIS A C 1
ATOM 9507 O O . HIS A 1 1225 ? -26.991 -16.014 -2.282 1.00 63.06 1225 HIS A O 1
ATOM 9513 N N . GLY A 1 1226 ? -26.827 -15.715 -4.506 1.00 55.62 1226 GLY A N 1
ATOM 9514 C CA . GLY A 1 1226 ? -26.954 -14.247 -4.483 1.00 55.62 1226 GLY A CA 1
ATOM 9515 C C . GLY A 1 1226 ? -25.882 -13.556 -3.633 1.00 55.62 1226 GLY A C 1
ATOM 9516 O O . GLY A 1 1226 ? -26.203 -12.711 -2.803 1.00 55.62 1226 GLY A O 1
ATOM 9517 N N . GLY A 1 1227 ? -24.629 -14.015 -3.731 1.00 53.28 1227 GLY A N 1
ATOM 9518 C CA . GLY A 1 1227 ? -23.510 -13.536 -2.910 1.00 53.28 1227 GLY A CA 1
ATOM 9519 C C . GLY A 1 1227 ? -23.628 -13.807 -1.401 1.00 53.28 1227 GLY A C 1
ATOM 9520 O O . GLY A 1 1227 ? -22.813 -13.321 -0.616 1.00 53.28 1227 GLY A O 1
ATOM 9521 N N . GLN A 1 1228 ? -24.631 -14.573 -0.947 1.00 56.62 1228 GLN A N 1
ATOM 9522 C CA . GLN A 1 1228 ? -24.781 -14.890 0.472 1.00 56.62 1228 GLN A CA 1
ATOM 9523 C C . GLN A 1 1228 ? -23.814 -16.001 0.896 1.00 56.62 1228 GLN A C 1
ATOM 9525 O O . GLN A 1 1228 ? -24.095 -17.197 0.770 1.00 56.62 1228 GLN A O 1
ATOM 9530 N N . LYS A 1 1229 ? -22.699 -15.573 1.483 1.00 61.06 1229 LYS A N 1
ATOM 9531 C CA . LYS A 1 1229 ? -21.717 -16.404 2.184 1.00 61.06 1229 LYS A CA 1
ATOM 9532 C C . LYS A 1 1229 ? -22.352 -17.167 3.352 1.00 61.06 1229 LYS A C 1
ATOM 9534 O O . LYS A 1 1229 ? -22.993 -16.565 4.214 1.00 61.06 1229 LYS A O 1
ATOM 9539 N N . ARG A 1 1230 ? -22.182 -18.491 3.357 1.00 63.81 1230 ARG A N 1
ATOM 9540 C CA . ARG A 1 1230 ? -22.704 -19.431 4.366 1.00 63.81 1230 ARG A CA 1
ATOM 9541 C C . ARG A 1 1230 ? -21.581 -20.077 5.166 1.00 63.81 1230 ARG A C 1
ATOM 9543 O O . ARG A 1 1230 ? -20.472 -20.188 4.597 1.00 63.81 1230 ARG A O 1
#

Radius of gyration: 39.3 Å; Cα contacts (8 Å, |Δi|>4): 2389; chains: 1; bounding box: 139×131×105 Å

InterPro domains:
  IPR001870 B30.2/SPRY domain [PS50188] (417-651)
  IPR003877 SPRY domain [PF00622] (478-572)
  IPR003877 SPRY domain [SM00449] (476-606)
  IPR013320 Concanavalin A-like lectin/glucanase domain superfamily [SSF49899] (425-573)
  IPR043136 B30.2/SPRY domain superfamily [G3DSA:2.60.120.920] (437-682)
  IPR050672 F-box/SPRY and SOCS box protein families [PTHR12245] (439-572)

Sequence (1230 aa):
FYTRLGSTVSRRVWAERAATPVSSRYVQALIELLSSVKRCGWKGMKDVYVDAATPIQQKLSLSESTSWETDEGLVSSDEGWNCWLGIVECMSVEWMTPSRSTVRALMDEGEGPPMLRDGCVVCRGVDWNGCNDDGRNDYDVEKAAFKEKHEAAKADPAEEKCADMEGKNPENDEKPSPTKKKNKRKIPHPKLPIGTVVSIEPWEGMPGLGRRVRWHRTGIEGIYRFGGDGGRFDLSHVDVNEKETKIRRRHPLPESSEQIMSRHGFGSRKKYNVLLRIRSIGKKQIVEEDEVEILHDGVLEWPDFGAGVQVDCCFHSDGAITVVERHLLFGSKDSGWEARFGQPSFIPGTTFVLSPTKETTRSDRGEDEGGSSLYEELLGSTSHLVKSLRNKEDGGKVRLTSEMRLWHRKNPHFVPVYTSAGREETVKLRGSPPLPLTFDNGYHAPSISISQNGRMATCEASEGRCTAFGSIGFTKGVHYWEVKLEHAEIGSVFIGVAEKPSGGSGTPSSATTELPRLSRWLGWGFVNFRATYSAGIERVYGSHSHNGDIIGVLLDCDAGRISFFYDGVKYGEHILNDLGCAFSNLSPFGFNADGCGSGGAGQGAPSGLDGGSRSSRFPANGAVRPRALWPVIGLRNADDRVTFTGKWMSSYGGDGISTLRNVISVDEILQKYDLSHTSATTHEEKVTEKTEMPKWFVKEAFSDYKAWINSKTLRTLTRGSAPIPLLFSGGLQAELDTSAFSCATASALLGLPFALLSGDKVEIKRSSGRILELSEIAEVLGTMNGRLFYRLISQKTEGGSLTEGGGRAWFWDESEVVDRGVTIIGKGKGLDIELPLIERFTCANNDLRIVYERGALVRSDLEIDVSESLGTIPFNAIIPNSDILDCRINSSGILRYKVIYGGLQGWISSRIRGGKEQVIVERVLKDKVIVANEGGVEVDINVQERIIFPEDASITWWKTFKEMMDIEPRTESMKQNFFTELVNDGVIPGLSMLESDSVLSCVLSALEDISPDFSFEEVFTALKFAHGQQDILMNKGEGKELSTVQNLMNQAAASILSCHDHLPTAESMVARASLLRALNTRVKLALPWLPVKPAQEGSALFGGLLGFGSSVNRVGRSSANDSDVKWVEVQSIASRVRKCRRLLISSVKLTFLDSVIGATTTPTPLSHDEYELPREVRTVHINRIKARRSNTSNKKKYAVFSQLKHEMRGWNGAWLRRGYVGEGHGGQKR

Nearest PDB structures (foldseek):
  4xw3-assembly1_A  TM=8.558E-01  e=1.440E-07  Homo sapiens
  8ol1-assembly1_L  TM=6.358E-01  e=6.245E-08  Homo sapiens
  6uh5-assembly1_L  TM=4.995E-01  e=2.533E-03  Kluyveromyces lactis NRRL Y-1140
  2rhp-assembly1_A  TM=4.628E-01  e=4.827E-02  unclassified

pLDDT: mean 71.64, std 17.98, range [24.55, 95.62]

Solvent-accessible surface area (backbone atoms only — not comparable to full-atom values): 69764 Å² total; per-residue (Å²): 114,73,61,51,43,60,29,51,45,25,45,47,46,49,31,46,52,48,51,49,52,43,80,47,66,66,57,26,47,46,49,50,49,51,52,51,48,54,75,70,64,58,80,72,61,67,82,70,68,70,55,41,75,38,54,52,68,74,88,65,80,88,53,100,88,63,60,67,46,62,60,55,29,54,47,21,39,54,74,73,45,44,56,28,47,34,40,39,36,36,50,58,37,100,62,83,75,61,80,86,72,77,49,59,66,35,42,78,70,66,67,48,54,83,76,88,46,66,76,37,40,31,33,73,28,88,66,55,84,74,80,72,59,38,31,48,68,60,37,56,51,50,46,49,56,48,49,52,54,53,52,57,74,63,72,76,89,79,85,86,85,88,80,89,88,83,84,83,87,83,85,88,84,88,84,90,86,88,85,89,83,85,88,78,88,79,82,84,77,65,56,54,49,33,25,32,27,72,41,77,35,56,43,98,82,41,73,74,21,17,35,30,31,37,14,72,67,59,66,40,72,49,76,41,37,50,50,31,53,44,47,38,29,32,50,34,50,39,46,60,42,102,73,43,60,47,77,75,45,73,54,64,72,72,87,26,69,54,47,56,29,44,63,60,46,30,53,51,63,44,79,44,48,35,42,38,36,39,32,86,43,96,47,72,44,76,80,52,101,89,43,61,34,39,46,23,55,30,38,42,34,33,23,95,64,29,28,32,28,36,26,42,35,40,38,43,89,87,64,30,36,40,41,33,37,59,46,75,34,27,22,60,54,72,44,80,29,23,54,80,54,59,34,39,45,67,75,65,72,47,57,38,53,25,35,66,59,70,88,86,64,90,74,100,70,85,91,83,77,98,58,87,67,66,50,43,54,28,44,25,57,33,75,47,73,28,86,78,47,37,30,54,84,83,49,43,74,38,63,45,47,34,37,41,39,38,41,42,68,64,75,78,78,91,68,76,44,79,42,100,81,77,48,80,50,76,78,76,78,66,61,64,64,63,76,64,62,34,48,29,94,90,47,54,23,91,44,48,50,66,35,97,85,28,30,34,43,36,22,77,45,58,87,43,39,25,25,39,29,35,47,60,52,45,46,53,14,39,37,24,42,33,34,35,30,64,30,51,60,82,67,31,39,34,47,36,36,19,63,80,85,60,97,66,77,67,82,86,78,76,89,71,97,68,74,78,83,32,75,40,70,70,47,43,29,41,29,34,58,20,25,34,42,42,89,90,46,75,43,80,42,72,59,75,55,50,61,74,22,31,42,32,42,34,41,29,32,62,50,4,34,33,29,41,31,41,44,38,72,58,98,70,35,61,31,35,41,54,54,45,78,76,49,71,80,65,17,29,64,51,54,79,77,61,102,79,68,102,72,73,98,78,74,92,68,83,72,88,76,86,62,98,59,101,74,78,80,74,79,80,74,83,73,84,62,42,48,17,46,19,45,31,41,21,38,26,43,58,66,23,28,39,24,43,26,80,55,66,53,47,25,72,33,58,39,26,45,41,52,52,47,48,42,49,54,49,50,55,55,49,48,52,46,55,53,60,61,56,65,79,76,58,84,91,74,96,74,90,73,76,80,73,74,60,70,69,56,57,53,48,18,51,51,53,40,54,48,39,69,67,59,40,68,48,77,46,54,22,69,51,26,56,101,48,59,39,57,67,58,52,25,33,34,45,67,18,38,32,42,60,56,58,18,23,26,19,22,27,67,51,62,35,61,42,40,59,34,50,73,31,43,29,40,33,36,29,58,84,33,41,78,46,82,66,60,30,35,30,32,32,58,20,21,50,30,60,38,42,30,32,29,46,77,44,77,83,40,82,85,38,28,52,90,44,41,41,45,30,32,46,64,72,54,47,31,24,48,48,94,65,13,52,41,72,59,77,83,55,84,45,74,82,49,68,27,56,70,34,43,73,38,54,44,70,71,30,26,39,34,24,68,22,85,89,27,41,58,28,17,67,41,78,38,78,91,82,36,55,79,76,49,67,47,54,51,74,39,73,42,55,47,90,37,44,76,38,42,44,42,27,54,80,71,48,52,30,38,32,36,51,56,98,87,47,69,28,25,31,53,37,46,48,87,58,85,86,46,50,60,23,49,44,80,43,76,64,80,83,84,80,80,85,65,100,71,93,69,94,71,80,92,76,75,70,83,81,35,78,48,37,63,56,29,21,54,58,39,45,53,59,53,50,72,74,62,71,72,76,76,90,82,70,85,82,50,71,67,60,52,53,48,30,49,62,58,28,52,33,75,93,51,50,72,57,54,35,43,25,46,52,23,48,34,55,32,62,40,39,80,76,41,77,84,68,52,50,63,60,51,48,48,15,43,40,46,39,65,62,43,82,84,70,86,87,83,90,80,82,93,70,93,70,54,72,68,58,50,43,27,52,52,35,25,57,57,45,67,76,73,58,96,59,76,50,55,48,68,16,42,47,44,42,48,28,42,46,49,48,50,43,58,51,40,50,54,23,53,53,61,50,40,85,57,50,78,32,83,77,31,28,81,74,39,20,86,78,73,71,50,43,50,65,88,58,52,80,75,66,77,72,96,79,69,95,67,83,80,78,81,81,81,45,67,17,52,45,54,64,70,52,52,49,51,51,35,55,66,55,54,47,50,52,50,48,24,40,47,58,53,63,37,44,76,56,73,77,46,92,54,69,87,54,80,38,90,84,68,81,86,79,91,76,65,61,74,58,22,76,68,19,87,52,87,92,30,54,75,40,24,65,71,43,46,49,59,53,78,51,59,87,62,56,71,67,70,78,23,50,32,50,74,57,73,93,46,72,73,54,73,74

Secondary structure (DSSP, 8-state):
-GGGHHHHHHHHHHHHTTSSS---HHHHHHHHHHHHHHHTT----------TTSPPPP-PPP-TTS-HHHHTT-SB--TTEEEEEEEEEEPP----PPPPPTHHHHHHTT-PPPP--TT-EEEE-SS--S-STT-HHHHHHHHHHHHHHHHHTT---------------------------PPPPPPPPPPPS-EEEEEEEEETTEEEEEEEEEETTT--EEEEEEEETTTEESEEEEEE-TTSSSEEEEPPPPPPHHHHHHHTT-SS-EEEEEEEEEEEEEEEEEEETTEEEEEEEEEEEEGGGTEEEEEEEEEPTTS-EEEEEEEEEES-SSSS-HHHHSSSS--S-EEEEEEE--TTS--S------S--SEEEEEEEEEEEEEEEE-TTT-PEEEEEEEEEEEEEPPPP---EE-TTS-EE-------PPPPP-EEEEEE-TTEEE-TTS-EEEE---SS-EEEEES--B-SSEEEEEEEEEE--TTT-EEEEE----TTSS---S---PPP--SS--SEEEETEEEEEETTEEEEEEEE--TT-EEEEEEETTTTEEEEEEEEEETTEEEEEEEEEEEE---TT-S--SS--S----SSPPPTTS---TT-----S-PPPPS-BEEEEEE-STT-EEEEEEEEEE-----HHHHHHHHHHHHHHHHHHHHHHHGGGS---S-----PPPHHHHHHHHHHHHHHHHT-EEEEEBTTS-SS-BTTB--BEEEEE--HHHHHHHHHHTT-SB---TT-EEEEEEETTEEEEEEEEEEEEEEETTEEEEEEEE---TT--TTTBTTSBEE--HHHHGGGTEEESSS-TTTT-B-PPPHHHHTTTEEEEE-STT-EEEESSSSTTT--EEEEEPTT-EE-GGGEEEEEE-TTS-EEEEEEETTEEEEEESB-SSTT--B-EEEEEPP------TTS----TT------SHHHHHHHHHHHHHHHHT---------HHHHHHHHHHTSPTTS-HHHHHHHHHHHHHHHHTT-TT--HHHHHHHHHHHHHGGG---------PPPHHHHHHHHHHHHHTTT-S----HHHHHHHHHHHHHHHHHHHHHTTTS-SS-TTTT-TTTSSGGGS---HHHHTT---S-----------HHHHHHHGGGTS-HHHHHHHHHHHHHHHPEEPPPPSSSSSPPTTS------HHHHHT--SGGGGGGSHHHHHHHHTTT--TTGGGEE---TTSTT---

Foldseek 3Di:
DLLQLLLVLQVQLLLCQLVPLQQDPVSQVSLLVNLVCVVVVPPSHDDRDYAQLFFDFDPDDDDLPDAVCVVLQQAFACFLKFKWKKKKKWDFFPFDQDDADPQVVCVVVVNHFDDADFFFKKDFDPQDPDDCLLCQVVLVVQQVVVVVVVVVVVPDDDDDDDDDDDDDDDDDDDDDDDDDDDDDDDDDRDADSMWGFHHFQDDVNRGRFWTWTQRPPNRDTDIFGQLAQFRDHRIWGFDADPSRRDTPDTTDRHQHLSNVLVLLPASDIDMFIKMKIWGFDADWDDDDPPWTWGKIWIWIDGLQQLWIFIWIWIATPQRKIKIFGAGTSHGHAQARCCRPQVHGGDDGGFIWIWHWDPVPDDDDDDDDDLDDPQKTKTKTKGKDFRPRGAHNPPRHTIIMMMMMIIMGGDDDPFDFDQDPVRDTDRPDFGAAQHDFKFWDPVFWDPQWDADPSRFKIFGADQPFKAKTFISDWAAAAKKKFKKAFAQADQQFKWWDKAFRDNPNPDDCDDDDPDDDPRRHDHDWTDGQNQWIDHPHDIAHFDHHDGHGKMKMWMQHLSSQWIWIWTFDADPQFTATFTRATRDGQQHLSGSPPDPDDPDDPDPDDDDPPPPPDPPDPPPDDDDDRRSTMTIMMIGRGHRRMMGTFSFMTIGRARGSSSLSVLLSVLLLQLVLQVVLVVVVPDDDDDDPPPSDDDPVLLVSLLSLLVCQQVVQWFKFFALQQHLFCRLSNRGHIDTFGQDQLLQLLLCQVLQHFFGAGAQFKKWAQDDQLDGRPDIFIWGFHHHHNSFTKIATPDDPDLNYDSSRRRRGMDTDHNSRPPPNSIGTDDDGPLNPQTFDHACQWLVPQWKKAFADQAAWFFWAGPDDSPTDTPDGDHHGDIADSVFFDTWGAHRNRWIWTFGDDPNDTGITTQFDDDDPGHGGIGIDGDDDPPDDDPPPDDDPPDDPPRRNHSSVSSSVSVVVSCVVPVDDPPDDDDDSVVLSVLLSQQQFPPDGPLVSLLLLLVLVQQLCVLPVRDGPCLQLVLLQLLQVCLPDDDDDDDDDDDDSSVVSNVSSNVSNVVDDNTGGDSSSSVSSNSSLVSSQVSCLSNVSSHDLDPPLQQAQCQVDQPGRRDHPVVVVVPDDVDDPPPGDRPDTSNNSCVVSVSSHHPVSVVSSVSSVLVSLADEDRQDPDLQDDDPLQDDADQDVVQQVPQPPPVRPCNHRVNSVCVRCVPPDCNSVRYWDDGPPPSPDID

Organism: NCBI:txid163516